Protein 3UW3 (pdb70)

Structure (mmCIF, N/CA/C/O backbone):
data_3UW3
#
_entry.id   3UW3
#
_cell.length_a   76.450
_cell.length_b   103.100
_cell.length_c   106.970
_cell.angle_alpha   90.000
_cell.angle_beta   90.000
_cell.angle_gamma   90.000
#
_symmetry.space_group_name_H-M   'P 21 21 21'
#
loop_
_entity.id
_entity.type
_entity.pdbx_description
1 polymer 'Aspartate-semialdehyde dehydrogenase'
2 non-polymer 1,2-ETHANEDIOL
3 water water
#
loop_
_atom_site.group_PDB
_atom_site.id
_atom_site.type_symbol
_atom_site.label_atom_id
_atom_site.label_alt_id
_atom_site.label_comp_id
_atom_site.label_asym_id
_atom_site.label_entity_id
_atom_site.label_seq_id
_atom_site.pdbx_PDB_ins_code
_atom_site.Cartn_x
_atom_site.Cartn_y
_atom_site.Cartn_z
_atom_site.occupancy
_atom_site.B_iso_or_equiv
_atom_site.auth_seq_id
_atom_site.auth_comp_id
_atom_site.auth_asym_id
_atom_site.auth_atom_id
_atom_site.pdbx_PDB_model_num
ATOM 1 N N . GLY A 1 3 ? 20.625 6.774 14.477 1.00 44.79 -1 GLY A N 1
ATOM 2 C CA . GLY A 1 3 ? 20.851 7.907 15.426 1.00 42.88 -1 GLY A CA 1
ATOM 3 C C . GLY A 1 3 ? 22.167 7.796 16.179 1.00 41.98 -1 GLY A C 1
ATOM 4 O O . GLY A 1 3 ? 22.335 8.406 17.235 1.00 45.57 -1 GLY A O 1
ATOM 5 N N . SER A 1 4 ? 23.112 7.039 15.617 1.00 39.10 0 SER A N 1
ATOM 6 C CA . SER A 1 4 ? 24.340 6.679 16.317 1.00 34.76 0 SER A CA 1
ATOM 7 C C . SER A 1 4 ? 25.601 7.323 15.747 1.00 29.95 0 SER A C 1
ATOM 8 O O . SER A 1 4 ? 26.681 7.013 16.220 1.00 29.67 0 SER A O 1
ATOM 11 N N . MET A 1 5 ? 25.479 8.207 14.748 1.00 24.62 1 MET A N 1
ATOM 12 C CA . MET A 1 5 ? 26.648 8.970 14.260 1.00 22.01 1 MET A CA 1
ATOM 13 C C . MET A 1 5 ? 27.131 9.864 15.400 1.00 19.94 1 MET A C 1
ATOM 14 O O . MET A 1 5 ? 26.355 10.667 15.913 1.00 18.35 1 MET A O 1
ATOM 19 N N . ASN A 1 6 ? 28.401 9.722 15.792 1.00 17.55 2 ASN A N 1
ATOM 20 C CA . ASN A 1 6 ? 28.993 10.513 16.853 1.00 17.57 2 ASN A CA 1
ATOM 21 C C . ASN A 1 6 ? 29.570 11.768 16.212 1.00 15.40 2 ASN A C 1
ATOM 22 O O . ASN A 1 6 ? 30.488 11.685 15.397 1.00 14.72 2 ASN A O 1
ATOM 27 N N . VAL A 1 7 ? 29.010 12.917 16.564 1.00 14.16 3 VAL A N 1
ATOM 28 C CA . VAL A 1 7 ? 29.336 14.197 15.931 1.00 13.50 3 VAL A CA 1
ATOM 29 C C . VAL A 1 7 ? 29.925 15.127 16.983 1.00 13.00 3 VAL A C 1
ATOM 30 O O . VAL A 1 7 ? 29.232 15.515 17.934 1.00 13.37 3 VAL A O 1
ATOM 34 N N . GLY A 1 8 ? 31.194 15.454 16.823 1.00 12.67 4 GLY A N 1
ATOM 35 C CA . GLY A 1 8 ? 31.866 16.386 17.714 1.00 13.03 4 GLY A CA 1
ATOM 36 C C . GLY A 1 8 ? 31.563 17.810 17.323 1.00 12.99 4 GLY A C 1
ATOM 37 O O . GLY A 1 8 ? 31.502 18.125 16.130 1.00 13.50 4 GLY A O 1
ATOM 38 N N . LEU A 1 9 ? 31.319 18.664 18.328 1.00 13.45 5 LEU A N 1
ATOM 39 C CA . LEU A 1 9 ? 31.062 20.094 18.136 1.00 13.37 5 LEU A CA 1
ATOM 40 C C . LEU A 1 9 ? 32.149 20.865 18.864 1.00 12.96 5 LEU A C 1
ATOM 41 O O . LEU A 1 9 ? 32.329 20.716 20.073 1.00 13.23 5 LEU A O 1
ATOM 46 N N . VAL A 1 10 ? 32.903 21.675 18.116 1.00 12.03 6 VAL A N 1
ATOM 47 C CA . VAL A 1 10 ? 33.936 22.511 18.693 1.00 12.75 6 VAL A CA 1
ATOM 48 C C . VAL A 1 10 ? 33.663 23.956 18.327 1.00 12.68 6 VAL A C 1
ATOM 49 O O . VAL A 1 10 ? 33.256 24.250 17.205 1.00 12.87 6 VAL A O 1
ATOM 53 N N . GLY A 1 11 ? 33.850 24.862 19.283 1.00 13.57 7 GLY A N 1
ATOM 54 C CA . GLY A 1 11 ? 33.602 26.271 19.016 1.00 13.69 7 GLY A CA 1
ATOM 55 C C . GLY A 1 11 ? 32.126 26.606 19.022 1.00 14.31 7 GLY A C 1
ATOM 56 O O . GLY A 1 11 ? 31.704 27.637 18.466 1.00 14.98 7 GLY A O 1
ATOM 57 N N . TRP A 1 12 ? 31.336 25.742 19.649 1.00 14.93 8 TRP A N 1
ATOM 58 C CA . TRP A 1 12 ? 29.894 25.913 19.729 1.00 14.65 8 TRP A CA 1
ATOM 59 C C . TRP A 1 12 ? 29.428 27.078 20.612 1.00 14.76 8 TRP A C 1
ATOM 60 O O . TRP A 1 12 ? 28.277 27.487 20.494 1.00 15.31 8 TRP A O 1
ATOM 71 N N . ARG A 1 13 ? 30.305 27.582 21.494 1.00 15.01 9 ARG A N 1
ATOM 72 C CA . ARG A 1 13 ? 29.953 28.687 22.420 1.00 16.49 9 ARG A CA 1
ATOM 73 C C . ARG A 1 13 ? 30.219 30.077 21.820 1.00 16.57 9 ARG A C 1
ATOM 74 O O . ARG A 1 13 ? 29.692 31.069 22.348 1.00 19.14 9 ARG A O 1
ATOM 76 N N . GLY A 1 14 ? 31.013 30.162 20.744 1.00 16.32 10 GLY A N 1
ATOM 77 C CA . GLY A 1 14 ? 31.290 31.421 20.091 1.00 15.76 10 GLY A CA 1
ATOM 78 C C . GLY A 1 14 ? 30.117 31.900 19.251 1.00 14.89 10 GLY A C 1
ATOM 79 O O . GLY A 1 14 ? 29.060 31.267 19.210 1.00 15.33 10 GLY A O 1
ATOM 80 N N . MET A 1 15 ? 30.280 33.039 18.569 1.00 13.92 11 MET A N 1
ATOM 81 C CA . MET A 1 15 ? 29.153 33.621 17.875 1.00 13.47 11 MET A CA 1
ATOM 82 C C . MET A 1 15 ? 28.609 32.736 16.744 1.00 12.79 11 MET A C 1
ATOM 83 O O . MET A 1 15 ? 27.404 32.455 16.682 1.00 12.37 11 MET A O 1
ATOM 88 N N . VAL A 1 16 ? 29.489 32.295 15.841 1.00 12.14 12 VAL A N 1
ATOM 89 C CA . VAL A 1 16 ? 29.072 31.443 14.732 1.00 11.87 12 VAL A CA 1
ATOM 90 C C . VAL A 1 16 ? 28.557 30.110 15.268 1.00 11.47 12 VAL A C 1
ATOM 91 O O . VAL A 1 16 ? 27.504 29.637 14.855 1.00 11.53 12 VAL A O 1
ATOM 95 N N . GLY A 1 17 ? 29.252 29.552 16.247 1.00 12.13 13 GLY A N 1
ATOM 96 C CA . GLY A 1 17 ? 28.810 28.320 16.858 1.00 12.18 13 GLY A CA 1
ATOM 97 C C . GLY A 1 17 ? 27.442 28.411 17.521 1.00 12.48 13 GLY A C 1
ATOM 98 O O . GLY A 1 17 ? 26.643 27.460 17.468 1.00 12.16 13 GLY A O 1
ATOM 99 N N . SER A 1 18 ? 27.158 29.558 18.127 1.00 12.84 14 SER A N 1
ATOM 100 C CA . SER A 1 18 ? 25.863 29.769 18.794 1.00 13.16 14 SER A CA 1
ATOM 101 C C . SER A 1 18 ? 24.721 29.856 17.793 1.00 13.14 14 SER A C 1
ATOM 102 O O . SER A 1 18 ? 23.623 29.365 18.043 1.00 14.50 14 SER A O 1
ATOM 105 N N . VAL A 1 19 ? 24.981 30.481 16.645 1.00 12.20 15 VAL A N 1
ATOM 106 C CA . VAL A 1 19 ? 23.992 30.488 15.557 1.00 12.09 15 VAL A CA 1
ATOM 107 C C . VAL A 1 19 ? 23.789 29.052 15.065 1.00 12.04 15 VAL A C 1
ATOM 108 O O . VAL A 1 19 ? 22.659 28.615 14.841 1.00 12.42 15 VAL A O 1
ATOM 112 N N . LEU A 1 20 ? 24.891 28.324 14.879 1.00 11.73 16 LEU A N 1
ATOM 113 C CA . LEU A 1 20 ? 24.806 26.930 14.471 1.00 11.78 16 LEU A CA 1
ATOM 114 C C . LEU A 1 20 ? 23.974 26.113 15.483 1.00 11.95 16 LEU A C 1
ATOM 115 O O . LEU A 1 20 ? 23.133 25.335 15.070 1.00 12.06 16 LEU A O 1
ATOM 120 N N . MET A 1 21 ? 24.227 26.275 16.785 1.00 12.45 17 MET A N 1
ATOM 121 C CA . MET A 1 21 ? 23.466 25.515 17.793 1.00 13.39 17 MET A CA 1
ATOM 122 C C . MET A 1 21 ? 21.986 25.801 17.717 1.00 14.12 17 MET A C 1
ATOM 123 O O . MET A 1 21 ? 21.175 24.890 17.782 1.00 14.35 17 MET A O 1
ATOM 128 N N . GLN A 1 22 ? 21.629 27.074 17.561 1.00 13.86 18 GLN A N 1
ATOM 129 C CA . GLN A 1 22 ? 20.224 27.473 17.474 1.00 14.50 18 GLN A CA 1
ATOM 130 C C . GLN A 1 22 ? 19.568 26.826 16.261 1.00 14.16 18 GLN A C 1
ATOM 131 O O . GLN A 1 22 ? 18.473 26.273 16.355 1.00 15.37 18 GLN A O 1
ATOM 133 N N . ARG A 1 23 ? 20.250 26.865 15.126 1.00 13.52 19 ARG A N 1
ATOM 134 C CA . ARG A 1 23 ? 19.727 26.292 13.886 1.00 13.54 19 ARG A CA 1
ATOM 135 C C . ARG A 1 23 ? 19.601 24.777 13.975 1.00 14.23 19 ARG A C 1
ATOM 136 O O . ARG A 1 23 ? 18.622 24.202 13.504 1.00 14.91 19 ARG A O 1
ATOM 144 N N . MET A 1 24 ? 20.585 24.130 14.573 1.00 13.61 20 MET A N 1
ATOM 145 C CA . MET A 1 24 ? 20.516 22.663 14.740 1.00 14.40 20 MET A CA 1
ATOM 146 C C . MET A 1 24 ? 19.339 22.280 15.636 1.00 15.51 20 MET A C 1
ATOM 147 O O . MET A 1 24 ? 18.652 21.292 15.359 1.00 16.89 20 MET A O 1
ATOM 152 N N . GLN A 1 25 ? 19.093 23.062 16.684 1.00 16.53 21 GLN A N 1
ATOM 153 C CA . GLN A 1 25 ? 17.938 22.829 17.553 1.00 17.78 21 GLN A CA 1
ATOM 154 C C . GLN A 1 25 ? 16.616 23.033 16.797 1.00 18.72 21 GLN A C 1
ATOM 155 O O . GLN A 1 25 ? 15.727 22.162 16.864 1.00 19.64 21 GLN A O 1
ATOM 161 N N . GLU A 1 26 ? 16.515 24.139 16.056 1.00 19.08 22 GLU A N 1
ATOM 162 C CA . GLU A 1 26 ? 15.311 24.479 15.283 1.00 20.86 22 GLU A CA 1
ATOM 163 C C . GLU A 1 26 ? 14.932 23.392 14.287 1.00 20.69 22 GLU A C 1
ATOM 164 O O . GLU A 1 26 ? 13.733 23.126 14.078 1.00 21.74 22 GLU A O 1
ATOM 170 N N . GLU A 1 27 ? 15.936 22.763 13.676 1.00 19.10 23 GLU A N 1
ATOM 171 C CA . GLU A 1 27 ? 15.708 21.818 12.587 1.00 19.38 23 GLU A CA 1
ATOM 172 C C . GLU A 1 27 ? 15.680 20.356 13.047 1.00 19.86 23 GLU A C 1
ATOM 173 O O . GLU A 1 27 ? 15.517 19.473 12.225 1.00 21.06 23 GLU A O 1
ATOM 179 N N . GLY A 1 28 ? 15.832 20.125 14.344 1.00 19.46 24 GLY A N 1
ATOM 180 C CA . GLY A 1 28 ? 15.788 18.770 14.902 1.00 19.12 24 GLY A CA 1
ATOM 181 C C . GLY A 1 28 ? 17.034 17.946 14.636 1.00 19.19 24 GLY A C 1
ATOM 182 O O . GLY A 1 28 ? 16.999 16.722 14.713 1.00 19.07 24 GLY A O 1
ATOM 183 N N . ASP A 1 29 ? 18.161 18.608 14.364 1.00 17.79 25 ASP A N 1
ATOM 184 C CA . ASP A 1 29 ? 19.368 17.878 14.003 1.00 17.24 25 ASP A CA 1
ATOM 185 C C . ASP A 1 29 ? 19.892 16.980 15.119 1.00 17.36 25 ASP A C 1
ATOM 186 O O . ASP A 1 29 ? 20.461 15.908 14.846 1.00 17.03 25 ASP A O 1
ATOM 191 N N . PHE A 1 30 ? 19.703 17.388 16.371 1.00 17.74 26 PHE A N 1
ATOM 192 C CA . PHE A 1 30 ? 20.272 16.634 17.484 1.00 18.15 26 PHE A CA 1
ATOM 193 C C . PHE A 1 30 ? 19.540 15.310 17.687 1.00 19.16 26 PHE A C 1
ATOM 194 O O . PHE A 1 30 ? 20.114 14.382 18.241 1.00 19.58 26 PHE A O 1
ATOM 202 N N . ASP A 1 31 ? 18.315 15.218 17.185 1.00 20.25 27 ASP A N 1
ATOM 203 C CA . ASP A 1 31 ? 17.531 13.979 17.237 1.00 22.18 27 ASP A CA 1
ATOM 204 C C . ASP A 1 31 ? 18.133 12.862 16.385 1.00 20.55 27 ASP A C 1
ATOM 205 O O . ASP A 1 31 ? 17.908 11.670 16.646 1.00 22.79 27 ASP A O 1
ATOM 210 N N . LEU A 1 32 ? 18.962 13.230 15.415 1.00 19.22 28 LEU A N 1
ATOM 211 C CA . LEU A 1 32 ? 19.483 12.326 14.402 1.00 19.97 28 LEU A CA 1
ATOM 212 C C . LEU A 1 32 ? 20.927 11.848 14.674 1.00 18.59 28 LEU A C 1
ATOM 213 O O . LEU A 1 32 ? 21.457 11.020 13.938 1.00 19.80 28 LEU A O 1
ATOM 218 N N . ILE A 1 33 ? 21.555 12.399 15.708 1.00 17.92 29 ILE A N 1
ATOM 219 C CA . ILE A 1 33 ? 22.981 12.175 15.991 1.00 16.99 29 ILE A CA 1
ATOM 220 C C . ILE A 1 33 ? 23.223 12.001 17.492 1.00 17.41 29 ILE A C 1
ATOM 221 O O . ILE A 1 33 ? 22.327 12.269 18.302 1.00 17.49 29 ILE A O 1
ATOM 226 N N . GLU A 1 34 ? 24.435 11.577 17.838 1.00 16.54 30 GLU A N 1
ATOM 227 C CA . GLU A 1 34 ? 24.920 11.641 19.211 1.00 16.62 30 GLU A CA 1
ATOM 228 C C . GLU A 1 34 ? 25.929 12.774 19.303 1.00 16.29 30 GLU A C 1
ATOM 229 O O . GLU A 1 34 ? 27.068 12.623 18.857 1.00 16.01 30 GLU A O 1
ATOM 235 N N . PRO A 1 35 ? 25.506 13.920 19.838 1.00 15.24 31 PRO A N 1
ATOM 236 C CA . PRO A 1 35 ? 26.402 15.078 19.860 1.00 14.62 31 PRO A CA 1
ATOM 237 C C . PRO A 1 35 ? 27.413 14.970 20.993 1.00 15.53 31 PRO A C 1
ATOM 238 O O . PRO A 1 35 ? 27.055 14.574 22.120 1.00 16.20 31 PRO A O 1
ATOM 242 N N . VAL A 1 36 ? 28.676 15.250 20.674 1.00 13.94 32 VAL A N 1
ATOM 243 C CA . VAL A 1 36 ? 29.768 15.239 21.649 1.00 14.31 32 VAL A CA 1
ATOM 244 C C . VAL A 1 36 ? 30.331 16.655 21.687 1.00 14.10 32 VAL A C 1
ATOM 245 O O . VAL A 1 36 ? 30.862 17.150 20.696 1.00 13.92 32 VAL A O 1
ATOM 249 N N . PHE A 1 37 ? 30.159 17.335 22.822 1.00 13.97 33 PHE A N 1
ATOM 250 C CA . PHE A 1 37 ? 30.589 18.732 22.953 1.00 13.84 33 PHE A CA 1
ATOM 251 C C . PHE A 1 37 ? 31.989 18.848 23.516 1.00 14.50 33 PHE A C 1
ATOM 252 O O . PHE A 1 37 ? 32.311 18.247 24.535 1.00 15.10 33 PHE A O 1
ATOM 260 N N . PHE A 1 38 ? 32.811 19.635 22.834 1.00 14.49 34 PHE A N 1
ATOM 261 C CA . PHE A 1 38 ? 34.204 19.832 23.202 1.00 15.01 34 PHE A CA 1
ATOM 262 C C . PHE A 1 38 ? 34.398 21.216 23.760 1.00 16.03 34 PHE A C 1
ATOM 263 O O . PHE A 1 38 ? 33.649 22.140 23.435 1.00 16.80 34 PHE A O 1
ATOM 271 N N . SER A 1 39 ? 35.406 21.352 24.604 1.00 17.05 35 SER A N 1
ATOM 272 C CA . SER A 1 39 ? 35.706 22.595 25.309 1.00 18.11 35 SER A CA 1
ATOM 273 C C . SER A 1 39 ? 37.212 22.815 25.359 1.00 18.96 35 SER A C 1
ATOM 274 O O . SER A 1 39 ? 37.971 21.869 25.552 1.00 18.47 35 SER A O 1
ATOM 277 N N . THR A 1 40 ? 37.630 24.080 25.198 1.00 23.01 36 THR A N 1
ATOM 278 C CA . THR A 1 40 ? 39.028 24.467 25.333 1.00 26.90 36 THR A CA 1
ATOM 279 C C . THR A 1 40 ? 39.365 24.817 26.794 1.00 29.71 36 THR A C 1
ATOM 280 O O . THR A 1 40 ? 40.499 24.648 27.224 1.00 36.46 36 THR A O 1
ATOM 284 N N . SER A 1 41 ? 38.368 25.240 27.565 1.00 30.17 37 SER A N 1
ATOM 285 C CA . SER A 1 41 ? 38.603 25.747 28.910 1.00 31.40 37 SER A CA 1
ATOM 286 C C . SER A 1 41 ? 37.863 25.019 30.032 1.00 30.80 37 SER A C 1
ATOM 287 O O . SER A 1 41 ? 38.194 25.223 31.200 1.00 33.84 37 SER A O 1
ATOM 290 N N . ASN A 1 42 ? 36.868 24.194 29.719 1.00 28.07 38 ASN A N 1
ATOM 291 C CA . ASN A 1 42 ? 36.097 23.515 30.763 1.00 27.32 38 ASN A CA 1
ATOM 292 C C . ASN A 1 42 ? 35.887 22.029 30.477 1.00 24.60 38 ASN A C 1
ATOM 293 O O . ASN A 1 42 ? 34.809 21.491 30.739 1.00 24.04 38 ASN A O 1
ATOM 298 N N . ALA A 1 43 ? 36.915 21.352 29.967 1.00 23.29 39 ALA A N 1
ATOM 299 C CA . ALA A 1 43 ? 36.834 19.903 29.785 1.00 22.29 39 ALA A CA 1
ATOM 300 C C . ALA A 1 43 ? 36.482 19.269 31.110 1.00 22.63 39 ALA A C 1
ATOM 301 O O . ALA A 1 43 ? 37.029 19.668 32.151 1.00 22.84 39 ALA A O 1
ATOM 303 N N . GLY A 1 44 ? 35.582 18.285 31.085 1.00 21.69 40 GLY A N 1
ATOM 304 C CA . GLY A 1 44 ? 35.054 17.649 32.283 1.00 21.53 40 GLY A CA 1
ATOM 305 C C . GLY A 1 44 ? 33.848 18.325 32.906 1.00 21.65 40 GLY A C 1
ATOM 306 O O . GLY A 1 44 ? 33.232 17.780 33.844 1.00 22.93 40 GLY A O 1
ATOM 307 N N . GLY A 1 45 ? 33.507 19.490 32.383 1.00 21.59 41 GLY A N 1
ATOM 308 C CA . GLY A 1 45 ? 32.361 20.252 32.863 1.00 20.91 41 GLY A CA 1
ATOM 309 C C . GLY A 1 45 ? 31.070 19.807 32.203 1.00 20.41 41 GLY A C 1
ATOM 310 O O . GLY A 1 45 ? 31.016 18.831 31.461 1.00 19.70 41 GLY A O 1
ATOM 311 N N . LYS A 1 46 ? 30.006 20.528 32.514 1.00 19.91 42 LYS A N 1
ATOM 312 C CA . LYS A 1 46 ? 28.666 20.207 32.032 1.00 19.03 42 LYS A CA 1
ATOM 313 C C . LYS A 1 46 ? 28.427 20.609 30.573 1.00 18.09 42 LYS A C 1
ATOM 314 O O . LYS A 1 46 ? 28.574 21.773 30.198 1.00 18.97 42 LYS A O 1
ATOM 320 N N . ALA A 1 47 ? 28.070 19.623 29.744 1.00 17.22 43 ALA A N 1
ATOM 321 C CA . ALA A 1 47 ? 27.676 19.892 28.361 1.00 16.79 43 ALA A CA 1
ATOM 322 C C . ALA A 1 47 ? 26.344 20.603 28.322 1.00 17.36 43 ALA A C 1
ATOM 323 O O . ALA A 1 47 ? 25.565 20.536 29.293 1.00 17.82 43 ALA A O 1
ATOM 325 N N . PRO A 1 48 ? 26.074 21.308 27.219 1.00 17.65 44 PRO A N 1
ATOM 326 C CA . PRO A 1 48 ? 24.762 21.941 27.082 1.00 18.46 44 PRO A CA 1
ATOM 327 C C . PRO A 1 48 ? 23.627 20.934 27.223 1.00 20.21 44 PRO A C 1
ATOM 328 O O . PRO A 1 48 ? 23.792 19.740 26.974 1.00 19.52 44 PRO A O 1
ATOM 332 N N . SER A 1 49 ? 22.474 21.406 27.687 1.00 22.09 45 SER A N 1
ATOM 333 C CA . SER A 1 49 ? 21.380 20.504 28.058 1.00 24.57 45 SER A CA 1
ATOM 334 C C . SER A 1 49 ? 20.723 19.784 26.876 1.00 24.70 45 SER A C 1
ATOM 335 O O . SER A 1 49 ? 19.969 18.835 27.077 1.00 27.74 45 SER A O 1
ATOM 338 N N . PHE A 1 50 ? 21.032 20.203 25.658 1.00 23.85 46 PHE A N 1
ATOM 339 C CA . PHE A 1 50 ? 20.580 19.475 24.462 1.00 23.71 46 PHE A CA 1
ATOM 340 C C . PHE A 1 50 ? 21.580 18.395 23.980 1.00 22.09 46 PHE A C 1
ATOM 341 O O . PHE A 1 50 ? 21.382 17.748 22.949 1.00 21.98 46 PHE A O 1
ATOM 349 N N . ALA A 1 51 ? 22.641 18.168 24.753 1.00 20.23 47 ALA A N 1
ATOM 350 C CA . ALA A 1 51 ? 23.348 16.885 24.689 1.00 19.67 47 ALA A CA 1
ATOM 351 C C . ALA A 1 51 ? 22.382 15.768 25.053 1.00 20.36 47 ALA A C 1
ATOM 352 O O . ALA A 1 51 ? 21.335 16.010 25.665 1.00 21.04 47 ALA A O 1
ATOM 354 N N . LYS A 1 52 ? 22.744 14.549 24.694 1.00 20.33 48 LYS A N 1
ATOM 355 C CA . LYS A 1 52 ? 21.935 13.369 24.995 1.00 21.98 48 LYS A CA 1
ATOM 356 C C . LYS A 1 52 ? 22.706 12.454 25.949 1.00 22.07 48 LYS A C 1
ATOM 357 O O . LYS A 1 52 ? 22.654 12.657 27.166 1.00 23.31 48 LYS A O 1
ATOM 363 N N . ASN A 1 53 ? 23.434 11.461 25.446 1.00 21.61 49 ASN A N 1
ATOM 364 C CA . ASN A 1 53 ? 24.206 10.591 26.328 1.00 21.87 49 ASN A CA 1
ATOM 365 C C . ASN A 1 53 ? 25.567 11.130 26.776 1.00 20.80 49 ASN A C 1
ATOM 366 O O . ASN A 1 53 ? 26.140 10.647 27.752 1.00 21.77 49 ASN A O 1
ATOM 371 N N . GLU A 1 54 ? 26.105 12.115 26.057 1.00 18.85 50 GLU A N 1
ATOM 372 C CA . GLU A 1 54 ? 27.402 12.674 26.370 1.00 18.71 50 GLU A CA 1
ATOM 373 C C . GLU A 1 54 ? 27.228 13.995 27.115 1.00 17.91 50 GLU A C 1
ATOM 374 O O . GLU A 1 54 ? 27.252 15.083 26.534 1.00 17.33 50 GLU A O 1
ATOM 380 N N . THR A 1 55 ? 27.011 13.878 28.427 1.00 17.41 51 THR A N 1
ATOM 381 C CA . THR A 1 55 ? 26.665 15.050 29.248 1.00 17.45 51 THR A CA 1
ATOM 382 C C . THR A 1 55 ? 27.878 15.768 29.844 1.00 17.41 51 THR A C 1
ATOM 383 O O . THR A 1 55 ? 27.731 16.805 30.499 1.00 18.02 51 THR A O 1
ATOM 387 N N . THR A 1 56 ? 29.089 15.250 29.593 1.00 17.30 52 THR A N 1
ATOM 388 C CA . THR A 1 56 ? 30.325 15.873 30.040 1.00 17.45 52 THR A CA 1
ATOM 389 C C . THR A 1 56 ? 31.082 16.448 28.838 1.00 16.50 52 THR A C 1
ATOM 390 O O . THR A 1 56 ? 31.146 15.821 27.784 1.00 16.97 52 THR A O 1
ATOM 394 N N . LEU A 1 57 ? 31.650 17.635 28.998 1.00 15.90 53 LEU A N 1
ATOM 395 C CA . LEU A 1 57 ? 32.461 18.252 27.960 1.00 15.72 53 LEU A CA 1
ATOM 396 C C . LEU A 1 57 ? 33.749 17.478 27.755 1.00 15.53 53 LEU A C 1
ATOM 397 O O . LEU A 1 57 ? 34.435 17.165 28.697 1.00 16.40 53 LEU A O 1
ATOM 402 N N . LYS A 1 58 ? 34.080 17.207 26.497 1.00 15.53 54 LYS A N 1
ATOM 403 C CA . LYS A 1 58 ? 35.354 16.583 26.140 1.00 16.39 54 LYS A CA 1
ATOM 404 C C . LYS A 1 58 ? 36.391 17.679 25.922 1.00 16.16 54 LYS A C 1
ATOM 405 O O . LYS A 1 58 ? 36.054 18.862 25.823 1.00 15.60 54 LYS A O 1
ATOM 411 N N . ASP A 1 59 ? 37.645 17.278 25.802 1.00 16.82 55 ASP A N 1
ATOM 412 C CA . ASP A 1 59 ? 38.773 18.205 25.660 1.00 17.27 55 ASP A CA 1
ATOM 413 C C . ASP A 1 59 ? 39.045 18.478 24.175 1.00 16.42 55 ASP A C 1
ATOM 414 O O . ASP A 1 59 ? 39.383 17.565 23.442 1.00 15.87 55 ASP A O 1
ATOM 419 N N . ALA A 1 60 ? 38.858 19.734 23.768 1.00 16.23 56 ALA A N 1
ATOM 420 C CA . ALA A 1 60 ? 39.031 20.150 22.375 1.00 16.65 56 ALA A CA 1
ATOM 421 C C . ALA A 1 60 ? 40.402 19.836 21.803 1.00 17.67 56 ALA A C 1
ATOM 422 O O . ALA A 1 60 ? 40.526 19.737 20.581 1.00 16.85 56 ALA A O 1
ATOM 424 N N . THR A 1 61 ? 41.434 19.715 22.631 1.00 18.93 57 THR A N 1
ATOM 425 C CA . THR A 1 61 ? 42.751 19.375 22.070 1.00 20.17 57 THR A CA 1
ATOM 426 C C . THR A 1 61 ? 43.222 17.966 22.412 1.00 20.62 57 THR A C 1
ATOM 427 O O . THR A 1 61 ? 44.403 17.636 22.220 1.00 22.85 57 THR A O 1
ATOM 431 N N . SER A 1 62 ? 42.315 17.113 22.889 1.00 19.46 58 SER A N 1
ATOM 432 C CA . SER A 1 62 ? 42.607 15.715 23.095 1.00 19.63 58 SER A CA 1
ATOM 433 C C . SER A 1 62 ? 42.390 14.966 21.801 1.00 19.60 58 SER A C 1
ATOM 434 O O . SER A 1 62 ? 41.259 14.787 21.350 1.00 19.04 58 SER A O 1
ATOM 437 N N . ILE A 1 63 ? 43.488 14.527 21.191 1.00 19.58 59 ILE A N 1
ATOM 438 C CA . ILE A 1 63 ? 43.391 13.751 19.971 1.00 19.26 59 ILE A CA 1
ATOM 439 C C . ILE A 1 63 ? 42.611 12.462 20.222 1.00 19.54 59 ILE A C 1
ATOM 440 O O . ILE A 1 63 ? 41.804 12.057 19.386 1.00 18.69 59 ILE A O 1
ATOM 445 N N . ASP A 1 64 ? 42.817 11.813 21.376 1.00 20.19 60 ASP A N 1
ATOM 446 C CA . ASP A 1 64 ? 42.053 10.622 21.728 1.00 22.13 60 ASP A CA 1
ATOM 447 C C . ASP A 1 64 ? 40.531 10.859 21.769 1.00 20.38 60 ASP A C 1
ATOM 448 O O . ASP A 1 64 ? 39.782 10.044 21.276 1.00 20.83 60 ASP A O 1
ATOM 453 N N . ASP A 1 65 ? 40.095 11.955 22.388 1.00 19.20 61 ASP A N 1
ATOM 454 C CA . ASP A 1 65 ? 38.660 12.275 22.463 1.00 18.52 61 ASP A CA 1
ATOM 455 C C . ASP A 1 65 ? 38.124 12.570 21.040 1.00 17.00 61 ASP A C 1
ATOM 456 O O . ASP A 1 65 ? 37.039 12.130 20.644 1.00 17.38 61 ASP A O 1
ATOM 461 N N . LEU A 1 66 ? 38.885 13.342 20.271 1.00 15.90 62 LEU A N 1
ATOM 462 C CA . LEU A 1 66 ? 38.445 13.762 18.924 1.00 15.16 62 LEU A CA 1
ATOM 463 C C . LEU A 1 66 ? 38.317 12.592 17.958 1.00 15.61 62 LEU A C 1
ATOM 464 O O . LEU A 1 66 ? 37.378 12.536 17.157 1.00 15.24 62 LEU A O 1
ATOM 469 N N . LYS A 1 67 ? 39.257 11.648 18.051 1.00 16.09 63 LYS A N 1
ATOM 470 C CA . LYS A 1 67 ? 39.331 10.529 17.104 1.00 17.09 63 LYS A CA 1
ATOM 471 C C . LYS A 1 67 ? 38.131 9.578 17.222 1.00 17.88 63 LYS A C 1
ATOM 472 O O . LYS A 1 67 ? 37.860 8.806 16.306 1.00 18.84 63 LYS A O 1
ATOM 474 N N . LYS A 1 68 ? 37.408 9.641 18.342 1.00 17.82 64 LYS A N 1
ATOM 475 C CA . LYS A 1 68 ? 36.205 8.837 18.543 1.00 18.80 64 LYS A CA 1
ATOM 476 C C . LYS A 1 68 ? 34.993 9.346 17.762 1.00 18.53 64 LYS A C 1
ATOM 477 O O . LYS A 1 68 ? 33.958 8.680 17.726 1.00 20.48 64 LYS A O 1
ATOM 483 N N . CYS A 1 69 ? 35.106 10.529 17.165 1.00 16.91 65 CYS A N 1
ATOM 484 C CA . CYS A 1 69 ? 33.992 11.094 16.422 1.00 16.71 65 CYS A CA 1
ATOM 485 C C . CYS A 1 69 ? 33.973 10.630 14.975 1.00 15.99 65 CYS A C 1
ATOM 486 O O . CYS A 1 69 ? 35.029 10.529 14.318 1.00 16.96 65 CYS A O 1
ATOM 489 N N . ASP A 1 70 ? 32.781 10.369 14.456 1.00 15.26 66 ASP A N 1
ATOM 490 C CA . ASP A 1 70 ? 32.586 10.078 13.032 1.00 15.02 66 ASP A CA 1
ATOM 491 C C . ASP A 1 70 ? 32.661 11.347 12.175 1.00 13.93 66 ASP A C 1
ATOM 492 O O . ASP A 1 70 ? 33.095 11.326 11.026 1.00 13.92 66 ASP A O 1
ATOM 497 N N . VAL A 1 71 ? 32.235 12.460 12.754 1.00 13.11 67 VAL A N 1
ATOM 498 C CA . VAL A 1 71 ? 32.168 13.772 12.096 1.00 13.01 67 VAL A CA 1
ATOM 499 C C . VAL A 1 71 ? 32.574 14.775 13.171 1.00 12.19 67 VAL A C 1
ATOM 500 O O . VAL A 1 71 ? 32.186 14.602 14.323 1.00 12.41 67 VAL A O 1
ATOM 504 N N . ILE A 1 72 ? 33.354 15.798 12.811 1.00 12.02 68 ILE A N 1
ATOM 505 C CA . ILE A 1 72 ? 33.616 16.936 13.679 1.00 12.56 68 ILE A CA 1
ATOM 506 C C . ILE A 1 72 ? 33.171 18.178 12.952 1.00 12.17 68 ILE A C 1
ATOM 507 O O . ILE A 1 72 ? 33.549 18.360 11.789 1.00 12.11 68 ILE A O 1
ATOM 512 N N . ILE A 1 73 ? 32.345 19.001 13.606 1.00 12.00 69 ILE A N 1
ATOM 513 C CA . ILE A 1 73 ? 31.949 20.300 13.068 1.00 12.01 69 ILE A CA 1
ATOM 514 C C . ILE A 1 73 ? 32.585 21.342 13.961 1.00 11.66 69 ILE A C 1
ATOM 515 O O . ILE A 1 73 ? 32.301 21.402 15.176 1.00 12.05 69 ILE A O 1
ATOM 520 N N . THR A 1 74 ? 33.454 22.156 13.375 1.00 11.60 70 THR A N 1
ATOM 521 C CA . THR A 1 74 ? 34.176 23.163 14.134 1.00 12.12 70 THR A CA 1
ATOM 522 C C . THR A 1 74 ? 33.926 24.574 13.612 1.00 12.30 70 THR A C 1
ATOM 523 O O . THR A 1 74 ? 34.043 24.843 12.413 1.00 12.24 70 THR A O 1
ATOM 527 N N . CYS A 1 75 ? 33.599 25.444 14.572 1.00 13.00 71 CYS A N 1
ATOM 528 C CA . CYS A 1 75 ? 33.500 26.888 14.412 1.00 13.15 71 CYS A CA 1
ATOM 529 C C . CYS A 1 75 ? 34.577 27.579 15.240 1.00 13.69 71 CYS A C 1
ATOM 530 O O . CYS A 1 75 ? 34.482 28.780 15.500 1.00 15.54 71 CYS A O 1
ATOM 533 N N . GLN A 1 76 ? 35.593 26.856 15.685 1.00 13.28 72 GLN A N 1
ATOM 534 C CA . GLN A 1 76 ? 36.589 27.390 16.605 1.00 14.36 72 GLN A CA 1
ATOM 535 C C . GLN A 1 76 ? 37.619 28.313 15.961 1.00 15.40 72 GLN A C 1
ATOM 536 O O . GLN A 1 76 ? 38.245 29.123 16.665 1.00 18.42 72 GLN A O 1
ATOM 542 N N . GLY A 1 77 ? 37.879 28.142 14.682 1.00 15.03 73 GLY A N 1
ATOM 543 C CA . GLY A 1 77 ? 38.720 29.074 13.928 1.00 14.91 73 GLY A CA 1
ATOM 544 C C . GLY A 1 77 ? 39.952 28.425 13.353 1.00 14.69 73 GLY A C 1
ATOM 545 O O . GLY A 1 77 ? 40.290 27.267 13.670 1.00 14.91 73 GLY A O 1
ATOM 546 N N . GLY A 1 78 ? 40.661 29.168 12.504 1.00 14.84 74 GLY A N 1
ATOM 547 C CA . GLY A 1 78 ? 41.807 28.625 11.807 1.00 15.59 74 GLY A CA 1
ATOM 548 C C . GLY A 1 78 ? 42.993 28.195 12.669 1.00 15.27 74 GLY A C 1
ATOM 549 O O . GLY A 1 78 ? 43.672 27.218 12.350 1.00 16.06 74 GLY A O 1
ATOM 550 N N . ASP A 1 79 ? 43.269 28.900 13.758 1.00 16.35 75 ASP A N 1
ATOM 551 C CA . ASP A 1 79 ? 44.401 28.537 14.610 1.00 17.44 75 ASP A CA 1
ATOM 552 C C . ASP A 1 79 ? 44.157 27.155 15.221 1.00 16.06 75 ASP A C 1
ATOM 553 O O . ASP A 1 79 ? 45.070 26.340 15.288 1.00 17.26 75 ASP A O 1
ATOM 558 N N . TYR A 1 80 ? 42.910 26.886 15.611 1.00 14.64 76 TYR A N 1
ATOM 559 C CA . TYR A 1 80 ? 42.531 25.603 16.161 1.00 13.79 76 TYR A CA 1
ATOM 560 C C . TYR A 1 80 ? 42.677 24.510 15.083 1.00 13.73 76 TYR A C 1
ATOM 561 O O . TYR A 1 80 ? 43.279 23.440 15.318 1.00 13.57 76 TYR A O 1
ATOM 570 N N . THR A 1 81 ? 42.130 24.773 13.904 1.00 13.17 77 THR A N 1
ATOM 571 C CA . THR A 1 81 ? 42.240 23.802 12.826 1.00 13.48 77 THR A CA 1
ATOM 572 C C . THR A 1 81 ? 43.693 23.476 12.525 1.00 14.18 77 THR A C 1
ATOM 573 O O . THR A 1 81 ? 44.064 22.309 12.387 1.00 13.68 77 THR A O 1
ATOM 577 N N . ASN A 1 82 ? 44.528 24.508 12.460 1.00 14.86 78 ASN A N 1
ATOM 578 C CA . ASN A 1 82 ? 45.930 24.286 12.113 1.00 15.53 78 ASN A CA 1
ATOM 579 C C . ASN A 1 82 ? 46.688 23.499 13.161 1.00 16.20 78 ASN A C 1
ATOM 580 O O . ASN A 1 82 ? 47.676 22.841 12.844 1.00 16.91 78 ASN A O 1
ATOM 585 N N . ASP A 1 83 ? 46.243 23.581 14.412 1.00 16.11 79 ASP A N 1
ATOM 586 C CA . ASP A 1 83 ? 46.802 22.760 15.490 1.00 17.33 79 ASP A CA 1
ATOM 587 C C . ASP A 1 83 ? 46.321 21.318 15.415 1.00 16.52 79 ASP A C 1
ATOM 588 O O . ASP A 1 83 ? 47.117 20.382 15.212 1.00 16.92 79 ASP A O 1
ATOM 593 N N . VAL A 1 84 ? 45.031 21.088 15.594 1.00 15.06 80 VAL A N 1
ATOM 594 C CA . VAL A 1 84 ? 44.561 19.715 15.792 1.00 15.16 80 VAL A CA 1
ATOM 595 C C . VAL A 1 84 ? 44.383 18.911 14.517 1.00 14.27 80 VAL A C 1
ATOM 596 O O . VAL A 1 84 ? 44.585 17.694 14.540 1.00 14.32 80 VAL A O 1
ATOM 600 N N . PHE A 1 85 ? 43.978 19.548 13.416 1.00 12.85 81 PHE A N 1
ATOM 601 C CA . PHE A 1 85 ? 43.618 18.775 12.229 1.00 12.75 81 PHE A CA 1
ATOM 602 C C . PHE A 1 85 ? 44.781 17.917 11.708 1.00 12.86 81 PHE A C 1
ATOM 603 O O . PHE A 1 85 ? 44.609 16.726 11.452 1.00 12.13 81 PHE A O 1
ATOM 611 N N . PRO A 1 86 ? 45.975 18.508 11.541 1.00 13.10 82 PRO A N 1
ATOM 612 C CA . PRO A 1 86 ? 47.052 17.686 11.003 1.00 13.81 82 PRO A CA 1
ATOM 613 C C . PRO A 1 86 ? 47.437 16.535 11.939 1.00 13.57 82 PRO A C 1
ATOM 614 O O . PRO A 1 86 ? 47.854 15.461 11.485 1.00 13.58 82 PRO A O 1
ATOM 618 N N . LYS A 1 87 ? 47.315 16.746 13.254 1.00 13.53 83 LYS A N 1
ATOM 619 C CA . LYS A 1 87 ? 47.589 15.702 14.228 1.00 14.47 83 LYS A CA 1
ATOM 620 C C . LYS A 1 87 ? 46.570 14.583 14.118 1.00 13.89 83 LYS A C 1
ATOM 621 O O . LYS A 1 87 ? 46.918 13.388 14.167 1.00 14.28 83 LYS A O 1
ATOM 627 N N . LEU A 1 88 ? 45.291 14.971 14.016 1.00 13.63 84 LEU A N 1
ATOM 628 C CA . LEU A 1 88 ? 44.210 14.017 13.937 1.00 13.96 84 LEU A CA 1
ATOM 629 C C . LEU A 1 88 ? 44.362 13.137 12.692 1.00 14.18 84 LEU A C 1
ATOM 630 O O . LEU A 1 88 ? 44.321 11.895 12.768 1.00 14.43 84 LEU A O 1
ATOM 635 N N . ARG A 1 89 ? 44.622 13.759 11.552 1.00 13.22 85 ARG A N 1
ATOM 636 C CA . ARG A 1 89 ? 44.820 13.005 10.303 1.00 13.72 85 ARG A CA 1
ATOM 637 C C . ARG A 1 89 ? 46.065 12.110 10.369 1.00 14.29 85 ARG A C 1
ATOM 638 O O . ARG A 1 89 ? 46.042 10.957 9.959 1.00 15.39 85 ARG A O 1
ATOM 646 N N . ALA A 1 90 ? 47.158 12.652 10.890 1.00 14.41 86 ALA A N 1
ATOM 647 C CA . ALA A 1 90 ? 48.414 11.894 10.965 1.00 14.64 86 ALA A CA 1
ATOM 648 C C . ALA A 1 90 ? 48.276 10.683 11.890 1.00 15.29 86 ALA A C 1
ATOM 649 O O . ALA A 1 90 ? 48.998 9.702 11.724 1.00 16.43 86 ALA A O 1
ATOM 651 N N . ALA A 1 91 ? 47.338 10.743 12.846 1.00 15.18 87 ALA A N 1
ATOM 652 C CA . ALA A 1 91 ? 47.054 9.657 13.765 1.00 15.97 87 ALA A CA 1
ATOM 653 C C . ALA A 1 91 ? 46.112 8.616 13.143 1.00 16.70 87 ALA A C 1
ATOM 654 O O . ALA A 1 91 ? 45.750 7.624 13.811 1.00 18.41 87 ALA A O 1
ATOM 656 N N . GLY A 1 92 ? 45.719 8.846 11.887 1.00 16.60 88 GLY A N 1
ATOM 657 C CA . GLY A 1 92 ? 44.903 7.906 11.121 1.00 16.17 88 GLY A CA 1
ATOM 658 C C . GLY A 1 92 ? 43.400 8.104 11.196 1.00 16.39 88 GLY A C 1
ATOM 659 O O . GLY A 1 92 ? 42.638 7.240 10.781 1.00 17.21 88 GLY A O 1
ATOM 660 N N . TRP A 1 93 ? 42.958 9.244 11.716 1.00 14.95 89 TRP A N 1
ATOM 661 C CA . TRP A 1 93 ? 41.520 9.515 11.794 1.00 14.93 89 TRP A CA 1
ATOM 662 C C . TRP A 1 93 ? 40.977 9.702 10.410 1.00 14.74 89 TRP A C 1
ATOM 663 O O . TRP A 1 93 ? 41.529 10.506 9.627 1.00 14.46 89 TRP A O 1
ATOM 674 N N . ASN A 1 94 ? 39.898 8.969 10.107 1.00 15.43 90 ASN A N 1
ATOM 675 C CA A ASN A 1 94 ? 39.317 9.018 8.758 0.70 15.94 90 ASN A CA 1
ATOM 676 C CA B ASN A 1 94 ? 39.281 8.910 8.791 0.30 15.56 90 ASN A CA 1
ATOM 677 C C . ASN A 1 94 ? 37.873 9.494 8.752 1.00 15.35 90 ASN A C 1
ATOM 678 O O . ASN A 1 94 ? 37.126 9.237 7.817 1.00 16.11 90 ASN A O 1
ATOM 687 N N . GLY A 1 95 ? 37.482 10.232 9.789 1.00 14.12 91 GLY A N 1
ATOM 688 C CA . GLY A 1 95 ? 36.144 10.821 9.838 1.00 13.74 91 GLY A CA 1
ATOM 689 C C . GLY A 1 95 ? 36.039 12.077 8.995 1.00 13.05 91 GLY A C 1
ATOM 690 O O . GLY A 1 95 ? 36.992 12.487 8.320 1.00 12.85 91 GLY A O 1
ATOM 691 N N . TYR A 1 96 ? 34.859 12.679 9.024 1.00 12.30 92 TYR A N 1
ATOM 692 C CA . TYR A 1 96 ? 34.561 13.873 8.250 1.00 12.01 92 TYR A CA 1
ATOM 693 C C . TYR A 1 96 ? 34.817 15.119 9.074 1.00 11.53 92 TYR A C 1
ATOM 694 O O . TYR A 1 96 ? 34.369 15.208 10.205 1.00 11.16 92 TYR A O 1
ATOM 703 N N . TRP A 1 97 ? 35.518 16.072 8.468 1.00 11.34 93 TRP A N 1
ATOM 704 C CA . TRP A 1 97 ? 35.832 17.358 9.078 1.00 10.85 93 TRP A CA 1
ATOM 705 C C . TRP A 1 97 ? 35.061 18.442 8.360 1.00 10.63 93 TRP A C 1
ATOM 706 O O . TRP A 1 97 ? 35.266 18.652 7.156 1.00 11.20 93 TRP A O 1
ATOM 717 N N . ILE A 1 98 ? 34.140 19.085 9.080 1.00 10.43 94 ILE A N 1
ATOM 718 C CA . ILE A 1 98 ? 33.291 20.162 8.567 1.00 10.55 94 ILE A CA 1
ATOM 719 C C . ILE A 1 98 ? 33.714 21.408 9.337 1.00 10.75 94 ILE A C 1
ATOM 720 O O . ILE A 1 98 ? 33.688 21.426 10.575 1.00 10.66 94 ILE A O 1
ATOM 725 N N . ASP A 1 99 ? 34.138 22.454 8.624 1.00 11.06 95 ASP A N 1
ATOM 726 C CA . ASP A 1 99 ? 34.856 23.579 9.242 1.00 11.68 95 ASP A CA 1
ATOM 727 C C . ASP A 1 99 ? 34.404 24.891 8.617 1.00 12.04 95 ASP A C 1
ATOM 728 O O . ASP A 1 99 ? 34.307 24.967 7.393 1.00 12.81 95 ASP A O 1
ATOM 733 N N . ALA A 1 100 ? 34.196 25.908 9.451 1.00 13.26 96 ALA A N 1
ATOM 734 C CA . ALA A 1 100 ? 33.899 27.254 8.937 1.00 14.17 96 ALA A CA 1
ATOM 735 C C . ALA A 1 100 ? 35.144 28.026 8.501 1.00 15.17 96 ALA A C 1
ATOM 736 O O . ALA A 1 100 ? 35.033 29.012 7.737 1.00 16.42 96 ALA A O 1
ATOM 738 N N . ALA A 1 101 ? 36.299 27.621 9.018 1.00 14.70 97 ALA A N 1
ATOM 739 C CA . ALA A 1 101 ? 37.550 28.410 8.874 1.00 14.37 97 ALA A CA 1
ATOM 740 C C . ALA A 1 101 ? 38.135 28.321 7.490 1.00 14.55 97 ALA A C 1
ATOM 741 O O . ALA A 1 101 ? 37.933 27.347 6.771 1.00 14.16 97 ALA A O 1
ATOM 743 N N . SER A 1 102 ? 38.908 29.333 7.094 1.00 15.44 98 SER A N 1
ATOM 744 C CA . SER A 1 102 ? 39.490 29.392 5.773 1.00 16.10 98 SER A CA 1
ATOM 745 C C . SER A 1 102 ? 40.650 28.454 5.533 1.00 15.13 98 SER A C 1
ATOM 746 O O . SER A 1 102 ? 40.982 28.145 4.394 1.00 15.51 98 SER A O 1
ATOM 749 N N . SER A 1 103 ? 41.237 27.956 6.620 1.00 15.18 99 SER A N 1
ATOM 750 C CA A SER A 1 103 ? 42.512 27.220 6.568 0.50 15.45 99 SER A CA 1
ATOM 751 C CA B SER A 1 103 ? 42.527 27.281 6.520 0.50 15.86 99 SER A CA 1
ATOM 752 C C . SER A 1 103 ? 42.598 26.170 5.465 1.00 15.42 99 SER A C 1
ATOM 753 O O . SER A 1 103 ? 43.580 26.102 4.704 1.00 16.39 99 SER A O 1
ATOM 758 N N . LEU A 1 104 ? 41.592 25.301 5.397 1.00 14.13 100 LEU A N 1
ATOM 759 C CA . LEU A 1 104 ? 41.657 24.144 4.497 1.00 13.94 100 LEU A CA 1
ATOM 760 C C . LEU A 1 104 ? 40.951 24.354 3.149 1.00 13.41 100 LEU A C 1
ATOM 761 O O . LEU A 1 104 ? 40.919 23.471 2.308 1.00 13.92 100 LEU A O 1
ATOM 766 N N . ARG A 1 105 ? 40.394 25.534 2.925 1.00 13.15 101 ARG A N 1
ATOM 767 C CA . ARG A 1 105 ? 39.510 25.696 1.781 1.00 13.83 101 ARG A CA 1
ATOM 768 C C . ARG A 1 105 ? 40.194 25.285 0.497 1.00 14.75 101 ARG A C 1
ATOM 769 O O . ARG A 1 105 ? 39.556 24.791 -0.443 1.00 14.15 101 ARG A O 1
ATOM 777 N N . MET A 1 106 ? 41.480 25.629 0.386 1.00 17.06 102 MET A N 1
ATOM 778 C CA . MET A 1 106 ? 42.139 25.539 -0.968 1.00 16.12 102 MET A CA 1
ATOM 779 C C . MET A 1 106 ? 43.011 24.310 -1.073 1.00 18.23 102 MET A C 1
ATOM 780 O O . MET A 1 106 ? 43.791 24.156 -2.029 1.00 18.49 102 MET A O 1
ATOM 785 N N . LYS A 1 107 ? 42.875 23.415 -0.103 1.00 17.82 103 LYS A N 1
ATOM 786 C CA . LYS A 1 107 ? 43.612 22.162 -0.140 1.00 18.98 103 LYS A CA 1
ATOM 787 C C . LYS A 1 107 ? 43.006 21.265 -1.186 1.00 18.33 103 LYS A C 1
ATOM 788 O O . LYS A 1 107 ? 41.813 21.261 -1.384 1.00 17.37 103 LYS A O 1
ATOM 794 N N . ASP A 1 108 ? 43.846 20.481 -1.862 1.00 19.95 104 ASP A N 1
ATOM 795 C CA . ASP A 1 108 ? 43.362 19.639 -2.931 1.00 22.03 104 ASP A CA 1
ATOM 796 C C . ASP A 1 108 ? 42.481 18.473 -2.477 1.00 20.65 104 ASP A C 1
ATOM 797 O O . ASP A 1 108 ? 41.745 17.919 -3.289 1.00 22.91 104 ASP A O 1
ATOM 802 N N . ASP A 1 109 ? 42.516 18.122 -1.191 1.00 18.60 105 ASP A N 1
ATOM 803 C CA . ASP A 1 109 ? 41.638 17.074 -0.666 1.00 17.91 105 ASP A CA 1
ATOM 804 C C . ASP A 1 109 ? 40.524 17.657 0.194 1.00 15.94 105 ASP A C 1
ATOM 805 O O . ASP A 1 109 ? 39.987 16.972 1.075 1.00 15.03 105 ASP A O 1
ATOM 810 N N . ALA A 1 110 ? 40.159 18.909 -0.099 1.00 14.87 106 ALA A N 1
ATOM 811 C CA . ALA A 1 110 ? 38.994 19.542 0.548 1.00 13.97 106 ALA A CA 1
ATOM 812 C C . ALA A 1 110 ? 38.042 20.116 -0.496 1.00 13.60 106 ALA A C 1
ATOM 813 O O . ALA A 1 110 ? 38.494 20.562 -1.562 1.00 14.26 106 ALA A O 1
ATOM 815 N N . VAL A 1 111 ? 36.753 20.101 -0.187 1.00 13.28 107 VAL A N 1
ATOM 816 C CA . VAL A 1 111 ? 35.713 20.741 -0.998 1.00 13.60 107 VAL A CA 1
ATOM 817 C C . VAL A 1 111 ? 35.177 21.947 -0.242 1.00 13.06 107 VAL A C 1
ATOM 818 O O . VAL A 1 111 ? 34.997 21.885 0.975 1.00 13.13 107 VAL A O 1
ATOM 822 N N . ILE A 1 112 ? 34.931 23.046 -0.952 1.00 12.69 108 ILE A N 1
ATOM 823 C CA . ILE A 1 112 ? 34.245 24.190 -0.363 1.00 12.39 108 ILE A CA 1
ATOM 824 C C . ILE A 1 112 ? 32.759 23.966 -0.560 1.00 12.85 108 ILE A C 1
ATOM 825 O O . ILE A 1 112 ? 32.309 23.790 -1.701 1.00 13.96 108 ILE A O 1
ATOM 830 N N . ILE A 1 113 ? 32.002 23.989 0.530 1.00 12.06 109 ILE A N 1
ATOM 831 C CA . ILE A 1 113 ? 30.592 23.554 0.523 1.00 12.39 109 ILE A CA 1
ATOM 832 C C . ILE A 1 113 ? 29.597 24.723 0.489 1.00 12.08 109 ILE A C 1
ATOM 833 O O . ILE A 1 113 ? 29.648 25.660 1.293 1.00 12.67 109 ILE A O 1
ATOM 838 N N . LEU A 1 114 ? 28.659 24.608 -0.451 1.00 12.13 110 LEU A N 1
ATOM 839 C CA . LEU A 1 114 ? 27.518 25.525 -0.547 1.00 12.13 110 LEU A CA 1
ATOM 840 C C . LEU A 1 114 ? 26.438 24.763 -1.299 1.00 12.95 110 LEU A C 1
ATOM 841 O O . LEU A 1 114 ? 26.175 25.017 -2.480 1.00 12.99 110 LEU A O 1
ATOM 846 N N . ASP A 1 115 ? 25.812 23.801 -0.614 1.00 13.49 111 ASP A N 1
ATOM 847 C CA . ASP A 1 115 ? 25.027 22.798 -1.345 1.00 14.10 111 ASP A CA 1
ATOM 848 C C . ASP A 1 115 ? 23.871 23.275 -2.239 1.00 14.05 111 ASP A C 1
ATOM 849 O O . ASP A 1 115 ? 23.585 22.593 -3.225 1.00 14.49 111 ASP A O 1
ATOM 854 N N . PRO A 1 116 ? 23.212 24.419 -1.938 1.00 13.66 112 PRO A N 1
ATOM 855 C CA . PRO A 1 116 ? 22.183 24.869 -2.913 1.00 14.39 112 PRO A CA 1
ATOM 856 C C . PRO A 1 116 ? 22.768 25.305 -4.246 1.00 15.29 112 PRO A C 1
ATOM 857 O O . PRO A 1 116 ? 22.026 25.469 -5.220 1.00 17.11 112 PRO A O 1
ATOM 861 N N . VAL A 1 117 ? 24.075 25.526 -4.275 1.00 14.75 113 VAL A N 1
ATOM 862 C CA . VAL A 1 117 ? 24.836 25.888 -5.478 1.00 14.55 113 VAL A CA 1
ATOM 863 C C . VAL A 1 117 ? 25.681 24.736 -6.053 1.00 15.41 113 VAL A C 1
ATOM 864 O O . VAL A 1 117 ? 25.763 24.576 -7.274 1.00 16.26 113 VAL A O 1
ATOM 868 N N . ASN A 1 118 ? 26.308 23.946 -5.189 1.00 15.02 114 ASN A N 1
ATOM 869 C CA . ASN A 1 118 ? 27.244 22.903 -5.633 1.00 15.07 114 ASN A CA 1
ATOM 870 C C . ASN A 1 118 ? 27.032 21.521 -5.067 1.00 15.39 114 ASN A C 1
ATOM 871 O O . ASN A 1 118 ? 27.990 20.773 -4.883 1.00 15.73 114 ASN A O 1
ATOM 876 N N . LEU A 1 119 ? 25.779 21.138 -4.841 1.00 16.04 115 LEU A N 1
ATOM 877 C CA . LEU A 1 119 ? 25.473 19.794 -4.381 1.00 16.42 115 LEU A CA 1
ATOM 878 C C . LEU A 1 119 ? 26.183 18.720 -5.214 1.00 17.46 115 LEU A C 1
ATOM 879 O O . LEU A 1 119 ? 26.664 17.730 -4.645 1.00 16.91 115 LEU A O 1
ATOM 884 N N . ASN A 1 120 ? 26.234 18.889 -6.537 1.00 18.08 116 ASN A N 1
ATOM 885 C CA A ASN A 1 120 ? 26.910 17.937 -7.442 0.70 19.46 116 ASN A CA 1
ATOM 886 C CA B ASN A 1 120 ? 26.882 17.877 -7.368 0.30 18.96 116 ASN A CA 1
ATOM 887 C C . ASN A 1 120 ? 28.390 17.773 -7.122 1.00 18.53 116 ASN A C 1
ATOM 888 O O . ASN A 1 120 ? 28.932 16.670 -7.163 1.00 19.54 116 ASN A O 1
ATOM 897 N N . VAL A 1 121 ? 29.054 18.891 -6.847 1.00 17.89 117 VAL A N 1
ATOM 898 C CA . VAL A 1 121 ? 30.478 18.891 -6.502 1.00 17.62 117 VAL A CA 1
ATOM 899 C C . VAL A 1 121 ? 30.685 18.129 -5.187 1.00 16.99 117 VAL A C 1
ATOM 900 O O . VAL A 1 121 ? 31.601 17.306 -5.056 1.00 17.25 117 VAL A O 1
ATOM 904 N N . ILE A 1 122 ? 29.789 18.356 -4.238 1.00 16.11 118 ILE A N 1
ATOM 905 C CA . ILE A 1 122 ? 29.871 17.704 -2.934 1.00 16.45 118 ILE A CA 1
ATOM 906 C C . ILE A 1 122 ? 29.634 16.201 -3.054 1.00 17.67 118 ILE A C 1
ATOM 907 O O . ILE A 1 122 ? 30.391 15.403 -2.496 1.00 17.89 118 ILE A O 1
ATOM 912 N N . LYS A 1 123 ? 28.581 15.812 -3.776 1.00 18.84 119 LYS A N 1
ATOM 913 C CA . LYS A 1 123 ? 28.232 14.396 -3.893 1.00 20.86 119 LYS A CA 1
ATOM 914 C C . LYS A 1 123 ? 29.307 13.617 -4.655 1.00 21.51 119 LYS A C 1
ATOM 915 O O . LYS A 1 123 ? 29.661 12.516 -4.255 1.00 21.38 119 LYS A O 1
ATOM 921 N N . ASP A 1 124 ? 29.848 14.204 -5.718 1.00 22.25 120 ASP A N 1
ATOM 922 C CA . ASP A 1 124 ? 30.952 13.583 -6.455 1.00 23.62 120 ASP A CA 1
ATOM 923 C C . ASP A 1 124 ? 32.153 13.389 -5.529 1.00 22.55 120 ASP A C 1
ATOM 924 O O . ASP A 1 124 ? 32.783 12.309 -5.538 1.00 22.60 120 ASP A O 1
ATOM 929 N N . ALA A 1 125 ? 32.455 14.413 -4.714 1.00 19.91 121 ALA A N 1
ATOM 930 C CA . ALA A 1 125 ? 33.597 14.344 -3.796 1.00 19.62 121 ALA A CA 1
ATOM 931 C C . ALA A 1 125 ? 33.414 13.229 -2.776 1.00 18.94 121 ALA A C 1
ATOM 932 O O . ALA A 1 125 ? 34.365 12.532 -2.447 1.00 18.66 121 ALA A O 1
ATOM 934 N N . LEU A 1 126 ? 32.214 13.086 -2.217 1.00 19.58 122 LEU A N 1
ATOM 935 C CA . LEU A 1 126 ? 31.942 12.004 -1.259 1.00 19.67 122 LEU A CA 1
ATOM 936 C C . LEU A 1 126 ? 32.222 10.636 -1.862 1.00 21.76 122 LEU A C 1
ATOM 937 O O . LEU A 1 126 ? 32.864 9.803 -1.223 1.00 21.20 122 LEU A O 1
ATOM 942 N N . VAL A 1 127 ? 31.731 10.407 -3.075 1.00 22.48 123 VAL A N 1
ATOM 943 C CA . VAL A 1 127 ? 31.949 9.125 -3.772 1.00 24.11 123 VAL A CA 1
ATOM 944 C C . VAL A 1 127 ? 33.440 8.889 -3.970 1.00 24.38 123 VAL A C 1
ATOM 945 O O . VAL A 1 127 ? 33.931 7.755 -3.862 1.00 25.60 123 VAL A O 1
ATOM 949 N N . ASN A 1 128 ? 34.160 9.964 -4.250 1.00 24.16 124 ASN A N 1
ATOM 950 C CA A ASN A 1 128 ? 35.581 9.830 -4.492 0.60 24.63 124 ASN A CA 1
ATOM 951 C CA B ASN A 1 128 ? 35.602 9.968 -4.493 0.40 24.30 124 ASN A CA 1
ATOM 952 C C . ASN A 1 128 ? 36.437 9.837 -3.210 1.00 23.63 124 ASN A C 1
ATOM 953 O O . ASN A 1 128 ? 37.655 9.819 -3.270 1.00 25.73 124 ASN A O 1
ATOM 962 N N . GLY A 1 129 ? 35.784 9.786 -2.048 1.00 22.06 125 GLY A N 1
ATOM 963 C CA . GLY A 1 129 ? 36.487 9.573 -0.764 1.00 20.92 125 GLY A CA 1
ATOM 964 C C . GLY A 1 129 ? 36.952 10.823 -0.030 1.00 18.89 125 GLY A C 1
ATOM 965 O O . GLY A 1 129 ? 37.702 10.729 0.938 1.00 19.07 125 GLY A O 1
ATOM 966 N N . THR A 1 130 ? 36.537 11.994 -0.491 1.00 17.65 126 THR A N 1
ATOM 967 C CA . THR A 1 130 ? 36.892 13.255 0.191 1.00 16.39 126 THR A CA 1
ATOM 968 C C . THR A 1 130 ? 36.256 13.282 1.583 1.00 14.97 126 THR A C 1
ATOM 969 O O . THR A 1 130 ? 35.109 12.869 1.769 1.00 15.07 126 THR A O 1
ATOM 973 N N . LYS A 1 131 ? 37.029 13.773 2.548 1.00 14.35 127 LYS A N 1
ATOM 974 C CA A LYS A 1 131 ? 36.631 13.772 3.955 0.50 14.03 127 LYS A CA 1
ATOM 975 C CA B LYS A 1 131 ? 36.628 13.779 3.952 0.50 14.06 127 LYS A CA 1
ATOM 976 C C . LYS A 1 131 ? 36.611 15.177 4.575 1.00 13.11 127 LYS A C 1
ATOM 977 O O . LYS A 1 131 ? 36.247 15.317 5.733 1.00 12.83 127 LYS A O 1
ATOM 988 N N . ASN A 1 132 ? 37.006 16.204 3.815 1.00 12.48 128 ASN A N 1
ATOM 989 C CA . ASN A 1 132 ? 37.108 17.567 4.324 1.00 11.95 128 ASN A CA 1
ATOM 990 C C . ASN A 1 132 ? 36.168 18.499 3.573 1.00 11.27 128 ASN A C 1
ATOM 991 O O . ASN A 1 132 ? 36.268 18.620 2.363 1.00 11.51 128 ASN A O 1
ATOM 996 N N . PHE A 1 133 ? 35.246 19.132 4.310 1.00 10.80 129 PHE A N 1
ATOM 997 C CA . PHE A 1 133 ? 34.143 19.919 3.740 1.00 11.16 129 PHE A CA 1
ATOM 998 C C . PHE A 1 133 ? 34.135 21.248 4.469 1.00 11.00 129 PHE A C 1
ATOM 999 O O . PHE A 1 133 ? 33.814 21.327 5.670 1.00 11.42 129 PHE A O 1
ATOM 1007 N N . ILE A 1 134 ? 34.512 22.307 3.754 1.00 11.64 130 ILE A N 1
ATOM 1008 C CA . ILE A 1 134 ? 34.848 23.576 4.380 1.00 11.10 130 ILE A CA 1
ATOM 1009 C C . ILE A 1 134 ? 33.911 24.680 3.875 1.00 11.17 130 ILE A C 1
ATOM 1010 O O . ILE A 1 134 ? 33.728 24.843 2.679 1.00 11.42 130 ILE A O 1
ATOM 1015 N N . GLY A 1 135 ? 33.308 25.429 4.783 1.00 11.43 131 GLY A N 1
ATOM 1016 C CA . GLY A 1 135 ? 32.466 26.544 4.350 1.00 11.83 131 GLY A CA 1
ATOM 1017 C C . GLY A 1 135 ? 33.306 27.609 3.668 1.00 12.24 131 GLY A C 1
ATOM 1018 O O . GLY A 1 135 ? 34.465 27.800 4.010 1.00 12.75 131 GLY A O 1
ATOM 1019 N N . GLY A 1 136 ? 32.706 28.295 2.703 1.00 12.90 132 GLY A N 1
ATOM 1020 C CA . GLY A 1 136 ? 33.388 29.352 1.968 1.00 13.48 132 GLY A CA 1
ATOM 1021 C C . GLY A 1 136 ? 33.313 30.683 2.653 1.00 13.51 132 GLY A C 1
ATOM 1022 O O . GLY A 1 136 ? 32.577 30.863 3.639 1.00 13.88 132 GLY A O 1
ATOM 1023 N N . ASN A 1 137 ? 34.061 31.636 2.127 1.00 13.83 133 ASN A N 1
ATOM 1024 C CA . ASN A 1 137 ? 33.988 32.984 2.646 1.00 14.59 133 ASN A CA 1
ATOM 1025 C C . ASN A 1 137 ? 32.584 33.525 2.528 1.00 14.18 133 ASN A C 1
ATOM 1026 O O . ASN A 1 137 ? 31.901 33.280 1.552 1.00 14.09 133 ASN A O 1
ATOM 1031 N N . CYS A 1 138 ? 32.175 34.297 3.523 1.00 14.71 134 CYS A N 1
ATOM 1032 C CA . CYS A 1 138 ? 30.825 34.802 3.567 1.00 15.98 134 CYS A CA 1
ATOM 1033 C C . CYS A 1 138 ? 30.431 35.557 2.306 1.00 14.97 134 CYS A C 1
ATOM 1034 O O . CYS A 1 138 ? 29.333 35.365 1.786 1.00 16.51 134 CYS A O 1
ATOM 1037 N N . THR A 1 139 ? 31.330 36.392 1.789 1.00 14.99 135 THR A N 1
ATOM 1038 C CA . THR A 1 139 ? 31.055 37.209 0.593 1.00 15.70 135 THR A CA 1
ATOM 1039 C C . THR A 1 139 ? 30.714 36.341 -0.609 1.00 14.86 135 THR A C 1
ATOM 1040 O O . THR A 1 139 ? 29.734 36.576 -1.302 1.00 14.97 135 THR A O 1
ATOM 1044 N N . VAL A 1 140 ? 31.524 35.316 -0.842 1.00 13.63 136 VAL A N 1
ATOM 1045 C CA . VAL A 1 140 ? 31.335 34.455 -1.993 1.00 13.98 136 VAL A CA 1
ATOM 1046 C C . VAL A 1 140 ? 30.085 33.597 -1.841 1.00 13.00 136 VAL A C 1
ATOM 1047 O O . VAL A 1 140 ? 29.304 33.456 -2.793 1.00 12.67 136 VAL A O 1
ATOM 1051 N N . SER A 1 141 ? 29.856 33.038 -0.659 1.00 12.35 137 SER A N 1
ATOM 1052 C CA A SER A 1 141 ? 28.711 32.167 -0.397 0.60 12.88 137 SER A CA 1
ATOM 1053 C CA C SER A 1 141 ? 28.710 32.157 -0.472 0.40 12.31 137 SER A CA 1
ATOM 1054 C C . SER A 1 141 ? 27.426 32.956 -0.651 1.00 12.26 137 SER A C 1
ATOM 1055 O O . SER A 1 141 ? 26.515 32.496 -1.314 1.00 11.79 137 SER A O 1
ATOM 1060 N N . LEU A 1 142 ? 27.379 34.174 -0.105 1.00 11.28 138 LEU A N 1
ATOM 1061 C CA . LEU A 1 142 ? 26.190 35.015 -0.253 1.00 11.32 138 LEU A CA 1
ATOM 1062 C C . LEU A 1 142 ? 25.989 35.458 -1.688 1.00 10.85 138 LEU A C 1
ATOM 1063 O O . LEU A 1 142 ? 24.847 35.495 -2.175 1.00 11.87 138 LEU A O 1
ATOM 1068 N N . MET A 1 143 ? 27.078 35.758 -2.389 1.00 10.47 139 MET A N 1
ATOM 1069 C CA . MET A 1 143 ? 26.970 36.151 -3.793 1.00 10.81 139 MET A CA 1
ATOM 1070 C C . MET A 1 143 ? 26.392 34.987 -4.608 1.00 10.69 139 MET A C 1
ATOM 1071 O O . MET A 1 143 ? 25.490 35.191 -5.439 1.00 11.18 139 MET A O 1
ATOM 1076 N N . LEU A 1 144 ? 26.910 33.778 -4.386 1.00 10.41 140 LEU A N 1
ATOM 1077 C CA . LEU A 1 144 ? 26.487 32.604 -5.157 1.00 10.71 140 LEU A CA 1
ATOM 1078 C C . LEU A 1 144 ? 25.073 32.150 -4.791 1.00 10.57 140 LEU A C 1
ATOM 1079 O O . LEU A 1 144 ? 24.347 31.644 -5.673 1.00 10.94 140 LEU A O 1
ATOM 1084 N N . MET A 1 145 ? 24.646 32.338 -3.538 1.00 10.84 141 MET A N 1
ATOM 1085 C CA . MET A 1 145 ? 23.246 32.044 -3.193 1.00 11.09 141 MET A CA 1
ATOM 1086 C C . MET A 1 145 ? 22.270 32.868 -4.039 1.00 11.49 141 MET A C 1
ATOM 1087 O O . MET A 1 145 ? 21.177 32.404 -4.351 1.00 12.23 141 MET A O 1
ATOM 1092 N N . ALA A 1 146 ? 22.676 34.086 -4.401 1.00 11.12 142 ALA A N 1
ATOM 1093 C CA . ALA A 1 146 ? 21.850 34.976 -5.188 1.00 11.47 142 ALA A CA 1
ATOM 1094 C C . ALA A 1 146 ? 22.038 34.822 -6.700 1.00 11.58 142 ALA A C 1
ATOM 1095 O O . ALA A 1 146 ? 21.062 34.846 -7.453 1.00 12.37 142 ALA A O 1
ATOM 1097 N N . LEU A 1 147 ? 23.294 34.696 -7.139 1.00 11.60 143 LEU A N 1
ATOM 1098 C CA A LEU A 1 147 ? 23.627 34.756 -8.564 0.50 11.85 143 LEU A CA 1
ATOM 1099 C CA B LEU A 1 147 ? 23.630 34.781 -8.555 0.50 11.96 143 LEU A CA 1
ATOM 1100 C C . LEU A 1 147 ? 24.016 33.434 -9.174 1.00 12.38 143 LEU A C 1
ATOM 1101 O O . LEU A 1 147 ? 24.313 33.344 -10.372 1.00 12.43 143 LEU A O 1
ATOM 1110 N N . GLY A 1 148 ? 24.013 32.384 -8.364 1.00 12.24 144 GLY A N 1
ATOM 1111 C CA . GLY A 1 148 ? 24.464 31.096 -8.814 1.00 12.50 144 GLY A CA 1
ATOM 1112 C C . GLY A 1 148 ? 23.795 30.547 -10.062 1.00 12.95 144 GLY A C 1
ATOM 1113 O O . GLY A 1 148 ? 24.430 29.833 -10.856 1.00 13.94 144 GLY A O 1
ATOM 1114 N N . GLY A 1 149 ? 22.532 30.886 -10.284 1.00 12.66 145 GLY A N 1
ATOM 1115 C CA . GLY A 1 149 ? 21.866 30.445 -11.492 1.00 13.44 145 GLY A CA 1
ATOM 1116 C C . GLY A 1 149 ? 22.607 30.810 -12.766 1.00 13.73 145 GLY A C 1
ATOM 1117 O O . GLY A 1 149 ? 22.631 30.032 -13.723 1.00 14.81 145 GLY A O 1
ATOM 1118 N N . LEU A 1 150 ? 23.144 32.026 -12.831 1.00 13.64 146 LEU A N 1
ATOM 1119 C CA . LEU A 1 150 ? 23.849 32.469 -14.030 1.00 14.20 146 LEU A CA 1
ATOM 1120 C C . LEU A 1 150 ? 25.150 31.694 -14.225 1.00 14.79 146 LEU A C 1
ATOM 1121 O O . LEU A 1 150 ? 25.524 31.395 -15.358 1.00 14.99 146 LEU A O 1
ATOM 1126 N N . PHE A 1 151 ? 25.848 31.413 -13.130 1.00 15.07 147 PHE A N 1
ATOM 1127 C CA . PHE A 1 151 ? 27.070 30.592 -13.181 1.00 16.45 147 PHE A CA 1
ATOM 1128 C C . PHE A 1 151 ? 26.768 29.163 -13.602 1.00 18.45 147 PHE A C 1
ATOM 1129 O O . PHE A 1 151 ? 27.484 28.603 -14.433 1.00 19.82 147 PHE A O 1
ATOM 1137 N N . ARG A 1 152 ? 25.696 28.580 -13.056 1.00 19.23 148 ARG A N 1
ATOM 1138 C CA A ARG A 1 152 ? 25.369 27.206 -13.353 0.50 20.02 148 ARG A CA 1
ATOM 1139 C CA B ARG A 1 152 ? 25.243 27.206 -13.359 0.50 20.39 148 ARG A CA 1
ATOM 1140 C C . ARG A 1 152 ? 24.983 27.018 -14.837 1.00 20.66 148 ARG A C 1
ATOM 1141 O O . ARG A 1 152 ? 25.230 25.943 -15.404 1.00 22.67 148 ARG A O 1
ATOM 1156 N N . GLU A 1 153 ? 24.449 28.063 -15.476 1.00 20.30 149 GLU A N 1
ATOM 1157 C CA . GLU A 1 153 ? 24.118 28.076 -16.898 1.00 21.99 149 GLU A CA 1
ATOM 1158 C C . GLU A 1 153 ? 25.321 28.492 -17.774 1.00 21.65 149 GLU A C 1
ATOM 1159 O O . GLU A 1 153 ? 25.154 28.655 -18.969 1.00 23.20 149 GLU A O 1
ATOM 1165 N N . ASN A 1 154 ? 26.495 28.665 -17.156 1.00 21.22 150 ASN A N 1
ATOM 1166 C CA A ASN A 1 154 ? 27.707 29.030 -17.893 0.50 21.93 150 ASN A CA 1
ATOM 1167 C CA B ASN A 1 154 ? 27.736 29.082 -17.823 0.50 21.83 150 ASN A CA 1
ATOM 1168 C C . ASN A 1 154 ? 27.550 30.340 -18.666 1.00 21.32 150 ASN A C 1
ATOM 1169 O O . ASN A 1 154 ? 28.021 30.451 -19.795 1.00 21.97 150 ASN A O 1
ATOM 1178 N N . LEU A 1 155 ? 26.870 31.317 -18.079 1.00 18.65 151 LEU A N 1
ATOM 1179 C CA . LEU A 1 155 ? 26.578 32.564 -18.782 1.00 18.05 151 LEU A CA 1
ATOM 1180 C C . LEU A 1 155 ? 27.488 33.717 -18.400 1.00 16.44 151 LEU A C 1
ATOM 1181 O O . LEU A 1 155 ? 27.426 34.761 -19.032 1.00 16.89 151 LEU A O 1
ATOM 1186 N N . VAL A 1 156 ? 28.300 33.546 -17.367 1.00 15.57 152 VAL A N 1
ATOM 1187 C CA . VAL A 1 156 ? 29.121 34.656 -16.850 1.00 15.02 152 VAL A CA 1
ATOM 1188 C C . VAL A 1 156 ? 30.511 34.667 -17.484 1.00 15.38 152 VAL A C 1
ATOM 1189 O O . VAL A 1 156 ? 31.255 33.690 -17.357 1.00 16.81 152 VAL A O 1
ATOM 1193 N N . ASP A 1 157 ? 30.862 35.786 -18.117 1.00 15.94 153 ASP A N 1
ATOM 1194 C CA A ASP A 1 157 ? 32.197 36.038 -18.631 0.50 16.32 153 ASP A CA 1
ATOM 1195 C CA B ASP A 1 157 ? 32.229 36.012 -18.617 0.50 16.22 153 ASP A CA 1
ATOM 1196 C C . ASP A 1 157 ? 33.124 36.521 -17.490 1.00 15.51 153 ASP A C 1
ATOM 1197 O O . ASP A 1 157 ? 34.231 36.002 -17.285 1.00 16.04 153 ASP A O 1
ATOM 1206 N N . TRP A 1 158 ? 32.643 37.520 -16.748 1.00 14.43 154 TRP A N 1
ATOM 1207 C CA . TRP A 1 158 ? 33.349 38.035 -15.592 1.00 13.72 154 TRP A CA 1
ATOM 1208 C C . TRP A 1 158 ? 32.409 38.850 -14.729 1.00 12.69 154 TRP A C 1
ATOM 1209 O O . TRP A 1 158 ? 31.321 39.184 -15.153 1.00 12.49 154 TRP A O 1
ATOM 1220 N N . MET A 1 159 ? 32.829 39.130 -13.502 1.00 12.45 155 MET A N 1
ATOM 1221 C CA . MET A 1 159 ? 32.012 39.913 -12.545 1.00 12.82 155 MET A CA 1
ATOM 1222 C C . MET A 1 159 ? 32.941 40.754 -11.674 1.00 11.64 155 MET A C 1
ATOM 1223 O O . MET A 1 159 ? 33.953 40.246 -11.149 1.00 11.30 155 MET A O 1
ATOM 1228 N N . THR A 1 160 ? 32.590 42.031 -11.488 1.00 10.67 156 THR A N 1
ATOM 1229 C CA . THR A 1 160 ? 33.175 42.796 -10.378 1.00 10.07 156 THR A CA 1
ATOM 1230 C C . THR A 1 160 ? 32.128 43.013 -9.295 1.00 10.52 156 THR A C 1
ATOM 1231 O O . THR A 1 160 ? 30.960 43.209 -9.560 1.00 11.09 156 THR A O 1
ATOM 1235 N N . ALA A 1 161 ? 32.585 42.919 -8.060 1.00 9.91 157 ALA A N 1
ATOM 1236 C CA . ALA A 1 161 ? 31.740 43.055 -6.874 1.00 9.62 157 ALA A CA 1
ATOM 1237 C C . ALA A 1 161 ? 32.303 44.127 -5.985 1.00 9.37 157 ALA A C 1
ATOM 1238 O O . ALA A 1 161 ? 33.454 44.050 -5.511 1.00 10.16 157 ALA A O 1
ATOM 1240 N N . MET A 1 162 ? 31.493 45.149 -5.735 1.00 8.90 158 MET A N 1
ATOM 1241 C CA . MET A 1 162 ? 31.823 46.191 -4.767 1.00 9.00 158 MET A CA 1
ATOM 1242 C C . MET A 1 162 ? 30.948 45.944 -3.546 1.00 9.03 158 MET A C 1
ATOM 1243 O O . MET A 1 162 ? 29.731 45.977 -3.654 1.00 9.60 158 MET A O 1
ATOM 1248 N N . THR A 1 163 ? 31.570 45.683 -2.407 1.00 8.75 159 THR A N 1
ATOM 1249 C CA . THR A 1 163 ? 30.788 45.177 -1.262 1.00 9.08 159 THR A CA 1
ATOM 1250 C C . THR A 1 163 ? 30.539 46.216 -0.197 1.00 9.34 159 THR A C 1
ATOM 1251 O O . THR A 1 163 ? 31.172 47.267 -0.139 1.00 9.88 159 THR A O 1
ATOM 1255 N N . TYR A 1 164 ? 29.549 45.899 0.621 1.00 8.89 160 TYR A N 1
ATOM 1256 C CA . TYR A 1 164 ? 29.084 46.745 1.714 1.00 9.05 160 TYR A CA 1
ATOM 1257 C C . TYR A 1 164 ? 28.966 45.766 2.895 1.00 9.43 160 TYR A C 1
ATOM 1258 O O . TYR A 1 164 ? 27.900 45.188 3.142 1.00 9.36 160 TYR A O 1
ATOM 1267 N N . GLN A 1 165 ? 30.074 45.558 3.613 1.00 8.93 161 GLN A N 1
ATOM 1268 C CA . GLN A 1 165 ? 30.173 44.451 4.544 1.00 9.89 161 GLN A CA 1
ATOM 1269 C C . GLN A 1 165 ? 29.905 44.836 5.996 1.00 10.02 161 GLN A C 1
ATOM 1270 O O . GLN A 1 165 ? 30.311 45.893 6.482 1.00 10.90 161 GLN A O 1
ATOM 1276 N N . ALA A 1 166 ? 29.241 43.934 6.683 1.00 10.51 162 ALA A N 1
ATOM 1277 C CA . ALA A 1 166 ? 28.866 44.104 8.075 1.00 10.57 162 ALA A CA 1
ATOM 1278 C C . ALA A 1 166 ? 29.986 43.804 9.053 1.00 11.13 162 ALA A C 1
ATOM 1279 O O . ALA A 1 166 ? 30.950 43.094 8.751 1.00 12.49 162 ALA A O 1
ATOM 1281 N N . ALA A 1 167 ? 29.766 44.276 10.286 1.00 10.90 163 ALA A N 1
ATOM 1282 C CA . ALA A 1 167 ? 30.714 44.077 11.368 1.00 11.30 163 ALA A CA 1
ATOM 1283 C C . ALA A 1 167 ? 30.859 42.628 11.824 1.00 11.53 163 ALA A C 1
ATOM 1284 O O . ALA A 1 167 ? 31.910 42.246 12.300 1.00 11.74 163 ALA A O 1
ATOM 1286 N N . SER A 1 168 ? 29.835 41.805 11.653 1.00 11.29 164 SER A N 1
ATOM 1287 C CA . SER A 1 168 ? 29.871 40.441 12.177 1.00 12.30 164 SER A CA 1
ATOM 1288 C C . SER A 1 168 ? 30.988 39.599 11.580 1.00 12.78 164 SER A C 1
ATOM 1289 O O . SER A 1 168 ? 31.498 38.710 12.259 1.00 14.15 164 SER A O 1
ATOM 1292 N N . GLY A 1 169 ? 31.358 39.887 10.332 1.00 14.04 165 GLY A N 1
ATOM 1293 C CA . GLY A 1 169 ? 32.465 39.202 9.693 1.00 15.02 165 GLY A CA 1
ATOM 1294 C C . GLY A 1 169 ? 33.778 39.356 10.436 1.00 15.41 165 GLY A C 1
ATOM 1295 O O . GLY A 1 169 ? 34.626 38.464 10.398 1.00 18.30 165 GLY A O 1
ATOM 1296 N N . ALA A 1 170 ? 33.938 40.482 11.134 1.00 14.15 166 ALA A N 1
ATOM 1297 C CA . ALA A 1 170 ? 35.129 40.739 11.955 1.00 15.04 166 ALA A CA 1
ATOM 1298 C C . ALA A 1 170 ? 35.032 40.174 13.364 1.00 16.39 166 ALA A C 1
ATOM 1299 O O . ALA A 1 170 ? 36.059 39.909 13.988 1.00 21.07 166 ALA A O 1
ATOM 1301 N N . GLY A 1 171 ? 33.815 40.032 13.881 1.00 15.71 167 GLY A N 1
ATOM 1302 C CA . GLY A 1 171 ? 33.567 39.345 15.141 1.00 14.92 167 GLY A CA 1
ATOM 1303 C C . GLY A 1 171 ? 32.689 40.110 16.101 1.00 14.38 167 GLY A C 1
ATOM 1304 O O . GLY A 1 171 ? 32.280 41.251 15.846 1.00 13.89 167 GLY A O 1
ATOM 1305 N N . ALA A 1 172 ? 32.357 39.464 17.206 1.00 13.37 168 ALA A N 1
ATOM 1306 C CA . ALA A 1 172 ? 31.437 40.006 18.172 1.00 13.63 168 ALA A CA 1
ATOM 1307 C C . ALA A 1 172 ? 31.915 41.313 18.754 1.00 13.86 168 ALA A C 1
ATOM 1308 O O . ALA A 1 172 ? 31.110 42.254 18.938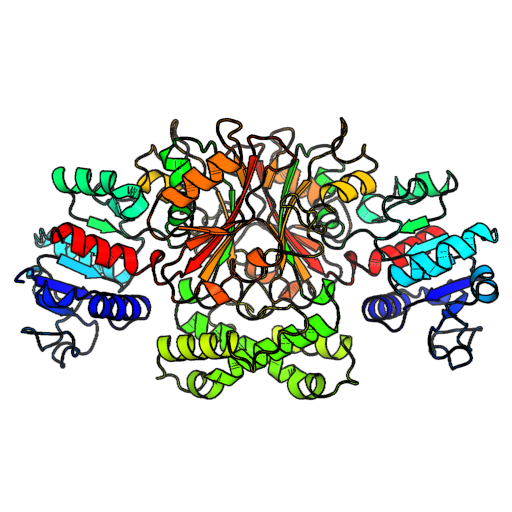 1.00 14.01 168 ALA A O 1
ATOM 1310 N N . GLN A 1 173 ? 33.202 41.412 19.078 1.00 14.94 169 GLN A N 1
ATOM 1311 C CA . GLN A 1 173 ? 33.716 42.641 19.677 1.00 15.38 169 GLN A CA 1
ATOM 1312 C C . GLN A 1 173 ? 33.668 43.801 18.676 1.00 13.83 169 GLN A C 1
ATOM 1313 O O . GLN A 1 173 ? 33.485 44.953 19.061 1.00 13.88 169 GLN A O 1
ATOM 1319 N N . ASN A 1 174 ? 33.774 43.501 17.386 1.00 13.29 170 ASN A N 1
ATOM 1320 C CA . ASN A 1 174 ? 33.613 44.518 16.370 1.00 13.36 170 ASN A CA 1
ATOM 1321 C C . ASN A 1 174 ? 32.180 45.035 16.249 1.00 13.20 170 ASN A C 1
ATOM 1322 O O . ASN A 1 174 ? 31.958 46.222 16.075 1.00 13.25 170 ASN A O 1
ATOM 1327 N N . MET A 1 175 ? 31.204 44.135 16.345 1.00 12.29 171 MET A N 1
ATOM 1328 C CA . MET A 1 175 ? 29.786 44.530 16.394 1.00 12.07 171 MET A CA 1
ATOM 1329 C C . MET A 1 175 ? 29.507 45.456 17.568 1.00 12.19 171 MET A C 1
ATOM 1330 O O . MET A 1 175 ? 28.837 46.460 17.431 1.00 12.12 171 MET A O 1
ATOM 1335 N N . ARG A 1 176 ? 30.034 45.089 18.734 1.00 12.48 172 ARG A N 1
ATOM 1336 C CA . ARG A 1 176 ? 29.862 45.915 19.932 1.00 13.26 172 ARG A CA 1
ATOM 1337 C C . ARG A 1 176 ? 30.480 47.283 19.725 1.00 12.70 172 ARG A C 1
ATOM 1338 O O . ARG A 1 176 ? 29.869 48.291 20.087 1.00 13.06 172 ARG A O 1
ATOM 1346 N N . GLU A 1 177 ? 31.682 47.341 19.134 1.00 12.42 173 GLU A N 1
ATOM 1347 C CA . GLU A 1 177 ? 32.324 48.626 18.869 1.00 12.44 173 GLU A CA 1
ATOM 1348 C C . GLU A 1 177 ? 31.514 49.491 17.920 1.00 11.78 173 GLU A C 1
ATOM 1349 O O . GLU A 1 177 ? 31.372 50.685 18.154 1.00 11.85 173 GLU A O 1
ATOM 1355 N N . LEU A 1 178 ? 30.963 48.894 16.879 1.00 11.20 174 LEU A N 1
ATOM 1356 C CA . LEU A 1 178 ? 30.105 49.652 15.965 1.00 11.03 174 LEU A CA 1
ATOM 1357 C C . LEU A 1 178 ? 28.941 50.328 16.731 1.00 11.36 174 LEU A C 1
ATOM 1358 O O . LEU A 1 178 ? 28.650 51.499 16.523 1.00 11.34 174 LEU A O 1
ATOM 1363 N N . LEU A 1 179 ? 28.285 49.559 17.594 1.00 11.63 175 LEU A N 1
ATOM 1364 C CA . LEU A 1 179 ? 27.171 50.064 18.375 1.00 12.03 175 LEU A CA 1
ATOM 1365 C C . LEU A 1 179 ? 27.610 51.128 19.388 1.00 12.12 175 LEU A C 1
ATOM 1366 O O . LEU A 1 179 ? 26.911 52.120 19.558 1.00 12.20 175 LEU A O 1
ATOM 1371 N N . ALA A 1 180 ? 28.752 50.934 20.033 1.00 12.41 176 ALA A N 1
ATOM 1372 C CA . ALA A 1 180 ? 29.315 51.960 20.924 1.00 12.83 176 ALA A CA 1
ATOM 1373 C C . ALA A 1 180 ? 29.614 53.248 20.168 1.00 12.84 176 ALA A C 1
ATOM 1374 O O . ALA A 1 180 ? 29.307 54.358 20.649 1.00 14.04 176 ALA A O 1
ATOM 1376 N N . GLN A 1 181 ? 30.166 53.110 18.960 1.00 12.57 177 GLN A N 1
ATOM 1377 C CA . GLN A 1 181 ? 30.452 54.266 18.124 1.00 12.52 177 GLN A CA 1
ATOM 1378 C C . GLN A 1 181 ? 29.178 55.045 17.771 1.00 12.60 177 GLN A C 1
ATOM 1379 O O . GLN A 1 181 ? 29.185 56.272 17.722 1.00 12.80 177 GLN A O 1
ATOM 1385 N N . MET A 1 182 ? 28.092 54.323 17.487 1.00 12.37 178 MET A N 1
ATOM 1386 C CA . MET A 1 182 ? 26.811 54.979 17.236 1.00 12.89 178 MET A CA 1
ATOM 1387 C C . MET A 1 182 ? 26.379 55.810 18.456 1.00 13.24 178 MET A C 1
ATOM 1388 O O . MET A 1 182 ? 25.871 56.933 18.301 1.00 13.87 178 MET A O 1
ATOM 1393 N N . GLY A 1 183 ? 26.640 55.295 19.653 1.00 13.80 179 GLY A N 1
ATOM 1394 C CA . GLY A 1 183 ? 26.403 56.037 20.900 1.00 14.90 179 GLY A CA 1
ATOM 1395 C C . GLY A 1 183 ? 27.228 57.312 21.011 1.00 15.38 179 GLY A C 1
ATOM 1396 O O . GLY A 1 183 ? 26.714 58.360 21.427 1.00 15.87 179 GLY A O 1
ATOM 1397 N N . THR A 1 184 ? 28.506 57.218 20.651 1.00 14.63 180 THR A N 1
ATOM 1398 C CA . THR A 1 184 ? 29.407 58.369 20.697 1.00 15.21 180 THR A CA 1
ATOM 1399 C C . THR A 1 184 ? 28.890 59.469 19.786 1.00 15.13 180 THR A C 1
ATOM 1400 O O . THR A 1 184 ? 28.821 60.621 20.172 1.00 15.94 180 THR A O 1
ATOM 1404 N N . LEU A 1 185 ? 28.514 59.108 18.560 1.00 13.81 181 LEU A N 1
ATOM 1405 C CA . LEU A 1 185 ? 28.057 60.105 17.599 1.00 13.92 181 LEU A CA 1
ATOM 1406 C C . LEU A 1 185 ? 26.714 60.730 18.010 1.00 14.73 181 LEU A C 1
ATOM 1407 O O . LEU A 1 185 ? 26.547 61.951 18.014 1.00 14.92 181 LEU A O 1
ATOM 1412 N N . ASN A 1 186 ? 25.737 59.888 18.329 1.00 14.60 182 ASN A N 1
ATOM 1413 C CA . ASN A 1 186 ? 24.448 60.417 18.779 1.00 15.41 182 ASN A CA 1
ATOM 1414 C C . ASN A 1 186 ? 24.592 61.194 20.073 1.00 15.77 182 ASN A C 1
ATOM 1415 O O . ASN A 1 186 ? 23.979 62.255 20.216 1.00 15.82 182 ASN A O 1
ATOM 1420 N N . GLY A 1 187 ? 25.398 60.685 21.004 1.00 15.73 183 GLY A N 1
ATOM 1421 C CA . GLY A 1 187 ? 25.543 61.334 22.298 1.00 16.75 183 GLY A CA 1
ATOM 1422 C C . GLY A 1 187 ? 26.111 62.727 22.217 1.00 17.14 183 GLY A C 1
ATOM 1423 O O . GLY A 1 187 ? 25.800 63.581 23.045 1.00 18.83 183 GLY A O 1
ATOM 1424 N N . ALA A 1 188 ? 26.916 62.995 21.192 1.00 17.00 184 ALA A N 1
ATOM 1425 C CA . ALA A 1 188 ? 27.549 64.303 21.029 1.00 17.15 184 ALA A CA 1
ATOM 1426 C C . ALA A 1 188 ? 26.528 65.380 20.670 1.00 17.58 184 ALA A C 1
ATOM 1427 O O . ALA A 1 188 ? 26.802 66.574 20.815 1.00 19.17 184 ALA A O 1
ATOM 1429 N N . VAL A 1 189 ? 25.371 64.961 20.165 1.00 17.13 185 VAL A N 1
ATOM 1430 C CA . VAL A 1 189 ? 24.370 65.892 19.656 1.00 17.93 185 VAL A CA 1
ATOM 1431 C C . VAL A 1 189 ? 22.935 65.639 20.124 1.00 18.35 185 VAL A C 1
ATOM 1432 O O . VAL A 1 189 ? 22.016 66.200 19.579 1.00 18.16 185 VAL A O 1
ATOM 1436 N N . ALA A 1 190 ? 22.738 64.813 21.150 1.00 19.38 186 ALA A N 1
ATOM 1437 C CA . ALA A 1 190 ? 21.381 64.408 21.520 1.00 19.71 186 ALA A CA 1
ATOM 1438 C C . ALA A 1 190 ? 20.516 65.628 21.894 1.00 20.85 186 ALA A C 1
ATOM 1439 O O . ALA A 1 190 ? 19.373 65.720 21.474 1.00 21.14 186 ALA A O 1
ATOM 1441 N N . ALA A 1 191 ? 21.086 66.564 22.641 1.00 21.85 187 ALA A N 1
ATOM 1442 C CA . ALA A 1 191 ? 20.366 67.782 23.026 1.00 23.31 187 ALA A CA 1
ATOM 1443 C C . ALA A 1 191 ? 19.968 68.595 21.806 1.00 23.42 187 ALA A C 1
ATOM 1444 O O . ALA A 1 191 ? 18.838 69.118 21.732 1.00 24.81 187 ALA A O 1
ATOM 1446 N N . GLN A 1 192 ? 20.905 68.724 20.864 1.00 22.15 188 GLN A N 1
ATOM 1447 C CA . GLN A 1 192 ? 20.668 69.492 19.649 1.00 21.82 188 GLN A CA 1
ATOM 1448 C C . GLN A 1 192 ? 19.606 68.815 18.805 1.00 20.67 188 GLN A C 1
ATOM 1449 O O . GLN A 1 192 ? 18.760 69.483 18.207 1.00 21.47 188 GLN A O 1
ATOM 1455 N N . LEU A 1 193 ? 19.639 67.491 18.718 1.00 19.47 189 LEU A N 1
ATOM 1456 C CA . LEU A 1 193 ? 18.628 66.795 17.928 1.00 19.77 189 LEU A CA 1
ATOM 1457 C C . LEU A 1 193 ? 17.217 66.995 18.475 1.00 21.70 189 LEU A C 1
ATOM 1458 O O . LEU A 1 193 ? 16.267 67.084 17.703 1.00 22.67 189 LEU A O 1
ATOM 1463 N N . ALA A 1 194 ? 17.100 67.080 19.795 1.00 23.14 190 ALA A N 1
ATOM 1464 C CA . ALA A 1 194 ? 15.799 67.246 20.442 1.00 24.08 190 ALA A CA 1
ATOM 1465 C C . ALA A 1 194 ? 15.284 68.694 20.353 1.00 25.77 190 ALA A C 1
ATOM 1466 O O . ALA A 1 194 ? 14.124 68.951 20.687 1.00 28.14 190 ALA A O 1
ATOM 1468 N N . ASP A 1 195 ? 16.128 69.625 19.895 1.00 25.63 191 ASP A N 1
ATOM 1469 C CA . ASP A 1 195 ? 15.757 71.045 19.726 1.00 26.99 191 ASP A CA 1
ATOM 1470 C C . ASP A 1 195 ? 15.510 71.305 18.240 1.00 26.74 191 ASP A C 1
ATOM 1471 O O . ASP A 1 195 ? 16.462 71.324 17.449 1.00 25.28 191 ASP A O 1
ATOM 1476 N N . PRO A 1 196 ? 14.245 71.493 17.836 1.00 28.38 192 PRO A N 1
ATOM 1477 C CA . PRO A 1 196 ? 13.995 71.692 16.403 1.00 27.98 192 PRO A CA 1
ATOM 1478 C C . PRO A 1 196 ? 14.698 72.914 15.806 1.00 27.59 192 PRO A C 1
ATOM 1479 O O . PRO A 1 196 ? 14.951 72.940 14.589 1.00 27.81 192 PRO A O 1
ATOM 1483 N N . ALA A 1 197 ? 15.034 73.899 16.641 1.00 27.08 193 ALA A N 1
ATOM 1484 C CA . ALA A 1 197 ? 15.676 75.138 16.157 1.00 26.69 193 ALA A CA 1
ATOM 1485 C C . ALA A 1 197 ? 17.211 75.095 16.075 1.00 25.55 193 ALA A C 1
ATOM 1486 O O . ALA A 1 197 ? 17.844 76.103 15.751 1.00 26.96 193 ALA A O 1
ATOM 1488 N N . SER A 1 198 ? 17.829 73.950 16.367 1.00 23.38 194 SER A N 1
ATOM 1489 C CA . SER A 1 198 ? 19.300 73.892 16.349 1.00 22.19 194 SER A CA 1
ATOM 1490 C C . SER A 1 198 ? 19.814 73.902 14.904 1.00 21.05 194 SER A C 1
ATOM 1491 O O . SER A 1 198 ? 19.092 73.559 13.985 1.00 20.82 194 SER A O 1
ATOM 1494 N N . ALA A 1 199 ? 21.069 74.289 14.736 1.00 20.25 195 ALA A N 1
ATOM 1495 C CA . ALA A 1 199 ? 21.656 74.495 13.423 1.00 19.04 195 ALA A CA 1
ATOM 1496 C C . ALA A 1 199 ? 22.337 73.230 12.945 1.00 17.85 195 ALA A C 1
ATOM 1497 O O . ALA A 1 199 ? 23.145 72.642 13.657 1.00 17.85 195 ALA A O 1
ATOM 1499 N N . ILE A 1 200 ? 22.031 72.833 11.718 1.00 16.84 196 ILE A N 1
ATOM 1500 C CA . ILE A 1 200 ? 22.579 71.589 11.175 1.00 16.22 196 ILE A CA 1
ATOM 1501 C C . ILE A 1 200 ? 24.106 71.602 11.055 1.00 15.91 196 ILE A C 1
ATOM 1502 O O . ILE A 1 200 ? 24.738 70.574 11.278 1.00 15.26 196 ILE A O 1
ATOM 1507 N N . LEU A 1 201 ? 24.713 72.748 10.725 1.00 16.48 197 LEU A N 1
ATOM 1508 C CA . LEU A 1 201 ? 26.175 72.783 10.618 1.00 16.52 197 LEU A CA 1
ATOM 1509 C C . LEU A 1 201 ? 26.870 72.666 11.991 1.00 16.89 197 LEU A C 1
ATOM 1510 O O . LEU A 1 201 ? 27.974 72.133 12.057 1.00 17.32 197 LEU A O 1
ATOM 1515 N N . ASP A 1 202 ? 26.185 73.072 13.063 1.00 17.97 198 ASP A N 1
ATOM 1516 C CA . ASP A 1 202 ? 26.663 72.858 14.433 1.00 18.43 198 ASP A CA 1
ATOM 1517 C C . ASP A 1 202 ? 26.599 71.368 14.773 1.00 17.27 198 ASP A C 1
ATOM 1518 O O . ASP A 1 202 ? 27.573 70.792 15.267 1.00 16.68 198 ASP A O 1
ATOM 1523 N N . ILE A 1 203 ? 25.471 70.731 14.466 1.00 15.68 199 ILE A N 1
ATOM 1524 C CA . ILE A 1 203 ? 25.322 69.301 14.674 1.00 15.06 199 ILE A CA 1
ATOM 1525 C C . ILE A 1 203 ? 26.425 68.560 13.904 1.00 14.84 199 ILE A C 1
ATOM 1526 O O . ILE A 1 203 ? 27.115 67.689 14.457 1.00 14.47 199 ILE A O 1
ATOM 1531 N N . ASP A 1 204 ? 26.608 68.934 12.647 1.00 14.73 200 ASP A N 1
ATOM 1532 C CA . ASP A 1 204 ? 27.604 68.274 11.805 1.00 14.78 200 ASP A CA 1
ATOM 1533 C C . ASP A 1 204 ? 29.030 68.421 12.376 1.00 14.99 200 ASP A C 1
ATOM 1534 O O . ASP A 1 204 ? 29.801 67.449 12.411 1.00 15.08 200 ASP A O 1
ATOM 1539 N N . ARG A 1 205 ? 29.373 69.633 12.799 1.00 16.02 201 ARG A N 1
ATOM 1540 C CA . ARG A 1 205 ? 30.672 69.908 13.417 1.00 17.32 201 ARG A CA 1
ATOM 1541 C C . ARG A 1 205 ? 30.905 69.020 14.643 1.00 16.61 201 ARG A C 1
ATOM 1542 O O . ARG A 1 205 ? 31.972 68.411 14.823 1.00 16.29 201 ARG A O 1
ATOM 1550 N N . ARG A 1 206 ? 29.892 68.968 15.504 1.00 16.31 202 ARG A N 1
ATOM 1551 C CA . ARG A 1 206 ? 29.969 68.179 16.731 1.00 16.30 202 ARG A CA 1
ATOM 1552 C C . ARG A 1 206 ? 30.115 66.681 16.472 1.00 15.45 202 ARG A C 1
ATOM 1553 O O . ARG A 1 206 ? 30.897 66.001 17.138 1.00 15.55 202 ARG A O 1
ATOM 1561 N N . VAL A 1 207 ? 29.382 66.162 15.497 1.00 14.50 203 VAL A N 1
ATOM 1562 C CA . VAL A 1 207 ? 29.510 64.771 15.139 1.00 13.76 203 VAL A CA 1
ATOM 1563 C C . VAL A 1 207 ? 30.915 64.434 14.624 1.00 13.48 203 VAL A C 1
ATOM 1564 O O . VAL A 1 207 ? 31.484 63.428 15.034 1.00 13.01 203 VAL A O 1
ATOM 1568 N N . LEU A 1 208 ? 31.476 65.269 13.755 1.00 13.75 204 LEU A N 1
ATOM 1569 C CA . LEU A 1 208 ? 32.836 65.013 13.242 1.00 13.81 204 LEU A CA 1
ATOM 1570 C C . LEU A 1 208 ? 33.879 65.087 14.368 1.00 13.95 204 LEU A C 1
ATOM 1571 O O . LEU A 1 208 ? 34.770 64.250 14.442 1.00 13.83 204 LEU A O 1
ATOM 1576 N N . ALA A 1 209 ? 33.747 66.066 15.278 1.00 14.69 205 ALA A N 1
ATOM 1577 C CA . ALA A 1 209 ? 34.673 66.177 16.403 1.00 15.14 205 ALA A CA 1
ATOM 1578 C C . ALA A 1 209 ? 34.605 64.932 17.291 1.00 15.22 205 ALA A C 1
ATOM 1579 O O . ALA A 1 209 ? 35.627 64.438 17.741 1.00 15.92 205 ALA A O 1
ATOM 1581 N N . ALA A 1 210 ? 33.408 64.396 17.509 1.00 14.95 206 ALA A N 1
ATOM 1582 C CA . ALA A 1 210 ? 33.265 63.173 18.278 1.00 14.74 206 ALA A CA 1
ATOM 1583 C C . ALA A 1 210 ? 33.874 61.984 17.553 1.00 14.41 206 ALA A C 1
ATOM 1584 O O . ALA A 1 210 ? 34.571 61.172 18.144 1.00 15.03 206 ALA A O 1
ATOM 1586 N N . MET A 1 211 ? 33.598 61.889 16.266 1.00 13.93 207 MET A N 1
ATOM 1587 C CA . MET A 1 211 ? 34.050 60.787 15.443 1.00 13.84 207 MET A CA 1
ATOM 1588 C C . MET A 1 211 ? 35.563 60.643 15.458 1.00 13.99 207 MET A C 1
ATOM 1589 O O . MET A 1 211 ? 36.070 59.541 15.537 1.00 14.05 207 MET A O 1
ATOM 1594 N N . ASN A 1 212 ? 36.265 61.774 15.353 1.00 15.17 208 ASN A N 1
ATOM 1595 C CA . ASN A 1 212 ? 37.717 61.776 15.236 1.00 15.62 208 ASN A CA 1
ATOM 1596 C C . ASN A 1 212 ? 38.419 62.074 16.553 1.00 16.91 208 ASN A C 1
ATOM 1597 O O . ASN A 1 212 ? 39.643 62.092 16.597 1.00 18.09 208 ASN A O 1
ATOM 1602 N N . GLY A 1 213 ? 37.636 62.258 17.612 1.00 17.28 209 GLY A N 1
ATOM 1603 C CA . GLY A 1 213 ? 38.189 62.468 18.952 1.00 18.77 209 GLY A CA 1
ATOM 1604 C C . GLY A 1 213 ? 38.644 61.201 19.661 1.00 20.23 209 GLY A C 1
ATOM 1605 O O . GLY A 1 213 ? 38.348 60.069 19.260 1.00 19.74 209 GLY A O 1
ATOM 1606 N N . ASP A 1 214 ? 39.382 61.408 20.748 1.00 23.10 210 ASP A N 1
ATOM 1607 C CA . ASP A 1 214 ? 39.966 60.286 21.476 1.00 24.67 210 ASP A CA 1
ATOM 1608 C C . ASP A 1 214 ? 38.925 59.382 22.131 1.00 23.45 210 ASP A C 1
ATOM 1609 O O . ASP A 1 214 ? 39.174 58.181 22.282 1.00 25.63 210 ASP A O 1
ATOM 1614 N N . ALA A 1 215 ? 37.760 59.918 22.478 1.00 22.69 211 ALA A N 1
ATOM 1615 C CA . ALA A 1 215 ? 36.703 59.114 23.105 1.00 21.95 211 ALA A CA 1
ATOM 1616 C C . ALA A 1 215 ? 35.966 58.152 22.170 1.00 21.19 211 ALA A C 1
ATOM 1617 O O . ALA A 1 215 ? 35.322 57.231 22.638 1.00 22.64 211 ALA A O 1
ATOM 1619 N N . MET A 1 216 ? 36.058 58.343 20.857 1.00 19.16 212 MET A N 1
ATOM 1620 C CA . MET A 1 216 ? 35.472 57.375 19.909 1.00 17.45 212 MET A CA 1
ATOM 1621 C C . MET A 1 216 ? 36.172 56.022 20.070 1.00 16.89 212 MET A C 1
ATOM 1622 O O . MET A 1 216 ? 37.391 55.960 19.984 1.00 18.05 212 MET A O 1
ATOM 1627 N N . PRO A 1 217 ? 35.419 54.944 20.327 1.00 16.60 213 PRO A N 1
ATOM 1628 C CA . PRO A 1 217 ? 36.099 53.652 20.547 1.00 16.53 213 PRO A CA 1
ATOM 1629 C C . PRO A 1 217 ? 36.495 53.035 19.225 1.00 16.28 213 PRO A C 1
ATOM 1630 O O . PRO A 1 217 ? 35.626 52.696 18.416 1.00 16.08 213 PRO A O 1
ATOM 1634 N N . THR A 1 218 ? 37.796 52.901 19.010 1.00 16.62 214 THR A N 1
ATOM 1635 C CA . THR A 1 218 ? 38.300 52.393 17.738 1.00 16.32 214 THR A CA 1
ATOM 1636 C C . THR A 1 218 ? 39.336 51.287 17.872 1.00 16.58 214 THR A C 1
ATOM 1637 O O . THR A 1 218 ? 40.009 50.980 16.892 1.00 17.23 214 THR A O 1
ATOM 1641 N N . SER A 1 219 ? 39.447 50.660 19.040 1.00 17.24 215 SER A N 1
ATOM 1642 C CA . SER A 1 219 ? 40.466 49.616 19.201 1.00 18.49 215 SER A CA 1
ATOM 1643 C C . SER A 1 219 ? 40.235 48.392 18.318 1.00 18.14 215 SER A C 1
ATOM 1644 O O . SER A 1 219 ? 41.203 47.714 17.933 1.00 19.29 215 SER A O 1
ATOM 1647 N N . GLN A 1 220 ? 38.981 48.092 17.968 1.00 16.48 216 GLN A N 1
ATOM 1648 C CA . GLN A 1 220 ? 38.693 46.893 17.190 1.00 16.30 216 GLN A CA 1
ATOM 1649 C C . GLN A 1 220 ? 38.857 47.114 15.695 1.00 15.59 216 GLN A C 1
ATOM 1650 O O . GLN A 1 220 ? 39.446 46.286 15.017 1.00 17.50 216 GLN A O 1
ATOM 1656 N N . PHE A 1 221 ? 38.326 48.213 15.170 1.00 14.96 217 PHE A N 1
ATOM 1657 C CA . PHE A 1 221 ? 38.427 48.466 13.732 1.00 14.51 217 PHE A CA 1
ATOM 1658 C C . PHE A 1 221 ? 39.669 49.260 13.364 1.00 15.34 217 PHE A C 1
ATOM 1659 O O . PHE A 1 221 ? 40.040 49.260 12.186 1.00 16.46 217 PHE A O 1
ATOM 1667 N N . GLY A 1 222 ? 40.245 49.982 14.322 1.00 14.77 218 GLY A N 1
ATOM 1668 C CA . GLY A 1 222 ? 41.382 50.850 14.043 1.00 14.90 218 GLY A CA 1
ATOM 1669 C C . GLY A 1 222 ? 41.038 52.267 13.675 1.00 14.66 218 GLY A C 1
ATOM 1670 O O . GLY A 1 222 ? 41.859 53.183 13.839 1.00 16.55 218 GLY A O 1
ATOM 1671 N N . VAL A 1 223 ? 39.810 52.449 13.192 1.00 14.02 219 VAL A N 1
ATOM 1672 C CA . VAL A 1 223 ? 39.307 53.708 12.666 1.00 13.00 219 VAL A CA 1
ATOM 1673 C C . VAL A 1 223 ? 37.785 53.718 12.893 1.00 12.93 219 VAL A C 1
ATOM 1674 O O . VAL A 1 223 ? 37.209 52.703 13.240 1.00 12.46 219 VAL A O 1
ATOM 1678 N N . PRO A 1 224 ? 37.140 54.859 12.709 1.00 12.39 220 PRO A N 1
ATOM 1679 C CA . PRO A 1 224 ? 35.675 54.883 12.819 1.00 12.33 220 PRO A CA 1
ATOM 1680 C C . PRO A 1 224 ? 34.986 54.015 11.765 1.00 11.73 220 PRO A C 1
ATOM 1681 O O . PRO A 1 224 ? 35.454 53.936 10.616 1.00 12.22 220 PRO A O 1
ATOM 1685 N N . LEU A 1 225 ? 33.894 53.360 12.163 1.00 11.13 221 LEU A N 1
ATOM 1686 C CA . LEU A 1 225 ? 32.999 52.684 11.241 1.00 10.70 221 LEU A CA 1
ATOM 1687 C C . LEU A 1 225 ? 31.636 53.403 11.202 1.00 10.95 221 LEU A C 1
ATOM 1688 O O . LEU A 1 225 ? 31.149 53.729 10.123 1.00 11.09 221 LEU A O 1
ATOM 1693 N N . ALA A 1 226 ? 31.012 53.625 12.377 1.00 11.44 222 ALA A N 1
ATOM 1694 C CA . ALA A 1 226 ? 29.780 54.375 12.418 1.00 11.12 222 ALA A CA 1
ATOM 1695 C C . ALA A 1 226 ? 29.999 55.737 11.778 1.00 10.56 222 ALA A C 1
ATOM 1696 O O . ALA A 1 226 ? 30.974 56.419 12.085 1.00 10.73 222 ALA A O 1
ATOM 1698 N N . GLY A 1 227 ? 29.107 56.123 10.874 1.00 10.80 223 GLY A N 1
ATOM 1699 C CA . GLY A 1 227 ? 29.254 57.381 10.168 1.00 10.98 223 GLY A CA 1
ATOM 1700 C C . GLY A 1 227 ? 30.299 57.383 9.071 1.00 10.76 223 GLY A C 1
ATOM 1701 O O . GLY A 1 227 ? 30.572 58.428 8.498 1.00 11.66 223 GLY A O 1
ATOM 1702 N N . SER A 1 228 ? 30.901 56.230 8.791 1.00 10.78 224 SER A N 1
ATOM 1703 C CA . SER A 1 228 ? 32.015 56.188 7.845 1.00 10.42 224 SER A CA 1
ATOM 1704 C C . SER A 1 228 ? 32.003 54.873 7.080 1.00 10.62 224 SER A C 1
ATOM 1705 O O . SER A 1 228 ? 30.952 54.219 6.949 1.00 10.70 224 SER A O 1
ATOM 1708 N N . LEU A 1 229 ? 33.150 54.511 6.519 1.00 10.29 225 LEU A N 1
ATOM 1709 C CA . LEU A 1 229 ? 33.334 53.213 5.873 1.00 9.73 225 LEU A CA 1
ATOM 1710 C C . LEU A 1 229 ? 34.820 52.916 5.875 1.00 9.50 225 LEU A C 1
ATOM 1711 O O . LEU A 1 229 ? 35.648 53.793 6.198 1.00 9.93 225 LEU A O 1
ATOM 1716 N N . ILE A 1 230 ? 35.180 51.670 5.602 1.00 9.46 226 ILE A N 1
ATOM 1717 C CA . ILE A 1 230 ? 36.584 51.266 5.678 1.00 9.80 226 ILE A CA 1
ATOM 1718 C C . ILE A 1 230 ? 36.863 50.444 4.419 1.00 9.73 226 ILE A C 1
ATOM 1719 O O . ILE A 1 230 ? 36.455 49.281 4.308 1.00 9.63 226 ILE A O 1
ATOM 1724 N N . PRO A 1 231 ? 37.570 51.048 3.440 1.00 9.40 227 PRO A N 1
ATOM 1725 C CA . PRO A 1 231 ? 37.769 50.360 2.136 1.00 9.03 227 PRO A CA 1
ATOM 1726 C C . PRO A 1 231 ? 38.949 49.373 2.085 1.00 9.32 227 PRO A C 1
ATOM 1727 O O . PRO A 1 231 ? 39.708 49.356 1.110 1.00 9.67 227 PRO A O 1
ATOM 1731 N N . TRP A 1 232 ? 39.096 48.592 3.142 1.00 9.58 228 TRP A N 1
ATOM 1732 C CA . TRP A 1 232 ? 40.060 47.481 3.171 1.00 9.98 228 TRP A CA 1
ATOM 1733 C C . TRP A 1 232 ? 39.624 46.505 4.217 1.00 10.41 228 TRP A C 1
ATOM 1734 O O . TRP A 1 232 ? 39.317 46.904 5.352 1.00 11.95 228 TRP A O 1
ATOM 1745 N N . ILE A 1 233 ? 39.530 45.242 3.830 1.00 10.72 229 ILE A N 1
ATOM 1746 C CA . ILE A 1 233 ? 39.182 44.141 4.748 1.00 10.74 229 ILE A CA 1
ATOM 1747 C C . ILE A 1 233 ? 40.218 43.044 4.621 1.00 12.16 229 ILE A C 1
ATOM 1748 O O . ILE A 1 233 ? 40.511 42.600 3.514 1.00 12.02 229 ILE A O 1
ATOM 1753 N N . ASP A 1 234 ? 40.735 42.615 5.773 1.00 13.22 230 ASP A N 1
ATOM 1754 C CA . ASP A 1 234 ? 41.689 41.496 5.913 1.00 14.36 230 ASP A CA 1
ATOM 1755 C C . ASP A 1 234 ? 43.092 41.899 5.385 1.00 14.53 230 ASP A C 1
ATOM 1756 O O . ASP A 1 234 ? 43.371 43.082 5.083 1.00 14.79 230 ASP A O 1
ATOM 1761 N N . LYS A 1 235 ? 43.982 40.907 5.317 1.00 15.03 231 LYS A N 1
ATOM 1762 C CA . LYS A 1 235 ? 45.394 41.127 5.116 1.00 15.99 231 LYS A CA 1
ATOM 1763 C C . LYS A 1 235 ? 45.717 41.886 3.825 1.00 14.55 231 LYS A C 1
ATOM 1764 O O . LYS A 1 235 ? 45.058 41.733 2.815 1.00 14.64 231 LYS A O 1
ATOM 1770 N N . ASP A 1 236 ? 46.753 42.711 3.864 1.00 14.06 232 ASP A N 1
ATOM 1771 C CA . ASP A 1 236 ? 47.304 43.326 2.684 1.00 13.53 232 ASP A CA 1
ATOM 1772 C C . ASP A 1 236 ? 48.220 42.337 1.956 1.00 14.71 232 ASP A C 1
ATOM 1773 O O . ASP A 1 236 ? 49.233 41.887 2.536 1.00 15.31 232 ASP A O 1
ATOM 1778 N N . LEU A 1 237 ? 47.869 41.963 0.735 1.00 14.23 233 LEU A N 1
ATOM 1779 C CA . LEU A 1 237 ? 48.695 41.007 -0.019 1.00 15.05 233 LEU A CA 1
ATOM 1780 C C . LEU A 1 237 ? 49.885 41.674 -0.705 1.00 16.01 233 LEU A C 1
ATOM 1781 O O . LEU A 1 237 ? 50.682 40.983 -1.353 1.00 17.49 233 LEU A O 1
ATOM 1786 N N . GLY A 1 238 ? 50.039 42.985 -0.563 1.00 15.17 234 GLY A N 1
ATOM 1787 C CA . GLY A 1 238 ? 51.216 43.694 -1.060 1.00 16.94 234 GLY A CA 1
ATOM 1788 C C . GLY A 1 238 ? 51.222 44.096 -2.514 1.00 17.47 234 GLY A C 1
ATOM 1789 O O . GLY A 1 238 ? 52.221 44.610 -3.024 1.00 19.78 234 GLY A O 1
ATOM 1790 N N . ASN A 1 239 ? 50.089 43.875 -3.181 1.00 16.16 235 ASN A N 1
ATOM 1791 C CA . ASN A 1 239 ? 49.933 44.091 -4.597 1.00 16.12 235 ASN A CA 1
ATOM 1792 C C . ASN A 1 239 ? 48.677 44.882 -4.882 1.00 14.47 235 ASN A C 1
ATOM 1793 O O . ASN A 1 239 ? 48.147 44.852 -5.983 1.00 15.08 235 ASN A O 1
ATOM 1798 N N . GLY A 1 240 ? 48.210 45.624 -3.884 1.00 13.65 236 GLY A N 1
ATOM 1799 C CA . GLY A 1 240 ? 47.001 46.434 -4.049 1.00 12.73 236 GLY A CA 1
ATOM 1800 C C . GLY A 1 240 ? 45.691 45.694 -3.880 1.00 12.88 236 GLY A C 1
ATOM 1801 O O . GLY A 1 240 ? 44.620 46.286 -4.095 1.00 12.49 236 GLY A O 1
ATOM 1802 N N . MET A 1 241 ? 45.767 44.421 -3.493 1.00 12.18 237 MET A N 1
ATOM 1803 C CA . MET A 1 241 ? 44.588 43.571 -3.241 1.00 12.48 237 MET A CA 1
ATOM 1804 C C . MET A 1 241 ? 44.582 43.138 -1.779 1.00 11.96 237 MET A C 1
ATOM 1805 O O . MET A 1 241 ? 45.617 42.841 -1.208 1.00 11.97 237 MET A O 1
ATOM 1810 N N . SER A 1 242 ? 43.399 43.155 -1.156 1.00 11.40 238 SER A N 1
ATOM 1811 C CA . SER A 1 242 ? 43.206 42.564 0.148 1.00 11.33 238 SER A CA 1
ATOM 1812 C C . SER A 1 242 ? 42.948 41.075 0.048 1.00 11.57 238 SER A C 1
ATOM 1813 O O . SER A 1 242 ? 42.489 40.566 -0.984 1.00 11.33 238 SER A O 1
ATOM 1816 N N . ARG A 1 243 ? 43.180 40.382 1.157 1.00 12.09 239 ARG A N 1
ATOM 1817 C CA . ARG A 1 243 ? 42.870 38.951 1.169 1.00 13.21 239 ARG A CA 1
ATOM 1818 C C . ARG A 1 243 ? 41.387 38.703 0.945 1.00 12.61 239 ARG A C 1
ATOM 1819 O O . ARG A 1 243 ? 41.014 37.705 0.317 1.00 12.46 239 ARG A O 1
ATOM 1827 N N . GLU A 1 244 ? 40.527 39.606 1.423 1.00 11.72 240 GLU A N 1
ATOM 1828 C CA . GLU A 1 244 ? 39.079 39.417 1.243 1.00 12.21 240 GLU A CA 1
ATOM 1829 C C . GLU A 1 244 ? 38.726 39.448 -0.234 1.00 11.07 240 GLU A C 1
ATOM 1830 O O . GLU A 1 244 ? 37.927 38.655 -0.727 1.00 11.92 240 GLU A O 1
ATOM 1836 N N . GLU A 1 245 ? 39.349 40.358 -0.982 1.00 10.16 241 GLU A N 1
ATOM 1837 C CA . GLU A 1 245 ? 39.099 40.468 -2.418 1.00 10.62 241 GLU A CA 1
ATOM 1838 C C . GLU A 1 245 ? 39.621 39.271 -3.192 1.00 10.77 241 GLU A C 1
ATOM 1839 O O . GLU A 1 245 ? 38.976 38.823 -4.136 1.00 11.54 241 GLU A O 1
ATOM 1845 N N . TRP A 1 246 ? 40.766 38.752 -2.760 1.00 11.61 242 TRP A N 1
ATOM 1846 C CA . TRP A 1 246 ? 41.358 37.593 -3.390 1.00 12.04 242 TRP A CA 1
ATOM 1847 C C . TRP A 1 246 ? 40.439 36.399 -3.295 1.00 12.11 242 TRP A C 1
ATOM 1848 O O . TRP A 1 246 ? 40.389 35.572 -4.201 1.00 12.88 242 TRP A O 1
ATOM 1859 N N . LYS A 1 247 ? 39.747 36.255 -2.169 1.00 12.44 243 LYS A N 1
ATOM 1860 C CA A LYS A 1 247 ? 38.842 35.111 -1.974 0.50 12.95 243 LYS A CA 1
ATOM 1861 C CA B LYS A 1 247 ? 38.891 35.088 -2.005 0.50 12.94 243 LYS A CA 1
ATOM 1862 C C . LYS A 1 247 ? 37.767 35.030 -3.048 1.00 13.21 243 LYS A C 1
ATOM 1863 O O . LYS A 1 247 ? 37.288 33.957 -3.393 1.00 13.70 243 LYS A O 1
ATOM 1874 N N . GLY A 1 248 ? 37.342 36.158 -3.584 1.00 13.42 244 GLY A N 1
ATOM 1875 C CA . GLY A 1 248 ? 36.287 36.162 -4.597 1.00 14.44 244 GLY A CA 1
ATOM 1876 C C . GLY A 1 248 ? 36.543 35.226 -5.761 1.00 14.59 244 GLY A C 1
ATOM 1877 O O . GLY A 1 248 ? 35.745 34.329 -6.080 1.00 14.41 244 GLY A O 1
ATOM 1878 N N . GLY A 1 249 ? 37.673 35.411 -6.426 1.00 13.60 245 GLY A N 1
ATOM 1879 C CA . GLY A 1 249 ? 37.987 34.601 -7.576 1.00 13.62 245 GLY A CA 1
ATOM 1880 C C . GLY A 1 249 ? 38.375 33.210 -7.173 1.00 13.32 245 GLY A C 1
ATOM 1881 O O . GLY A 1 249 ? 37.976 32.238 -7.800 1.00 13.67 245 GLY A O 1
ATOM 1882 N N . ALA A 1 250 ? 39.167 33.098 -6.109 1.00 13.07 246 ALA A N 1
ATOM 1883 C CA . ALA A 1 250 ? 39.671 31.798 -5.721 1.00 13.29 246 ALA A CA 1
ATOM 1884 C C . ALA A 1 250 ? 38.533 30.873 -5.357 1.00 12.76 246 ALA A C 1
ATOM 1885 O O . ALA A 1 250 ? 38.464 29.743 -5.840 1.00 13.57 246 ALA A O 1
ATOM 1887 N N . GLU A 1 251 ? 37.657 31.347 -4.483 1.00 12.81 247 GLU A N 1
ATOM 1888 C CA . GLU A 1 251 ? 36.643 30.473 -3.930 1.00 13.22 247 GLU A CA 1
ATOM 1889 C C . GLU A 1 251 ? 35.465 30.311 -4.864 1.00 13.26 247 GLU A C 1
ATOM 1890 O O . GLU A 1 251 ? 34.888 29.244 -4.908 1.00 13.62 247 GLU A O 1
ATOM 1896 N N . THR A 1 252 ? 35.113 31.319 -5.658 1.00 12.21 248 THR A N 1
ATOM 1897 C CA . THR A 1 252 ? 34.019 31.134 -6.616 1.00 12.85 248 THR A CA 1
ATOM 1898 C C . THR A 1 252 ? 34.342 29.992 -7.559 1.00 13.75 248 THR A C 1
ATOM 1899 O O . THR A 1 252 ? 33.515 29.105 -7.768 1.00 13.36 248 THR A O 1
ATOM 1903 N N . ASN A 1 253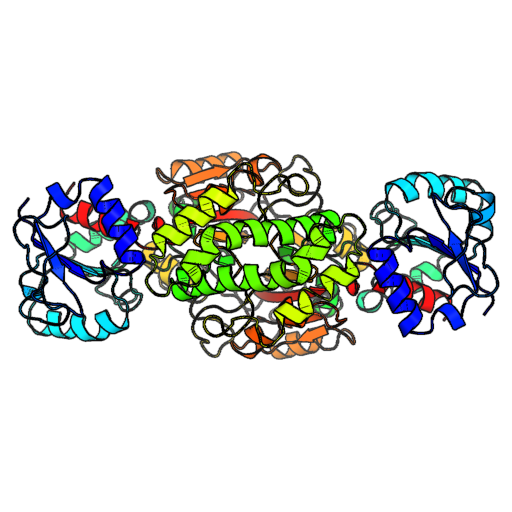 ? 35.543 29.990 -8.128 1.00 14.13 249 ASN A N 1
ATOM 1904 C CA . ASN A 1 253 ? 35.914 28.945 -9.048 1.00 14.47 249 ASN A CA 1
ATOM 1905 C C . ASN A 1 253 ? 35.976 27.578 -8.374 1.00 15.31 249 ASN A C 1
ATOM 1906 O O . ASN A 1 253 ? 35.502 26.594 -8.929 1.00 15.70 249 ASN A O 1
ATOM 1911 N N . LYS A 1 254 ? 36.498 27.514 -7.155 1.00 14.81 250 LYS A N 1
ATOM 1912 C CA . LYS A 1 254 ? 36.573 26.213 -6.488 1.00 15.30 250 LYS A CA 1
ATOM 1913 C C . LYS A 1 254 ? 35.202 25.667 -6.069 1.00 15.56 250 LYS A C 1
ATOM 1914 O O . LYS A 1 254 ? 34.953 24.473 -6.213 1.00 16.60 250 LYS A O 1
ATOM 1920 N N . ILE A 1 255 ? 34.311 26.517 -5.587 1.00 14.85 251 ILE A N 1
ATOM 1921 C CA . ILE A 1 255 ? 32.964 26.064 -5.224 1.00 14.66 251 ILE A CA 1
ATOM 1922 C C . ILE A 1 255 ? 32.290 25.437 -6.441 1.00 15.52 251 ILE A C 1
ATOM 1923 O O . ILE A 1 255 ? 31.643 24.395 -6.354 1.00 15.20 251 ILE A O 1
ATOM 1928 N N . LEU A 1 256 ? 32.447 26.065 -7.597 1.00 15.35 252 LEU A N 1
ATOM 1929 C CA . LEU A 1 256 ? 31.746 25.654 -8.801 1.00 16.51 252 LEU A CA 1
ATOM 1930 C C . LEU A 1 256 ? 32.398 24.495 -9.539 1.00 17.68 252 LEU A C 1
ATOM 1931 O O . LEU A 1 256 ? 31.831 23.994 -10.523 1.00 19.97 252 LEU A O 1
ATOM 1936 N N . GLY A 1 257 ? 33.575 24.070 -9.088 1.00 18.15 253 GLY A N 1
ATOM 1937 C CA . GLY A 1 257 ? 34.273 22.947 -9.717 1.00 20.30 253 GLY A CA 1
ATOM 1938 C C . GLY A 1 257 ? 34.982 23.336 -10.995 1.00 21.24 253 GLY A C 1
ATOM 1939 O O . GLY A 1 257 ? 35.225 22.494 -11.874 1.00 23.92 253 GLY A O 1
ATOM 1940 N N . LYS A 1 258 ? 35.312 24.616 -11.117 1.00 21.75 254 LYS A N 1
ATOM 1941 C CA . LYS A 1 258 ? 35.995 25.149 -12.285 1.00 22.38 254 LYS A CA 1
ATOM 1942 C C . LYS A 1 258 ? 37.493 25.142 -12.104 1.00 22.84 254 LYS A C 1
ATOM 1943 O O . LYS A 1 258 ? 37.983 24.989 -10.993 1.00 22.04 254 LYS A O 1
ATOM 1949 N N . PRO A 1 259 ? 38.237 25.312 -13.207 1.00 23.20 255 PRO A N 1
ATOM 1950 C CA . PRO A 1 259 ? 39.674 25.456 -13.032 1.00 23.45 255 PRO A CA 1
ATOM 1951 C C . PRO A 1 259 ? 40.018 26.617 -12.104 1.00 23.59 255 PRO A C 1
ATOM 1952 O O . PRO A 1 259 ? 39.231 27.571 -11.965 1.00 21.46 255 PRO A O 1
ATOM 1956 N N . ALA A 1 260 ? 41.159 26.498 -11.439 1.00 24.16 256 ALA A N 1
ATOM 1957 C CA . ALA A 1 260 ? 41.624 27.501 -10.509 1.00 23.83 256 ALA A CA 1
ATOM 1958 C C . ALA A 1 260 ? 41.658 28.891 -11.116 1.00 22.97 256 ALA A C 1
ATOM 1959 O O . ALA A 1 260 ? 41.937 29.068 -12.312 1.00 23.13 256 ALA A O 1
ATOM 1961 N N . MET A 1 261 ? 41.314 29.881 -10.277 1.00 22.12 257 MET A N 1
ATOM 1962 C CA . MET A 1 261 ? 41.341 31.283 -10.670 1.00 22.40 257 MET A CA 1
ATOM 1963 C C . MET A 1 261 ? 42.632 31.599 -11.407 1.00 23.50 257 MET A C 1
ATOM 1964 O O . MET A 1 261 ? 43.745 31.301 -10.922 1.00 24.40 257 MET A O 1
ATOM 1969 N N . GLY A 1 262 ? 42.472 32.189 -12.580 1.00 24.11 258 GLY A N 1
ATOM 1970 C CA . GLY A 1 262 ? 43.585 32.543 -13.461 1.00 24.98 258 GLY A CA 1
ATOM 1971 C C . GLY A 1 262 ? 43.925 31.528 -14.544 1.00 27.13 258 GLY A C 1
ATOM 1972 O O . GLY A 1 262 ? 44.683 31.851 -15.466 1.00 28.08 258 GLY A O 1
ATOM 1973 N N . GLU A 1 263 ? 43.383 30.310 -14.446 1.00 27.54 259 GLU A N 1
ATOM 1974 C CA . GLU A 1 263 ? 43.600 29.264 -15.458 1.00 28.98 259 GLU A CA 1
ATOM 1975 C C . GLU A 1 263 ? 42.517 29.300 -16.523 1.00 28.64 259 GLU A C 1
ATOM 1976 O O . GLU A 1 263 ? 41.422 29.792 -16.290 1.00 25.54 259 GLU A O 1
ATOM 1982 N N . PRO A 1 264 ? 42.807 28.758 -17.711 1.00 28.90 260 PRO A N 1
ATOM 1983 C CA . PRO A 1 264 ? 41.769 28.686 -18.744 1.00 27.75 260 PRO A CA 1
ATOM 1984 C C . PRO A 1 264 ? 40.505 27.987 -18.263 1.00 27.05 260 PRO A C 1
ATOM 1985 O O . PRO A 1 264 ? 40.594 26.935 -17.634 1.00 27.05 260 PRO A O 1
ATOM 1989 N N . GLY A 1 265 ? 39.352 28.603 -18.522 1.00 25.99 261 GLY A N 1
ATOM 1990 C CA . GLY A 1 265 ? 38.065 28.083 -18.092 1.00 24.54 261 GLY A CA 1
ATOM 1991 C C . GLY A 1 265 ? 37.561 28.613 -16.757 1.00 23.00 261 GLY A C 1
ATOM 1992 O O . GLY A 1 265 ? 36.419 28.326 -16.373 1.00 23.01 261 GLY A O 1
ATOM 1993 N N . SER A 1 266 ? 38.418 29.312 -16.021 1.00 20.86 262 SER A N 1
ATOM 1994 C CA . SER A 1 266 ? 37.984 29.966 -14.782 1.00 18.97 262 SER A CA 1
ATOM 1995 C C . SER A 1 266 ? 37.218 31.241 -15.123 1.00 17.69 262 SER A C 1
ATOM 1996 O O . SER A 1 266 ? 37.390 31.836 -16.201 1.00 18.44 262 SER A O 1
ATOM 1999 N N . VAL A 1 267 ? 36.355 31.642 -14.197 1.00 15.95 263 VAL A N 1
ATOM 2000 C CA A VAL A 1 267 ? 35.603 32.876 -14.343 0.50 15.48 263 VAL A CA 1
ATOM 2001 C CA B VAL A 1 267 ? 35.598 32.884 -14.335 0.50 15.72 263 VAL A CA 1
ATOM 2002 C C . VAL A 1 267 ? 36.225 33.957 -13.453 1.00 15.09 263 VAL A C 1
ATOM 2003 O O . VAL A 1 267 ? 36.320 33.782 -12.237 1.00 15.45 263 VAL A O 1
ATOM 2010 N N . PRO A 1 268 ? 36.655 35.090 -14.048 1.00 14.52 264 PRO A N 1
ATOM 2011 C CA . PRO A 1 268 ? 37.214 36.138 -13.179 1.00 14.34 264 PRO A CA 1
ATOM 2012 C C . PRO A 1 268 ? 36.147 36.805 -12.314 1.00 14.14 264 PRO A C 1
ATOM 2013 O O . PRO A 1 268 ? 35.113 37.245 -12.824 1.00 13.68 264 PRO A O 1
ATOM 2017 N N . VAL A 1 269 ? 36.388 36.829 -11.014 1.00 13.34 265 VAL A N 1
ATOM 2018 C CA . VAL A 1 269 ? 35.565 37.551 -10.062 1.00 13.07 265 VAL A CA 1
ATOM 2019 C C . VAL A 1 269 ? 36.540 38.411 -9.266 1.00 12.98 265 VAL A C 1
ATOM 2020 O O . VAL A 1 269 ? 37.557 37.892 -8.774 1.00 13.08 265 VAL A O 1
ATOM 2024 N N . ASP A 1 270 ? 36.295 39.705 -9.196 1.00 12.25 266 ASP A N 1
ATOM 2025 C CA . ASP A 1 270 ? 37.236 40.631 -8.585 1.00 12.03 266 ASP A CA 1
ATOM 2026 C C . ASP A 1 270 ? 36.441 41.836 -8.099 1.00 11.58 266 ASP A C 1
ATOM 2027 O O . ASP A 1 270 ? 35.232 41.910 -8.308 1.00 11.83 266 ASP A O 1
ATOM 2032 N N . GLY A 1 271 ? 37.094 42.739 -7.400 1.00 10.94 267 GLY A N 1
ATOM 2033 C CA . GLY A 1 271 ? 36.416 43.948 -6.946 1.00 10.73 267 GLY A CA 1
ATOM 2034 C C . GLY A 1 271 ? 37.023 44.459 -5.666 1.00 10.56 267 GLY A C 1
ATOM 2035 O O . GLY A 1 271 ? 38.159 44.135 -5.336 1.00 11.52 267 GLY A O 1
ATOM 2036 N N . LEU A 1 272 ? 36.269 45.294 -4.967 1.00 9.49 268 LEU A N 1
ATOM 2037 C CA . LEU A 1 272 ? 36.721 45.970 -3.774 1.00 9.21 268 LEU A CA 1
ATOM 2038 C C . LEU A 1 272 ? 35.781 45.635 -2.621 1.00 9.23 268 LEU A C 1
ATOM 2039 O O . LEU A 1 272 ? 34.556 45.689 -2.763 1.00 9.37 268 LEU A O 1
ATOM 2044 N N . CYS A 1 273 ? 36.369 45.319 -1.483 1.00 9.47 269 CYS A N 1
ATOM 2045 C CA . CYS A 1 273 ? 35.604 44.895 -0.294 1.00 9.64 269 CYS A CA 1
ATOM 2046 C C . CYS A 1 273 ? 35.683 45.989 0.763 1.00 9.89 269 CYS A C 1
ATOM 2047 O O . CYS A 1 273 ? 36.770 46.348 1.226 1.00 10.58 269 CYS A O 1
ATOM 2050 N N . VAL A 1 274 ? 34.526 46.553 1.096 1.00 9.08 270 VAL A N 1
ATOM 2051 C CA . VAL A 1 274 ? 34.418 47.749 1.909 1.00 9.25 270 VAL A CA 1
ATOM 2052 C C . VAL A 1 274 ? 33.504 47.470 3.099 1.00 9.54 270 VAL A C 1
ATOM 2053 O O . VAL A 1 274 ? 32.436 46.901 2.938 1.00 10.08 270 VAL A O 1
ATOM 2057 N N . ARG A 1 275 ? 33.974 47.815 4.294 1.00 9.50 271 ARG A N 1
ATOM 2058 C CA . ARG A 1 275 ? 33.162 47.674 5.519 1.00 10.26 271 ARG A CA 1
ATOM 2059 C C . ARG A 1 275 ? 32.264 48.913 5.696 1.00 10.08 271 ARG A C 1
ATOM 2060 O O . ARG A 1 275 ? 32.709 50.061 5.553 1.00 9.80 271 ARG A O 1
ATOM 2068 N N . ILE A 1 276 ? 30.993 48.658 6.014 1.00 9.55 272 ILE A N 1
ATOM 2069 C CA . ILE A 1 276 ? 30.050 49.705 6.410 1.00 9.70 272 ILE A CA 1
ATOM 2070 C C . ILE A 1 276 ? 29.448 49.385 7.774 1.00 9.80 272 ILE A C 1
ATOM 2071 O O . ILE A 1 276 ? 29.630 48.287 8.336 1.00 10.17 272 ILE A O 1
ATOM 2076 N N . GLY A 1 277 ? 28.699 50.348 8.302 1.00 10.41 273 GLY A N 1
ATOM 2077 C CA . GLY A 1 277 ? 28.114 50.203 9.646 1.00 10.55 273 GLY A CA 1
ATOM 2078 C C . GLY A 1 277 ? 26.838 49.384 9.770 1.00 11.38 273 GLY A C 1
ATOM 2079 O O . GLY A 1 277 ? 25.830 49.909 10.219 1.00 12.50 273 GLY A O 1
ATOM 2080 N N . ALA A 1 278 ? 26.881 48.113 9.378 1.00 11.37 274 ALA A N 1
ATOM 2081 C CA . ALA A 1 278 ? 25.782 47.175 9.520 1.00 11.33 274 ALA A CA 1
ATOM 2082 C C . ALA A 1 278 ? 26.188 46.081 10.485 1.00 11.43 274 ALA A C 1
ATOM 2083 O O . ALA A 1 278 ? 27.370 45.779 10.610 1.00 11.78 274 ALA A O 1
ATOM 2085 N N . MET A 1 279 ? 25.209 45.456 11.143 1.00 11.47 275 MET A N 1
ATOM 2086 C CA . MET A 1 279 ? 25.515 44.409 12.111 1.00 11.94 275 MET A CA 1
ATOM 2087 C C . MET A 1 279 ? 25.938 43.093 11.532 1.00 11.35 275 MET A C 1
ATOM 2088 O O . MET A 1 279 ? 27.004 42.591 11.885 1.00 11.08 275 MET A O 1
ATOM 2093 N N . ARG A 1 280 ? 25.084 42.495 10.687 1.00 11.45 276 ARG A N 1
ATOM 2094 C CA . ARG A 1 280 ? 25.339 41.127 10.266 1.00 12.32 276 ARG A CA 1
ATOM 2095 C C . ARG A 1 280 ? 24.873 40.747 8.855 1.00 12.63 276 ARG A C 1
ATOM 2096 O O . ARG A 1 280 ? 24.841 39.544 8.570 1.00 15.01 276 ARG A O 1
ATOM 2104 N N . CYS A 1 281 ? 24.489 41.713 8.019 1.00 11.34 277 CYS A N 1
ATOM 2105 C CA . CYS A 1 281 ? 24.204 41.436 6.604 1.00 12.14 277 CYS A CA 1
ATOM 2106 C C . CYS A 1 281 ? 25.247 42.081 5.709 1.00 11.49 277 CYS A C 1
ATOM 2107 O O . CYS A 1 281 ? 25.563 43.259 5.882 1.00 11.27 277 CYS A O 1
ATOM 2110 N N . HIS A 1 282 ? 25.733 41.314 4.734 1.00 11.25 278 HIS A N 1
ATOM 2111 C CA . HIS A 1 282 ? 26.623 41.828 3.703 1.00 11.06 278 HIS A CA 1
ATOM 2112 C C . HIS A 1 282 ? 25.806 42.142 2.509 1.00 11.10 278 HIS A C 1
ATOM 2113 O O . HIS A 1 282 ? 24.940 41.349 2.145 1.00 12.39 278 HIS A O 1
ATOM 2120 N N . SER A 1 283 ? 26.081 43.263 1.845 1.00 10.17 279 SER A N 1
ATOM 2121 C CA . SER A 1 283 ? 25.442 43.586 0.594 1.00 10.40 279 SER A CA 1
ATOM 2122 C C . SER A 1 283 ? 26.532 43.743 -0.480 1.00 10.10 279 SER A C 1
ATOM 2123 O O . SER A 1 283 ? 27.692 44.036 -0.172 1.00 9.72 279 SER A O 1
ATOM 2126 N N . GLN A 1 284 ? 26.150 43.562 -1.741 1.00 10.26 280 GLN A N 1
ATOM 2127 C CA . GLN A 1 284 ? 27.117 43.610 -2.844 1.00 10.37 280 GLN A CA 1
ATOM 2128 C C . GLN A 1 284 ? 26.469 44.197 -4.082 1.00 10.11 280 GLN A C 1
ATOM 2129 O O . GLN A 1 284 ? 25.360 43.808 -4.439 1.00 10.61 280 GLN A O 1
ATOM 2135 N N . ALA A 1 285 ? 27.202 45.092 -4.739 1.00 9.26 281 ALA A N 1
ATOM 2136 C CA . ALA A 1 285 ? 26.780 45.748 -5.997 1.00 9.14 281 ALA A CA 1
ATOM 2137 C C . ALA A 1 285 ? 27.673 45.167 -7.094 1.00 9.67 281 ALA A C 1
ATOM 2138 O O . ALA A 1 285 ? 28.903 45.290 -7.032 1.00 10.52 281 ALA A O 1
ATOM 2140 N N . LEU A 1 286 ? 27.053 44.552 -8.098 1.00 9.38 282 LEU A N 1
ATOM 2141 C CA A LEU A 1 286 ? 27.773 43.791 -9.102 0.50 9.99 282 LEU A CA 1
ATOM 2142 C CA B LEU A 1 286 ? 27.768 43.793 -9.113 0.50 9.92 282 LEU A CA 1
ATOM 2143 C C . LEU A 1 286 ? 27.651 44.392 -10.505 1.00 10.26 282 LEU A C 1
ATOM 2144 O O . LEU A 1 286 ? 26.557 44.882 -10.898 1.00 10.72 282 LEU A O 1
ATOM 2153 N N . THR A 1 287 ? 28.786 44.367 -11.244 1.00 10.15 283 THR A N 1
ATOM 2154 C CA . THR A 1 287 ? 28.839 44.567 -12.687 1.00 10.65 283 THR A CA 1
ATOM 2155 C C . THR A 1 287 ? 29.160 43.199 -13.282 1.00 11.01 283 THR A C 1
ATOM 2156 O O . THR A 1 287 ? 30.214 42.632 -13.003 1.00 11.36 283 THR A O 1
ATOM 2160 N N . ILE A 1 288 ? 28.254 42.655 -14.086 1.00 10.91 284 ILE A N 1
ATOM 2161 C CA . ILE A 1 288 ? 28.366 41.290 -14.606 1.00 11.88 284 ILE A CA 1
ATOM 2162 C C . ILE A 1 288 ? 28.429 41.371 -16.120 1.00 12.19 284 ILE A C 1
ATOM 2163 O O . ILE A 1 288 ? 27.544 41.961 -16.746 1.00 12.82 284 ILE A O 1
ATOM 2168 N N . LYS A 1 289 ? 29.456 40.804 -16.728 1.00 12.81 285 LYS A N 1
ATOM 2169 C CA . LYS A 1 289 ? 29.464 40.638 -18.189 1.00 14.14 285 LYS A CA 1
ATOM 2170 C C . LYS A 1 289 ? 29.029 39.230 -18.494 1.00 14.14 285 LYS A C 1
ATOM 2171 O O . LYS A 1 289 ? 29.636 38.268 -18.014 1.00 13.66 285 LYS A O 1
ATOM 2177 N N . LEU A 1 290 ? 27.945 39.115 -19.252 1.00 14.41 286 LEU A N 1
ATOM 2178 C CA . LEU A 1 290 ? 27.459 37.839 -19.708 1.00 15.86 286 LEU A CA 1
ATOM 2179 C C . LEU A 1 290 ? 28.065 37.466 -21.061 1.00 17.00 286 LEU A C 1
ATOM 2180 O O . LEU A 1 290 ? 28.502 38.328 -21.821 1.00 16.86 286 LEU A O 1
ATOM 2185 N N . LYS A 1 291 ? 28.032 36.176 -21.374 1.00 18.03 287 LYS A N 1
ATOM 2186 C CA A LYS A 1 291 ? 28.607 35.653 -22.623 0.60 19.59 287 LYS A CA 1
ATOM 2187 C CA B LYS A 1 291 ? 28.635 35.679 -22.611 0.40 19.33 287 LYS A CA 1
ATOM 2188 C C . LYS A 1 291 ? 27.738 35.947 -23.822 1.00 20.52 287 LYS A C 1
ATOM 2189 O O . LYS A 1 291 ? 28.175 35.796 -24.991 1.00 22.55 287 LYS A O 1
ATOM 2200 N N . LYS A 1 292 ? 26.491 36.311 -23.564 1.00 20.53 288 LYS A N 1
ATOM 2201 C CA . LYS A 1 292 ? 25.587 36.691 -24.631 1.00 22.61 288 LYS A CA 1
ATOM 2202 C C . LYS A 1 292 ? 24.492 37.605 -24.115 1.00 21.23 288 LYS A C 1
ATOM 2203 O O . LYS A 1 292 ? 24.377 37.834 -22.906 1.00 19.57 288 LYS A O 1
ATOM 2209 N N . ASP A 1 293 ? 23.713 38.154 -25.024 1.00 20.82 289 ASP A N 1
ATOM 2210 C CA . ASP A 1 293 ? 22.696 39.119 -24.662 1.00 20.92 289 ASP A CA 1
ATOM 2211 C C . ASP A 1 293 ? 21.424 38.355 -24.314 1.00 20.15 289 ASP A C 1
ATOM 2212 O O . ASP A 1 293 ? 20.641 38.024 -25.203 1.00 21.30 289 ASP A O 1
ATOM 2217 N N . VAL A 1 294 ? 21.223 38.100 -23.021 1.00 19.25 290 VAL A N 1
ATOM 2218 C CA . VAL A 1 294 ? 20.108 37.300 -22.528 1.00 19.10 290 VAL A CA 1
ATOM 2219 C C . VAL A 1 294 ? 18.995 38.268 -22.137 1.00 18.32 290 VAL A C 1
ATOM 2220 O O . VAL A 1 294 ? 19.254 39.233 -21.427 1.00 16.12 290 VAL A O 1
ATOM 2224 N N . PRO A 1 295 ? 17.751 38.005 -22.545 1.00 18.15 291 PRO A N 1
ATOM 2225 C CA . PRO A 1 295 ? 16.646 38.879 -22.123 1.00 17.98 291 PRO A CA 1
ATOM 2226 C C . PRO A 1 295 ? 16.505 38.921 -20.600 1.00 16.81 291 PRO A C 1
ATOM 2227 O O . PRO A 1 295 ? 16.735 37.914 -19.921 1.00 15.61 291 PRO A O 1
ATOM 2231 N N . LEU A 1 296 ? 16.146 40.086 -20.100 1.00 17.24 292 LEU A N 1
ATOM 2232 C CA . LEU A 1 296 ? 15.982 40.284 -18.656 1.00 17.34 292 LEU A CA 1
ATOM 2233 C C . LEU A 1 296 ? 14.982 39.300 -18.035 1.00 16.36 292 LEU A C 1
ATOM 2234 O O . LEU A 1 296 ? 15.260 38.769 -16.950 1.00 15.03 292 LEU A O 1
ATOM 2239 N N . ASP A 1 297 ? 13.867 38.994 -18.713 1.00 17.01 293 ASP A N 1
ATOM 2240 C CA . ASP A 1 297 ? 12.930 38.002 -18.145 1.00 17.43 293 ASP A CA 1
ATOM 2241 C C . ASP A 1 297 ? 13.591 36.649 -17.968 1.00 16.91 293 ASP A C 1
ATOM 2242 O O . ASP A 1 297 ? 13.351 35.953 -16.974 1.00 15.69 293 ASP A O 1
ATOM 2247 N N . GLU A 1 298 ? 14.440 36.269 -18.916 1.00 16.85 294 GLU A N 1
ATOM 2248 C CA . GLU A 1 298 ? 15.117 34.970 -18.859 1.00 17.75 294 GLU A CA 1
ATOM 2249 C C . GLU A 1 298 ? 16.145 34.986 -17.715 1.00 16.03 294 GLU A C 1
ATOM 2250 O O . GLU A 1 298 ? 16.278 34.010 -16.971 1.00 15.40 294 GLU A O 1
ATOM 2256 N N . ILE A 1 299 ? 16.875 36.096 -17.574 1.00 14.53 295 ILE A N 1
ATOM 2257 C CA . ILE A 1 299 ? 17.790 36.273 -16.446 1.00 14.02 295 ILE A CA 1
ATOM 2258 C C . ILE A 1 299 ? 17.037 36.117 -15.115 1.00 13.84 295 ILE A C 1
ATOM 2259 O O . ILE A 1 299 ? 17.490 35.402 -14.222 1.00 13.85 295 ILE A O 1
ATOM 2264 N N . ASN A 1 300 ? 15.900 36.795 -14.987 1.00 14.07 296 ASN A N 1
ATOM 2265 C CA . ASN A 1 300 ? 15.134 36.739 -13.740 1.00 14.24 296 ASN A CA 1
ATOM 2266 C C . ASN A 1 300 ? 14.711 35.311 -13.414 1.00 14.65 296 ASN A C 1
ATOM 2267 O O . ASN A 1 300 ? 14.778 34.883 -12.250 1.00 14.20 296 ASN A O 1
ATOM 2272 N N . GLY A 1 301 ? 14.255 34.570 -14.423 1.00 14.86 297 GLY A N 1
ATOM 2273 C CA . GLY A 1 301 ? 13.835 33.181 -14.243 1.00 15.25 297 GLY A CA 1
ATOM 2274 C C . GLY A 1 301 ? 15.013 32.304 -13.846 1.00 15.34 297 GLY A C 1
ATOM 2275 O O . GLY A 1 301 ? 14.899 31.467 -12.935 1.00 15.67 297 GLY A O 1
ATOM 2276 N N . ILE A 1 302 ? 16.166 32.480 -14.510 1.00 14.90 298 ILE A N 1
ATOM 2277 C CA . ILE A 1 302 ? 17.351 31.700 -14.165 1.00 14.75 298 ILE A CA 1
ATOM 2278 C C . ILE A 1 302 ? 17.769 31.961 -12.705 1.00 14.15 298 ILE A C 1
ATOM 2279 O O . ILE A 1 302 ? 18.072 31.015 -11.942 1.00 14.46 298 ILE A O 1
ATOM 2284 N N . LEU A 1 303 ? 17.781 33.215 -12.288 1.00 13.41 299 LEU A N 1
ATOM 2285 C CA . LEU A 1 303 ? 18.167 33.530 -10.900 1.00 13.17 299 LEU A CA 1
ATOM 2286 C C . LEU A 1 303 ? 17.159 32.966 -9.906 1.00 13.87 299 LEU A C 1
ATOM 2287 O O . LEU A 1 303 ? 17.546 32.325 -8.930 1.00 13.88 299 LEU A O 1
ATOM 2292 N N . ALA A 1 304 ? 15.870 33.201 -10.138 1.00 14.34 300 ALA A N 1
ATOM 2293 C CA . ALA A 1 304 ? 14.809 32.798 -9.184 1.00 14.98 300 ALA A CA 1
ATOM 2294 C C . ALA A 1 304 ? 14.686 31.313 -9.023 1.00 16.28 300 ALA A C 1
ATOM 2295 O O . ALA A 1 304 ? 14.305 30.831 -7.947 1.00 18.18 300 ALA A O 1
ATOM 2297 N N . SER A 1 305 ? 14.996 30.572 -10.075 1.00 16.74 301 SER A N 1
ATOM 2298 C CA A SER A 1 305 ? 14.762 29.132 -10.042 0.50 17.54 301 SER A CA 1
ATOM 2299 C CA B SER A 1 305 ? 14.830 29.114 -10.137 0.50 17.69 301 SER A CA 1
ATOM 2300 C C . SER A 1 305 ? 15.951 28.335 -9.486 1.00 17.19 301 SER A C 1
ATOM 2301 O O . SER A 1 305 ? 15.871 27.094 -9.359 1.00 18.32 301 SER A O 1
ATOM 2306 N N . ALA A 1 306 ? 17.023 29.015 -9.102 1.00 16.30 302 ALA A N 1
ATOM 2307 C CA . ALA A 1 306 ? 18.273 28.328 -8.762 1.00 16.21 302 ALA A CA 1
ATOM 2308 C C . ALA A 1 306 ? 18.230 27.589 -7.438 1.00 15.45 302 ALA A C 1
ATOM 2309 O O . ALA A 1 306 ? 18.856 26.535 -7.300 1.00 16.66 302 ALA A O 1
ATOM 2311 N N . ASN A 1 307 ? 17.531 28.148 -6.467 1.00 14.87 303 ASN A N 1
ATOM 2312 C CA . ASN A 1 307 ? 17.457 27.537 -5.141 1.00 14.87 303 ASN A CA 1
ATOM 2313 C C . ASN A 1 307 ? 16.263 28.097 -4.376 1.00 14.95 303 ASN A C 1
ATOM 2314 O O . ASN A 1 307 ? 15.594 29.020 -4.846 1.00 15.28 303 ASN A O 1
ATOM 2319 N N . ASP A 1 308 ? 15.987 27.503 -3.213 1.00 15.44 304 ASP A N 1
ATOM 2320 C CA . ASP A 1 308 ? 14.788 27.820 -2.441 1.00 16.39 304 ASP A CA 1
ATOM 2321 C C . ASP A 1 308 ? 14.868 29.089 -1.593 1.00 15.54 304 ASP A C 1
ATOM 2322 O O . ASP A 1 308 ? 13.867 29.465 -0.955 1.00 17.09 304 ASP A O 1
ATOM 2327 N N . TRP A 1 309 ? 16.022 29.773 -1.600 1.00 14.13 305 TRP A N 1
ATOM 2328 C CA . TRP A 1 309 ? 16.226 30.925 -0.730 1.00 13.54 305 TRP A CA 1
ATOM 2329 C C . TRP A 1 309 ? 16.421 32.221 -1.437 1.00 13.16 305 TRP A C 1
ATOM 2330 O O . TRP A 1 309 ? 16.126 33.265 -0.865 1.00 13.18 305 TRP A O 1
ATOM 2341 N N . VAL A 1 310 ? 16.925 32.200 -2.667 1.00 12.57 306 VAL A N 1
ATOM 2342 C CA . VAL A 1 310 ? 17.038 33.421 -3.457 1.00 12.66 306 VAL A CA 1
ATOM 2343 C C . VAL A 1 310 ? 15.645 34.022 -3.663 1.00 12.92 306 VAL A C 1
ATOM 2344 O O . VAL A 1 310 ? 14.649 33.309 -3.817 1.00 13.67 306 VAL A O 1
ATOM 2348 N N . LYS A 1 311 ? 15.584 35.355 -3.645 1.00 12.68 307 LYS A N 1
ATOM 2349 C CA . LYS A 1 311 ? 14.340 36.091 -3.887 1.00 13.10 307 LYS A CA 1
ATOM 2350 C C . LYS A 1 311 ? 14.656 37.230 -4.835 1.00 12.70 307 LYS A C 1
ATOM 2351 O O . LYS A 1 311 ? 15.410 38.107 -4.478 1.00 13.75 307 LYS A O 1
ATOM 2353 N N . VAL A 1 312 ? 14.066 37.257 -6.034 1.00 12.72 308 VAL A N 1
ATOM 2354 C CA . VAL A 1 312 ? 14.281 38.380 -6.902 1.00 12.59 308 VAL A CA 1
ATOM 2355 C C . VAL A 1 312 ? 13.335 39.504 -6.486 1.00 12.38 308 VAL A C 1
ATOM 2356 O O . VAL A 1 312 ? 12.125 39.297 -6.343 1.00 13.34 308 VAL A O 1
ATOM 2360 N N . VAL A 1 313 ? 13.913 40.689 -6.283 1.00 11.40 309 VAL A N 1
ATOM 2361 C CA . VAL A 1 313 ? 13.148 41.876 -5.890 1.00 11.36 309 VAL A CA 1
ATOM 2362 C C . VAL A 1 313 ? 12.912 42.719 -7.138 1.00 11.40 309 VAL A C 1
ATOM 2363 O O . VAL A 1 313 ? 13.869 43.132 -7.789 1.00 11.34 309 VAL A O 1
ATOM 2367 N N . PRO A 1 314 ? 11.641 42.952 -7.517 1.00 11.79 310 PRO A N 1
ATOM 2368 C CA . PRO A 1 314 ? 11.369 43.791 -8.678 1.00 12.28 310 PRO A CA 1
ATOM 2369 C C . PRO A 1 314 ? 12.145 45.094 -8.642 1.00 12.04 310 PRO A C 1
ATOM 2370 O O . PRO A 1 314 ? 12.333 45.697 -7.570 1.00 12.61 310 PRO A O 1
ATOM 2374 N N . ASN A 1 315 ? 12.618 45.494 -9.811 1.00 11.71 311 ASN A N 1
ATOM 2375 C CA . ASN A 1 315 ? 13.566 46.613 -9.935 1.00 11.31 311 ASN A CA 1
ATOM 2376 C C . ASN A 1 315 ? 12.808 47.939 -9.940 1.00 12.10 311 ASN A C 1
ATOM 2377 O O . ASN A 1 315 ? 12.722 48.649 -10.942 1.00 12.47 311 ASN A O 1
ATOM 2382 N N . GLU A 1 316 ? 12.254 48.226 -8.769 1.00 12.56 312 GLU A N 1
ATOM 2383 C CA . GLU A 1 316 ? 11.409 49.390 -8.495 1.00 13.60 312 GLU A CA 1
ATOM 2384 C C . GLU A 1 316 ? 11.801 50.002 -7.175 1.00 13.55 312 GLU A C 1
ATOM 2385 O O . GLU A 1 316 ? 12.289 49.304 -6.279 1.00 12.71 312 GLU A O 1
ATOM 2391 N N . ARG A 1 317 ? 11.549 51.305 -7.039 1.00 13.64 313 ARG A N 1
ATOM 2392 C CA A ARG A 1 317 ? 11.969 52.044 -5.858 0.50 13.68 313 ARG A CA 1
ATOM 2393 C CA B ARG A 1 317 ? 11.974 52.046 -5.856 0.50 13.83 313 ARG A CA 1
ATOM 2394 C C . ARG A 1 317 ? 11.401 51.498 -4.548 1.00 13.64 313 ARG A C 1
ATOM 2395 O O . ARG A 1 317 ? 12.153 51.194 -3.629 1.00 12.55 313 ARG A O 1
ATOM 2410 N N . GLU A 1 318 ? 10.074 51.366 -4.448 1.00 14.14 314 GLU A N 1
ATOM 2411 C CA . GLU A 1 318 ? 9.448 50.949 -3.192 1.00 14.52 314 GLU A CA 1
ATOM 2412 C C . GLU A 1 318 ? 9.919 49.552 -2.744 1.00 14.19 314 GLU A C 1
ATOM 2413 O O . GLU A 1 318 ? 10.363 49.341 -1.599 1.00 15.55 314 GLU A O 1
ATOM 2415 N N . ALA A 1 319 ? 9.865 48.592 -3.657 1.00 13.68 315 ALA A N 1
ATOM 2416 C CA . ALA A 1 319 ? 10.261 47.236 -3.369 1.00 13.48 315 ALA A CA 1
ATOM 2417 C C . ALA A 1 319 ? 11.741 47.170 -2.992 1.00 12.78 315 ALA A C 1
ATOM 2418 O O . ALA A 1 319 ? 12.116 46.461 -2.073 1.00 13.07 315 ALA A O 1
ATOM 2420 N N . SER A 1 320 ? 12.591 47.894 -3.715 1.00 12.27 316 SER A N 1
ATOM 2421 C CA . SER A 1 320 ? 14.037 47.888 -3.412 1.00 12.06 316 SER A CA 1
ATOM 2422 C C . SER A 1 320 ? 14.317 48.445 -2.034 1.00 12.65 316 SER A C 1
ATOM 2423 O O . SER A 1 320 ? 15.110 47.872 -1.301 1.00 12.04 316 SER A O 1
ATOM 2426 N N . MET A 1 321 ? 13.670 49.547 -1.671 1.00 12.90 317 MET A N 1
ATOM 2427 C CA . MET A 1 321 ? 13.893 50.171 -0.358 1.00 13.66 317 MET A CA 1
ATOM 2428 C C . MET A 1 321 ? 13.445 49.253 0.766 1.00 14.42 317 MET A C 1
ATOM 2429 O O . MET A 1 321 ? 14.086 49.169 1.810 1.00 14.88 317 MET A O 1
ATOM 2434 N N . ARG A 1 322 ? 12.317 48.583 0.568 1.00 14.91 318 ARG A N 1
ATOM 2435 C CA . ARG A 1 322 ? 11.695 47.777 1.621 1.00 15.90 318 ARG A CA 1
ATOM 2436 C C . ARG A 1 322 ? 12.355 46.403 1.758 1.00 15.06 318 ARG A C 1
ATOM 2437 O O . ARG A 1 322 ? 12.546 45.896 2.860 1.00 15.67 318 ARG A O 1
ATOM 2445 N N . ASP A 1 323 ? 12.709 45.790 0.630 1.00 14.20 319 ASP A N 1
ATOM 2446 C CA . ASP A 1 323 ? 13.052 44.362 0.603 1.00 14.21 319 ASP A CA 1
ATOM 2447 C C . ASP A 1 323 ? 14.524 44.030 0.340 1.00 13.89 319 ASP A C 1
ATOM 2448 O O . ASP A 1 323 ? 14.940 42.900 0.510 1.00 15.58 319 ASP A O 1
ATOM 2453 N N . LEU A 1 324 ? 15.314 45.006 -0.069 1.00 12.55 320 LEU A N 1
ATOM 2454 C CA . LEU A 1 324 ? 16.693 44.761 -0.439 1.00 12.69 320 LEU A CA 1
ATOM 2455 C C . LEU A 1 324 ? 17.632 45.507 0.513 1.00 11.89 320 LEU A C 1
ATOM 2456 O O . LEU A 1 324 ? 18.386 46.377 0.125 1.00 12.79 320 LEU A O 1
ATOM 2461 N N . SER A 1 325 ? 17.605 45.108 1.783 1.00 12.11 321 SER A N 1
ATOM 2462 C CA . SER A 1 325 ? 18.348 45.817 2.814 1.00 11.96 321 SER A CA 1
ATOM 2463 C C . SER A 1 325 ? 18.680 44.925 3.991 1.00 11.60 321 SER A C 1
ATOM 2464 O O . SER A 1 325 ? 17.954 43.965 4.258 1.00 11.43 321 SER A O 1
ATOM 2467 N N . PRO A 1 326 ? 19.697 45.306 4.770 1.00 11.21 322 PRO A N 1
ATOM 2468 C CA . PRO A 1 326 ? 19.948 44.608 6.018 1.00 11.57 322 PRO A CA 1
ATOM 2469 C C . PRO A 1 326 ? 18.760 44.613 6.993 1.00 11.54 322 PRO A C 1
ATOM 2470 O O . PRO A 1 326 ? 18.502 43.623 7.683 1.00 12.16 322 PRO A O 1
ATOM 2474 N N . ALA A 1 327 ? 18.001 45.704 7.059 1.00 11.99 323 ALA A N 1
ATOM 2475 C CA . ALA A 1 327 ? 16.822 45.733 7.924 1.00 12.41 323 ALA A CA 1
ATOM 2476 C C . ALA A 1 327 ? 15.850 44.597 7.610 1.00 12.87 323 ALA A C 1
ATOM 2477 O O . ALA A 1 327 ? 15.270 44.009 8.532 1.00 13.79 323 ALA A O 1
ATOM 2479 N N . LYS A 1 328 ? 15.655 44.281 6.332 1.00 12.61 324 LYS A N 1
ATOM 2480 C CA . LYS A 1 328 ? 14.760 43.193 5.926 1.00 13.96 324 LYS A CA 1
ATOM 2481 C C . LYS A 1 328 ? 15.340 41.812 6.155 1.00 13.42 324 LYS A C 1
ATOM 2482 O O . LYS A 1 328 ? 14.628 40.888 6.518 1.00 13.67 324 LYS A O 1
ATOM 2488 N N . VAL A 1 329 ? 16.627 41.659 5.871 1.00 12.36 325 VAL A N 1
ATOM 2489 C CA . VAL A 1 329 ? 17.249 40.334 5.720 1.00 12.30 325 VAL A CA 1
ATOM 2490 C C . VAL A 1 329 ? 17.833 39.789 7.011 1.00 12.09 325 VAL A C 1
ATOM 2491 O O . VAL A 1 329 ? 17.922 38.561 7.181 1.00 12.60 325 VAL A O 1
ATOM 2495 N N . THR A 1 330 ? 18.262 40.664 7.914 1.00 12.12 326 THR A N 1
ATOM 2496 C CA . THR A 1 330 ? 18.995 40.223 9.090 1.00 11.88 326 THR A CA 1
ATOM 2497 C C . THR A 1 330 ? 18.241 39.138 9.850 1.00 12.34 326 THR A C 1
ATOM 2498 O O . THR A 1 330 ? 17.050 39.292 10.135 1.00 13.03 326 THR A O 1
ATOM 2502 N N . GLY A 1 331 ? 18.938 38.050 10.170 1.00 12.14 327 GLY A N 1
ATOM 2503 C CA . GLY A 1 331 ? 18.348 36.976 10.931 1.00 12.53 327 GLY A CA 1
ATOM 2504 C C . GLY A 1 331 ? 17.476 36.016 10.153 1.00 13.06 327 GLY A C 1
ATOM 2505 O O . GLY A 1 331 ? 16.836 35.123 10.736 1.00 14.59 327 GLY A O 1
ATOM 2506 N N . THR A 1 332 ? 17.435 36.172 8.837 1.00 12.66 328 THR A N 1
ATOM 2507 C CA . THR A 1 332 ? 16.656 35.289 7.970 1.00 12.76 328 THR A CA 1
ATOM 2508 C C . THR A 1 332 ? 17.551 34.548 6.997 1.00 12.61 328 THR A C 1
ATOM 2509 O O . THR A 1 332 ? 18.690 34.972 6.727 1.00 12.38 328 THR A O 1
ATOM 2513 N N . LEU A 1 333 ? 16.966 33.498 6.414 1.00 13.03 329 LEU A N 1
ATOM 2514 C CA . LEU A 1 333 ? 17.633 32.671 5.420 1.00 12.97 329 LEU A CA 1
ATOM 2515 C C . LEU A 1 333 ? 17.370 33.127 3.993 1.00 12.52 329 LEU A C 1
ATOM 2516 O O . LEU A 1 333 ? 17.817 32.514 3.038 1.00 12.45 329 LEU A O 1
ATOM 2521 N N . SER A 1 334 ? 16.670 34.241 3.836 1.00 12.54 330 SER A N 1
ATOM 2522 C CA A SER A 1 334 ? 16.343 34.763 2.508 0.60 12.32 330 SER A CA 1
ATOM 2523 C CA B SER A 1 334 ? 16.352 34.747 2.495 0.40 12.57 330 SER A CA 1
ATOM 2524 C C . SER A 1 334 ? 17.531 35.504 1.919 1.00 12.07 330 SER A C 1
ATOM 2525 O O . SER A 1 334 ? 18.238 36.186 2.645 1.00 12.30 330 SER A O 1
ATOM 2530 N N . VAL A 1 335 ? 17.764 35.340 0.617 1.00 11.23 331 VAL A N 1
ATOM 2531 C CA . VAL A 1 335 ? 18.863 36.028 -0.077 1.00 10.82 331 VAL A CA 1
ATOM 2532 C C . VAL A 1 335 ? 18.281 36.805 -1.254 1.00 10.96 331 VAL A C 1
ATOM 2533 O O . VAL A 1 335 ? 18.278 36.321 -2.400 1.00 11.00 331 VAL A O 1
ATOM 2537 N N . PRO A 1 336 ? 17.799 38.025 -0.995 1.00 10.50 332 PRO A N 1
ATOM 2538 C CA . PRO A 1 336 ? 17.275 38.838 -2.091 1.00 10.69 332 PRO A CA 1
ATOM 2539 C C . PRO A 1 336 ? 18.350 39.326 -3.049 1.00 10.48 332 PRO A C 1
ATOM 2540 O O . PRO A 1 336 ? 19.470 39.667 -2.642 1.00 9.84 332 PRO A O 1
ATOM 2544 N N . VAL A 1 337 ? 17.971 39.390 -4.328 1.00 10.13 333 VAL A N 1
ATOM 2545 C CA . VAL A 1 337 ? 18.770 40.045 -5.358 1.00 10.21 333 VAL A CA 1
ATOM 2546 C C . VAL A 1 337 ? 17.821 40.909 -6.175 1.00 10.17 333 VAL A C 1
ATOM 2547 O O . VAL A 1 337 ? 16.715 40.489 -6.510 1.00 10.72 333 VAL A O 1
ATOM 2551 N N . GLY A 1 338 ? 18.269 42.113 -6.484 1.00 10.00 334 GLY A N 1
ATOM 2552 C CA . GLY A 1 338 ? 17.468 43.039 -7.290 1.00 10.00 334 GLY A CA 1
ATOM 2553 C C . GLY A 1 338 ? 18.379 44.034 -8.001 1.00 9.72 334 GLY A C 1
ATOM 2554 O O . GLY A 1 338 ? 19.564 43.758 -8.269 1.00 9.91 334 GLY A O 1
ATOM 2555 N N . ARG A 1 339 ? 17.804 45.187 -8.354 1.00 10.26 335 ARG A N 1
ATOM 2556 C CA . ARG A 1 339 ? 18.445 46.185 -9.197 1.00 9.94 335 ARG A CA 1
ATOM 2557 C C . ARG A 1 339 ? 19.023 45.548 -10.459 1.00 10.19 335 ARG A C 1
ATOM 2558 O O . ARG A 1 339 ? 20.048 45.986 -10.981 1.00 10.92 335 ARG A O 1
ATOM 2566 N N . LEU A 1 340 ? 18.313 44.563 -10.991 1.00 10.72 336 LEU A N 1
ATOM 2567 C CA . LEU A 1 340 ? 18.764 43.850 -12.184 1.00 11.16 336 LEU A CA 1
ATOM 2568 C C . LEU A 1 340 ? 18.305 44.589 -13.441 1.00 11.95 336 LEU A C 1
ATOM 2569 O O . LEU A 1 340 ? 17.107 44.608 -13.743 1.00 13.60 336 LEU A O 1
ATOM 2574 N N . ARG A 1 341 ? 19.251 45.181 -14.177 1.00 11.72 337 ARG A N 1
ATOM 2575 C CA . ARG A 1 341 ? 18.954 45.811 -15.472 1.00 12.58 337 ARG A CA 1
ATOM 2576 C C . ARG A 1 341 ? 20.185 45.734 -16.354 1.00 12.62 337 ARG A C 1
ATOM 2577 O O . ARG A 1 341 ? 21.290 45.455 -15.870 1.00 11.64 337 ARG A O 1
ATOM 2585 N N . LYS A 1 342 ? 20.017 45.992 -17.647 1.00 13.16 338 LYS A N 1
ATOM 2586 C CA . LYS A 1 342 ? 21.158 46.084 -18.539 1.00 13.74 338 LYS A CA 1
ATOM 2587 C C . LYS A 1 342 ? 21.826 47.426 -18.335 1.00 14.22 338 LYS A C 1
ATOM 2588 O O . LYS A 1 342 ? 21.158 48.433 -18.185 1.00 15.28 338 LYS A O 1
ATOM 2594 N N . LEU A 1 343 ? 23.154 47.414 -18.313 1.00 13.92 339 LEU A N 1
ATOM 2595 C CA . LEU A 1 343 ? 23.940 48.625 -18.202 1.00 14.32 339 LEU A CA 1
ATOM 2596 C C . LEU A 1 343 ? 24.184 49.274 -19.574 1.00 14.85 339 LEU A C 1
ATOM 2597 O O . LEU A 1 343 ? 23.971 48.653 -20.630 1.00 16.15 339 LEU A O 1
ATOM 2602 N N . ALA A 1 344 ? 24.619 50.527 -19.549 1.00 15.02 340 ALA A N 1
ATOM 2603 C CA . ALA A 1 344 ? 24.728 51.360 -20.755 1.00 15.92 340 ALA A CA 1
ATOM 2604 C C . ALA A 1 344 ? 25.689 50.807 -21.819 1.00 16.91 340 ALA A C 1
ATOM 2605 O O . ALA A 1 344 ? 25.519 51.062 -23.011 1.00 18.74 340 ALA A O 1
ATOM 2607 N N . MET A 1 345 ? 26.681 50.037 -21.396 1.00 16.88 341 MET A N 1
ATOM 2608 C CA . MET A 1 345 ? 27.662 49.449 -22.298 1.00 17.29 341 MET A CA 1
ATOM 2609 C C . MET A 1 345 ? 27.060 48.482 -23.295 1.00 18.39 341 MET A C 1
ATOM 2610 O O . MET A 1 345 ? 27.625 48.281 -24.383 1.00 21.45 341 MET A O 1
ATOM 2615 N N . GLY A 1 346 ? 25.932 47.876 -22.959 1.00 17.49 342 GLY A N 1
ATOM 2616 C CA . GLY A 1 346 ? 25.257 46.975 -23.880 1.00 17.32 342 GLY A CA 1
ATOM 2617 C C . GLY A 1 346 ? 24.485 45.859 -23.205 1.00 16.65 342 GLY A C 1
ATOM 2618 O O . GLY A 1 346 ? 24.561 45.680 -21.981 1.00 15.11 342 GLY A O 1
ATOM 2619 N N . GLY A 1 347 ? 23.786 45.080 -24.026 1.00 16.87 343 GLY A N 1
ATOM 2620 C CA . GLY A 1 347 ? 22.916 44.011 -23.558 1.00 16.19 343 GLY A CA 1
ATOM 2621 C C . GLY A 1 347 ? 23.607 42.867 -22.853 1.00 15.53 343 GLY A C 1
ATOM 2622 O O . GLY A 1 347 ? 22.942 42.096 -22.176 1.00 15.23 343 GLY A O 1
ATOM 2623 N N . GLU A 1 348 ? 24.923 42.760 -22.999 1.00 15.48 344 GLU A N 1
ATOM 2624 C CA . GLU A 1 348 ? 25.687 41.729 -22.324 1.00 16.08 344 GLU A CA 1
ATOM 2625 C C . GLU A 1 348 ? 26.139 42.170 -20.948 1.00 14.83 344 GLU A C 1
ATOM 2626 O O . GLU A 1 348 ? 26.732 41.369 -20.251 1.00 15.40 344 GLU A O 1
ATOM 2632 N N . TYR A 1 349 ? 25.862 43.418 -20.562 1.00 13.89 345 TYR A N 1
ATOM 2633 C CA . TYR A 1 349 ? 26.285 43.941 -19.248 1.00 13.22 345 TYR A CA 1
ATOM 2634 C C . TYR A 1 349 ? 25.083 44.090 -18.319 1.00 12.72 345 TYR A C 1
ATOM 2635 O O . TYR A 1 349 ? 24.098 44.744 -18.668 1.00 13.31 345 TYR A O 1
ATOM 2644 N N . LEU A 1 350 ? 25.182 43.466 -17.149 1.00 11.72 346 LEU A N 1
ATOM 2645 C CA . LEU A 1 350 ? 24.091 43.354 -16.188 1.00 11.64 346 LEU A CA 1
ATOM 2646 C C . LEU A 1 350 ? 24.497 43.910 -14.822 1.00 10.88 346 LEU A C 1
ATOM 2647 O O . LEU A 1 350 ? 25.556 43.551 -14.286 1.00 11.38 346 LEU A O 1
ATOM 2652 N N . SER A 1 351 ? 23.656 44.754 -14.233 1.00 10.75 347 SER A N 1
ATOM 2653 C CA . SER A 1 351 ? 23.830 45.157 -12.832 1.00 10.17 347 SER A CA 1
ATOM 2654 C C . SER A 1 351 ? 23.054 44.213 -11.905 1.00 10.33 347 SER A C 1
ATOM 2655 O O . SER A 1 351 ? 22.075 43.622 -12.318 1.00 10.59 347 SER A O 1
ATOM 2658 N N . ALA A 1 352 ? 23.502 44.102 -10.656 1.00 9.93 348 ALA A N 1
ATOM 2659 C CA . ALA A 1 352 ? 22.747 43.388 -9.638 1.00 9.87 348 ALA A CA 1
ATOM 2660 C C . ALA A 1 352 ? 23.156 43.921 -8.280 1.00 9.78 348 ALA A C 1
ATOM 2661 O O . ALA A 1 352 ? 24.271 44.424 -8.106 1.00 10.31 348 ALA A O 1
ATOM 2663 N N . PHE A 1 353 ? 22.247 43.830 -7.328 1.00 9.50 349 PHE A N 1
ATOM 2664 C CA . PHE A 1 353 ? 22.519 44.214 -5.935 1.00 9.50 349 PHE A CA 1
ATOM 2665 C C . PHE A 1 353 ? 21.912 43.144 -5.037 1.00 9.42 349 PHE A C 1
ATOM 2666 O O . PHE A 1 353 ? 20.737 42.800 -5.198 1.00 9.93 349 PHE A O 1
ATOM 2674 N N . THR A 1 354 ? 22.697 42.586 -4.128 1.00 9.59 350 THR A N 1
ATOM 2675 C CA . THR A 1 354 ? 22.185 41.478 -3.278 1.00 10.13 350 THR A CA 1
ATOM 2676 C C . THR A 1 354 ? 22.541 41.705 -1.818 1.00 9.94 350 THR A C 1
ATOM 2677 O O . THR A 1 354 ? 23.513 42.420 -1.518 1.00 10.04 350 THR A O 1
ATOM 2681 N N . VAL A 1 355 ? 21.708 41.179 -0.918 1.00 9.58 351 VAL A N 1
ATOM 2682 C CA . VAL A 1 355 ? 21.890 41.313 0.536 1.00 9.99 351 VAL A CA 1
ATOM 2683 C C . VAL A 1 355 ? 21.700 39.918 1.128 1.00 10.07 351 VAL A C 1
ATOM 2684 O O . VAL A 1 355 ? 20.801 39.202 0.713 1.00 10.93 351 VAL A O 1
ATOM 2688 N N . GLY A 1 356 ? 22.536 39.533 2.076 1.00 9.84 352 GLY A N 1
ATOM 2689 C CA . GLY A 1 356 ? 22.421 38.249 2.737 1.00 10.05 352 GLY A CA 1
ATOM 2690 C C . GLY A 1 356 ? 22.953 38.297 4.157 1.00 9.64 352 GLY A C 1
ATOM 2691 O O . GLY A 1 356 ? 23.857 39.061 4.467 1.00 9.77 352 GLY A O 1
ATOM 2692 N N . ASP A 1 357 ? 22.377 37.487 5.031 1.00 10.16 353 ASP A N 1
ATOM 2693 C CA . ASP A 1 357 ? 22.851 37.412 6.419 1.00 10.13 353 ASP A CA 1
ATOM 2694 C C . ASP A 1 357 ? 24.194 36.664 6.485 1.00 10.08 353 ASP A C 1
ATOM 2695 O O . ASP A 1 357 ? 24.327 35.532 6.042 1.00 10.61 353 ASP A O 1
ATOM 2700 N N . GLN A 1 358 ? 25.198 37.313 7.072 1.00 10.53 354 GLN A N 1
ATOM 2701 C CA . GLN A 1 358 ? 26.550 36.778 7.120 1.00 11.16 354 GLN A CA 1
ATOM 2702 C C . GLN A 1 358 ? 26.685 35.552 8.009 1.00 10.59 354 GLN A C 1
ATOM 2703 O O . GLN A 1 358 ? 27.528 34.694 7.745 1.00 10.81 354 GLN A O 1
ATOM 2709 N N . LEU A 1 359 ? 25.880 35.461 9.062 1.00 10.49 355 LEU A N 1
ATOM 2710 C CA . LEU A 1 359 ? 26.031 34.374 10.036 1.00 10.83 355 LEU A CA 1
ATOM 2711 C C . LEU A 1 359 ? 25.313 33.097 9.637 1.00 10.85 355 LEU A C 1
ATOM 2712 O O . LEU A 1 359 ? 25.630 32.016 10.155 1.00 11.09 355 LEU A O 1
ATOM 2717 N N . LEU A 1 360 ? 24.322 33.214 8.756 1.00 10.86 356 LEU A N 1
ATOM 2718 C CA . LEU A 1 360 ? 23.495 32.055 8.340 1.00 10.95 356 LEU A CA 1
ATOM 2719 C C . LEU A 1 360 ? 24.133 31.456 7.070 1.00 10.98 356 LEU A C 1
ATOM 2720 O O . LEU A 1 360 ? 25.057 30.669 7.193 1.00 10.84 356 LEU A O 1
ATOM 2725 N N . TRP A 1 361 ? 23.727 31.845 5.862 1.00 11.03 357 TRP A N 1
ATOM 2726 C CA . TRP A 1 361 ? 24.361 31.301 4.653 1.00 11.40 357 TRP A CA 1
ATOM 2727 C C . TRP A 1 361 ? 25.833 31.613 4.578 1.00 10.97 357 TRP A C 1
ATOM 2728 O O . TRP A 1 361 ? 26.592 30.853 3.976 1.00 11.92 357 TRP A O 1
ATOM 2739 N N . GLY A 1 362 ? 26.274 32.707 5.201 1.00 11.35 358 GLY A N 1
ATOM 2740 C CA . GLY A 1 362 ? 27.677 33.075 5.178 1.00 11.26 358 GLY A CA 1
ATOM 2741 C C . GLY A 1 362 ? 28.554 32.394 6.211 1.00 11.89 358 GLY A C 1
ATOM 2742 O O . GLY A 1 362 ? 29.756 32.670 6.257 1.00 13.15 358 GLY A O 1
ATOM 2743 N N . ALA A 1 363 ? 27.976 31.540 7.068 1.00 11.20 359 ALA A N 1
ATOM 2744 C CA . ALA A 1 363 ? 28.758 30.911 8.121 1.00 11.34 359 ALA A CA 1
ATOM 2745 C C . ALA A 1 363 ? 28.162 29.580 8.572 1.00 11.07 359 ALA A C 1
ATOM 2746 O O . ALA A 1 363 ? 28.673 28.518 8.206 1.00 12.03 359 ALA A O 1
ATOM 2748 N N . ALA A 1 364 ? 27.111 29.607 9.360 1.00 11.43 360 ALA A N 1
ATOM 2749 C CA . ALA A 1 364 ? 26.642 28.397 10.007 1.00 11.43 360 ALA A CA 1
ATOM 2750 C C . ALA A 1 364 ? 25.833 27.463 9.125 1.00 11.64 360 ALA A C 1
ATOM 2751 O O . ALA A 1 364 ? 25.929 26.223 9.260 1.00 11.57 360 ALA A O 1
ATOM 2753 N N . GLU A 1 365 ? 25.003 28.000 8.251 1.00 11.58 361 GLU A N 1
ATOM 2754 C CA . GLU A 1 365 ? 24.036 27.154 7.576 1.00 11.26 361 GLU A CA 1
ATOM 2755 C C . GLU A 1 365 ? 24.633 26.046 6.691 1.00 11.30 361 GLU A C 1
ATOM 2756 O O . GLU A 1 365 ? 24.161 24.915 6.750 1.00 11.49 361 GLU A O 1
ATOM 2762 N N . PRO A 1 366 ? 25.676 26.356 5.906 1.00 11.41 362 PRO A N 1
ATOM 2763 C CA . PRO A 1 366 ? 26.243 25.291 5.080 1.00 11.62 362 PRO A CA 1
ATOM 2764 C C . PRO A 1 366 ? 26.793 24.132 5.893 1.00 11.68 362 PRO A C 1
ATOM 2765 O O . PRO A 1 366 ? 26.800 22.983 5.400 1.00 12.27 362 PRO A O 1
ATOM 2769 N N . LEU A 1 367 ? 27.235 24.411 7.109 1.00 11.30 363 LEU A N 1
ATOM 2770 C CA . LEU A 1 367 ? 27.806 23.358 7.966 1.00 11.76 363 LEU A CA 1
ATOM 2771 C C . LEU A 1 367 ? 26.756 22.329 8.413 1.00 11.89 363 LEU A C 1
ATOM 2772 O O . LEU A 1 367 ? 26.973 21.106 8.337 1.00 11.97 363 LEU A O 1
ATOM 2777 N N . ARG A 1 368 ? 25.609 22.815 8.902 1.00 12.14 364 ARG A N 1
ATOM 2778 C CA . ARG A 1 368 ? 24.570 21.878 9.331 1.00 12.31 364 ARG A CA 1
ATOM 2779 C C . ARG A 1 368 ? 23.946 21.163 8.143 1.00 1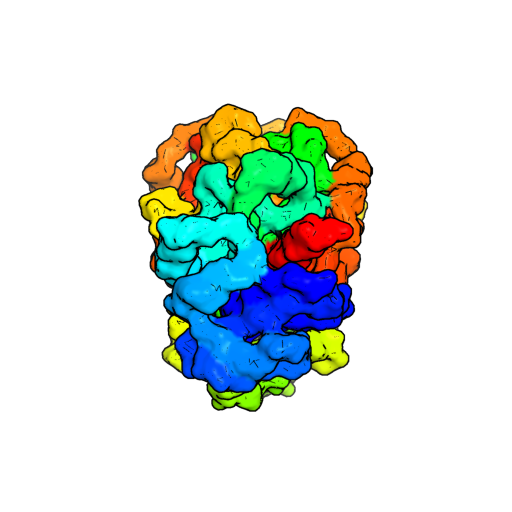2.34 364 ARG A C 1
ATOM 2780 O O . ARG A 1 368 ? 23.581 19.996 8.235 1.00 12.69 364 ARG A O 1
ATOM 2788 N N . ARG A 1 369 ? 23.897 21.822 6.995 1.00 12.45 365 ARG A N 1
ATOM 2789 C CA . ARG A 1 369 ? 23.387 21.172 5.802 1.00 12.57 365 ARG A CA 1
ATOM 2790 C C . ARG A 1 369 ? 24.319 20.071 5.325 1.00 12.73 365 ARG A C 1
ATOM 2791 O O . ARG A 1 369 ? 23.852 19.048 4.850 1.00 12.89 365 ARG A O 1
ATOM 2799 N N . MET A 1 370 ? 25.624 20.273 5.455 1.00 11.94 366 MET A N 1
ATOM 2800 C CA . MET A 1 370 ? 26.566 19.201 5.124 1.00 12.40 366 MET A CA 1
ATOM 2801 C C . MET A 1 370 ? 26.364 17.988 6.031 1.00 12.64 366 MET A C 1
ATOM 2802 O O . MET A 1 370 ? 26.468 16.854 5.586 1.00 12.51 366 MET A O 1
ATOM 2807 N N . LEU A 1 371 ? 26.087 18.224 7.315 1.00 12.64 367 LEU A N 1
ATOM 2808 C CA . LEU A 1 371 ? 25.806 17.123 8.233 1.00 13.19 367 LEU A CA 1
ATOM 2809 C C . LEU A 1 371 ? 24.595 16.336 7.748 1.00 13.71 367 LEU A C 1
ATOM 2810 O O . LEU A 1 371 ? 24.620 15.104 7.733 1.00 13.71 367 LEU A O 1
ATOM 2815 N N . ARG A 1 372 ? 23.565 17.039 7.299 1.00 14.36 368 ARG A N 1
ATOM 2816 C CA . ARG A 1 372 ? 22.388 16.363 6.770 1.00 15.24 368 ARG A CA 1
ATOM 2817 C C . ARG A 1 372 ? 22.726 15.528 5.536 1.00 15.11 368 ARG A C 1
ATOM 2818 O O . ARG A 1 372 ? 22.206 14.404 5.375 1.00 16.00 368 ARG A O 1
ATOM 2826 N N . ILE A 1 373 ? 23.614 16.036 4.674 1.00 15.10 369 ILE A N 1
ATOM 2827 C CA . ILE A 1 373 ? 24.059 15.268 3.523 1.00 15.12 369 ILE A CA 1
ATOM 2828 C C . ILE A 1 373 ? 24.734 13.959 3.966 1.00 15.75 369 ILE A C 1
ATOM 2829 O O . ILE A 1 373 ? 24.473 12.899 3.400 1.00 16.48 369 ILE A O 1
ATOM 2834 N N . LEU A 1 374 ? 25.574 14.020 4.999 1.00 15.50 370 LEU A N 1
ATOM 2835 C CA . LEU A 1 374 ? 26.248 12.823 5.479 1.00 16.08 370 LEU A CA 1
ATOM 2836 C C . LEU A 1 374 ? 25.244 11.834 6.066 1.00 17.07 370 LEU A C 1
ATOM 2837 O O . LEU A 1 374 ? 25.447 10.609 5.961 1.00 19.03 370 LEU A O 1
ATOM 2842 N N . LEU A 1 375 ? 24.204 12.351 6.716 1.00 17.44 371 LEU A N 1
ATOM 2843 C CA . LEU A 1 375 ? 23.146 11.504 7.286 1.00 19.97 371 LEU A CA 1
ATOM 2844 C C . LEU A 1 375 ? 22.210 10.918 6.229 1.00 23.51 371 LEU A C 1
ATOM 2845 O O . LEU A 1 375 ? 21.546 9.908 6.501 1.00 25.85 371 LEU A O 1
ATOM 2850 N N . ASP A 1 376 ? 22.228 11.503 5.032 1.00 25.74 372 ASP A N 1
ATOM 2851 C CA A ASP A 1 376 ? 21.238 11.233 3.982 0.60 29.16 372 ASP A CA 1
ATOM 2852 C CA B ASP A 1 376 ? 21.240 11.273 3.971 0.40 28.14 372 ASP A CA 1
ATOM 2853 C C . ASP A 1 376 ? 19.847 11.695 4.460 1.00 30.25 372 ASP A C 1
ATOM 2854 O O . ASP A 1 376 ? 18.830 11.025 4.213 1.00 34.35 372 ASP A O 1
ATOM 2863 N N . GLY B 1 3 ? 34.550 96.142 -7.300 1.00 45.79 -1 GLY B N 1
ATOM 2864 C CA . GLY B 1 3 ? 33.681 95.924 -6.103 1.00 45.62 -1 GLY B CA 1
ATOM 2865 C C . GLY B 1 3 ? 32.244 96.403 -6.265 1.00 45.40 -1 GLY B C 1
ATOM 2866 O O . GLY B 1 3 ? 31.550 96.624 -5.264 1.00 49.29 -1 GLY B O 1
ATOM 2867 N N . SER B 1 4 ? 31.792 96.563 -7.514 1.00 42.16 0 SER B N 1
ATOM 2868 C CA . SER B 1 4 ? 30.444 97.052 -7.793 1.00 39.47 0 SER B CA 1
ATOM 2869 C C . SER B 1 4 ? 29.551 96.061 -8.559 1.00 34.11 0 SER B C 1
ATOM 2870 O O . SER B 1 4 ? 28.452 96.430 -8.966 1.00 36.09 0 SER B O 1
ATOM 2873 N N . MET B 1 5 ? 30.004 94.821 -8.755 1.00 29.49 1 MET B N 1
ATOM 2874 C CA . MET B 1 5 ? 29.121 93.768 -9.269 1.00 26.91 1 MET B CA 1
ATOM 2875 C C . MET B 1 5 ? 28.028 93.483 -8.223 1.00 24.08 1 MET B C 1
ATOM 2876 O O . MET B 1 5 ? 28.335 93.147 -7.084 1.00 22.46 1 MET B O 1
ATOM 2881 N N . ASN B 1 6 ? 26.761 93.612 -8.617 1.00 22.20 2 ASN B N 1
ATOM 2882 C CA . ASN B 1 6 ? 25.641 93.402 -7.701 1.00 21.85 2 ASN B CA 1
ATOM 2883 C C . ASN B 1 6 ? 25.279 91.926 -7.769 1.00 19.53 2 ASN B C 1
ATOM 2884 O O . ASN B 1 6 ? 24.854 91.454 -8.813 1.00 19.98 2 ASN B O 1
ATOM 2889 N N . VAL B 1 7 ? 25.496 91.197 -6.672 1.00 17.12 3 VAL B N 1
ATOM 2890 C CA . VAL B 1 7 ? 25.316 89.743 -6.663 1.00 16.13 3 VAL B CA 1
ATOM 2891 C C . VAL B 1 7 ? 24.196 89.362 -5.686 1.00 15.82 3 VAL B C 1
ATOM 2892 O O . VAL B 1 7 ? 24.335 89.555 -4.491 1.00 16.00 3 VAL B O 1
ATOM 2896 N N . GLY B 1 8 ? 23.104 88.820 -6.208 1.00 15.30 4 GLY B N 1
ATOM 2897 C CA . GLY B 1 8 ? 21.994 88.368 -5.376 1.00 15.00 4 GLY B CA 1
ATOM 2898 C C . GLY B 1 8 ? 22.279 86.980 -4.853 1.00 15.18 4 GLY B C 1
ATOM 2899 O O . GLY B 1 8 ? 22.788 86.146 -5.588 1.00 16.13 4 GLY B O 1
ATOM 2900 N N . LEU B 1 9 ? 21.975 86.751 -3.588 1.00 15.45 5 LEU B N 1
ATOM 2901 C CA . LEU B 1 9 ? 22.164 85.447 -2.958 1.00 15.44 5 LEU B CA 1
ATOM 2902 C C . LEU B 1 9 ? 20.791 84.974 -2.509 1.00 15.30 5 LEU B C 1
ATOM 2903 O O . LEU B 1 9 ? 20.104 85.673 -1.757 1.00 15.36 5 LEU B O 1
ATOM 2908 N N . VAL B 1 10 ? 20.365 83.827 -3.023 1.00 14.17 6 VAL B N 1
ATOM 2909 C CA . VAL B 1 10 ? 19.061 83.237 -2.677 1.00 14.73 6 VAL B CA 1
ATOM 2910 C C . VAL B 1 10 ? 19.316 81.873 -2.088 1.00 14.41 6 VAL B C 1
ATOM 2911 O O . VAL B 1 10 ? 20.160 81.128 -2.585 1.00 14.61 6 VAL B O 1
ATOM 2915 N N . GLY B 1 11 ? 18.588 81.519 -1.034 1.00 14.76 7 GLY B N 1
ATOM 2916 C CA . GLY B 1 11 ? 18.780 80.201 -0.405 1.00 14.63 7 GLY B CA 1
ATOM 2917 C C . GLY B 1 11 ? 19.988 80.146 0.488 1.00 14.90 7 GLY B C 1
ATOM 2918 O O . GLY B 1 11 ? 20.470 79.072 0.845 1.00 15.09 7 GLY B O 1
ATOM 2919 N N . TRP B 1 12 ? 20.503 81.315 0.859 1.00 15.08 8 TRP B N 1
ATOM 2920 C CA . TRP B 1 12 ? 21.688 81.399 1.682 1.00 15.58 8 TRP B CA 1
ATOM 2921 C C . TRP B 1 12 ? 21.470 80.914 3.115 1.00 16.35 8 TRP B C 1
ATOM 2922 O O . TRP B 1 12 ? 22.458 80.634 3.822 1.00 16.53 8 TRP B O 1
ATOM 2933 N N . ARG B 1 13 ? 20.204 80.828 3.564 1.00 17.54 9 ARG B N 1
ATOM 2934 C CA . ARG B 1 13 ? 19.884 80.400 4.938 1.00 19.73 9 ARG B CA 1
ATOM 2935 C C . ARG B 1 13 ? 19.852 78.884 5.097 1.00 18.88 9 ARG B C 1
ATOM 2936 O O . ARG B 1 13 ? 19.983 78.378 6.226 1.00 20.31 9 ARG B O 1
ATOM 2944 N N . GLY B 1 14 ? 19.642 78.169 3.993 1.00 17.55 10 GLY B N 1
ATOM 2945 C CA . GLY B 1 14 ? 19.575 76.708 4.017 1.00 16.43 10 GLY B CA 1
ATOM 2946 C C . GLY B 1 14 ? 20.949 76.072 4.136 1.00 15.60 10 GLY B C 1
ATOM 2947 O O . GLY B 1 14 ? 21.958 76.759 4.220 1.00 15.30 10 GLY B O 1
ATOM 2948 N N . MET B 1 15 ? 20.988 74.744 4.184 1.00 14.81 11 MET B N 1
ATOM 2949 C CA . MET B 1 15 ? 22.248 74.054 4.468 1.00 14.45 11 MET B CA 1
ATOM 2950 C C . MET B 1 15 ? 23.343 74.308 3.415 1.00 13.97 11 MET B C 1
ATOM 2951 O O . MET B 1 15 ? 24.454 74.723 3.760 1.00 13.30 11 MET B O 1
ATOM 2956 N N . VAL B 1 16 ? 23.018 74.078 2.141 1.00 13.56 12 VAL B N 1
ATOM 2957 C CA . VAL B 1 16 ? 23.988 74.333 1.069 1.00 12.97 12 VAL B CA 1
ATOM 2958 C C . VAL B 1 16 ? 24.384 75.819 1.060 1.00 12.39 12 VAL B C 1
ATOM 2959 O O . VAL B 1 16 ? 25.573 76.154 0.962 1.00 12.37 12 VAL B O 1
ATOM 2963 N N . GLY B 1 17 ? 23.391 76.693 1.178 1.00 12.72 13 GLY B N 1
ATOM 2964 C CA . GLY B 1 17 ? 23.671 78.122 1.207 1.00 12.72 13 GLY B CA 1
ATOM 2965 C C . GLY B 1 17 ? 24.560 78.542 2.360 1.00 13.20 13 GLY B C 1
ATOM 2966 O O . GLY B 1 17 ? 25.373 79.445 2.214 1.00 13.55 13 GLY B O 1
ATOM 2967 N N . SER B 1 18 ? 24.400 77.900 3.514 1.00 13.52 14 SER B N 1
ATOM 2968 C CA . SER B 1 18 ? 25.202 78.204 4.699 1.00 14.20 14 SER B CA 1
ATOM 2969 C C . SER B 1 18 ? 26.661 77.822 4.484 1.00 13.98 14 SER B C 1
ATOM 2970 O O . SER B 1 18 ? 27.591 78.517 4.917 1.00 14.53 14 SER B O 1
ATOM 2973 N N . VAL B 1 19 ? 26.868 76.688 3.816 1.00 13.20 15 VAL B N 1
ATOM 2974 C CA . VAL B 1 19 ? 28.215 76.284 3.474 1.00 12.83 15 VAL B CA 1
ATOM 2975 C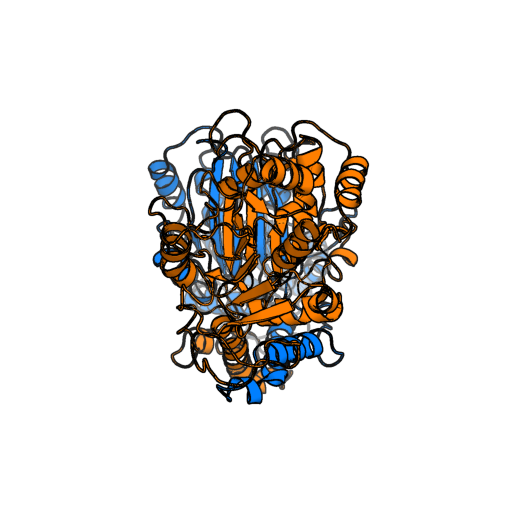 C . VAL B 1 19 ? 28.816 77.272 2.485 1.00 12.45 15 VAL B C 1
ATOM 2976 O O . VAL B 1 19 ? 29.977 77.691 2.624 1.00 13.62 15 VAL B O 1
ATOM 2980 N N . LEU B 1 20 ? 28.009 77.686 1.516 1.00 12.81 16 LEU B N 1
ATOM 2981 C CA . LEU B 1 20 ? 28.441 78.698 0.556 1.00 12.42 16 LEU B CA 1
ATOM 2982 C C . LEU B 1 20 ? 28.825 79.996 1.242 1.00 13.17 16 LEU B C 1
ATOM 2983 O O . LEU B 1 20 ? 29.867 80.575 0.896 1.00 13.15 16 LEU B O 1
ATOM 2988 N N . MET B 1 21 ? 27.997 80.489 2.166 1.00 13.15 17 MET B N 1
ATOM 2989 C CA . MET B 1 21 ? 28.338 81.749 2.851 1.00 14.12 17 MET B CA 1
ATOM 2990 C C . MET B 1 21 ? 29.656 81.651 3.587 1.00 14.43 17 MET B C 1
ATOM 2991 O O . MET B 1 21 ? 30.468 82.582 3.532 1.00 15.57 17 MET B O 1
ATOM 2996 N N . GLN B 1 22 ? 29.863 80.526 4.265 1.00 14.85 18 GLN B N 1
ATOM 2997 C CA . GLN B 1 22 ? 31.087 80.300 5.024 1.00 15.21 18 GLN B CA 1
ATOM 2998 C C . GLN B 1 22 ? 32.308 80.322 4.079 1.00 15.04 18 GLN B C 1
ATOM 2999 O O . GLN B 1 22 ? 33.305 80.976 4.359 1.00 16.45 18 GLN B O 1
ATOM 3001 N N . ARG B 1 23 ? 32.214 79.626 2.952 1.00 14.23 19 ARG B N 1
ATOM 3002 C CA . ARG B 1 23 ? 33.312 79.624 1.970 1.00 14.40 19 ARG B CA 1
ATOM 3003 C C . ARG B 1 23 ? 33.573 80.990 1.351 1.00 15.08 19 ARG B C 1
ATOM 3004 O O . ARG B 1 23 ? 34.711 81.395 1.182 1.00 15.36 19 ARG B O 1
ATOM 3012 N N . MET B 1 24 ? 32.504 81.705 1.022 1.00 15.34 20 MET B N 1
ATOM 3013 C CA . MET B 1 24 ? 32.629 83.041 0.463 1.00 15.80 20 MET B CA 1
ATOM 3014 C C . MET B 1 24 ? 33.307 83.967 1.460 1.00 16.69 20 MET B C 1
ATOM 3015 O O . MET B 1 24 ? 34.186 84.745 1.078 1.00 18.55 20 MET B O 1
ATOM 3020 N N . GLN B 1 25 ? 32.943 83.870 2.732 1.00 17.46 21 GLN B N 1
ATOM 3021 C CA . GLN B 1 25 ? 33.611 84.667 3.764 1.00 20.27 21 GLN B CA 1
ATOM 3022 C C . GLN B 1 25 ? 35.086 84.294 3.900 1.00 20.53 21 GLN B C 1
ATOM 3023 O O . GLN B 1 25 ? 35.955 85.179 3.961 1.00 21.39 21 GLN B O 1
ATOM 3029 N N . GLU B 1 26 ? 35.366 82.998 3.964 1.00 19.77 22 GLU B N 1
ATOM 3030 C CA . GLU B 1 26 ? 36.744 82.475 4.127 1.00 21.61 22 GLU B CA 1
ATOM 3031 C C . GLU B 1 26 ? 37.659 82.946 3.015 1.00 20.96 22 GLU B C 1
ATOM 3032 O O . GLU B 1 26 ? 38.845 83.266 3.253 1.00 22.18 22 GLU B O 1
ATOM 3038 N N . GLU B 1 27 ? 37.134 82.992 1.796 1.00 19.51 23 GLU B N 1
ATOM 3039 C CA . GLU B 1 27 ? 37.921 83.326 0.610 1.00 19.74 23 GLU B CA 1
ATOM 3040 C C . GLU B 1 27 ? 37.945 84.810 0.255 1.00 20.55 23 GLU B C 1
ATOM 3041 O O . GLU B 1 27 ? 38.595 85.201 -0.705 1.00 21.68 23 GLU B O 1
ATOM 3047 N N . GLY B 1 28 ? 37.241 85.630 1.026 1.00 20.32 24 GLY B N 1
ATOM 3048 C CA . GLY B 1 28 ? 37.226 87.064 0.785 1.00 20.01 24 GLY B CA 1
ATOM 3049 C C . GLY B 1 28 ? 36.329 87.497 -0.367 1.00 19.94 24 GLY B C 1
ATOM 3050 O O . GLY B 1 28 ? 36.455 88.606 -0.882 1.00 20.13 24 GLY B O 1
ATOM 3051 N N . ASP B 1 29 ? 35.397 86.637 -0.782 1.00 18.56 25 ASP B N 1
ATOM 3052 C CA . ASP B 1 29 ? 34.561 86.962 -1.936 1.00 18.44 25 ASP B CA 1
ATOM 3053 C C . ASP B 1 29 ? 33.690 88.207 -1.723 1.00 18.50 25 ASP B C 1
ATOM 3054 O O . ASP B 1 29 ? 33.411 88.924 -2.660 1.00 18.69 25 ASP B O 1
ATOM 3059 N N . PHE B 1 30 ? 33.254 88.456 -0.495 1.00 19.03 26 PHE B N 1
ATOM 3060 C CA . PHE B 1 30 ? 32.358 89.587 -0.246 1.00 18.68 26 PHE B CA 1
ATOM 3061 C C . PHE B 1 30 ? 33.086 90.920 -0.390 1.00 20.45 26 PHE B C 1
ATOM 3062 O O . PHE B 1 30 ? 32.446 91.932 -0.604 1.00 20.29 26 PHE B O 1
ATOM 3070 N N . ASP B 1 31 ? 34.415 90.932 -0.295 1.00 21.76 27 ASP B N 1
ATOM 3071 C CA . ASP B 1 31 ? 35.151 92.190 -0.519 1.00 23.74 27 ASP B CA 1
ATOM 3072 C C . ASP B 1 31 ? 35.145 92.596 -1.997 1.00 23.10 27 ASP B C 1
ATOM 3073 O O . ASP B 1 31 ? 35.463 93.737 -2.330 1.00 25.52 27 ASP B O 1
ATOM 3078 N N . LEU B 1 32 ? 34.799 91.670 -2.884 1.00 21.87 28 LEU B N 1
ATOM 3079 C CA . LEU B 1 32 ? 34.891 91.861 -4.331 1.00 21.95 28 LEU B CA 1
ATOM 3080 C C . LEU B 1 32 ? 33.576 92.204 -5.013 1.00 21.34 28 LEU B C 1
ATOM 3081 O O . LEU B 1 32 ? 33.562 92.480 -6.208 1.00 22.41 28 LEU B O 1
ATOM 3086 N N . ILE B 1 33 ? 32.474 92.190 -4.254 1.00 20.56 29 ILE B N 1
ATOM 3087 C CA . ILE B 1 33 ? 31.136 92.326 -4.815 1.00 20.14 29 ILE B CA 1
ATOM 3088 C C . ILE B 1 33 ? 30.288 93.215 -3.896 1.00 19.64 29 ILE B C 1
ATOM 3089 O O . ILE B 1 33 ? 30.679 93.486 -2.751 1.00 19.46 29 ILE B O 1
ATOM 3094 N N . GLU B 1 34 ? 29.111 93.596 -4.388 1.00 19.67 30 GLU B N 1
ATOM 3095 C CA . GLU B 1 34 ? 28.047 94.149 -3.544 1.00 20.23 30 GLU B CA 1
ATOM 3096 C C . GLU B 1 34 ? 26.970 93.062 -3.371 1.00 18.31 30 GLU B C 1
ATOM 3097 O O . GLU B 1 34 ? 26.180 92.811 -4.295 1.00 18.87 30 GLU B O 1
ATOM 3103 N N . PRO B 1 35 ? 26.950 92.412 -2.204 1.00 17.66 31 PRO B N 1
ATOM 3104 C CA . PRO B 1 35 ? 26.016 91.302 -2.040 1.00 16.85 31 PRO B CA 1
ATOM 3105 C C . PRO B 1 35 ? 24.628 91.818 -1.710 1.00 17.31 31 PRO B C 1
ATOM 3106 O O . PRO B 1 35 ? 24.496 92.767 -0.945 1.00 18.54 31 PRO B O 1
ATOM 3110 N N . VAL B 1 36 ? 23.621 91.181 -2.289 1.00 16.22 32 VAL B N 1
ATOM 3111 C CA . VAL B 1 36 ? 22.228 91.543 -2.066 1.00 16.39 32 VAL B CA 1
ATOM 3112 C C . VAL B 1 36 ? 21.568 90.256 -1.591 1.00 15.60 32 VAL B C 1
ATOM 3113 O O . VAL B 1 36 ? 21.549 89.256 -2.319 1.00 15.13 32 VAL B O 1
ATOM 3117 N N . PHE B 1 37 ? 21.051 90.273 -0.353 1.00 15.71 33 PHE B N 1
ATOM 3118 C CA . PHE B 1 37 ? 20.482 89.075 0.266 1.00 15.10 33 PHE B CA 1
ATOM 3119 C C . PHE B 1 37 ? 18.982 89.003 0.079 1.00 15.74 33 PHE B C 1
ATOM 3120 O O . PHE B 1 37 ? 18.279 89.947 0.405 1.00 16.17 33 PHE B O 1
ATOM 3128 N N . PHE B 1 38 ? 18.530 87.888 -0.485 1.00 15.37 34 PHE B N 1
ATOM 3129 C CA . PHE B 1 38 ? 17.120 87.627 -0.727 1.00 16.29 34 PHE B CA 1
ATOM 3130 C C . PHE B 1 38 ? 16.612 86.612 0.294 1.00 17.67 34 PHE B C 1
ATOM 3131 O O . PHE B 1 38 ? 17.368 85.781 0.814 1.00 18.91 34 PHE B O 1
ATOM 3139 N N . SER B 1 39 ? 15.316 86.691 0.606 1.00 18.40 35 SER B N 1
ATOM 3140 C CA . SER B 1 39 ? 14.708 85.706 1.481 1.00 19.82 35 SER B CA 1
ATOM 3141 C C . SER B 1 39 ? 13.275 85.399 1.034 1.00 19.06 35 SER B C 1
ATOM 3142 O O . SER B 1 39 ? 12.602 86.265 0.474 1.00 17.47 35 SER B O 1
ATOM 3145 N N . THR B 1 40 ? 12.871 84.157 1.269 1.00 19.94 36 THR B N 1
ATOM 3146 C CA . THR B 1 40 ? 11.508 83.703 0.981 1.00 20.68 36 THR B CA 1
ATOM 3147 C C . THR B 1 40 ? 10.534 84.107 2.083 1.00 20.96 36 THR B C 1
ATOM 3148 O O . THR B 1 40 ? 9.309 84.019 1.908 1.00 22.55 36 THR B O 1
ATOM 3152 N N . SER B 1 41 ? 11.078 84.519 3.216 1.00 18.97 37 SER B N 1
ATOM 3153 C CA A SER B 1 41 ? 10.312 85.016 4.335 0.70 19.82 37 SER B CA 1
ATOM 3154 C CA B SER B 1 41 ? 10.308 85.046 4.320 0.30 19.59 37 SER B CA 1
ATOM 3155 C C . SER B 1 41 ? 11.125 86.189 4.899 1.00 19.24 37 SER B C 1
ATOM 3156 O O . SER B 1 41 ? 12.326 86.286 4.656 1.00 21.67 37 SER B O 1
ATOM 3161 N N . ASN B 1 42 ? 10.472 87.041 5.642 1.00 19.33 38 ASN B N 1
ATOM 3162 C CA A ASN B 1 42 ? 11.223 88.069 6.376 0.30 18.72 38 ASN B CA 1
ATOM 3163 C CA B ASN B 1 42 ? 11.107 88.124 6.369 0.70 18.84 38 ASN B CA 1
ATOM 3164 C C . ASN B 1 42 ? 11.799 89.177 5.492 1.00 18.07 38 ASN B C 1
ATOM 3165 O O . ASN B 1 42 ? 12.668 89.921 5.953 1.00 17.75 38 ASN B O 1
ATOM 3174 N N . ALA B 1 43 ? 11.345 89.311 4.242 1.00 16.38 39 ALA B N 1
ATOM 3175 C CA . ALA B 1 43 ? 11.793 90.425 3.424 1.00 15.86 39 ALA B CA 1
ATOM 3176 C C . ALA B 1 43 ? 11.463 91.734 4.134 1.00 16.04 39 ALA B C 1
ATOM 3177 O O . ALA B 1 43 ? 10.355 91.904 4.680 1.00 15.33 39 ALA B O 1
ATOM 3179 N N . GLY B 1 44 ? 12.432 92.661 4.133 1.00 16.25 40 GLY B N 1
ATOM 3180 C CA . GLY B 1 44 ? 12.359 93.896 4.926 1.00 17.21 40 GLY B CA 1
ATOM 3181 C C . GLY B 1 44 ? 13.081 93.828 6.269 1.00 17.84 40 GLY B C 1
ATOM 3182 O O . GLY B 1 44 ? 13.337 94.886 6.897 1.00 21.76 40 GLY B O 1
ATOM 3183 N N . GLY B 1 45 ? 13.394 92.623 6.733 1.00 18.23 41 GLY B N 1
ATOM 3184 C CA . GLY B 1 45 ? 14.255 92.434 7.913 1.00 18.62 41 GLY B CA 1
ATOM 3185 C C . GLY B 1 45 ? 15.727 92.698 7.610 1.00 19.80 41 GLY B C 1
ATOM 3186 O O . GLY B 1 45 ? 16.069 93.045 6.479 1.00 19.15 41 GLY B O 1
ATOM 3187 N N . LYS B 1 46 ? 16.561 92.584 8.645 1.00 20.73 42 LYS B N 1
ATOM 3188 C CA . LYS B 1 46 ? 17.989 92.906 8.542 1.00 20.84 42 LYS B CA 1
ATOM 3189 C C . LYS B 1 46 ? 18.709 91.790 7.811 1.00 20.30 42 LYS B C 1
ATOM 3190 O O . LYS B 1 46 ? 18.521 90.609 8.102 1.00 21.20 42 LYS B O 1
ATOM 3192 N N . ALA B 1 47 ? 19.552 92.186 6.871 1.00 19.80 43 ALA B N 1
ATOM 3193 C CA . ALA B 1 47 ? 20.434 91.261 6.179 1.00 19.97 43 ALA B CA 1
ATOM 3194 C C . ALA B 1 47 ? 21.512 90.752 7.132 1.00 20.67 43 ALA B C 1
ATOM 3195 O O . ALA B 1 47 ? 21.760 91.355 8.184 1.00 21.72 43 ALA B O 1
ATOM 3197 N N . PRO B 1 48 ? 22.181 89.653 6.766 1.00 20.54 44 PRO B N 1
ATOM 3198 C CA . PRO B 1 48 ? 23.260 89.134 7.592 1.00 22.38 44 PRO B CA 1
ATOM 3199 C C . PRO B 1 48 ? 24.486 90.045 7.624 1.00 24.10 44 PRO B C 1
ATOM 3200 O O . PRO B 1 48 ? 24.577 91.005 6.864 1.00 24.68 44 PRO B O 1
ATOM 3204 N N . SER B 1 49 ? 25.420 89.701 8.514 1.00 27.26 45 SER B N 1
ATOM 3205 C CA . SER B 1 49 ? 26.653 90.454 8.738 1.00 29.13 45 SER B CA 1
ATOM 3206 C C . SER B 1 49 ? 27.454 90.716 7.461 1.00 29.05 45 SER B C 1
ATOM 3207 O O . SER B 1 49 ? 28.082 91.770 7.343 1.00 33.29 45 SER B O 1
ATOM 3210 N N . PHE B 1 50 ? 27.401 89.773 6.509 1.00 28.95 46 PHE B N 1
ATOM 3211 C CA . PHE B 1 50 ? 28.176 89.856 5.259 1.00 27.74 46 PHE B CA 1
ATOM 3212 C C . PHE B 1 50 ? 27.793 91.059 4.409 1.00 27.61 46 PHE B C 1
ATOM 3213 O O . PHE B 1 50 ? 28.568 91.504 3.556 1.00 27.39 46 PHE B O 1
ATOM 3221 N N . ALA B 1 51 ? 26.578 91.564 4.622 1.00 25.27 47 ALA B N 1
ATOM 3222 C CA . ALA B 1 51 ? 26.052 92.646 3.804 1.00 24.97 47 ALA B CA 1
ATOM 3223 C C . ALA B 1 51 ? 26.889 93.897 4.016 1.00 25.95 47 ALA B C 1
ATOM 3224 O O . ALA B 1 51 ? 27.473 94.080 5.079 1.00 26.31 47 ALA B O 1
ATOM 3226 N N . LYS B 1 52 ? 26.947 94.723 2.981 1.00 26.32 48 LYS B N 1
ATOM 3227 C CA . LYS B 1 52 ? 27.700 95.960 3.009 1.00 28.06 48 LYS B CA 1
ATOM 3228 C C . LYS B 1 52 ? 26.698 97.099 2.871 1.00 27.94 48 LYS B C 1
ATOM 3229 O O . LYS B 1 52 ? 26.149 97.542 3.877 1.00 30.45 48 LYS B O 1
ATOM 3235 N N . ASN B 1 53 ? 26.395 97.532 1.655 1.00 27.96 49 ASN B N 1
ATOM 3236 C CA . ASN B 1 53 ? 25.431 98.620 1.468 1.00 29.63 49 ASN B CA 1
ATOM 3237 C C . ASN B 1 53 ? 23.960 98.206 1.490 1.00 28.50 49 ASN B C 1
ATOM 3238 O O . ASN B 1 53 ? 23.094 99.033 1.757 1.00 30.03 49 ASN B O 1
ATOM 3243 N N . GLU B 1 54 ? 23.681 96.934 1.219 1.00 26.53 50 GLU B N 1
ATOM 3244 C CA . GLU B 1 54 ? 22.308 96.443 1.137 1.00 26.64 50 GLU B CA 1
ATOM 3245 C C . GLU B 1 54 ? 21.990 95.742 2.441 1.00 23.78 50 GLU B C 1
ATOM 3246 O O . GLU B 1 54 ? 22.129 94.535 2.554 1.00 22.46 50 GLU B O 1
ATOM 3252 N N . THR B 1 55 ? 21.566 96.507 3.444 1.00 22.41 51 THR B N 1
ATOM 3253 C CA . THR B 1 55 ? 21.455 95.974 4.789 1.00 21.86 51 THR B CA 1
ATOM 3254 C C . THR B 1 55 ? 20.059 95.429 5.078 1.00 20.13 51 THR B C 1
ATOM 3255 O O . THR B 1 55 ? 19.828 94.924 6.163 1.00 20.50 51 THR B O 1
ATOM 3259 N N . THR B 1 56 ? 19.179 95.472 4.081 1.00 19.70 52 THR B N 1
ATOM 3260 C CA . THR B 1 56 ? 17.824 94.954 4.215 1.00 19.82 52 THR B CA 1
ATOM 3261 C C . THR B 1 56 ? 17.613 93.756 3.293 1.00 18.67 52 THR B C 1
ATOM 3262 O O . THR B 1 56 ? 18.069 93.743 2.145 1.00 18.63 52 THR B O 1
ATOM 3266 N N . LEU B 1 57 ? 16.935 92.745 3.818 1.00 17.21 53 LEU B N 1
ATOM 3267 C CA . LEU B 1 57 ? 16.597 91.535 3.043 1.00 16.58 53 LEU B CA 1
ATOM 3268 C C . LEU B 1 57 ? 15.583 91.880 1.949 1.00 16.43 53 LEU B C 1
ATOM 3269 O O . LEU B 1 57 ? 14.573 92.565 2.208 1.00 16.37 53 LEU B O 1
ATOM 3274 N N . LYS B 1 58 ? 15.829 91.366 0.750 1.00 16.15 54 LYS B N 1
ATOM 3275 C CA . LYS B 1 58 ? 14.927 91.551 -0.396 1.00 16.76 54 LYS B CA 1
ATOM 3276 C C . LYS B 1 58 ? 14.032 90.322 -0.562 1.00 16.02 54 LYS B C 1
ATOM 3277 O O . LYS B 1 58 ? 14.337 89.256 -0.048 1.00 16.07 54 LYS B O 1
ATOM 3283 N N . ASP B 1 59 ? 12.935 90.470 -1.308 1.00 16.48 55 ASP B N 1
ATOM 3284 C CA . ASP B 1 59 ? 11.966 89.399 -1.501 1.00 16.96 55 ASP B CA 1
ATOM 3285 C C . ASP B 1 59 ? 12.446 88.460 -2.629 1.00 16.69 55 ASP B C 1
ATOM 3286 O O . ASP B 1 59 ? 12.570 88.910 -3.774 1.00 16.22 55 ASP B O 1
ATOM 3291 N N . ALA B 1 60 ? 12.717 87.211 -2.276 1.00 16.98 56 ALA B N 1
ATOM 3292 C CA . ALA B 1 60 ? 13.188 86.180 -3.237 1.00 16.99 56 ALA B CA 1
ATOM 3293 C C . ALA B 1 60 ? 12.282 85.969 -4.452 1.00 18.99 56 ALA B C 1
ATOM 3294 O O . ALA B 1 60 ? 12.753 85.519 -5.488 1.00 18.68 56 ALA B O 1
ATOM 3296 N N . THR B 1 61 ? 11.001 86.289 -4.347 1.00 19.65 57 THR B N 1
ATOM 3297 C CA . THR B 1 61 ? 10.134 86.062 -5.498 1.00 21.50 57 THR B CA 1
ATOM 3298 C C . THR B 1 61 ? 9.737 87.387 -6.144 1.00 21.90 57 THR B C 1
ATOM 3299 O O . THR B 1 61 ? 8.891 87.417 -7.053 1.00 24.15 57 THR B O 1
ATOM 3303 N N . SER B 1 62 ? 10.378 88.502 -5.747 1.00 20.65 58 SER B N 1
ATOM 3304 C CA . SER B 1 62 ? 10.197 89.790 -6.430 1.00 21.69 58 SER B CA 1
ATOM 3305 C C . SER B 1 62 ? 11.068 89.936 -7.678 1.00 21.40 58 SER B C 1
ATOM 3306 O O . SER B 1 62 ? 12.286 90.161 -7.611 1.00 21.01 58 SER B O 1
ATOM 3309 N N . ILE B 1 63 ? 10.429 89.851 -8.843 1.00 21.42 59 ILE B N 1
ATOM 3310 C CA . ILE B 1 63 ? 11.135 89.966 -10.098 1.00 21.97 59 ILE B CA 1
ATOM 3311 C C . ILE B 1 63 ? 11.836 91.317 -10.239 1.00 22.69 59 ILE B C 1
ATOM 3312 O O . ILE B 1 63 ? 12.968 91.413 -10.746 1.00 22.44 59 ILE B O 1
ATOM 3317 N N . ASP B 1 64 ? 11.191 92.393 -9.783 1.00 24.29 60 ASP B N 1
ATOM 3318 C CA . ASP B 1 64 ? 11.822 93.694 -9.892 1.00 25.66 60 ASP B CA 1
ATOM 3319 C C . ASP B 1 64 ? 13.109 93.836 -9.084 1.00 24.14 60 ASP B C 1
ATOM 3320 O O . ASP B 1 64 ? 14.026 94.506 -9.535 1.00 25.76 60 ASP B O 1
ATOM 3325 N N . ASP B 1 65 ? 13.139 93.234 -7.905 1.00 23.15 61 ASP B N 1
ATOM 3326 C CA A ASP B 1 65 ? 14.323 93.203 -7.019 0.20 21.83 61 ASP B CA 1
ATOM 3327 C CA B ASP B 1 65 ? 14.372 93.297 -7.118 0.80 23.53 61 ASP B CA 1
ATOM 3328 C C . ASP B 1 65 ? 15.420 92.326 -7.627 1.00 21.64 61 ASP B C 1
ATOM 3329 O O . ASP B 1 65 ? 16.599 92.688 -7.667 1.00 21.08 61 ASP B O 1
ATOM 3338 N N . LEU B 1 66 ? 15.011 91.152 -8.091 1.00 20.01 62 LEU B N 1
ATOM 3339 C CA . LEU B 1 66 ? 15.981 90.229 -8.679 1.00 19.12 62 LEU B CA 1
ATOM 3340 C C . LEU B 1 66 ? 16.641 90.824 -9.925 1.00 20.02 62 LEU B C 1
ATOM 3341 O O . LEU B 1 66 ? 17.836 90.668 -10.131 1.00 19.44 62 LEU B O 1
ATOM 3346 N N . LYS B 1 67 ? 15.840 91.498 -10.759 1.00 20.44 63 LYS B N 1
ATOM 3347 C CA . LYS B 1 67 ? 16.312 92.048 -12.038 1.00 22.11 63 LYS B CA 1
ATOM 3348 C C . LYS B 1 67 ? 17.445 93.092 -11.908 1.00 23.40 63 LYS B C 1
ATOM 3349 O O . LYS B 1 67 ? 18.205 93.310 -12.837 1.00 24.55 63 LYS B O 1
ATOM 3351 N N . LYS B 1 68 ? 17.587 93.700 -10.740 1.00 23.54 64 LYS B N 1
ATOM 3352 C CA . LYS B 1 68 ? 18.657 94.672 -10.518 1.00 25.53 64 LYS B CA 1
ATOM 3353 C C . LYS B 1 68 ? 20.038 94.030 -10.331 1.00 24.64 64 LYS B C 1
ATOM 3354 O O . LYS B 1 68 ? 21.056 94.723 -10.361 1.00 25.78 64 LYS B O 1
ATOM 3360 N N . CYS B 1 69 ? 20.076 92.717 -10.144 1.00 22.63 65 CYS B N 1
ATOM 3361 C CA . CYS B 1 69 ? 21.340 92.023 -9.926 1.00 21.63 65 CYS B CA 1
ATOM 3362 C C . CYS B 1 69 ? 22.061 91.689 -11.217 1.00 20.64 65 CYS B C 1
ATOM 3363 O O . CYS B 1 69 ? 21.443 91.310 -12.209 1.00 22.24 65 CYS B O 1
ATOM 3366 N N . ASP B 1 70 ? 23.379 91.806 -11.206 1.00 19.87 66 ASP B N 1
ATOM 3367 C CA . ASP B 1 70 ? 24.183 91.409 -12.350 1.00 20.40 66 ASP B CA 1
ATOM 3368 C C . ASP B 1 70 ? 24.358 89.894 -12.413 1.00 18.80 66 ASP B C 1
ATOM 3369 O O . ASP B 1 70 ? 24.489 89.303 -13.499 1.00 18.68 66 ASP B O 1
ATOM 3374 N N . VAL B 1 71 ? 24.367 89.290 -11.227 1.00 17.29 67 VAL B N 1
ATOM 3375 C CA . VAL B 1 71 ? 24.517 87.846 -11.028 1.00 16.34 67 VAL B CA 1
ATOM 3376 C C . VAL B 1 71 ? 23.578 87.447 -9.914 1.00 15.47 67 VAL B C 1
ATOM 3377 O O . VAL B 1 71 ? 23.386 88.206 -8.954 1.00 15.82 67 VAL B O 1
ATOM 3381 N N . ILE B 1 72 ? 22.967 86.265 -10.036 1.00 14.67 68 ILE B N 1
ATOM 3382 C CA . ILE B 1 72 ? 22.193 85.665 -8.945 1.00 14.46 68 ILE B CA 1
ATOM 3383 C C . ILE B 1 72 ? 22.792 84.291 -8.698 1.00 14.28 68 ILE B C 1
ATOM 3384 O O . ILE B 1 72 ? 22.970 83.543 -9.634 1.00 14.27 68 ILE B O 1
ATOM 3389 N N . ILE B 1 73 ? 23.131 84.015 -7.443 1.00 13.84 69 ILE B N 1
ATOM 3390 C CA . ILE B 1 73 ? 23.569 82.692 -7.023 1.00 13.48 69 ILE B CA 1
ATOM 3391 C C . ILE B 1 73 ? 22.468 82.127 -6.146 1.00 13.20 69 ILE B C 1
ATOM 3392 O O . ILE B 1 73 ? 22.182 82.666 -5.075 1.00 13.43 69 ILE B O 1
ATOM 3397 N N . THR B 1 74 ? 21.871 81.016 -6.582 1.00 13.13 70 THR B N 1
ATOM 3398 C CA . THR B 1 74 ? 20.784 80.411 -5.837 1.00 13.00 70 THR B CA 1
ATOM 3399 C C . THR B 1 74 ? 21.113 78.987 -5.398 1.00 12.64 70 THR B C 1
ATOM 3400 O O . THR B 1 74 ? 21.527 78.158 -6.211 1.00 12.76 70 THR B O 1
ATOM 3404 N N . CYS B 1 75 ? 20.879 78.736 -4.097 1.00 13.29 71 CYS B N 1
ATOM 3405 C CA . CYS B 1 75 ? 20.891 77.405 -3.485 1.00 14.12 71 CYS B CA 1
ATOM 3406 C C . CYS B 1 75 ? 19.495 77.051 -2.985 1.00 15.15 71 CYS B C 1
ATOM 3407 O O . CYS B 1 75 ? 19.335 76.153 -2.150 1.00 16.55 71 CYS B O 1
ATOM 3410 N N . GLN B 1 76 ? 18.484 77.777 -3.449 1.00 15.31 72 GLN B N 1
ATOM 3411 C CA . GLN B 1 76 ? 17.121 77.593 -2.937 1.00 16.08 72 GLN B CA 1
ATOM 3412 C C . GLN B 1 76 ? 16.427 76.319 -3.422 1.00 16.89 72 GLN B C 1
ATOM 3413 O O . GLN B 1 76 ? 15.533 75.816 -2.731 1.00 19.62 72 GLN B O 1
ATOM 3419 N N . GLY B 1 77 ? 16.817 75.810 -4.581 1.00 16.13 73 GLY B N 1
ATOM 3420 C CA . GLY B 1 77 ? 16.301 74.541 -5.105 1.00 16.17 73 GLY B CA 1
ATOM 3421 C C . GLY B 1 77 ? 15.496 74.633 -6.382 1.00 15.90 73 GLY B C 1
ATOM 3422 O O . GLY B 1 77 ? 15.196 75.706 -6.890 1.00 15.35 73 GLY B O 1
ATOM 3423 N N . GLY B 1 78 ? 15.129 73.463 -6.885 1.00 15.99 74 GLY B N 1
ATOM 3424 C CA . GLY B 1 78 ? 14.482 73.361 -8.176 1.00 17.11 74 GLY B CA 1
ATOM 3425 C C . GLY B 1 78 ? 13.114 73.974 -8.291 1.00 17.68 74 GLY B C 1
ATOM 3426 O O . GLY B 1 78 ? 12.768 74.552 -9.316 1.00 18.17 74 GLY B O 1
ATOM 3427 N N . ASP B 1 79 ? 12.289 73.838 -7.253 1.00 19.18 75 ASP B N 1
ATOM 3428 C CA . ASP B 1 79 ? 10.958 74.429 -7.321 1.00 20.53 75 ASP B CA 1
ATOM 3429 C C . ASP B 1 79 ? 11.069 75.941 -7.458 1.00 19.01 75 ASP B C 1
ATOM 3430 O O . ASP B 1 79 ? 10.328 76.561 -8.234 1.00 19.65 75 ASP B O 1
ATOM 3435 N N . TYR B 1 80 ? 12.033 76.538 -6.744 1.00 17.09 76 TYR B N 1
ATOM 3436 C CA . TYR B 1 80 ? 12.250 77.971 -6.813 1.00 16.38 76 TYR B CA 1
ATOM 3437 C C . TYR B 1 80 ? 12.707 78.380 -8.227 1.00 15.69 76 TYR B C 1
ATOM 3438 O O . TYR B 1 80 ? 12.178 79.317 -8.830 1.00 16.01 76 TYR B O 1
ATOM 3447 N N . THR B 1 81 ? 13.700 77.671 -8.759 1.00 15.42 77 THR B N 1
ATOM 3448 C CA . THR B 1 81 ? 14.158 77.951 -10.110 1.00 15.52 77 THR B CA 1
ATOM 3449 C C . THR B 1 81 ? 13.046 77.838 -11.133 1.00 16.42 77 THR B C 1
ATOM 3450 O O . THR B 1 81 ? 12.873 78.736 -11.956 1.00 16.06 77 THR B O 1
ATOM 3454 N N . ASN B 1 82 ? 12.266 76.768 -11.045 1.00 17.36 78 ASN B N 1
ATOM 3455 C CA . ASN B 1 82 ? 11.222 76.524 -12.042 1.00 18.86 78 ASN B CA 1
ATOM 3456 C C . ASN B 1 82 ? 10.150 77.595 -12.036 1.00 20.06 78 ASN B C 1
ATOM 3457 O O . ASN B 1 82 ? 9.540 77.879 -13.083 1.00 20.35 78 ASN B O 1
ATOM 3462 N N . ASP B 1 83 ? 9.917 78.190 -10.869 1.00 20.12 79 ASP B N 1
ATOM 3463 C CA . ASP B 1 83 ? 8.988 79.318 -10.730 1.00 21.85 79 ASP B CA 1
ATOM 3464 C C . ASP B 1 83 ? 9.578 80.647 -11.213 1.00 20.91 79 ASP B C 1
ATOM 3465 O O . ASP B 1 83 ? 9.048 81.318 -12.104 1.00 22.40 79 ASP B O 1
ATOM 3470 N N . VAL B 1 84 ? 10.686 81.042 -10.621 1.00 19.17 80 VAL B N 1
ATOM 3471 C CA . VAL B 1 84 ? 11.188 82.392 -10.776 1.00 18.80 80 VAL B CA 1
ATOM 3472 C C . VAL B 1 84 ? 12.021 82.619 -12.051 1.00 18.08 80 VAL B C 1
ATOM 3473 O O . VAL B 1 84 ? 11.974 83.673 -12.668 1.00 17.73 80 VAL B O 1
ATOM 3477 N N . PHE B 1 85 ? 12.831 81.643 -12.427 1.00 16.67 81 PHE B N 1
ATOM 3478 C CA . PHE B 1 85 ? 13.741 81.835 -13.553 1.00 16.25 81 PHE B CA 1
ATOM 3479 C C . PHE B 1 85 ? 13.015 82.209 -14.874 1.00 16.48 81 PHE B C 1
ATOM 3480 O O . PHE B 1 85 ? 13.403 83.173 -15.502 1.00 16.02 81 PHE B O 1
ATOM 3488 N N . PRO B 1 86 ? 11.970 81.454 -15.269 1.00 17.14 82 PRO B N 1
ATOM 3489 C CA . PRO B 1 86 ? 11.290 81.858 -16.516 1.00 17.90 82 PRO B CA 1
ATOM 3490 C C . PRO B 1 86 ? 10.679 83.253 -16.430 1.00 17.83 82 PRO B C 1
ATOM 3491 O O . PRO B 1 86 ? 10.714 84.009 -17.415 1.00 17.94 82 PRO B O 1
ATOM 3495 N N . LYS B 1 87 ? 10.119 83.601 -15.270 1.00 18.11 83 LYS B N 1
ATOM 3496 C CA . LYS B 1 87 ? 9.533 84.929 -15.107 1.00 18.59 83 LYS B CA 1
ATOM 3497 C C . LYS B 1 87 ? 10.575 86.037 -15.230 1.00 17.78 83 LYS B C 1
ATOM 3498 O O . LYS B 1 87 ? 10.343 87.092 -15.822 1.00 18.41 83 LYS B O 1
ATOM 3504 N N . LEU B 1 88 ? 11.743 85.802 -14.617 1.00 16.96 84 LEU B N 1
ATOM 3505 C CA . LEU B 1 88 ? 12.807 86.763 -14.628 1.00 16.53 84 LEU B CA 1
ATOM 3506 C C . LEU B 1 88 ? 13.372 86.959 -16.038 1.00 16.42 84 LEU B C 1
ATOM 3507 O O . LEU B 1 88 ? 13.580 88.085 -16.492 1.00 16.80 84 LEU B O 1
ATOM 3512 N N . ARG B 1 89 ? 13.605 85.855 -16.766 1.00 16.65 85 ARG B N 1
ATOM 3513 C CA . ARG B 1 89 ? 14.064 85.981 -18.137 1.00 16.86 85 ARG B CA 1
ATOM 3514 C C . ARG B 1 89 ? 12.977 86.606 -19.050 1.00 17.20 85 ARG B C 1
ATOM 3515 O O . ARG B 1 89 ? 13.290 87.417 -19.912 1.00 17.46 85 ARG B O 1
ATOM 3523 N N . ALA B 1 90 ? 11.718 86.234 -18.836 1.00 17.32 86 ALA B N 1
ATOM 3524 C CA . ALA B 1 90 ? 10.595 86.795 -19.626 1.00 17.71 86 ALA B CA 1
ATOM 3525 C C . ALA B 1 90 ? 10.509 88.323 -19.431 1.00 18.25 86 ALA B C 1
ATOM 3526 O O . ALA B 1 90 ? 10.209 89.052 -20.364 1.00 19.04 86 ALA B O 1
ATOM 3528 N N . ALA B 1 91 ? 10.792 88.804 -18.218 1.00 18.58 87 ALA B N 1
ATOM 3529 C CA . ALA B 1 91 ? 10.846 90.246 -17.911 1.00 19.16 87 ALA B CA 1
ATOM 3530 C C . ALA B 1 91 ? 12.031 90.977 -18.527 1.00 19.46 87 ALA B C 1
ATOM 3531 O O . ALA B 1 91 ? 12.149 92.192 -18.393 1.00 21.55 87 ALA B O 1
ATOM 3533 N N . GLY B 1 92 ? 12.964 90.261 -19.148 1.00 19.18 88 GLY B N 1
ATOM 3534 C CA . GLY B 1 92 ? 14.062 90.861 -19.860 1.00 19.16 88 GLY B CA 1
ATOM 3535 C C . GLY B 1 92 ? 15.406 90.853 -19.136 1.00 19.09 88 GLY B C 1
ATOM 3536 O O . GLY B 1 92 ? 16.373 91.445 -19.596 1.00 20.38 88 GLY B O 1
ATOM 3537 N N . TRP B 1 93 ? 15.501 90.128 -18.022 1.00 18.87 89 TRP B N 1
ATOM 3538 C CA . TRP B 1 93 ? 16.751 90.087 -17.264 1.00 19.08 89 TRP B CA 1
ATOM 3539 C C . TRP B 1 93 ? 17.829 89.363 -18.039 1.00 18.79 89 TRP B C 1
ATOM 3540 O O . TRP B 1 93 ? 17.586 88.243 -18.508 1.00 19.21 89 TRP B O 1
ATOM 3551 N N . ASN B 1 94 ? 18.992 89.999 -18.156 1.00 19.63 90 ASN B N 1
ATOM 3552 C CA . ASN B 1 94 ? 20.117 89.528 -18.977 1.00 20.60 90 ASN B CA 1
ATOM 3553 C C . ASN B 1 94 ? 21.354 89.183 -18.139 1.00 20.28 90 ASN B C 1
ATOM 3554 O O . ASN B 1 94 ? 22.454 89.096 -18.669 1.00 21.83 90 ASN B O 1
ATOM 3556 N N . GLY B 1 95 ? 21.187 89.003 -16.829 1.00 19.05 91 GLY B N 1
ATOM 3557 C CA . GLY B 1 95 ? 22.312 88.699 -15.954 1.00 18.07 91 GLY B CA 1
ATOM 3558 C C . GLY B 1 95 ? 22.677 87.214 -15.922 1.00 17.46 91 GLY B C 1
ATOM 3559 O O . GLY B 1 95 ? 22.102 86.384 -16.651 1.00 17.32 91 GLY B O 1
ATOM 3560 N N . TYR B 1 96 ? 23.667 86.903 -15.085 1.00 16.80 92 TYR B N 1
ATOM 3561 C CA . TYR B 1 96 ? 24.162 85.534 -14.934 1.00 16.96 92 TYR B CA 1
ATOM 3562 C C . TYR B 1 96 ? 23.414 84.823 -13.829 1.00 15.59 92 TYR B C 1
ATOM 3563 O O . TYR B 1 96 ? 23.303 85.336 -12.711 1.00 15.16 92 TYR B O 1
ATOM 3572 N N . TRP B 1 97 ? 22.928 83.623 -14.147 1.00 14.37 93 TRP B N 1
ATOM 3573 C CA . TRP B 1 97 ? 22.244 82.756 -13.186 1.00 13.90 93 TRP B CA 1
ATOM 3574 C C . TRP B 1 97 ? 23.133 81.596 -12.836 1.00 13.73 93 TRP B C 1
ATOM 3575 O O . TRP B 1 97 ? 23.458 80.793 -13.712 1.00 13.44 93 TRP B O 1
ATOM 3586 N N . ILE B 1 98 ? 23.562 81.526 -11.567 1.00 12.76 94 ILE B N 1
ATOM 3587 C CA . ILE B 1 98 ? 24.422 80.440 -11.047 1.00 13.00 94 ILE B CA 1
ATOM 3588 C C . ILE B 1 98 ? 23.583 79.660 -10.037 1.00 12.72 94 ILE B C 1
ATOM 3589 O O . ILE B 1 98 ? 23.045 80.233 -9.091 1.00 13.34 94 ILE B O 1
ATOM 3594 N N . ASP B 1 99 ? 23.436 78.348 -10.255 1.00 13.10 95 ASP B N 1
ATOM 3595 C CA . ASP B 1 99 ? 22.396 77.567 -9.575 1.00 13.23 95 ASP B CA 1
ATOM 3596 C C . ASP B 1 99 ? 22.921 76.185 -9.244 1.00 13.65 95 ASP B C 1
ATOM 3597 O O . ASP B 1 99 ? 23.588 75.570 -10.072 1.00 13.71 95 ASP B O 1
ATOM 3602 N N . ALA B 1 100 ? 22.625 75.709 -8.029 1.00 14.67 96 ALA B N 1
ATOM 3603 C CA . ALA B 1 100 ? 22.935 74.339 -7.629 1.00 15.13 96 ALA B CA 1
ATOM 3604 C C . ALA B 1 100 ? 21.914 73.295 -8.135 1.00 15.38 96 ALA B C 1
ATOM 3605 O O . ALA B 1 100 ? 22.249 72.098 -8.247 1.00 16.33 96 ALA B O 1
ATOM 3607 N N . ALA B 1 101 ? 20.701 73.760 -8.435 1.00 14.80 97 ALA B N 1
ATOM 3608 C CA . ALA B 1 101 ? 19.568 72.862 -8.717 1.00 15.08 97 ALA B CA 1
ATOM 3609 C C . ALA B 1 101 ? 19.720 72.168 -10.061 1.00 15.82 97 ALA B C 1
ATOM 3610 O O . ALA B 1 101 ? 20.342 72.668 -10.979 1.00 15.64 97 ALA B O 1
ATOM 3612 N N . SER B 1 102 ? 19.077 71.014 -10.201 1.00 16.26 98 SER B N 1
ATOM 3613 C CA . SER B 1 102 ? 19.145 70.252 -11.435 1.00 17.20 98 SER B CA 1
ATOM 3614 C C . SER B 1 102 ? 18.336 70.833 -12.589 1.00 17.07 98 SER B C 1
ATOM 3615 O O . SER B 1 102 ? 18.561 70.456 -13.740 1.00 16.87 98 SER B O 1
ATOM 3618 N N . SER B 1 103 ? 17.410 71.754 -12.287 1.00 16.63 99 SER B N 1
ATOM 3619 C CA . SER B 1 103 ? 16.383 72.163 -13.242 1.00 17.57 99 SER B CA 1
ATOM 3620 C C . SER B 1 103 ? 16.896 72.502 -14.625 1.00 16.93 99 SER B C 1
ATOM 3621 O O . SER B 1 103 ? 16.332 72.054 -15.628 1.00 18.06 99 SER B O 1
ATOM 3624 N N . LEU B 1 104 ? 17.923 73.342 -14.685 1.00 15.80 100 LEU B N 1
ATOM 3625 C CA . LEU B 1 104 ? 18.425 73.855 -15.949 1.00 15.72 100 LEU B CA 1
ATOM 3626 C C . LEU B 1 104 ? 19.628 73.105 -16.500 1.00 15.52 100 LEU B C 1
ATOM 3627 O O . LEU B 1 104 ? 20.160 73.474 -17.524 1.00 15.54 100 LEU B O 1
ATOM 3632 N N . ARG B 1 105 ? 20.106 72.089 -15.788 1.00 15.24 101 ARG B N 1
ATOM 3633 C CA . ARG B 1 105 ? 21.368 71.434 -16.212 1.00 15.37 101 ARG B CA 1
ATOM 3634 C C . ARG B 1 105 ? 21.427 70.989 -17.667 1.00 15.94 101 ARG B C 1
ATOM 3635 O O . ARG B 1 105 ? 22.470 71.113 -18.306 1.00 15.86 101 ARG B O 1
ATOM 3643 N N . MET B 1 106 ? 20.342 70.401 -18.160 1.00 17.26 102 MET B N 1
ATOM 3644 C CA . MET B 1 106 ? 20.350 69.811 -19.498 1.00 18.82 102 MET B CA 1
ATOM 3645 C C . MET B 1 106 ? 19.808 70.716 -20.599 1.00 19.94 102 MET B C 1
ATOM 3646 O O . MET B 1 106 ? 19.647 70.277 -21.753 1.00 20.27 102 MET B O 1
ATOM 3651 N N . LYS B 1 107 ? 19.541 71.980 -20.269 1.00 19.97 103 LYS B N 1
ATOM 3652 C CA . LYS B 1 107 ? 19.086 72.951 -21.269 1.00 21.23 103 LYS B CA 1
ATOM 3653 C C . LYS B 1 107 ? 20.221 73.315 -22.215 1.00 21.94 103 LYS B C 1
ATOM 3654 O O . LYS B 1 107 ? 21.367 73.422 -21.795 1.00 20.85 103 LYS B O 1
ATOM 3660 N N . ASP B 1 108 ? 19.891 73.536 -23.494 1.00 23.53 104 ASP B N 1
ATOM 3661 C CA . ASP B 1 108 ? 20.910 73.884 -24.487 1.00 26.41 104 ASP B CA 1
ATOM 3662 C C . ASP B 1 108 ? 21.584 75.235 -24.257 1.00 25.00 104 ASP B C 1
ATOM 3663 O O . ASP B 1 108 ? 22.684 75.462 -24.764 1.00 26.50 104 ASP B O 1
ATOM 3668 N N . ASP B 1 109 ? 20.934 76.132 -23.512 1.00 22.52 105 ASP B N 1
ATOM 3669 C CA . ASP B 1 109 ? 21.531 77.419 -23.200 1.00 21.94 105 ASP B CA 1
ATOM 3670 C C . ASP B 1 109 ? 22.067 77.500 -21.767 1.00 20.21 105 ASP B C 1
ATOM 3671 O O . ASP B 1 109 ? 22.169 78.573 -21.188 1.00 19.15 105 ASP B O 1
ATOM 3676 N N . ALA B 1 110 ? 22.429 76.339 -21.209 1.00 18.34 106 ALA B N 1
ATOM 3677 C CA . ALA B 1 110 ? 23.087 76.274 -19.902 1.00 17.71 106 ALA B CA 1
ATOM 3678 C C . ALA B 1 110 ? 24.342 75.409 -19.996 1.00 17.76 106 ALA B C 1
ATOM 3679 O O . ALA B 1 110 ? 24.387 74.463 -20.799 1.00 19.02 106 ALA B O 1
ATOM 3681 N N . VAL B 1 111 ? 25.331 75.740 -19.178 1.00 16.91 107 VAL B N 1
ATOM 3682 C CA . VAL B 1 111 ? 26.563 74.948 -19.026 1.00 17.07 107 VAL B CA 1
ATOM 3683 C C . VAL B 1 111 ? 26.567 74.345 -17.631 1.00 16.24 107 VAL B C 1
ATOM 3684 O O . VAL B 1 111 ? 26.182 75.000 -16.666 1.00 16.22 107 VAL B O 1
ATOM 3688 N N . ILE B 1 112 ? 27.014 73.085 -17.505 1.00 15.23 108 ILE B N 1
ATOM 3689 C CA . ILE B 1 112 ? 27.192 72.481 -16.191 1.00 14.75 108 ILE B CA 1
ATOM 3690 C C . ILE B 1 112 ? 28.625 72.778 -15.768 1.00 14.93 108 ILE B C 1
ATOM 3691 O O . ILE B 1 112 ? 29.571 72.505 -16.537 1.00 15.94 108 ILE B O 1
ATOM 3696 N N . ILE B 1 113 ? 28.792 73.349 -14.583 1.00 14.33 109 ILE B N 1
ATOM 3697 C CA . ILE B 1 113 ? 30.083 73.929 -14.186 1.00 14.49 109 ILE B CA 1
ATOM 3698 C C . ILE B 1 113 ? 30.881 73.080 -13.189 1.00 14.08 109 ILE B C 1
ATOM 3699 O O . ILE B 1 113 ? 30.393 72.693 -12.142 1.00 14.48 109 ILE B O 1
ATOM 3704 N N . LEU B 1 114 ? 32.123 72.788 -13.547 1.00 14.17 110 LEU B N 1
ATOM 3705 C CA . LEU B 1 114 ? 33.053 72.150 -12.629 1.00 14.30 110 LEU B CA 1
ATOM 3706 C C . LEU B 1 114 ? 34.427 72.576 -13.110 1.00 15.19 110 LEU B C 1
ATOM 3707 O O . LEU B 1 114 ? 35.176 71.811 -13.746 1.00 15.52 110 LEU B O 1
ATOM 3712 N N . ASP B 1 115 ? 34.783 73.818 -12.825 1.00 14.81 111 ASP B N 1
ATOM 3713 C CA . ASP B 1 115 ? 35.898 74.440 -13.522 1.00 15.69 111 ASP B CA 1
ATOM 3714 C C . ASP B 1 115 ? 37.280 73.750 -13.420 1.00 16.18 111 ASP B C 1
ATOM 3715 O O . ASP B 1 115 ? 38.050 73.878 -14.361 1.00 17.13 111 ASP B O 1
ATOM 3720 N N . PRO B 1 116 ? 37.595 73.020 -12.315 1.00 15.99 112 PRO B N 1
ATOM 3721 C CA . PRO B 1 116 ? 38.885 72.291 -12.352 1.00 17.01 112 PRO B CA 1
ATOM 3722 C C . PRO B 1 116 ? 38.910 71.187 -13.392 1.00 18.27 112 PRO B C 1
ATOM 3723 O O . PRO B 1 116 ? 39.989 70.663 -13.708 1.00 19.33 112 PRO B O 1
ATOM 3727 N N . VAL B 1 117 ? 37.745 70.824 -13.914 1.00 18.21 113 VAL B N 1
ATOM 3728 C CA . VAL B 1 117 ? 37.611 69.790 -14.920 1.00 18.90 113 VAL B CA 1
ATOM 3729 C C . VAL B 1 117 ? 37.248 70.364 -16.287 1.00 19.14 113 VAL B C 1
ATOM 3730 O O . VAL B 1 117 ? 37.724 69.852 -17.307 1.00 20.76 113 VAL B O 1
ATOM 3734 N N . ASN B 1 118 ? 36.408 71.410 -16.346 1.00 18.84 114 ASN B N 1
ATOM 3735 C CA . ASN B 1 118 ? 35.905 71.916 -17.623 1.00 19.99 114 ASN B CA 1
ATOM 3736 C C . ASN B 1 118 ? 35.974 73.425 -17.791 1.00 20.13 114 ASN B C 1
ATOM 3737 O O . ASN B 1 118 ? 35.145 74.009 -18.470 1.00 20.58 114 ASN B O 1
ATOM 3742 N N . LEU B 1 119 ? 37.010 74.053 -17.240 1.00 20.52 115 LEU B N 1
ATOM 3743 C CA . LEU B 1 119 ? 37.203 75.494 -17.397 1.00 21.43 115 LEU B CA 1
ATOM 3744 C C . LEU B 1 119 ? 37.104 75.929 -18.870 1.00 23.76 115 LEU B C 1
ATOM 3745 O O . LEU B 1 119 ? 36.508 76.959 -19.166 1.00 23.39 115 LEU B O 1
ATOM 3750 N N . ASN B 1 120 ? 37.662 75.116 -19.768 1.00 26.34 116 ASN B N 1
ATOM 3751 C CA . ASN B 1 120 ? 37.590 75.360 -21.212 1.00 29.19 116 ASN B CA 1
ATOM 3752 C C . ASN B 1 120 ? 36.143 75.415 -21.723 1.00 28.65 116 ASN B C 1
ATOM 3753 O O . ASN B 1 120 ? 35.792 76.315 -22.475 1.00 31.34 116 ASN B O 1
ATOM 3758 N N . VAL B 1 121 ? 35.312 74.450 -21.311 1.00 27.34 117 VAL B N 1
ATOM 3759 C CA . VAL B 1 121 ? 33.902 74.436 -21.697 1.00 26.71 117 VAL B CA 1
ATOM 3760 C C . VAL B 1 121 ? 33.218 75.707 -21.181 1.00 26.64 117 VAL B C 1
ATOM 3761 O O . VAL B 1 121 ? 32.441 76.323 -21.909 1.00 27.98 117 VAL B O 1
ATOM 3765 N N . ILE B 1 122 ? 33.537 76.123 -19.950 1.00 25.34 118 ILE B N 1
ATOM 3766 C CA . ILE B 1 122 ? 32.956 77.350 -19.345 1.00 25.53 118 ILE B CA 1
ATOM 3767 C C . ILE B 1 122 ? 33.367 78.624 -20.089 1.00 27.62 118 ILE B C 1
ATOM 3768 O O . ILE B 1 122 ? 32.530 79.469 -20.413 1.00 27.52 118 ILE B O 1
ATOM 3773 N N . LYS B 1 123 ? 34.662 78.748 -20.374 1.00 29.91 119 LYS B N 1
ATOM 3774 C CA . LYS B 1 123 ? 35.191 79.930 -21.053 1.00 32.11 119 LYS B CA 1
ATOM 3775 C C . LYS B 1 123 ? 34.670 80.076 -22.482 1.00 31.16 119 LYS B C 1
ATOM 3776 O O . LYS B 1 123 ? 34.330 81.174 -22.893 1.00 30.16 119 LYS B O 1
ATOM 3782 N N . ASP B 1 124 ? 34.569 78.964 -23.209 1.00 32.09 120 ASP B N 1
ATOM 3783 C CA . ASP B 1 124 ? 33.998 78.985 -24.570 1.00 33.78 120 ASP B CA 1
ATOM 3784 C C . ASP B 1 124 ? 32.532 79.418 -24.527 1.00 32.66 120 ASP B C 1
ATOM 3785 O O . ASP B 1 124 ? 32.081 80.193 -25.372 1.00 34.00 120 ASP B O 1
ATOM 3790 N N . ALA B 1 125 ? 31.799 78.937 -23.527 1.00 30.71 121 ALA B N 1
ATOM 3791 C CA . ALA B 1 125 ? 30.383 79.274 -23.404 1.00 29.73 121 ALA B CA 1
ATOM 3792 C C . ALA B 1 125 ? 30.197 80.745 -23.061 1.00 28.15 121 ALA B C 1
ATOM 3793 O O . ALA B 1 125 ? 29.256 81.390 -23.543 1.00 28.20 121 ALA B O 1
ATOM 3795 N N . LEU B 1 126 ? 31.074 81.293 -22.229 1.00 27.84 122 LEU B N 1
ATOM 3796 C CA . LEU B 1 126 ? 30.983 82.709 -21.869 1.00 27.55 122 LEU B CA 1
ATOM 3797 C C . LEU B 1 126 ? 31.178 83.601 -23.096 1.00 30.79 122 LEU B C 1
ATOM 3798 O O . LEU B 1 126 ? 30.487 84.614 -23.242 1.00 31.13 122 LEU B O 1
ATOM 3803 N N . VAL B 1 127 ? 32.114 83.214 -23.962 1.00 32.95 123 VAL B N 1
ATOM 3804 C CA . VAL B 1 127 ? 32.345 83.942 -25.211 1.00 34.31 123 VAL B CA 1
ATOM 3805 C C . VAL B 1 127 ? 31.136 83.789 -26.134 1.00 34.72 123 VAL B C 1
ATOM 3806 O O . VAL B 1 127 ? 30.751 84.749 -26.790 1.00 38.86 123 VAL B O 1
ATOM 3810 N N . ASN B 1 128 ? 30.540 82.595 -26.182 1.00 33.13 124 ASN B N 1
ATOM 3811 C CA . ASN B 1 128 ? 29.345 82.342 -26.994 1.00 32.46 124 ASN B CA 1
ATOM 3812 C C . ASN B 1 128 ? 28.053 82.996 -26.442 1.00 32.49 124 ASN B C 1
ATOM 3813 O O . ASN B 1 128 ? 26.989 82.839 -27.039 1.00 36.27 124 ASN B O 1
ATOM 3815 N N . GLY B 1 129 ? 28.142 83.731 -25.331 1.00 30.37 125 GLY B N 1
ATOM 3816 C CA . GLY B 1 129 ? 26.980 84.468 -24.772 1.00 28.45 125 GLY B CA 1
ATOM 3817 C C . GLY B 1 129 ? 26.102 83.704 -23.780 1.00 27.14 125 GLY B C 1
ATOM 3818 O O . GLY B 1 129 ? 25.002 84.149 -23.435 1.00 27.12 125 GLY B O 1
ATOM 3819 N N . THR B 1 130 ? 26.582 82.558 -23.311 1.00 24.89 126 THR B N 1
ATOM 3820 C CA . THR B 1 130 ? 25.831 81.754 -22.339 1.00 23.17 126 THR B CA 1
ATOM 3821 C C . THR B 1 130 ? 25.719 82.509 -21.000 1.00 21.38 126 THR B C 1
ATOM 3822 O O . THR B 1 130 ? 26.673 83.130 -20.558 1.00 20.90 126 THR B O 1
ATOM 3826 N N . LYS B 1 131 ? 24.538 82.440 -20.361 1.00 19.76 127 LYS B N 1
ATOM 3827 C CA A LYS B 1 131 ? 24.223 83.207 -19.150 0.50 19.38 127 LYS B CA 1
ATOM 3828 C CA B LYS B 1 131 ? 24.297 83.199 -19.131 0.50 19.40 127 LYS B CA 1
ATOM 3829 C C . LYS B 1 131 ? 23.841 82.319 -17.967 1.00 17.60 127 LYS B C 1
ATOM 3830 O O . LYS B 1 131 ? 23.650 82.814 -16.870 1.00 17.50 127 LYS B O 1
ATOM 3841 N N . ASN B 1 132 ? 23.687 81.014 -18.210 1.00 16.91 128 ASN B N 1
ATOM 3842 C CA . ASN B 1 132 ? 23.235 80.062 -17.192 1.00 15.62 128 ASN B CA 1
ATOM 3843 C C . ASN B 1 132 ? 24.322 79.045 -16.887 1.00 15.21 128 ASN B C 1
ATOM 3844 O O . ASN B 1 132 ? 24.776 78.338 -17.780 1.00 14.72 128 ASN B O 1
ATOM 3849 N N . PHE B 1 133 ? 24.719 78.976 -15.618 1.00 14.57 129 PHE B N 1
ATOM 3850 C CA . PHE B 1 133 ? 25.856 78.182 -15.174 1.00 14.68 129 PHE B CA 1
ATOM 3851 C C . PHE B 1 133 ? 25.418 77.374 -13.957 1.00 13.86 129 PHE B C 1
ATOM 3852 O O . PHE B 1 133 ? 25.100 77.926 -12.891 1.00 14.23 129 PHE B O 1
ATOM 3860 N N . ILE B 1 134 ? 25.323 76.070 -14.149 1.00 13.55 130 ILE B N 1
ATOM 3861 C CA . ILE B 1 134 ? 24.603 75.199 -13.232 1.00 13.00 130 ILE B CA 1
ATOM 3862 C C . ILE B 1 134 ? 25.536 74.143 -12.637 1.00 12.91 130 ILE B C 1
ATOM 3863 O O . ILE B 1 134 ? 26.219 73.453 -13.371 1.00 13.00 130 ILE B O 1
ATOM 3868 N N . GLY B 1 135 ? 25.578 74.032 -11.318 1.00 13.38 131 GLY B N 1
ATOM 3869 C CA . GLY B 1 135 ? 26.382 72.970 -10.686 1.00 13.69 131 GLY B CA 1
ATOM 3870 C C . GLY B 1 135 ? 25.808 71.621 -11.066 1.00 14.01 131 GLY B C 1
ATOM 3871 O O . GLY B 1 135 ? 24.602 71.490 -11.267 1.00 13.55 131 GLY B O 1
ATOM 3872 N N . GLY B 1 136 ? 26.693 70.629 -11.185 1.00 14.52 132 GLY B N 1
ATOM 3873 C CA . GLY B 1 136 ? 26.303 69.272 -11.525 1.00 14.76 132 GLY B CA 1
ATOM 3874 C C . GLY B 1 136 ? 25.855 68.471 -10.322 1.00 15.08 132 GLY B C 1
ATOM 3875 O O . GLY B 1 136 ? 25.980 68.920 -9.194 1.00 15.45 132 GLY B O 1
ATOM 3876 N N . ASN B 1 137 ? 25.343 67.274 -10.557 1.00 14.84 133 ASN B N 1
ATOM 3877 C CA . ASN B 1 137 ? 24.993 66.409 -9.453 1.00 14.86 133 ASN B CA 1
ATOM 3878 C C . ASN B 1 137 ? 26.223 66.115 -8.615 1.00 14.60 133 ASN B C 1
ATOM 3879 O O . ASN B 1 137 ? 27.321 65.948 -9.138 1.00 13.22 133 ASN B O 1
ATOM 3884 N N . CYS B 1 138 ? 26.022 66.038 -7.313 1.00 15.31 134 CYS B N 1
ATOM 3885 C CA . CYS B 1 138 ? 27.120 65.787 -6.416 1.00 15.82 134 CYS B CA 1
ATOM 3886 C C . CYS B 1 138 ? 27.936 64.539 -6.782 1.00 16.42 134 CYS B C 1
ATOM 3887 O O . CYS B 1 138 ? 29.159 64.565 -6.723 1.00 17.21 134 CYS B O 1
ATOM 3890 N N . THR B 1 139 ? 27.271 63.445 -7.163 1.00 15.34 135 THR B N 1
ATOM 3891 C CA . THR B 1 139 ? 27.983 62.212 -7.534 1.00 15.91 135 THR B CA 1
ATOM 3892 C C . THR B 1 139 ? 28.972 62.417 -8.697 1.00 14.96 135 THR B C 1
ATOM 3893 O O . THR B 1 139 ? 30.119 61.936 -8.667 1.00 15.09 135 THR B O 1
ATOM 3897 N N . VAL B 1 140 ? 28.512 63.127 -9.725 1.00 14.96 136 VAL B N 1
ATOM 3898 C CA . VAL B 1 140 ? 29.296 63.356 -10.933 1.00 14.81 136 VAL B CA 1
ATOM 3899 C C . VAL B 1 140 ? 30.444 64.324 -10.686 1.00 14.04 136 VAL B C 1
ATOM 3900 O O . VAL B 1 140 ? 31.595 64.069 -11.119 1.00 14.27 136 VAL B O 1
ATOM 3904 N N . SER B 1 141 ? 30.158 65.408 -9.968 1.00 13.45 137 SER B N 1
ATOM 3905 C CA A SER B 1 141 ? 31.170 66.407 -9.623 0.50 13.49 137 SER B CA 1
ATOM 3906 C CA B SER B 1 141 ? 31.208 66.380 -9.696 0.50 13.92 137 SER B CA 1
ATOM 3907 C C . SER B 1 141 ? 32.304 65.737 -8.841 1.00 12.51 137 SER B C 1
ATOM 3908 O O . SER B 1 141 ? 33.482 65.940 -9.123 1.00 13.35 137 SER B O 1
ATOM 3913 N N . LEU B 1 142 ? 31.932 64.968 -7.822 1.00 11.70 138 LEU B N 1
ATOM 3914 C CA . LEU B 1 142 ? 32.946 64.292 -6.985 1.00 10.97 138 LEU B CA 1
ATOM 3915 C C . LEU B 1 142 ? 33.735 63.222 -7.740 1.00 11.12 138 LEU B C 1
ATOM 3916 O O . LEU B 1 142 ? 34.955 63.093 -7.550 1.00 11.94 138 LEU B O 1
ATOM 3921 N N . MET B 1 143 ? 33.061 62.473 -8.612 1.00 10.89 139 MET B N 1
ATOM 3922 C CA . MET B 1 143 ? 33.759 61.472 -9.413 1.00 11.47 139 MET B CA 1
ATOM 3923 C C . MET B 1 143 ? 34.769 62.165 -10.333 1.00 11.27 139 MET B C 1
ATOM 3924 O O . MET B 1 143 ? 35.907 61.744 -10.447 1.00 11.66 139 MET B O 1
ATOM 3929 N N . LEU B 1 144 ? 34.367 63.234 -11.005 1.00 11.37 140 LEU B N 1
ATOM 3930 C CA . LEU B 1 144 ? 35.244 63.882 -11.963 1.00 11.77 140 LEU B CA 1
ATOM 3931 C C . LEU B 1 144 ? 36.392 64.660 -11.295 1.00 12.02 140 LEU B C 1
ATOM 3932 O O . LEU B 1 144 ? 37.469 64.780 -11.879 1.00 13.01 140 LEU B O 1
ATOM 3937 N N . MET B 1 145 ? 36.178 65.173 -10.082 1.00 12.12 141 MET B N 1
ATOM 3938 C CA . MET B 1 145 ? 37.276 65.786 -9.330 1.00 12.39 141 MET B CA 1
ATOM 3939 C C . MET B 1 145 ? 38.379 64.786 -9.040 1.00 12.86 141 MET B C 1
ATOM 3940 O O . MET B 1 145 ? 39.547 65.165 -8.969 1.00 13.79 141 MET B O 1
ATOM 3945 N N . ALA B 1 146 ? 38.007 63.508 -8.878 1.00 11.97 142 ALA B N 1
ATOM 3946 C CA . ALA B 1 146 ? 38.954 62.441 -8.636 1.00 12.77 142 ALA B CA 1
ATOM 3947 C C . ALA B 1 146 ? 39.561 61.827 -9.905 1.00 12.58 142 ALA B C 1
ATOM 3948 O O . ALA B 1 146 ? 40.761 61.585 -9.973 1.00 12.91 142 ALA B O 1
ATOM 3950 N N . LEU B 1 147 ? 38.704 61.568 -10.902 1.00 12.71 143 LEU B N 1
ATOM 3951 C CA A LEU B 1 147 ? 39.093 60.774 -12.072 0.50 12.99 143 LEU B CA 1
ATOM 3952 C CA B LEU B 1 147 ? 39.092 60.765 -12.053 0.50 13.16 143 LEU B CA 1
ATOM 3953 C C . LEU B 1 147 ? 39.253 61.580 -13.355 1.00 13.70 143 LEU B C 1
ATOM 3954 O O . LEU B 1 147 ? 39.586 61.019 -14.396 1.00 13.49 143 LEU B O 1
ATOM 3963 N N . GLY B 1 148 ? 39.053 62.889 -13.275 1.00 14.12 144 GLY B N 1
ATOM 3964 C CA . GLY B 1 148 ? 39.096 63.794 -14.423 1.00 15.32 144 GLY B CA 1
ATOM 3965 C C . GLY B 1 148 ? 40.337 63.689 -15.291 1.00 15.69 144 GLY B C 1
ATOM 3966 O O . GLY B 1 148 ? 40.244 63.808 -16.507 1.00 16.82 144 GLY B O 1
ATOM 3967 N N . GLY B 1 149 ? 41.500 63.441 -14.692 1.00 14.45 145 GLY B N 1
ATOM 3968 C CA . GLY B 1 149 ? 42.718 63.256 -15.472 1.00 14.66 145 GLY B CA 1
ATOM 3969 C C . GLY B 1 149 ? 42.612 62.155 -16.532 1.00 14.89 145 GLY B C 1
ATOM 3970 O O . GLY B 1 149 ? 43.135 62.318 -17.628 1.00 14.87 145 GLY B O 1
ATOM 3971 N N . LEU B 1 150 ? 41.959 61.042 -16.216 1.00 14.55 146 LEU B N 1
ATOM 3972 C CA . LEU B 1 150 ? 41.815 59.954 -17.178 1.00 14.84 146 LEU B CA 1
ATOM 3973 C C . LEU B 1 150 ? 40.895 60.358 -18.324 1.00 15.76 146 LEU B C 1
ATOM 3974 O O . LEU B 1 150 ? 41.161 59.992 -19.467 1.00 15.04 146 LEU B O 1
ATOM 3979 N N . PHE B 1 151 ? 39.840 61.108 -18.013 1.00 15.95 147 PHE B N 1
ATOM 3980 C CA . PHE B 1 151 ? 38.956 61.610 -19.079 1.00 17.61 147 PHE B CA 1
ATOM 3981 C C . PHE B 1 151 ? 39.678 62.638 -19.950 1.00 18.86 147 PHE B C 1
ATOM 3982 O O . PHE B 1 151 ? 39.528 62.646 -21.188 1.00 20.73 147 PHE B O 1
ATOM 3990 N N . ARG B 1 152 ? 40.451 63.517 -19.327 1.00 20.36 148 ARG B N 1
ATOM 3991 C CA . ARG B 1 152 ? 41.214 64.543 -20.064 1.00 22.26 148 ARG B CA 1
ATOM 3992 C C . ARG B 1 152 ? 42.184 63.932 -21.073 1.00 22.37 148 ARG B C 1
ATOM 3993 O O . ARG B 1 152 ? 42.408 64.506 -22.163 1.00 23.34 148 ARG B O 1
ATOM 4001 N N . GLU B 1 153 ? 42.770 62.785 -20.721 1.00 20.87 149 GLU B N 1
ATOM 4002 C CA . GLU B 1 153 ? 43.711 62.081 -21.598 1.00 21.78 149 GLU B CA 1
ATOM 4003 C C . GLU B 1 153 ? 43.006 61.136 -22.585 1.00 21.00 149 GLU B C 1
ATOM 4004 O O . GLU B 1 153 ? 43.680 60.394 -23.313 1.00 21.71 149 GLU B O 1
ATOM 4010 N N . ASN B 1 154 ? 41.674 61.195 -22.602 1.00 20.54 150 ASN B N 1
ATOM 4011 C CA A ASN B 1 154 ? 40.868 60.374 -23.498 0.50 21.02 150 ASN B CA 1
ATOM 4012 C CA B ASN B 1 154 ? 40.809 60.363 -23.452 0.50 21.06 150 ASN B CA 1
ATOM 4013 C C . ASN B 1 154 ? 41.113 58.886 -23.330 1.00 20.29 150 ASN B C 1
ATOM 4014 O O . ASN B 1 154 ? 41.123 58.149 -24.308 1.00 21.30 150 ASN B O 1
ATOM 4023 N N . LEU B 1 155 ? 41.315 58.442 -22.090 1.00 18.19 151 LEU B N 1
ATOM 4024 C CA . LEU B 1 155 ? 41.641 57.063 -21.837 1.00 17.78 151 LEU B CA 1
ATOM 4025 C C . LEU B 1 155 ? 40.456 56.182 -21.441 1.00 16.60 151 LEU B C 1
ATOM 4026 O O . LEU B 1 155 ? 40.643 54.980 -21.331 1.00 16.93 151 LEU B O 1
ATOM 4031 N N . VAL B 1 156 ? 39.276 56.748 -21.183 1.00 15.72 152 VAL B N 1
ATOM 4032 C CA . VAL B 1 156 ? 38.163 55.965 -20.601 1.00 15.08 152 VAL B CA 1
ATOM 4033 C C . VAL B 1 156 ? 37.206 55.468 -21.680 1.00 15.96 152 VAL B C 1
ATOM 4034 O O . VAL B 1 156 ? 36.667 56.268 -22.454 1.00 17.42 152 VAL B O 1
ATOM 4038 N N . ASP B 1 157 ? 37.071 54.145 -21.772 1.00 15.61 153 ASP B N 1
ATOM 4039 C CA A ASP B 1 157 ? 36.107 53.470 -22.642 0.50 16.48 153 ASP B CA 1
ATOM 4040 C CA B ASP B 1 157 ? 36.080 53.538 -22.666 0.50 16.58 153 ASP B CA 1
ATOM 4041 C C . ASP B 1 157 ? 34.717 53.548 -21.980 1.00 15.58 153 ASP B C 1
ATOM 4042 O O . ASP B 1 157 ? 33.738 54.007 -22.590 1.00 16.67 153 ASP B O 1
ATOM 4051 N N . TRP B 1 158 ? 34.650 53.106 -20.719 1.00 13.95 154 TRP B N 1
ATOM 4052 C CA . TRP B 1 158 ? 33.402 53.145 -19.941 1.00 13.86 154 TRP B CA 1
ATOM 4053 C C . TRP B 1 158 ? 33.724 53.012 -18.467 1.00 12.86 154 TRP B C 1
ATOM 4054 O O . TRP B 1 158 ? 34.837 52.619 -18.086 1.00 12.51 154 TRP B O 1
ATOM 4065 N N . MET B 1 159 ? 32.743 53.303 -17.612 1.00 12.35 155 MET B N 1
ATOM 4066 C CA A MET B 1 159 ? 32.898 53.207 -16.155 0.60 12.60 155 MET B CA 1
ATOM 4067 C CA B MET B 1 159 ? 32.903 53.083 -16.181 0.40 12.36 155 MET B CA 1
ATOM 4068 C C . MET B 1 159 ? 31.575 52.773 -15.521 1.00 12.00 155 MET B C 1
ATOM 4069 O O . MET B 1 159 ? 30.522 53.318 -15.883 1.00 11.41 155 MET B O 1
ATOM 4078 N N . THR B 1 160 ? 31.622 51.832 -14.578 1.00 10.88 156 THR B N 1
ATOM 4079 C CA . THR B 1 160 ? 30.519 51.681 -13.660 1.00 10.72 156 THR B CA 1
ATOM 4080 C C . THR B 1 160 ? 30.914 52.203 -12.277 1.00 10.19 156 THR B C 1
ATOM 4081 O O . THR B 1 160 ? 32.040 52.000 -11.817 1.00 10.65 156 THR B O 1
ATOM 4085 N N . ALA B 1 161 ? 29.955 52.862 -11.604 1.00 9.64 157 ALA B N 1
ATOM 4086 C CA . ALA B 1 161 ? 30.136 53.403 -10.268 1.00 9.94 157 ALA B CA 1
ATOM 4087 C C . ALA B 1 161 ? 29.083 52.828 -9.330 1.00 9.86 157 ALA B C 1
ATOM 4088 O O . ALA B 1 161 ? 27.873 52.955 -9.598 1.00 10.59 157 ALA B O 1
ATOM 4090 N N . MET B 1 162 ? 29.537 52.211 -8.256 1.00 9.03 158 MET B N 1
ATOM 4091 C CA . MET B 1 162 ? 28.648 51.751 -7.188 1.00 9.28 158 MET B CA 1
ATOM 4092 C C . MET B 1 162 ? 28.896 52.688 -6.046 1.00 9.20 158 MET B C 1
ATOM 4093 O O . MET B 1 162 ? 30.010 52.737 -5.502 1.00 9.11 158 MET B O 1
ATOM 4098 N N . THR B 1 163 ? 27.868 53.433 -5.653 1.00 9.27 159 THR B N 1
ATOM 4099 C CA . THR B 1 163 ? 28.086 54.493 -4.693 1.00 9.50 159 THR B CA 1
ATOM 4100 C C . THR B 1 163 ? 27.669 54.170 -3.271 1.00 9.10 159 THR B C 1
ATOM 4101 O O . THR B 1 163 ? 26.925 53.233 -3.018 1.00 9.46 159 THR B O 1
ATOM 4105 N N . TYR B 1 164 ? 28.194 54.981 -2.356 1.00 8.95 160 TYR B N 1
ATOM 4106 C CA . TYR B 1 164 ? 27.991 54.862 -0.909 1.00 8.99 160 TYR B CA 1
ATOM 4107 C C . TYR B 1 164 ? 27.673 56.289 -0.487 1.00 9.43 160 TYR B C 1
ATOM 4108 O O . TYR B 1 164 ? 28.574 57.050 -0.133 1.00 9.32 160 TYR B O 1
ATOM 4117 N N . GLN B 1 165 ? 26.399 56.683 -0.612 1.00 9.24 161 GLN B N 1
ATOM 4118 C CA . GLN B 1 165 ? 26.038 58.112 -0.523 1.00 9.74 161 GLN B CA 1
ATOM 4119 C C . GLN B 1 165 ? 25.564 58.547 0.857 1.00 10.01 161 GLN B C 1
ATOM 4120 O O . GLN B 1 165 ? 24.853 57.840 1.550 1.00 11.83 161 GLN B O 1
ATOM 4126 N N . ALA B 1 166 ? 25.992 59.731 1.253 1.00 10.45 162 ALA B N 1
ATOM 4127 C CA . ALA B 1 166 ? 25.656 60.319 2.555 1.00 10.81 162 ALA B CA 1
ATOM 4128 C C . ALA B 1 166 ? 24.269 60.944 2.605 1.00 11.34 162 ALA B C 1
ATOM 4129 O O . ALA B 1 166 ? 23.639 61.264 1.598 1.00 12.56 162 ALA B O 1
ATOM 4131 N N . ALA B 1 167 ? 23.809 61.137 3.833 1.00 11.53 163 ALA B N 1
ATOM 4132 C CA . ALA B 1 167 ? 22.507 61.702 4.122 1.00 11.86 163 ALA B CA 1
ATOM 4133 C C . ALA B 1 167 ? 22.360 63.146 3.671 1.00 12.41 163 ALA B C 1
ATOM 4134 O O . ALA B 1 167 ? 21.247 63.575 3.368 1.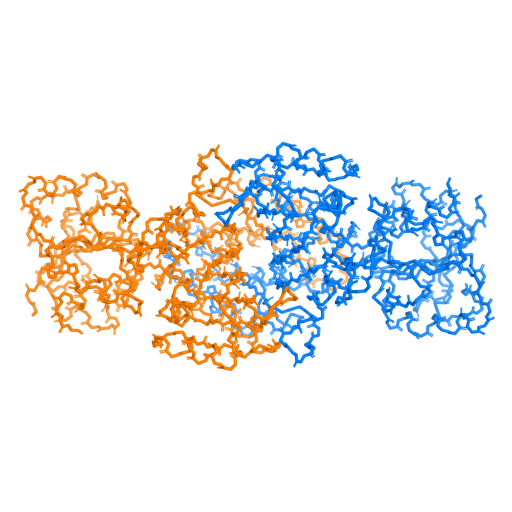00 12.29 163 ALA B O 1
ATOM 4136 N N . SER B 1 168 ? 23.463 63.893 3.597 1.00 12.46 164 SER B N 1
ATOM 4137 C CA . SER B 1 168 ? 23.363 65.322 3.299 1.00 13.04 164 SER B CA 1
ATOM 4138 C C . SER B 1 168 ? 22.741 65.593 1.949 1.00 14.07 164 SER B C 1
ATOM 4139 O O . SER B 1 168 ? 22.082 66.626 1.777 1.00 14.83 164 SER B O 1
ATOM 4142 N N . GLY B 1 169 ? 22.951 64.676 1.002 1.00 14.92 165 GLY B N 1
ATOM 4143 C CA . GLY B 1 169 ? 22.334 64.818 -0.308 1.00 16.13 165 GLY B CA 1
ATOM 4144 C C . GLY B 1 169 ? 20.827 64.857 -0.281 1.00 16.80 165 GLY B C 1
ATOM 4145 O O . GLY B 1 169 ? 20.191 65.483 -1.130 1.00 19.35 165 GLY B O 1
ATOM 4146 N N . ALA B 1 170 ? 20.231 64.225 0.724 1.00 16.10 166 ALA B N 1
ATOM 4147 C CA . ALA B 1 170 ? 18.778 64.251 0.911 1.00 16.51 166 ALA B CA 1
ATOM 4148 C C . ALA B 1 170 ? 18.290 65.461 1.735 1.00 17.37 166 ALA B C 1
ATOM 4149 O O . ALA B 1 170 ? 17.113 65.834 1.624 1.00 22.53 166 ALA B O 1
ATOM 4151 N N . GLY B 1 171 ? 19.172 66.074 2.540 1.00 15.71 167 GLY B N 1
ATOM 4152 C CA . GLY B 1 171 ? 18.849 67.291 3.292 1.00 15.44 167 GLY B CA 1
ATOM 4153 C C . GLY B 1 171 ? 19.148 67.208 4.777 1.00 15.28 167 GLY B C 1
ATOM 4154 O O . GLY B 1 171 ? 19.446 66.134 5.321 1.00 14.65 167 GLY B O 1
ATOM 4155 N N . ALA B 1 172 ? 19.053 68.352 5.437 1.00 14.29 168 ALA B N 1
ATOM 4156 C CA . ALA B 1 172 ? 19.367 68.490 6.860 1.00 14.03 168 ALA B CA 1
ATOM 4157 C C . ALA B 1 172 ? 18.495 67.593 7.716 1.00 14.72 168 ALA B C 1
ATOM 4158 O O . ALA B 1 172 ? 18.971 66.977 8.668 1.00 14.74 168 ALA B O 1
ATOM 4160 N N . GLN B 1 173 ? 17.218 67.501 7.405 1.00 15.31 169 GLN B N 1
ATOM 4161 C CA . GLN B 1 173 ? 16.331 66.677 8.245 1.00 16.17 169 GLN B CA 1
ATOM 4162 C C . GLN B 1 173 ? 16.654 65.196 8.120 1.00 15.53 169 GLN B C 1
ATOM 4163 O O . GLN B 1 173 ? 16.475 64.424 9.084 1.00 15.47 169 GLN B O 1
ATOM 4169 N N . ASN B 1 174 ? 17.148 64.799 6.952 1.00 14.48 170 ASN B N 1
ATOM 4170 C CA . ASN B 1 174 ? 17.648 63.437 6.777 1.00 13.91 170 ASN B CA 1
ATOM 4171 C C . ASN B 1 174 ? 18.908 63.114 7.605 1.00 13.32 170 ASN B C 1
ATOM 4172 O O . ASN B 1 174 ? 19.037 62.026 8.172 1.00 12.76 170 ASN B O 1
ATOM 4177 N N . MET B 1 175 ? 19.832 64.066 7.672 1.00 12.74 171 MET B N 1
ATOM 4178 C CA . MET B 1 175 ? 21.005 63.959 8.539 1.00 12.44 171 MET B CA 1
ATOM 4179 C C . MET B 1 175 ? 20.572 63.802 9.985 1.00 13.13 171 MET B C 1
ATOM 4180 O O . MET B 1 175 ? 21.103 62.963 10.705 1.00 13.36 171 MET B O 1
ATOM 4185 N N . ARG B 1 176 ? 19.650 64.651 10.419 1.00 13.13 172 ARG B N 1
ATOM 4186 C CA . ARG B 1 176 ? 19.149 64.562 11.786 1.00 14.12 172 ARG B CA 1
ATOM 4187 C C . ARG B 1 176 ? 18.519 63.180 12.056 1.00 13.63 172 ARG B C 1
ATOM 4188 O O . ARG B 1 176 ? 18.745 62.583 13.114 1.00 14.38 172 ARG B O 1
ATOM 4196 N N . GLU B 1 177 ? 17.752 62.661 11.099 1.00 12.92 173 GLU B N 1
ATOM 4197 C CA . GLU B 1 177 ? 17.128 61.354 11.267 1.00 13.21 173 GLU B CA 1
ATOM 4198 C C . GLU B 1 177 ? 18.163 60.237 11.351 1.00 12.86 173 GLU B C 1
ATOM 4199 O O . GLU B 1 177 ? 18.022 59.322 12.168 1.00 13.20 173 GLU B O 1
ATOM 4205 N N . LEU B 1 178 ? 19.198 60.298 10.524 1.00 12.38 174 LEU B N 1
ATOM 4206 C CA . LEU B 1 178 ? 20.270 59.328 10.643 1.00 11.90 174 LEU B CA 1
ATOM 4207 C C . LEU B 1 178 ? 20.827 59.283 12.058 1.00 11.75 174 LEU B C 1
ATOM 4208 O O . LEU B 1 178 ? 20.999 58.205 12.628 1.00 11.69 174 LEU B O 1
ATOM 4213 N N . LEU B 1 179 ? 21.129 60.449 12.628 1.00 11.73 175 LEU B N 1
ATOM 4214 C CA . LEU B 1 179 ? 21.736 60.506 13.946 1.00 12.10 175 LEU B CA 1
ATOM 4215 C C . LEU B 1 179 ? 20.747 60.034 15.022 1.00 12.37 175 LEU B C 1
ATOM 4216 O O . LEU B 1 179 ? 21.155 59.396 15.976 1.00 12.49 175 LEU B O 1
ATOM 4221 N N . ALA B 1 180 ? 19.469 60.385 14.874 1.00 12.66 176 ALA B N 1
ATOM 4222 C CA . ALA B 1 180 ? 18.451 59.908 15.791 1.00 12.95 176 ALA B CA 1
ATOM 4223 C C . ALA B 1 180 ? 18.350 58.382 15.749 1.00 13.02 176 ALA B C 1
ATOM 4224 O O . ALA B 1 180 ? 18.199 57.743 16.811 1.00 13.67 176 ALA B O 1
ATOM 4226 N N . GLN B 1 181 ? 18.455 57.815 14.544 1.00 12.57 177 GLN B N 1
ATOM 4227 C CA . GLN B 1 181 ? 18.399 56.369 14.391 1.00 12.67 177 GLN B CA 1
ATOM 4228 C C . GLN B 1 181 ? 19.577 55.712 15.094 1.00 12.91 177 GLN B C 1
ATOM 4229 O O . GLN B 1 181 ? 19.425 54.667 15.723 1.00 12.69 177 GLN B O 1
ATOM 4235 N N . MET B 1 182 ? 20.761 56.307 14.994 1.00 12.72 178 MET B N 1
ATOM 4236 C CA . MET B 1 182 ? 21.919 55.795 15.733 1.00 12.80 178 MET B CA 1
ATOM 4237 C C . MET B 1 182 ? 21.643 55.722 17.239 1.00 13.62 178 MET B C 1
ATOM 4238 O O . MET B 1 182 ? 22.060 54.787 17.928 1.00 14.23 178 MET B O 1
ATOM 4243 N N . GLY B 1 183 ? 20.971 56.745 17.749 1.00 13.79 179 GLY B N 1
ATOM 4244 C CA . GLY B 1 183 ? 20.525 56.743 19.125 1.00 14.53 179 GLY B CA 1
ATOM 4245 C C . GLY B 1 183 ? 19.569 55.612 19.473 1.00 14.73 179 GLY B C 1
ATOM 4246 O O . GLY B 1 183 ? 19.689 54.974 20.517 1.00 15.50 179 GLY B O 1
ATOM 4247 N N . THR B 1 184 ? 18.595 55.381 18.617 1.00 14.22 180 THR B N 1
ATOM 4248 C CA . THR B 1 184 ? 17.637 54.285 18.816 1.00 14.67 180 THR B CA 1
ATOM 4249 C C . THR B 1 184 ? 18.358 52.939 18.915 1.00 14.44 180 THR B C 1
ATOM 4250 O O . THR B 1 184 ? 18.096 52.137 19.807 1.00 16.30 180 THR B O 1
ATOM 4254 N N . LEU B 1 185 ? 19.293 52.708 18.008 1.00 13.88 181 LEU B N 1
ATOM 4255 C CA . LEU B 1 185 ? 19.984 51.419 18.009 1.00 13.28 181 LEU B CA 1
ATOM 4256 C C . LEU B 1 185 ? 20.917 51.262 19.211 1.00 13.80 181 LEU B C 1
ATOM 4257 O O . LEU B 1 185 ? 20.917 50.213 19.880 1.00 14.42 181 LEU B O 1
ATOM 4262 N N . ASN B 1 186 ? 21.703 52.286 19.511 1.00 13.79 182 ASN B N 1
ATOM 4263 C CA . ASN B 1 186 ? 22.592 52.216 20.667 1.00 14.04 182 ASN B CA 1
ATOM 4264 C C . ASN B 1 186 ? 21.792 52.148 21.972 1.00 14.73 182 ASN B C 1
ATOM 4265 O O . ASN B 1 186 ? 22.144 51.407 22.886 1.00 14.79 182 ASN B O 1
ATOM 4270 N N . GLY B 1 187 ? 20.733 52.939 22.060 1.00 14.83 183 GLY B N 1
ATOM 4271 C CA . GLY B 1 187 ? 19.923 52.961 23.262 1.00 15.84 183 GLY B CA 1
ATOM 4272 C C . GLY B 1 187 ? 19.294 51.635 23.609 1.00 16.48 183 GLY B C 1
ATOM 4273 O O . GLY B 1 187 ? 19.069 51.318 24.794 1.00 18.18 183 GLY B O 1
ATOM 4274 N N . ALA B 1 188 ? 19.007 50.844 22.585 1.00 15.94 184 ALA B N 1
ATOM 4275 C CA . ALA B 1 188 ? 18.403 49.536 22.792 1.00 16.05 184 ALA B CA 1
ATOM 4276 C C . ALA B 1 188 ? 19.317 48.557 23.496 1.00 16.05 184 ALA B C 1
ATOM 4277 O O . ALA B 1 188 ? 18.851 47.549 24.060 1.00 17.32 184 ALA B O 1
ATOM 4279 N N . VAL B 1 189 ? 20.611 48.853 23.516 1.00 15.57 185 VAL B N 1
ATOM 4280 C CA . VAL B 1 189 ? 21.600 47.952 24.077 1.00 15.94 185 VAL B CA 1
ATOM 4281 C C . VAL B 1 189 ? 22.658 48.624 24.940 1.00 16.77 185 VAL B C 1
ATOM 4282 O O . VAL B 1 189 ? 23.654 47.996 25.297 1.00 16.66 185 VAL B O 1
ATOM 4286 N N . ALA B 1 190 ? 22.421 49.874 25.359 1.00 18.26 186 ALA B N 1
ATOM 4287 C CA . ALA B 1 190 ? 23.436 50.589 26.124 1.00 19.24 186 ALA B CA 1
ATOM 4288 C C . ALA B 1 190 ? 23.915 49.846 27.373 1.00 19.57 186 ALA B C 1
ATOM 4289 O O . ALA B 1 190 ? 25.111 49.740 27.582 1.00 20.78 186 ALA B O 1
ATOM 4291 N N . ALA B 1 191 ? 23.001 49.294 28.157 1.00 20.54 187 ALA B N 1
ATOM 4292 C CA . ALA B 1 191 ? 23.380 48.526 29.363 1.00 21.60 187 ALA B CA 1
ATOM 4293 C C . ALA B 1 191 ? 24.138 47.249 29.020 1.00 21.61 187 ALA B C 1
ATOM 4294 O O . ALA B 1 191 ? 25.089 46.864 29.700 1.00 22.84 187 ALA B O 1
ATOM 4296 N N . GLN B 1 192 ? 23.736 46.587 27.936 1.00 20.83 188 GLN B N 1
ATOM 4297 C CA . GLN B 1 192 ? 24.398 45.358 27.528 1.00 20.59 188 GLN B CA 1
ATOM 4298 C C . GLN B 1 192 ? 25.814 45.650 27.046 1.00 19.65 188 GLN B C 1
ATOM 4299 O O . GLN B 1 192 ? 26.721 44.883 27.329 1.00 20.14 188 GLN B O 1
ATOM 4305 N N . LEU B 1 193 ? 26.009 46.747 26.314 1.00 19.41 189 LEU B N 1
ATOM 4306 C CA . LEU B 1 193 ? 27.352 47.097 25.844 1.00 19.05 189 LEU B CA 1
ATOM 4307 C C . LEU B 1 193 ? 28.281 47.372 27.025 1.00 20.50 189 LEU B C 1
ATOM 4308 O O . LEU B 1 193 ? 29.462 47.047 26.931 1.00 22.74 189 LEU B O 1
ATOM 4313 N N . ALA B 1 194 ? 27.740 47.932 28.117 1.00 21.61 190 ALA B N 1
ATOM 4314 C CA . ALA B 1 194 ? 28.534 48.276 29.298 1.00 22.89 190 ALA B CA 1
ATOM 4315 C C . ALA B 1 194 ? 28.859 47.057 30.141 1.00 24.01 190 ALA B C 1
ATOM 4316 O O . ALA B 1 194 ? 29.671 47.150 31.065 1.00 26.09 190 ALA B O 1
ATOM 4318 N N . ASP B 1 195 ? 28.227 45.921 29.844 1.00 24.51 191 ASP B N 1
ATOM 4319 C CA . ASP B 1 195 ? 28.446 44.668 30.574 1.00 25.42 191 ASP B CA 1
ATOM 4320 C C . ASP B 1 195 ? 29.304 43.727 29.735 1.00 24.99 191 ASP B C 1
ATOM 4321 O O . ASP B 1 195 ? 28.825 43.146 28.751 1.00 23.37 191 ASP B O 1
ATOM 4326 N N . PRO B 1 196 ? 30.582 43.558 30.109 1.00 25.83 192 PRO B N 1
ATOM 4327 C CA . PRO B 1 196 ? 31.455 42.668 29.331 1.00 25.58 192 PRO B CA 1
ATOM 4328 C C . PRO B 1 196 ? 30.906 41.238 29.179 1.00 25.55 192 PRO B C 1
ATOM 4329 O O . PRO B 1 196 ? 31.246 40.579 28.200 1.00 25.69 192 PRO B O 1
ATOM 4333 N N . ALA B 1 197 ? 30.064 40.794 30.113 1.00 24.71 193 ALA B N 1
ATOM 4334 C CA . ALA B 1 197 ? 29.523 39.427 30.130 1.00 25.11 193 ALA B CA 1
ATOM 4335 C C . ALA B 1 197 ? 28.263 39.218 29.278 1.00 23.93 193 ALA B C 1
ATOM 4336 O O . ALA B 1 197 ? 27.759 38.099 29.194 1.00 24.03 193 ALA B O 1
ATOM 4338 N N . SER B 1 198 ? 27.729 40.276 28.676 1.00 22.13 194 SER B N 1
ATOM 4339 C CA . SER B 1 198 ? 26.486 40.151 27.916 1.00 20.74 194 SER B CA 1
ATOM 4340 C C . SER B 1 198 ? 26.721 39.358 26.615 1.00 19.78 194 SER B C 1
ATOM 4341 O O . SER B 1 198 ? 27.847 39.294 26.092 1.00 20.45 194 SER B O 1
ATOM 4344 N N . ALA B 1 199 ? 25.647 38.749 26.118 1.00 18.98 195 ALA B N 1
ATOM 4345 C CA . ALA B 1 199 ? 25.722 37.829 24.984 1.00 17.76 195 ALA B CA 1
ATOM 4346 C C . ALA B 1 199 ? 25.499 38.566 23.675 1.00 16.60 195 ALA B C 1
ATOM 4347 O O . ALA B 1 199 ? 24.528 39.292 23.535 1.00 16.28 195 ALA B O 1
ATOM 4349 N N . ILE B 1 200 ? 26.373 38.358 22.703 1.00 15.55 196 ILE B N 1
ATOM 4350 C CA . ILE B 1 200 ? 26.260 39.095 21.433 1.00 14.88 196 ILE B CA 1
ATOM 4351 C C . ILE B 1 200 ? 24.942 38.835 20.723 1.00 14.60 196 ILE B C 1
ATOM 4352 O O . ILE B 1 200 ? 24.396 39.740 20.098 1.00 13.72 196 ILE B O 1
ATOM 4357 N N . LEU B 1 201 ? 24.431 37.608 20.786 1.00 14.97 197 LEU B N 1
ATOM 4358 C CA . LEU B 1 201 ? 23.178 37.325 20.062 1.00 15.26 197 LEU B CA 1
ATOM 4359 C C . LEU B 1 201 ? 21.985 38.025 20.738 1.00 15.66 197 LEU B C 1
ATOM 4360 O O . LEU B 1 201 ? 21.035 38.368 20.057 1.00 15.34 197 LEU B O 1
ATOM 4365 N N . ASP B 1 202 ? 22.078 38.303 22.036 1.00 15.98 198 ASP B N 1
ATOM 4366 C CA . ASP B 1 202 ? 21.071 39.128 22.717 1.00 17.02 198 ASP B CA 1
ATOM 4367 C C . ASP B 1 202 ? 21.168 40.582 22.244 1.00 15.99 198 ASP B C 1
ATOM 4368 O O . ASP B 1 202 ? 20.158 41.227 21.913 1.00 15.75 198 ASP B O 1
ATOM 4373 N N . ILE B 1 203 ? 22.390 41.113 22.196 1.00 15.03 199 ILE B N 1
ATOM 4374 C CA . ILE B 1 203 ? 22.618 42.459 21.667 1.00 14.76 199 ILE B CA 1
ATOM 4375 C C . ILE B 1 203 ? 22.052 42.560 20.250 1.00 14.16 199 ILE B C 1
ATOM 4376 O O . ILE B 1 203 ? 21.354 43.512 19.919 1.00 14.09 199 ILE B O 1
ATOM 4381 N N . ASP B 1 204 ? 22.386 41.585 19.402 1.00 13.96 200 ASP B N 1
ATOM 4382 C CA . ASP B 1 204 ? 21.905 41.589 18.024 1.00 13.91 200 ASP B CA 1
ATOM 4383 C C . ASP B 1 204 ? 20.379 41.548 17.911 1.00 13.59 200 ASP B C 1
ATOM 4384 O O . ASP B 1 204 ? 19.779 42.317 17.143 1.00 13.32 200 ASP B O 1
ATOM 4389 N N . ARG B 1 205 ? 19.739 40.733 18.745 1.00 14.00 201 ARG B N 1
ATOM 4390 C CA . ARG B 1 205 ? 18.290 40.631 18.752 1.00 14.57 201 ARG B CA 1
ATOM 4391 C C . ARG B 1 205 ? 17.679 41.986 19.099 1.00 14.34 201 ARG B C 1
ATOM 4392 O O . ARG B 1 205 ? 16.735 42.432 18.466 1.00 13.94 201 ARG B O 1
ATOM 4400 N N . ARG B 1 206 ? 18.225 42.615 20.134 1.00 14.60 202 ARG B N 1
ATOM 4401 C CA A ARG B 1 206 ? 17.694 43.879 20.636 0.60 14.67 202 ARG B CA 1
ATOM 4402 C CA B ARG B 1 206 ? 17.684 43.873 20.633 0.40 14.67 202 ARG B CA 1
ATOM 4403 C C . ARG B 1 206 ? 17.837 45.006 19.617 1.00 14.37 202 ARG B C 1
ATOM 4404 O O . ARG B 1 206 ? 16.937 45.801 19.417 1.00 14.63 202 ARG B O 1
ATOM 4419 N N . VAL B 1 207 ? 18.983 45.074 18.960 1.00 13.68 203 VAL B N 1
ATOM 4420 C CA . VAL B 1 207 ? 19.196 46.074 17.937 1.00 13.31 203 VAL B CA 1
ATOM 4421 C C . VAL B 1 207 ? 18.222 45.895 16.780 1.00 13.00 203 VAL B C 1
ATOM 4422 O O . VAL B 1 207 ? 17.703 46.890 16.289 1.00 13.33 203 VAL B O 1
ATOM 4426 N N . LEU B 1 208 ? 18.048 44.665 16.286 1.00 13.12 204 LEU B N 1
ATOM 4427 C CA . LEU B 1 208 ? 17.104 44.445 15.170 1.00 13.20 204 LEU B CA 1
ATOM 4428 C C . LEU B 1 208 ? 15.669 44.817 15.566 1.00 13.94 204 LEU B C 1
ATOM 4429 O O . LEU B 1 208 ? 14.956 45.430 14.776 1.00 13.58 204 LEU B O 1
ATOM 4434 N N . ALA B 1 209 ? 15.267 44.450 16.774 1.00 14.32 205 ALA B N 1
ATOM 4435 C CA . ALA B 1 209 ? 13.926 44.774 17.278 1.00 15.08 205 ALA B CA 1
ATOM 4436 C C . ALA B 1 209 ? 13.716 46.277 17.337 1.00 15.69 205 ALA B C 1
ATOM 4437 O O . ALA B 1 209 ? 12.639 46.784 17.028 1.00 17.66 205 ALA B O 1
ATOM 4439 N N . ALA B 1 210 ? 14.750 47.018 17.717 1.00 15.24 206 ALA B N 1
ATOM 4440 C CA . ALA B 1 210 ? 14.668 48.479 17.753 1.00 14.92 206 ALA B CA 1
ATOM 4441 C C . ALA B 1 210 ? 14.638 49.050 16.324 1.00 14.77 206 ALA B C 1
ATOM 4442 O O . ALA B 1 210 ? 13.813 49.919 16.009 1.00 15.33 206 ALA B O 1
ATOM 4444 N N . MET B 1 211 ? 15.513 48.530 15.458 1.00 14.23 207 MET B N 1
ATOM 4445 C CA . MET B 1 211 ? 15.600 48.977 14.068 1.00 14.16 207 MET B CA 1
ATOM 4446 C C . MET B 1 211 ? 14.266 48.901 13.344 1.00 14.54 207 MET B C 1
ATOM 4447 O O . MET B 1 211 ? 13.885 49.823 12.621 1.00 14.97 207 MET B O 1
ATOM 4452 N N . ASN B 1 212 ? 13.552 47.811 13.567 1.00 15.41 208 ASN B N 1
ATOM 4453 C CA . ASN B 1 212 ? 12.329 47.541 12.813 1.00 16.03 208 ASN B CA 1
ATOM 4454 C C . ASN B 1 212 ? 11.072 47.845 13.611 1.00 17.71 208 ASN B C 1
ATOM 4455 O O . ASN B 1 212 ? 9.976 47.615 13.122 1.00 19.46 208 ASN B O 1
ATOM 4460 N N . GLY B 1 213 ? 11.244 48.366 14.818 1.00 18.59 209 GLY B N 1
ATOM 4461 C CA . GLY B 1 213 ? 10.128 48.757 15.666 1.00 19.22 209 GLY B CA 1
ATOM 4462 C C . GLY B 1 213 ? 9.564 50.135 15.425 1.00 20.90 209 GLY B C 1
ATOM 4463 O O . GLY B 1 213 ? 10.053 50.901 14.612 1.00 19.79 209 GLY B O 1
ATOM 4464 N N . ASP B 1 214 ? 8.489 50.416 16.155 1.00 23.00 210 ASP B N 1
ATOM 4465 C CA . ASP B 1 214 ? 7.741 51.659 16.010 1.00 25.00 210 ASP B CA 1
ATOM 4466 C C . ASP B 1 214 ? 8.529 52.909 16.372 1.00 24.34 210 ASP B C 1
ATOM 4467 O O . ASP B 1 214 ? 8.327 53.958 15.754 1.00 29.34 210 ASP B O 1
ATOM 4469 N N . ALA B 1 215 ? 9.429 52.810 17.340 1.00 23.97 211 ALA B N 1
ATOM 4470 C CA . ALA B 1 215 ? 10.173 53.979 17.825 1.00 23.25 211 ALA B CA 1
ATOM 4471 C C . ALA B 1 215 ? 11.286 54.433 16.879 1.00 21.30 211 ALA B C 1
ATOM 4472 O O . ALA B 1 215 ? 11.772 55.543 17.016 1.00 23.07 211 ALA B O 1
ATOM 4474 N N . MET B 1 216 ? 11.711 53.589 15.940 1.00 18.99 212 MET B N 1
ATOM 4475 C CA . MET B 1 216 ? 12.761 54.008 15.001 1.00 17.69 212 MET B CA 1
ATOM 4476 C C . MET B 1 216 ? 12.253 55.143 14.122 1.00 17.23 212 MET B C 1
ATOM 4477 O O . MET B 1 216 ? 11.217 54.990 13.481 1.00 18.11 212 MET B O 1
ATOM 4482 N N . PRO B 1 217 ? 12.945 56.302 14.114 1.00 16.40 213 PRO B N 1
ATOM 4483 C CA . PRO B 1 217 ? 12.378 57.412 13.326 1.00 16.86 213 PRO B CA 1
ATOM 4484 C C . PRO B 1 217 ? 12.710 57.215 11.858 1.00 16.84 213 PRO B C 1
ATOM 4485 O O . PRO B 1 217 ? 13.885 57.193 11.506 1.00 16.71 213 PRO B O 1
ATOM 4489 N N . THR B 1 218 ? 11.691 57.027 11.027 1.00 17.43 214 THR B N 1
ATOM 4490 C CA . THR B 1 218 ? 11.893 56.766 9.609 1.00 17.26 214 THR B CA 1
ATOM 4491 C C . THR B 1 218 ? 11.086 57.676 8.681 1.00 18.45 214 THR B C 1
ATOM 4492 O O . THR B 1 218 ? 10.921 57.348 7.499 1.00 18.22 214 THR B O 1
ATOM 4496 N N . SER B 1 219 ? 10.553 58.787 9.188 1.00 18.19 215 SER B N 1
ATOM 4497 C CA . SER B 1 219 ? 9.682 59.617 8.340 1.00 19.73 215 SER B CA 1
ATOM 4498 C C . SER B 1 219 ? 10.421 60.244 7.161 1.00 19.35 215 SER B C 1
ATOM 4499 O O . SER B 1 219 ? 9.814 60.468 6.103 1.00 21.53 215 SER B O 1
ATOM 4502 N N . GLN B 1 220 ? 11.711 60.512 7.320 1.00 17.76 216 GLN B N 1
ATOM 4503 C CA . GLN B 1 220 ? 12.479 61.184 6.263 1.00 17.61 216 GLN B CA 1
ATOM 4504 C C . GLN B 1 220 ? 13.009 60.247 5.197 1.00 17.57 216 GLN B C 1
ATOM 4505 O O . GLN B 1 220 ? 12.896 60.529 4.021 1.00 18.86 216 GLN B O 1
ATOM 4511 N N . PHE B 1 221 ? 13.580 59.118 5.597 1.00 16.29 217 PHE B N 1
ATOM 4512 C CA . PHE B 1 221 ? 14.066 58.140 4.624 1.00 15.64 217 PHE B CA 1
ATOM 4513 C C . PHE B 1 221 ? 13.032 57.125 4.172 1.00 15.67 217 PHE B C 1
ATOM 4514 O O . PHE B 1 221 ? 13.223 56.515 3.117 1.00 17.62 217 PHE B O 1
ATOM 4522 N N . GLY B 1 222 ? 11.996 56.903 4.983 1.00 15.20 218 GLY B N 1
ATOM 4523 C CA . GLY B 1 222 ? 10.994 55.876 4.738 1.00 15.75 218 GLY B CA 1
ATOM 4524 C C . GLY B 1 222 ? 11.305 54.515 5.342 1.00 15.42 218 GLY B C 1
ATOM 4525 O O . GLY B 1 222 ? 10.415 53.693 5.518 1.00 15.82 218 GLY B O 1
ATOM 4526 N N . VAL B 1 223 ? 12.580 54.303 5.649 1.00 14.35 219 VAL B N 1
ATOM 4527 C CA . VAL B 1 223 ? 13.122 53.023 6.085 1.00 13.66 219 VAL B CA 1
ATOM 4528 C C . VAL B 1 223 ? 14.359 53.329 6.946 1.00 13.56 219 VAL B C 1
ATOM 4529 O O . VAL B 1 223 ? 14.856 54.452 6.943 1.00 14.24 219 VAL B O 1
ATOM 4533 N N . PRO B 1 224 ? 14.872 52.338 7.683 1.00 13.40 220 PRO B N 1
ATOM 4534 C CA . PRO B 1 224 ? 16.113 52.569 8.427 1.00 12.98 220 PRO B CA 1
ATOM 4535 C C . PRO B 1 224 ? 17.294 52.879 7.520 1.00 12.55 220 PRO B C 1
ATOM 4536 O O . PRO B 1 224 ? 17.425 52.295 6.438 1.00 12.98 220 PRO B O 1
ATOM 4540 N N . LEU B 1 225 ? 18.151 53.799 7.963 1.00 11.67 221 LEU B N 1
ATOM 4541 C CA . LEU B 1 225 ? 19.452 54.010 7.324 1.00 11.13 221 LEU B CA 1
ATOM 4542 C C . LEU B 1 225 ? 20.581 53.566 8.264 1.00 11.25 221 LEU B C 1
ATOM 4543 O O . LEU B 1 225 ? 21.461 52.832 7.852 1.00 11.41 221 LEU B O 1
ATOM 4548 N N . ALA B 1 226 ? 20.571 54.025 9.516 1.00 11.46 222 ALA B N 1
ATOM 4549 C CA . ALA B 1 226 ? 21.560 53.541 10.493 1.00 11.08 222 ALA B CA 1
ATOM 4550 C C . ALA B 1 226 ? 21.443 52.050 10.601 1.00 10.96 222 ALA B C 1
ATOM 4551 O O . ALA B 1 226 ? 20.345 51.502 10.733 1.00 11.19 222 ALA B O 1
ATOM 4553 N N . GLY B 1 227 ? 22.580 51.365 10.512 1.00 10.65 223 GLY B N 1
ATOM 4554 C CA . GLY B 1 227 ? 22.576 49.909 10.567 1.00 10.59 223 GLY B CA 1
ATOM 4555 C C . GLY B 1 227 ? 22.148 49.225 9.278 1.00 10.78 223 GLY B C 1
ATOM 4556 O O . GLY B 1 227 ? 22.013 48.005 9.237 1.00 10.92 223 GLY B O 1
ATOM 4557 N N . SER B 1 228 ? 21.864 49.999 8.243 1.00 10.71 224 SER B N 1
ATOM 4558 C CA . SER B 1 228 ? 21.303 49.428 7.019 1.00 10.75 224 SER B CA 1
ATOM 4559 C C . SER B 1 228 ? 21.867 50.172 5.798 1.00 11.01 224 SER B C 1
ATOM 4560 O O . SER B 1 228 ? 22.922 50.791 5.865 1.00 11.61 224 SER B O 1
ATOM 4563 N N . LEU B 1 229 ? 21.158 50.090 4.682 1.00 10.59 225 LEU B N 1
ATOM 4564 C CA . LEU B 1 229 ? 21.455 50.845 3.470 1.00 9.99 225 LEU B CA 1
ATOM 4565 C C . LEU B 1 229 ? 20.183 50.908 2.639 1.00 9.89 225 LEU B C 1
ATOM 4566 O O . LEU B 1 229 ? 19.228 50.174 2.928 1.00 10.58 225 LEU B O 1
ATOM 4571 N N . ILE B 1 230 ? 20.183 51.779 1.638 1.00 9.86 226 ILE B N 1
ATOM 4572 C CA . ILE B 1 230 ? 18.979 52.015 0.813 1.00 10.07 226 ILE B CA 1
ATOM 4573 C C . ILE B 1 230 ? 19.405 52.034 -0.661 1.00 9.96 226 ILE B C 1
ATOM 4574 O O . ILE B 1 230 ? 20.013 53.006 -1.134 1.00 10.01 226 ILE B O 1
ATOM 4579 N N . PRO B 1 231 ? 19.147 50.939 -1.391 1.00 9.79 227 PRO B N 1
ATOM 4580 C CA . PRO B 1 231 ? 19.676 50.832 -2.779 1.00 9.89 227 PRO B CA 1
ATOM 4581 C C . PRO B 1 231 ? 18.805 51.482 -3.845 1.00 10.19 227 PRO B C 1
ATOM 4582 O O . PRO B 1 231 ? 18.597 50.902 -4.904 1.00 10.66 227 PRO B O 1
ATOM 4586 N N . TRP B 1 232 ? 18.294 52.668 -3.539 1.00 9.84 228 TRP B N 1
ATOM 4587 C CA . TRP B 1 232 ? 17.597 53.505 -4.497 1.00 10.33 228 TRP B CA 1
ATOM 4588 C C . TRP B 1 232 ? 17.635 54.922 -4.002 1.00 10.97 228 TRP B C 1
ATOM 4589 O O . TRP B 1 232 ? 17.256 55.202 -2.853 1.00 11.98 228 TRP B O 1
ATOM 4600 N N . ILE B 1 233 ? 18.034 55.828 -4.885 1.00 11.45 229 ILE B N 1
ATOM 4601 C CA . ILE B 1 233 ? 18.090 57.246 -4.611 1.00 11.51 229 ILE B CA 1
ATOM 4602 C C . ILE B 1 233 ? 17.377 58.003 -5.739 1.00 12.27 229 ILE B C 1
ATOM 4603 O O . ILE B 1 233 ? 17.650 57.776 -6.922 1.00 11.68 229 ILE B O 1
ATOM 4608 N N . ASP B 1 234 ? 16.501 58.921 -5.321 1.00 13.79 230 ASP B N 1
ATOM 4609 C CA . ASP B 1 234 ? 15.720 59.796 -6.228 1.00 14.77 230 ASP B CA 1
ATOM 4610 C C . ASP B 1 234 ? 14.645 59.010 -7.010 1.00 15.10 230 ASP B C 1
ATOM 4611 O O . ASP B 1 234 ? 14.366 57.833 -6.751 1.00 14.91 230 ASP B O 1
ATOM 4616 N N . LYS B 1 235 ? 14.017 59.681 -7.971 1.00 15.77 231 LYS B N 1
ATOM 4617 C CA . LYS B 1 235 ? 12.839 59.176 -8.639 1.00 16.29 231 LYS B CA 1
ATOM 4618 C C . LYS B 1 235 ? 13.061 57.853 -9.358 1.00 15.08 231 LYS B C 1
ATOM 4619 O O . LYS B 1 235 ? 14.150 57.565 -9.855 1.00 14.06 231 LYS B O 1
ATOM 4625 N N . ASP B 1 236 ? 12.010 57.040 -9.398 1.00 14.48 232 ASP B N 1
ATOM 4626 C CA . ASP B 1 236 ? 11.996 55.816 -10.160 1.00 14.34 232 ASP B CA 1
ATOM 4627 C C . ASP B 1 236 ? 11.617 56.156 -11.600 1.00 14.69 232 ASP B C 1
ATOM 4628 O O . ASP B 1 236 ? 10.514 56.684 -11.845 1.00 15.89 232 ASP B O 1
ATOM 4633 N N . LEU B 1 237 ? 12.522 55.918 -12.540 1.00 14.57 233 LEU B N 1
ATOM 4634 C CA . LEU B 1 237 ? 12.241 56.247 -13.951 1.00 15.20 233 LEU B CA 1
ATOM 4635 C C . LEU B 1 237 ? 11.382 55.204 -14.648 1.00 16.09 233 LEU B C 1
ATOM 4636 O O . LEU B 1 237 ? 11.039 55.365 -15.838 1.00 18.01 233 LEU B O 1
ATOM 4641 N N . GLY B 1 238 ? 11.023 54.130 -13.946 1.00 15.59 234 GLY B N 1
ATOM 4642 C CA . GLY B 1 238 ? 10.095 53.126 -14.488 1.00 16.58 234 GLY B CA 1
ATOM 4643 C C . GLY B 1 238 ? 10.727 52.042 -15.339 1.00 16.88 234 GLY B C 1
ATOM 4644 O O . GLY B 1 238 ? 10.015 51.185 -15.880 1.00 18.11 234 GLY B O 1
ATOM 4645 N N . ASN B 1 239 ? 12.051 52.065 -15.456 1.00 15.58 235 ASN B N 1
ATOM 4646 C CA . ASN B 1 239 ? 12.795 51.156 -16.309 1.00 15.60 235 ASN B CA 1
ATOM 4647 C C . ASN B 1 239 ? 13.964 50.496 -15.569 1.00 14.48 235 ASN B C 1
ATOM 4648 O O . ASN B 1 239 ? 14.927 50.055 -16.184 1.00 14.70 235 ASN B O 1
ATOM 4653 N N . GLY B 1 240 ? 13.884 50.472 -14.239 1.00 13.58 236 GLY B N 1
ATOM 4654 C CA . GLY B 1 240 ? 14.918 49.830 -13.443 1.00 12.91 236 GLY B CA 1
ATOM 4655 C C . GLY B 1 240 ? 16.086 50.735 -13.102 1.00 12.46 236 GLY B C 1
ATOM 4656 O O . GLY B 1 240 ? 17.068 50.274 -12.477 1.00 11.88 236 GLY B O 1
ATOM 4657 N N . MET B 1 241 ? 15.996 51.996 -13.521 1.00 12.71 237 MET B N 1
ATOM 4658 C CA . MET B 1 241 ? 17.031 52.990 -13.267 1.00 12.81 237 MET B CA 1
ATOM 4659 C C . MET B 1 241 ? 16.459 54.097 -12.386 1.00 12.31 237 MET B C 1
ATOM 4660 O O . MET B 1 241 ? 15.304 54.529 -12.567 1.00 12.92 237 MET B O 1
ATOM 4665 N N . SER B 1 242 ? 17.247 54.547 -11.404 1.00 11.47 238 SER B N 1
ATOM 4666 C CA . SER B 1 242 ? 16.883 55.727 -10.638 1.00 11.87 238 SER B CA 1
ATOM 4667 C C . SER B 1 242 ? 17.329 56.998 -11.333 1.00 12.07 238 SER B C 1
ATOM 4668 O O . SER B 1 242 ? 18.249 56.986 -12.140 1.00 11.84 238 SER B O 1
ATOM 4671 N N . ARG B 1 243 ? 16.689 58.102 -10.976 1.00 12.95 239 ARG B N 1
ATOM 4672 C CA . ARG B 1 243 ? 17.106 59.392 -11.556 1.00 13.68 239 ARG B CA 1
ATOM 4673 C C . ARG B 1 243 ? 18.557 59.697 -11.145 1.00 12.90 239 ARG B C 1
ATOM 4674 O O . ARG B 1 243 ? 19.316 60.275 -11.927 1.00 13.19 239 ARG B O 1
ATOM 4682 N N . GLU B 1 244 ? 18.970 59.300 -9.943 1.00 12.35 240 GLU B N 1
ATOM 4683 C CA . GLU B 1 244 ? 20.348 59.539 -9.504 1.00 12.14 240 GLU B CA 1
ATOM 4684 C C . GLU B 1 244 ? 21.351 58.841 -10.443 1.00 11.58 240 GLU B C 1
ATOM 4685 O O . GLU B 1 244 ? 22.399 59.373 -10.823 1.00 12.19 240 GLU B O 1
ATOM 4691 N N . GLU B 1 245 ? 21.023 57.604 -10.807 1.00 11.01 241 GLU B N 1
ATOM 4692 C CA . GLU B 1 245 ? 21.869 56.819 -11.680 1.00 11.18 241 GLU B CA 1
ATOM 4693 C C . GLU B 1 245 ? 21.918 57.396 -13.102 1.00 11.80 241 GLU B C 1
ATOM 4694 O O . GLU B 1 245 ? 22.979 57.400 -13.764 1.00 13.06 241 GLU B O 1
ATOM 4700 N N . TRP B 1 246 ? 20.763 57.880 -13.567 1.00 12.00 242 TRP B N 1
ATOM 4701 C CA . TRP B 1 246 ? 20.676 58.514 -14.875 1.00 12.80 242 TRP B CA 1
ATOM 4702 C C . TRP B 1 246 ? 21.563 59.738 -15.007 1.00 12.84 242 TRP B C 1
ATOM 4703 O O . TRP B 1 246 ? 22.178 59.955 -16.054 1.00 12.24 242 TRP B O 1
ATOM 4714 N N . LYS B 1 247 ? 21.719 60.490 -13.927 1.00 12.62 243 LYS B N 1
ATOM 4715 C CA A LYS B 1 247 ? 22.536 61.704 -13.941 0.50 13.47 243 LYS B CA 1
ATOM 4716 C CA B LYS B 1 247 ? 22.497 61.716 -13.979 0.50 13.37 243 LYS B CA 1
ATOM 4717 C C . LYS B 1 247 ? 23.991 61.418 -14.264 1.00 13.58 243 LYS B C 1
ATOM 4718 O O . LYS B 1 247 ? 24.684 62.233 -14.868 1.00 13.82 243 LYS B O 1
ATOM 4729 N N . GLY B 1 248 ? 24.482 60.257 -13.852 1.00 13.66 244 GLY B N 1
ATOM 4730 C CA . GLY B 1 248 ? 25.871 59.875 -14.081 1.00 13.94 244 GLY B CA 1
ATOM 4731 C C . GLY B 1 248 ? 26.311 60.029 -15.522 1.00 14.21 244 GLY B C 1
ATOM 4732 O O . GLY B 1 248 ? 27.217 60.796 -15.839 1.00 15.66 244 GLY B O 1
ATOM 4733 N N . GLY B 1 249 ? 25.635 59.355 -16.440 1.00 13.69 245 GLY B N 1
ATOM 4734 C CA . GLY B 1 249 ? 25.996 59.424 -17.839 1.00 13.94 245 GLY B CA 1
ATOM 4735 C C . GLY B 1 249 ? 25.606 60.739 -18.480 1.00 14.19 245 GLY B C 1
ATOM 4736 O O . GLY B 1 249 ? 26.346 61.290 -19.278 1.00 14.11 245 GLY B O 1
ATOM 4737 N N . ALA B 1 250 ? 24.433 61.252 -18.155 1.00 13.42 246 ALA B N 1
ATOM 4738 C CA . ALA B 1 250 ? 23.955 62.445 -18.822 1.00 14.31 246 ALA B CA 1
ATOM 4739 C C . ALA B 1 250 ? 24.859 63.627 -18.488 1.00 14.17 246 ALA B C 1
ATOM 4740 O O . ALA B 1 250 ? 25.275 64.359 -19.401 1.00 14.53 246 ALA B O 1
ATOM 4742 N N . GLU B 1 251 ? 25.144 63.812 -17.200 1.00 14.30 247 GLU B N 1
ATOM 4743 C CA . GLU B 1 251 ? 25.946 64.963 -16.779 1.00 14.23 247 GLU B CA 1
ATOM 4744 C C . GLU B 1 251 ? 27.423 64.785 -17.034 1.00 14.26 247 GLU B C 1
ATOM 4745 O O . GLU B 1 251 ? 28.103 65.765 -17.355 1.00 14.73 247 GLU B O 1
ATOM 4751 N N . THR B 1 252 ? 27.956 63.577 -16.905 1.00 13.54 248 THR B N 1
ATOM 4752 C CA . THR B 1 252 ? 29.374 63.412 -17.226 1.00 13.33 248 THR B CA 1
ATOM 4753 C C . THR B 1 252 ? 29.671 63.839 -18.673 1.00 13.78 248 THR B C 1
ATOM 4754 O O . THR B 1 252 ? 30.610 64.593 -18.950 1.00 14.08 248 THR B O 1
ATOM 4758 N N . ASN B 1 253 ? 28.854 63.381 -19.601 1.00 13.36 249 ASN B N 1
ATOM 4759 C CA . ASN B 1 253 ? 29.092 63.686 -20.984 1.00 13.69 249 ASN B CA 1
ATOM 4760 C C . ASN B 1 253 ? 28.899 65.166 -21.291 1.00 14.31 249 ASN B C 1
ATOM 4761 O O . ASN B 1 253 ? 29.693 65.734 -22.026 1.00 15.05 249 ASN B O 1
ATOM 4766 N N . LYS B 1 254 ? 27.905 65.790 -20.670 1.00 14.35 250 LYS B N 1
ATOM 4767 C CA . LYS B 1 254 ? 27.664 67.215 -20.910 1.00 15.57 250 LYS B CA 1
ATOM 4768 C C . LYS B 1 254 ? 28.820 68.064 -20.306 1.00 16.18 250 LYS B C 1
ATOM 4769 O O . LYS B 1 254 ? 29.283 69.002 -20.969 1.00 18.14 250 LYS B O 1
ATOM 4775 N N . ILE B 1 255 ? 29.285 67.738 -19.101 1.00 16.10 251 ILE B N 1
ATOM 4776 C CA . ILE B 1 255 ? 30.369 68.505 -18.457 1.00 16.70 251 ILE B CA 1
ATOM 4777 C C . ILE B 1 255 ? 31.587 68.474 -19.342 1.00 17.21 251 ILE B C 1
ATOM 4778 O O . ILE B 1 255 ? 32.245 69.509 -19.558 1.00 18.03 251 ILE B O 1
ATOM 4783 N N . LEU B 1 256 ? 31.886 67.303 -19.903 1.00 17.56 252 LEU B N 1
ATOM 4784 C CA . LEU B 1 256 ? 33.097 67.094 -20.697 1.00 18.40 252 LEU B CA 1
ATOM 4785 C C . LEU B 1 256 ? 32.954 67.565 -22.151 1.00 19.09 252 LEU B C 1
ATOM 4786 O O . LEU B 1 256 ? 33.894 67.458 -22.934 1.00 21.37 252 LEU B O 1
ATOM 4791 N N . GLY B 1 257 ? 31.781 68.067 -22.513 1.00 19.46 253 GLY B N 1
ATOM 4792 C CA . GLY B 1 257 ? 31.525 68.513 -23.883 1.00 19.85 253 GLY B CA 1
ATOM 4793 C C . GLY B 1 257 ? 31.469 67.419 -24.948 1.00 20.79 253 GLY B C 1
ATOM 4794 O O . GLY B 1 257 ? 31.757 67.661 -26.128 1.00 21.80 253 GLY B O 1
ATOM 4795 N N . LYS B 1 258 ? 31.068 66.219 -24.547 1.00 19.17 254 LYS B N 1
ATOM 4796 C CA . LYS B 1 258 ? 30.954 65.064 -25.419 1.00 19.73 254 LYS B CA 1
ATOM 4797 C C . LYS B 1 258 ? 29.528 64.928 -25.944 1.00 19.91 254 LYS B C 1
ATOM 4798 O O . LYS B 1 258 ? 28.617 65.571 -25.416 1.00 20.22 254 LYS B O 1
ATOM 4804 N N . PRO B 1 259 ? 29.339 64.101 -26.992 1.00 20.45 255 PRO B N 1
ATOM 4805 C CA . PRO B 1 259 ? 27.988 63.789 -27.444 1.00 20.37 255 PRO B CA 1
ATOM 4806 C C . PRO B 1 259 ? 27.142 63.182 -26.329 1.00 19.86 255 PRO B C 1
ATOM 4807 O O . PRO B 1 259 ? 27.657 62.660 -25.352 1.00 18.15 255 PRO B O 1
ATOM 4811 N N . ALA B 1 260 ? 25.831 63.248 -26.490 1.00 20.02 256 ALA B N 1
ATOM 4812 C CA . ALA B 1 260 ? 24.950 62.738 -25.497 1.00 19.87 256 ALA B CA 1
ATOM 4813 C C . ALA B 1 260 ? 25.154 61.267 -25.300 1.00 19.24 256 ALA B C 1
ATOM 4814 O O . ALA B 1 260 ? 25.515 60.484 -26.185 1.00 19.07 256 ALA B O 1
ATOM 4816 N N . MET B 1 261 ? 24.922 60.885 -24.069 1.00 20.60 257 MET B N 1
ATOM 4817 C CA . MET B 1 261 ? 24.949 59.544 -23.677 1.00 20.50 257 MET B CA 1
ATOM 4818 C C . MET B 1 261 ? 24.210 58.600 -24.663 1.00 20.76 257 MET B C 1
ATOM 4819 O O . MET B 1 261 ? 23.046 58.842 -25.000 1.00 21.19 257 MET B O 1
ATOM 4824 N N . GLY B 1 262 ? 24.905 57.576 -25.144 1.00 19.92 258 GLY B N 1
ATOM 4825 C CA . GLY B 1 262 ? 24.363 56.601 -26.070 1.00 21.15 258 GLY B CA 1
ATOM 4826 C C . GLY B 1 262 ? 24.732 56.903 -27.517 1.00 21.38 258 GLY B C 1
ATOM 4827 O O . GLY B 1 262 ? 24.461 56.096 -28.405 1.00 22.52 258 GLY B O 1
ATOM 4828 N N . GLU B 1 263 ? 25.315 58.073 -27.778 1.00 20.28 259 GLU B N 1
ATOM 4829 C CA . GLU B 1 263 ? 25.693 58.458 -29.137 1.00 20.64 259 GLU B CA 1
ATOM 4830 C C . GLU B 1 263 ? 27.179 58.233 -29.353 1.00 20.99 259 GLU B C 1
ATOM 4831 O O . GLU B 1 263 ? 27.941 58.180 -28.399 1.00 19.59 259 GLU B O 1
ATOM 4837 N N . PRO B 1 264 ? 27.609 58.080 -30.607 1.00 21.82 260 PRO B N 1
ATOM 4838 C CA . PRO B 1 264 ? 29.043 57.828 -30.814 1.00 21.88 260 PRO B CA 1
ATOM 4839 C C . PRO B 1 264 ? 29.930 58.975 -30.290 1.00 21.57 260 PRO B C 1
ATOM 4840 O O . PRO B 1 264 ? 29.611 60.144 -30.455 1.00 22.43 260 PRO B O 1
ATOM 4844 N N . GLY B 1 265 ? 30.996 58.621 -29.556 1.00 20.80 261 GLY B N 1
ATOM 4845 C CA . GLY B 1 265 ? 31.871 59.617 -28.952 1.00 20.56 261 GLY B CA 1
ATOM 4846 C C . GLY B 1 265 ? 31.577 59.886 -27.480 1.00 19.76 261 GLY B C 1
ATOM 4847 O O . GLY B 1 265 ? 32.400 60.477 -26.757 1.00 20.71 261 GLY B O 1
ATOM 4848 N N . SER B 1 266 ? 30.401 59.475 -27.017 1.00 18.35 262 SER B N 1
ATOM 4849 C CA . SER B 1 266 ? 30.086 59.589 -25.607 1.00 17.32 262 SER B CA 1
ATOM 4850 C C . SER B 1 266 ? 30.800 58.505 -24.828 1.00 16.14 262 SER B C 1
ATOM 4851 O O . SER B 1 266 ? 31.244 57.481 -25.403 1.00 17.10 262 SER B O 1
ATOM 4854 N N . VAL B 1 267 ? 30.926 58.737 -23.524 1.00 15.08 263 VAL B N 1
ATOM 4855 C CA A VAL B 1 267 ? 31.481 57.760 -22.590 0.50 14.83 263 VAL B CA 1
ATOM 4856 C CA B VAL B 1 267 ? 31.479 57.743 -22.617 0.50 14.85 263 VAL B CA 1
ATOM 4857 C C . VAL B 1 267 ? 30.364 57.175 -21.731 1.00 14.19 263 VAL B C 1
ATOM 4858 O O . VAL B 1 267 ? 29.741 57.898 -20.993 1.00 14.50 263 VAL B O 1
ATOM 4865 N N . PRO B 1 268 ? 30.103 55.850 -21.826 1.00 14.71 264 PRO B N 1
ATOM 4866 C CA . PRO B 1 268 ? 29.097 55.255 -20.916 1.00 14.06 264 PRO B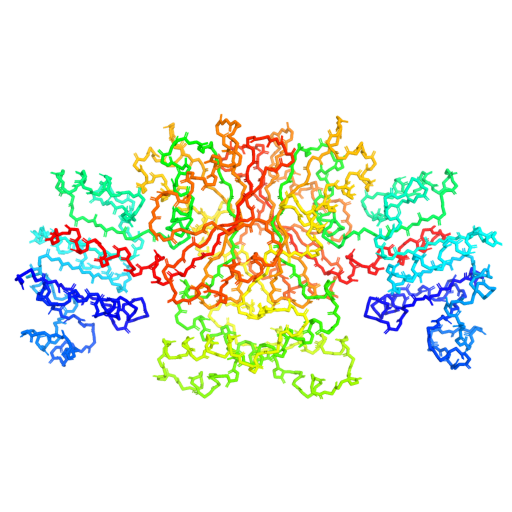 CA 1
ATOM 4867 C C . PRO B 1 268 ? 29.557 55.325 -19.454 1.00 14.18 264 PRO B C 1
ATOM 4868 O O . PRO B 1 268 ? 30.656 54.833 -19.125 1.00 13.89 264 PRO B O 1
ATOM 4872 N N . VAL B 1 269 ? 28.716 55.921 -18.603 1.00 13.69 265 VAL B N 1
ATOM 4873 C CA . VAL B 1 269 ? 28.904 55.945 -17.171 1.00 13.54 265 VAL B CA 1
ATOM 4874 C C . VAL B 1 269 ? 27.581 55.475 -16.629 1.00 13.42 265 VAL B C 1
ATOM 4875 O O . VAL B 1 269 ? 26.540 56.024 -17.000 1.00 13.35 265 VAL B O 1
ATOM 4879 N N . ASP B 1 270 ? 27.600 54.432 -15.798 1.00 11.78 266 ASP B N 1
ATOM 4880 C CA . ASP B 1 270 ? 26.373 53.827 -15.294 1.00 12.36 266 ASP B CA 1
ATOM 4881 C C . ASP B 1 270 ? 26.699 53.159 -13.959 1.00 11.49 266 ASP B C 1
ATOM 4882 O O . ASP B 1 270 ? 27.870 53.192 -13.517 1.00 11.67 266 ASP B O 1
ATOM 4887 N N . GLY B 1 271 ? 25.696 52.642 -13.275 1.00 11.12 267 GLY B N 1
ATOM 4888 C CA . GLY B 1 271 ? 25.921 51.956 -12.023 1.00 10.89 267 GLY B CA 1
ATOM 4889 C C . GLY B 1 271 ? 24.719 52.054 -11.120 1.00 10.39 267 GLY B C 1
ATOM 4890 O O . GLY B 1 271 ? 23.606 52.311 -11.563 1.00 11.06 267 GLY B O 1
ATOM 4891 N N . LEU B 1 272 ? 24.959 51.808 -9.836 1.00 9.98 268 LEU B N 1
ATOM 4892 C CA . LEU B 1 272 ? 23.906 51.776 -8.810 1.00 9.74 268 LEU B CA 1
ATOM 4893 C C . LEU B 1 272 ? 24.241 52.772 -7.740 1.00 9.96 268 LEU B C 1
ATOM 4894 O O . LEU B 1 272 ? 25.372 52.787 -7.218 1.00 9.80 268 LEU B O 1
ATOM 4899 N N . CYS B 1 273 ? 23.248 53.561 -7.355 1.00 9.66 269 CYS B N 1
ATOM 4900 C CA . CYS B 1 273 ? 23.438 54.593 -6.319 1.00 9.68 269 CYS B CA 1
ATOM 4901 C C . CYS B 1 273 ? 22.729 54.167 -5.013 1.00 9.41 269 CYS B C 1
ATOM 4902 O O . CYS B 1 273 ? 21.506 53.953 -4.996 1.00 10.48 269 CYS B O 1
ATOM 4905 N N . VAL B 1 274 ? 23.501 54.040 -3.944 1.00 9.02 270 VAL B N 1
ATOM 4906 C CA . VAL B 1 274 ? 23.050 53.402 -2.710 1.00 9.24 270 VAL B CA 1
ATOM 4907 C C . VAL B 1 274 ? 23.351 54.354 -1.555 1.00 9.44 270 VAL B C 1
ATOM 4908 O O . VAL B 1 274 ? 24.459 54.886 -1.463 1.00 10.20 270 VAL B O 1
ATOM 4912 N N . ARG B 1 275 ? 22.383 54.579 -0.671 1.00 9.50 271 ARG B N 1
ATOM 4913 C CA . ARG B 1 275 ? 22.571 55.436 0.506 1.00 10.27 271 ARG B CA 1
ATOM 4914 C C . ARG B 1 275 ? 23.108 54.583 1.659 1.00 9.96 271 ARG B C 1
ATOM 4915 O O . ARG B 1 275 ? 22.588 53.488 1.904 1.00 10.01 271 ARG B O 1
ATOM 4923 N N . ILE B 1 276 ? 24.100 55.116 2.372 1.00 10.07 272 ILE B N 1
ATOM 4924 C CA . ILE B 1 276 ? 24.625 54.524 3.604 1.00 10.39 272 ILE B CA 1
ATOM 4925 C C . ILE B 1 276 ? 24.570 55.550 4.728 1.00 10.83 272 ILE B C 1
ATOM 4926 O O . ILE B 1 276 ? 24.326 56.739 4.496 1.00 10.56 272 ILE B O 1
ATOM 4931 N N . GLY B 1 277 ? 24.847 55.108 5.944 1.00 11.03 273 GLY B N 1
ATOM 4932 C CA . GLY B 1 277 ? 24.751 55.978 7.111 1.00 10.82 273 GLY B CA 1
ATOM 4933 C C . GLY B 1 277 ? 25.948 56.884 7.364 1.00 11.38 273 GLY B C 1
ATOM 4934 O O . GLY B 1 277 ? 26.580 56.787 8.447 1.00 12.29 273 GLY B O 1
ATOM 4935 N N . ALA B 1 278 ? 26.277 57.760 6.408 1.00 11.17 274 ALA B N 1
ATOM 4936 C CA . ALA B 1 278 ? 27.311 58.774 6.536 1.00 11.04 274 ALA B CA 1
ATOM 4937 C C . ALA B 1 278 ? 26.658 60.165 6.501 1.00 11.26 274 ALA B C 1
ATOM 4938 O O . ALA B 1 278 ? 25.591 60.322 5.921 1.00 11.61 274 ALA B O 1
ATOM 4940 N N . MET B 1 279 ? 27.277 61.148 7.141 1.00 12.01 275 MET B N 1
ATOM 4941 C CA . MET B 1 279 ? 26.687 62.490 7.235 1.00 12.55 275 MET B CA 1
ATOM 4942 C C . MET B 1 279 ? 26.742 63.298 5.935 1.00 11.85 275 MET B C 1
ATOM 4943 O O . MET B 1 279 ? 25.714 63.760 5.427 1.00 11.92 275 MET B O 1
ATOM 4948 N N . ARG B 1 280 ? 27.953 63.480 5.401 1.00 11.88 276 ARG B N 1
ATOM 4949 C CA . ARG B 1 280 ? 28.121 64.442 4.293 1.00 12.07 276 ARG B CA 1
ATOM 4950 C C . ARG B 1 280 ? 29.196 64.111 3.267 1.00 12.54 276 ARG B C 1
ATOM 4951 O O . ARG B 1 280 ? 29.508 64.997 2.460 1.00 14.86 276 ARG B O 1
ATOM 4959 N N . CYS B 1 281 ? 29.792 62.926 3.297 1.00 11.65 277 CYS B N 1
ATOM 4960 C CA . CYS B 1 281 ? 30.745 62.508 2.237 1.00 12.13 277 CYS B CA 1
ATOM 4961 C C . CYS B 1 281 ? 30.170 61.374 1.435 1.00 12.05 277 CYS B C 1
ATOM 4962 O O . CYS B 1 281 ? 29.680 60.403 2.007 1.00 11.83 277 CYS B O 1
ATOM 4965 N N . HIS B 1 282 ? 30.276 61.455 0.108 1.00 11.31 278 HIS B N 1
ATOM 4966 C CA . HIS B 1 282 ? 29.938 60.371 -0.793 1.00 11.34 278 HIS B CA 1
ATOM 4967 C C . HIS B 1 282 ? 31.187 59.619 -1.151 1.00 10.53 278 HIS B C 1
ATOM 4968 O O . HIS B 1 282 ? 32.216 60.243 -1.414 1.00 11.59 278 HIS B O 1
ATOM 4975 N N . SER B 1 283 ? 31.086 58.298 -1.215 1.00 10.38 279 SER B N 1
ATOM 4976 C CA . SER B 1 283 ? 32.157 57.469 -1.699 1.00 9.99 279 SER B CA 1
ATOM 4977 C C . SER B 1 283 ? 31.672 56.665 -2.890 1.00 9.71 279 SER B C 1
ATOM 4978 O O . SER B 1 283 ? 30.473 56.414 -3.043 1.00 9.49 279 SER B O 1
ATOM 4981 N N . GLN B 1 284 ? 32.605 56.300 -3.769 1.00 9.53 280 GLN B N 1
ATOM 4982 C CA . GLN B 1 284 ? 32.248 55.556 -4.973 1.00 10.19 280 GLN B CA 1
ATOM 4983 C C . GLN B 1 284 ? 33.314 54.504 -5.300 1.00 9.91 280 GLN B C 1
ATOM 4984 O O . GLN B 1 284 ? 34.507 54.799 -5.243 1.00 10.13 280 GLN B O 1
ATOM 4990 N N . ALA B 1 285 ? 32.845 53.316 -5.654 1.00 9.25 281 ALA B N 1
ATOM 4991 C CA . ALA B 1 285 ? 33.702 52.172 -6.043 1.00 9.58 281 ALA B CA 1
ATOM 4992 C C . ALA B 1 285 ? 33.494 51.938 -7.528 1.00 10.70 281 ALA B C 1
ATOM 4993 O O . ALA B 1 285 ? 32.371 51.681 -7.992 1.00 11.24 281 ALA B O 1
ATOM 4995 N N . LEU B 1 286 ? 34.578 52.063 -8.295 1.00 9.78 282 LEU B N 1
ATOM 4996 C CA A LEU B 1 286 ? 34.536 52.155 -9.744 0.50 10.32 282 LEU B CA 1
ATOM 4997 C CA B LEU B 1 286 ? 34.472 52.114 -9.750 0.50 10.59 282 LEU B CA 1
ATOM 4998 C C . LEU B 1 286 ? 35.180 50.957 -10.419 1.00 10.13 282 LEU B C 1
ATOM 4999 O O . LEU B 1 286 ? 36.240 50.516 -9.990 1.00 10.12 282 LEU B O 1
ATOM 5008 N N . THR B 1 287 ? 34.542 50.468 -11.488 1.00 10.05 283 THR B N 1
ATOM 5009 C CA . THR B 1 287 ? 35.126 49.538 -12.447 1.00 10.44 283 THR B CA 1
ATOM 5010 C C . THR B 1 287 ? 35.321 50.386 -13.706 1.00 10.83 283 THR B C 1
ATOM 5011 O O . THR B 1 287 ? 34.347 50.872 -14.294 1.00 10.53 283 THR B O 1
ATOM 5015 N N . ILE B 1 288 ? 36.568 50.572 -14.140 1.00 11.07 284 ILE B N 1
ATOM 5016 C CA . ILE B 1 288 ? 36.876 51.465 -15.263 1.00 11.54 284 ILE B CA 1
ATOM 5017 C C . ILE B 1 288 ? 37.522 50.662 -16.379 1.00 12.49 284 ILE B C 1
ATOM 5018 O O . ILE B 1 288 ? 38.501 49.961 -16.143 1.00 13.84 284 ILE B O 1
ATOM 5023 N N . LYS B 1 289 ? 36.952 50.703 -17.567 1.00 13.16 285 LYS B N 1
ATOM 5024 C CA . LYS B 1 289 ? 37.643 50.113 -18.713 1.00 14.50 285 LYS B CA 1
ATOM 5025 C C . LYS B 1 289 ? 38.368 51.223 -19.439 1.00 14.77 285 LYS B C 1
ATOM 5026 O O . LYS B 1 289 ? 37.757 52.192 -19.879 1.00 14.16 285 LYS B O 1
ATOM 5032 N N . LEU B 1 290 ? 39.684 51.078 -19.555 1.00 15.24 286 LEU B N 1
ATOM 5033 C CA . LEU B 1 290 ? 40.503 52.034 -20.290 1.00 16.41 286 LEU B CA 1
ATOM 5034 C C . LEU B 1 290 ? 40.648 51.595 -21.748 1.00 17.65 286 LEU B C 1
ATOM 5035 O O . LEU B 1 290 ? 40.455 50.432 -22.074 1.00 17.10 286 LEU B O 1
ATOM 5040 N N . LYS B 1 291 ? 41.030 52.541 -22.601 1.00 18.55 287 LYS B N 1
ATOM 5041 C CA A LYS B 1 291 ? 41.192 52.280 -24.038 0.50 20.60 287 LYS B CA 1
ATOM 5042 C CA B LYS B 1 291 ? 41.180 52.266 -24.033 0.50 20.51 287 LYS B CA 1
ATOM 5043 C C . LYS B 1 291 ? 42.460 51.511 -24.354 1.00 22.03 287 LYS B C 1
ATOM 5044 O O . LYS B 1 291 ? 42.595 50.949 -25.456 1.00 23.61 287 LYS B O 1
ATOM 5055 N N . LYS B 1 292 ? 43.402 51.497 -23.415 1.00 21.73 288 LYS B N 1
ATOM 5056 C CA . LYS B 1 292 ? 44.604 50.705 -23.550 1.00 23.72 288 LYS B CA 1
ATOM 5057 C C . LYS B 1 292 ? 45.177 50.385 -22.185 1.00 22.59 288 LYS B C 1
ATOM 5058 O O . LYS B 1 292 ? 44.699 50.881 -21.169 1.00 20.51 288 LYS B O 1
ATOM 5064 N N . ASP B 1 293 ? 46.184 49.528 -22.172 1.00 22.58 289 ASP B N 1
ATOM 5065 C CA . ASP B 1 293 ? 46.820 49.079 -20.948 1.00 22.21 289 ASP B CA 1
ATOM 5066 C C . ASP B 1 293 ? 47.881 50.102 -20.573 1.00 22.62 289 ASP B C 1
ATOM 5067 O O . ASP B 1 293 ? 49.002 50.068 -21.082 1.00 24.84 289 ASP B O 1
ATOM 5072 N N . VAL B 1 294 ? 47.512 51.034 -19.704 1.00 20.68 290 VAL B N 1
ATOM 5073 C CA . VAL B 1 294 ? 48.414 52.077 -19.228 1.00 20.63 290 VAL B CA 1
ATOM 5074 C C . VAL B 1 294 ? 49.052 51.581 -17.928 1.00 19.79 290 VAL B C 1
ATOM 5075 O O . VAL B 1 294 ? 48.333 51.089 -17.051 1.00 17.98 290 VAL B O 1
ATOM 5079 N N . PRO B 1 295 ? 50.375 51.741 -17.759 1.00 19.09 291 PRO B N 1
ATOM 5080 C CA . PRO B 1 295 ? 50.991 51.341 -16.501 1.00 18.66 291 PRO B CA 1
ATOM 5081 C C . PRO B 1 295 ? 50.405 52.064 -15.297 1.00 18.48 291 PRO B C 1
ATOM 5082 O O . PRO B 1 295 ? 50.069 53.238 -15.380 1.00 17.23 291 PRO B O 1
ATOM 5086 N N . LEU B 1 296 ? 50.296 51.349 -14.188 1.00 19.49 292 LEU B N 1
ATOM 5087 C CA . LEU B 1 296 ? 49.765 51.959 -12.971 1.00 19.20 292 LEU B CA 1
ATOM 5088 C C . LEU B 1 296 ? 50.495 53.211 -12.531 1.00 20.55 292 LEU B C 1
ATOM 5089 O O . LEU B 1 296 ? 49.855 54.152 -12.123 1.00 19.06 292 LEU B O 1
ATOM 5094 N N . ASP B 1 297 ? 51.832 53.234 -12.591 1.00 22.10 293 ASP B N 1
ATOM 5095 C CA . ASP B 1 297 ? 52.562 54.431 -12.186 1.00 23.91 293 ASP B CA 1
ATOM 5096 C C . ASP B 1 297 ? 52.126 55.649 -12.983 1.00 22.22 293 ASP B C 1
ATOM 5097 O O . ASP B 1 297 ? 51.972 56.741 -12.429 1.00 22.16 293 ASP B O 1
ATOM 5102 N N . GLU B 1 298 ? 51.902 55.451 -14.276 1.00 20.31 294 GLU B N 1
ATOM 5103 C CA . GLU B 1 298 ? 51.473 56.510 -15.157 1.00 20.62 294 GLU B CA 1
ATOM 5104 C C . GLU B 1 298 ? 50.045 56.952 -14.828 1.00 18.62 294 GLU B C 1
ATOM 5105 O O . GLU B 1 298 ? 49.732 58.153 -14.809 1.00 18.09 294 GLU B O 1
ATOM 5111 N N . ILE B 1 299 ? 49.184 55.983 -14.536 1.00 16.54 295 ILE B N 1
ATOM 5112 C CA . ILE B 1 299 ? 47.811 56.320 -14.111 1.00 16.06 295 ILE B CA 1
ATOM 5113 C C . ILE B 1 299 ? 47.832 57.173 -12.846 1.00 15.78 295 ILE B C 1
ATOM 5114 O O . ILE B 1 299 ? 47.114 58.164 -12.751 1.00 15.17 295 ILE B O 1
ATOM 5119 N N . ASN B 1 300 ? 48.664 56.808 -11.874 1.00 16.16 296 ASN B N 1
ATOM 5120 C CA . ASN B 1 300 ? 48.752 57.576 -10.615 1.00 17.28 296 ASN B CA 1
ATOM 5121 C C . ASN B 1 300 ? 49.113 59.041 -10.875 1.00 16.75 296 ASN B C 1
ATOM 5122 O O . ASN B 1 300 ? 48.506 59.957 -10.318 1.00 16.90 296 ASN B O 1
ATOM 5127 N N . GLY B 1 301 ? 50.090 59.253 -11.748 1.00 16.70 297 GLY B N 1
ATOM 5128 C CA . GLY B 1 301 ? 50.509 60.593 -12.113 1.00 17.11 297 GLY B CA 1
ATOM 5129 C C . GLY B 1 301 ? 49.450 61.387 -12.852 1.00 16.47 297 GLY B C 1
ATOM 5130 O O . GLY B 1 301 ? 49.262 62.591 -12.602 1.00 17.28 297 GLY B O 1
ATOM 5131 N N . ILE B 1 302 ? 48.762 60.738 -13.786 1.00 15.90 298 ILE B N 1
ATOM 5132 C CA . ILE B 1 302 ? 47.676 61.389 -14.526 1.00 15.39 298 ILE B CA 1
ATOM 5133 C C . ILE B 1 302 ? 46.577 61.836 -13.565 1.00 14.59 298 ILE B C 1
ATOM 5134 O O . ILE B 1 302 ? 46.060 62.950 -13.669 1.00 15.22 298 ILE B O 1
ATOM 5139 N N . LEU B 1 303 ? 46.244 60.975 -12.613 1.00 13.89 299 LEU B N 1
ATOM 5140 C CA . LEU B 1 303 ? 45.200 61.308 -11.647 1.00 13.43 299 LEU B CA 1
ATOM 5141 C C . LEU B 1 303 ? 45.642 62.422 -10.702 1.00 14.11 299 LEU B C 1
ATOM 5142 O O . LEU B 1 303 ? 44.920 63.406 -10.532 1.00 14.02 299 LEU B O 1
ATOM 5147 N N . ALA B 1 304 ? 46.834 62.283 -10.108 1.00 14.84 300 ALA B N 1
ATOM 5148 C CA . ALA B 1 304 ? 47.320 63.258 -9.102 1.00 16.01 300 ALA B CA 1
ATOM 5149 C C . ALA B 1 304 ? 47.540 64.634 -9.642 1.00 17.01 300 ALA B C 1
ATOM 5150 O O . ALA B 1 304 ? 47.313 65.598 -8.920 1.00 18.80 300 ALA B O 1
ATOM 5152 N N . SER B 1 305 ? 47.957 64.740 -10.900 1.00 17.99 301 SER B N 1
ATOM 5153 C CA . SER B 1 305 ? 48.283 66.055 -11.462 1.00 19.20 301 SER B CA 1
ATOM 5154 C C . SER B 1 305 ? 47.083 66.814 -12.059 1.00 17.67 301 SER B C 1
ATOM 5155 O O . SER B 1 305 ? 47.263 67.934 -12.541 1.00 18.38 301 SER B O 1
ATOM 5158 N N . ALA B 1 306 ? 45.864 66.265 -11.988 1.00 16.33 302 ALA B N 1
ATOM 5159 C CA . ALA B 1 306 ? 44.776 66.820 -12.789 1.00 16.06 302 ALA B CA 1
ATOM 5160 C C . ALA B 1 306 ? 44.237 68.137 -12.247 1.00 15.95 302 ALA B C 1
ATOM 5161 O O . ALA B 1 306 ? 43.757 68.981 -13.001 1.00 16.46 302 ALA B O 1
ATOM 5163 N N . ASN B 1 307 ? 44.275 68.306 -10.931 1.00 14.59 303 ASN B N 1
ATOM 5164 C CA . ASN B 1 307 ? 43.790 69.515 -10.300 1.00 14.89 303 ASN B CA 1
ATOM 5165 C C . ASN B 1 307 ? 44.404 69.617 -8.920 1.00 14.41 303 ASN B C 1
ATOM 5166 O O . ASN B 1 307 ? 45.071 68.684 -8.451 1.00 14.72 303 ASN B O 1
ATOM 5171 N N . ASP B 1 308 ? 44.164 70.731 -8.248 1.00 15.24 304 ASP B N 1
ATOM 5172 C CA . ASP B 1 308 ? 44.815 71.026 -6.981 1.00 15.45 304 ASP B CA 1
ATOM 5173 C C . ASP B 1 308 ? 44.227 70.320 -5.751 1.00 14.91 304 ASP B C 1
ATOM 5174 O O . ASP B 1 308 ? 44.765 70.470 -4.646 1.00 16.43 304 ASP B O 1
ATOM 5179 N N . TRP B 1 309 ? 43.139 69.556 -5.921 1.00 13.51 305 TRP B N 1
ATOM 5180 C CA . TRP B 1 309 ? 42.403 68.968 -4.778 1.00 13.38 305 TRP B CA 1
ATOM 5181 C C . TRP B 1 309 ? 42.439 67.462 -4.723 1.00 13.20 305 TRP B C 1
ATOM 5182 O O . TRP B 1 309 ? 42.353 66.893 -3.630 1.00 13.14 305 TRP B O 1
ATOM 5193 N N . VAL B 1 310 ? 42.533 66.801 -5.879 1.00 12.47 306 VAL B N 1
ATOM 5194 C CA . VAL B 1 310 ? 42.706 65.344 -5.943 1.00 12.44 306 VAL B CA 1
ATOM 5195 C C . VAL B 1 310 ? 44.008 64.936 -5.244 1.00 12.17 306 VAL B C 1
ATOM 5196 O O . VAL B 1 310 ? 45.022 65.668 -5.271 1.00 12.89 306 VAL B O 1
ATOM 5200 N N . LYS B 1 311 ? 43.976 63.777 -4.615 1.00 12.64 307 LYS B N 1
ATOM 5201 C CA . LYS B 1 311 ? 45.208 63.141 -4.232 1.00 14.15 307 LYS B CA 1
ATOM 5202 C C . LYS B 1 311 ? 45.055 61.669 -4.422 1.00 13.19 307 LYS B C 1
ATOM 5203 O O 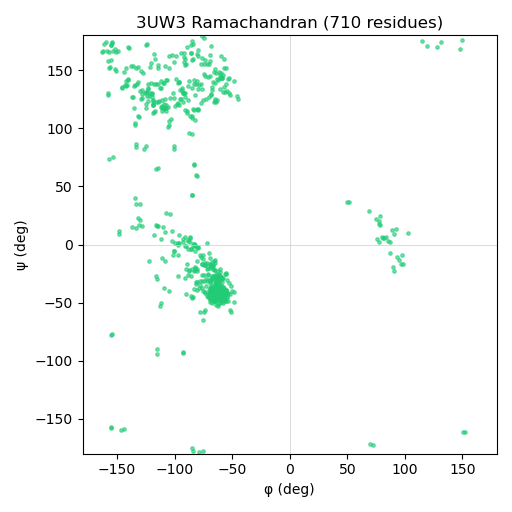. LYS B 1 311 ? 43.941 61.138 -4.347 1.00 13.09 307 LYS B O 1
ATOM 5209 N N . VAL B 1 312 ? 46.164 60.997 -4.692 1.00 12.04 308 VAL B N 1
ATOM 5210 C CA . VAL B 1 312 ? 46.145 59.550 -4.804 1.00 12.67 308 VAL B CA 1
ATOM 5211 C C . VAL B 1 312 ? 46.659 58.931 -3.523 1.00 13.00 308 VAL B C 1
ATOM 5212 O O . VAL B 1 312 ? 47.774 59.232 -3.075 1.00 14.53 308 VAL B O 1
ATOM 5216 N N . VAL B 1 313 ? 45.853 58.044 -2.956 1.00 11.53 309 VAL B N 1
ATOM 5217 C CA . VAL B 1 313 ? 46.182 57.341 -1.678 1.00 12.07 309 VAL B CA 1
ATOM 5218 C C . VAL B 1 313 ? 46.830 56.021 -2.009 1.00 12.30 309 VAL B C 1
ATOM 5219 O O . VAL B 1 313 ? 46.253 55.239 -2.761 1.00 11.77 309 VAL B O 1
ATOM 5223 N N . PRO B 1 314 ? 48.044 55.752 -1.472 1.00 13.09 310 PRO B N 1
ATOM 5224 C CA . PRO B 1 314 ? 48.715 54.522 -1.826 1.00 13.79 310 PRO B CA 1
ATOM 5225 C C . PRO B 1 314 ? 47.813 53.315 -1.586 1.00 12.44 310 PRO B C 1
ATOM 5226 O O . PRO B 1 314 ? 47.045 53.299 -0.616 1.00 12.71 310 PRO B O 1
ATOM 5230 N N . ASN B 1 315 ? 47.913 52.345 -2.481 1.00 12.34 311 ASN B N 1
ATOM 5231 C CA . ASN B 1 315 ? 47.014 51.194 -2.440 1.00 11.89 311 ASN B CA 1
ATOM 5232 C C . ASN B 1 315 ? 47.495 50.136 -1.455 1.00 12.60 311 ASN B C 1
ATOM 5233 O O . ASN B 1 315 ? 47.935 49.048 -1.825 1.00 12.40 311 ASN B O 1
ATOM 5238 N N . GLU B 1 316 ? 47.405 50.515 -0.190 1.00 13.33 312 GLU B N 1
ATOM 5239 C CA . GLU B 1 316 ? 47.927 49.761 0.949 1.00 14.15 312 GLU B CA 1
ATOM 5240 C C . GLU B 1 316 ? 46.895 49.805 2.072 1.00 13.72 312 GLU B C 1
ATOM 5241 O O . GLU B 1 316 ? 46.162 50.772 2.200 1.00 12.75 312 GLU B O 1
ATOM 5247 N N . ARG B 1 317 ? 46.897 48.796 2.940 1.00 13.24 313 ARG B N 1
ATOM 5248 C CA A ARG B 1 317 ? 45.869 48.716 3.987 0.50 13.42 313 ARG B CA 1
ATOM 5249 C CA B ARG B 1 317 ? 45.869 48.711 3.993 0.50 13.59 313 ARG B CA 1
ATOM 5250 C C . ARG B 1 317 ? 45.812 49.925 4.925 1.00 13.48 313 ARG B C 1
ATOM 5251 O O . ARG B 1 317 ? 44.748 50.548 5.083 1.00 12.25 313 ARG B O 1
ATOM 5266 N N . GLU B 1 318 ? 46.926 50.281 5.577 1.00 14.48 314 GLU B N 1
ATOM 5267 C CA . GLU B 1 318 ? 46.868 51.321 6.580 1.00 14.68 314 GLU B CA 1
ATOM 5268 C C . GLU B 1 318 ? 46.456 52.656 5.980 1.00 14.27 314 GLU B C 1
ATOM 5269 O O . GLU B 1 318 ? 45.562 53.324 6.486 1.00 14.65 314 GLU B O 1
ATOM 5271 N N . ALA B 1 319 ? 47.096 53.024 4.876 1.00 13.95 315 ALA B N 1
ATOM 5272 C CA . ALA B 1 319 ? 46.792 54.290 4.228 1.00 13.45 315 ALA B CA 1
ATOM 5273 C C . ALA B 1 319 ? 45.334 54.349 3.768 1.00 12.82 315 ALA B C 1
ATOM 5274 O O . ALA B 1 319 ? 44.641 55.361 3.882 1.00 12.93 315 ALA B O 1
ATOM 5276 N N . SER B 1 320 ? 44.851 53.234 3.232 1.00 11.72 316 SER B N 1
ATOM 5277 C CA . SER B 1 320 ? 43.475 53.207 2.732 1.00 11.67 316 SER B CA 1
ATOM 5278 C C . SER B 1 320 ? 42.482 53.348 3.880 1.00 12.14 316 SER B C 1
ATOM 5279 O O . SER B 1 320 ? 41.516 54.107 3.784 1.00 12.23 316 SER B O 1
ATOM 5282 N N . MET B 1 321 ? 42.733 52.636 4.960 1.00 12.25 317 MET B N 1
ATOM 5283 C CA . MET B 1 321 ? 41.843 52.711 6.121 1.00 13.22 317 MET B CA 1
ATOM 5284 C C . MET B 1 321 ? 41.763 54.102 6.744 1.00 13.89 317 MET B C 1
ATOM 5285 O O . MET B 1 321 ? 40.665 54.539 7.183 1.00 14.52 317 MET B O 1
ATOM 5290 N N . ARG B 1 322 ? 42.907 54.775 6.807 1.00 15.19 318 ARG B N 1
ATOM 5291 C CA A ARG B 1 322 ? 42.993 56.056 7.517 0.50 16.21 318 ARG B CA 1
ATOM 5292 C CA B ARG B 1 322 ? 43.038 56.052 7.508 0.50 16.51 318 ARG B CA 1
ATOM 5293 C C . ARG B 1 322 ? 42.666 57.256 6.652 1.00 16.05 318 ARG B C 1
ATOM 5294 O O . ARG B 1 322 ? 42.120 58.234 7.159 1.00 16.37 318 ARG B O 1
ATOM 5309 N N . ASP B 1 323 ? 42.988 57.195 5.359 1.00 15.20 319 ASP B N 1
ATOM 5310 C CA . ASP B 1 323 ? 42.876 58.369 4.489 1.00 15.51 319 ASP B CA 1
ATOM 5311 C C . ASP B 1 323 ? 41.741 58.340 3.474 1.00 14.83 319 ASP B C 1
ATOM 5312 O O . ASP B 1 323 ? 41.429 59.369 2.904 1.00 16.73 319 ASP B O 1
ATOM 5317 N N . LEU B 1 324 ? 41.123 57.194 3.229 1.00 13.15 320 LEU B N 1
ATOM 5318 C CA . LEU B 1 324 ? 40.151 57.064 2.160 1.00 12.70 320 LEU B CA 1
ATOM 5319 C C . LEU B 1 324 ? 38.763 56.775 2.756 1.00 12.23 320 LEU B C 1
ATOM 5320 O O . LEU B 1 324 ? 38.183 55.701 2.596 1.00 12.67 320 LEU B O 1
ATOM 5325 N N . SER B 1 325 ? 38.242 57.757 3.474 1.00 11.47 321 SER B N 1
ATOM 5326 C CA . SER B 1 325 ? 37.016 57.593 4.246 1.00 11.54 321 SER B CA 1
ATOM 5327 C C . SER B 1 325 ? 36.311 58.910 4.540 1.00 11.42 321 SER B C 1
ATOM 5328 O O . SER B 1 325 ? 36.963 59.966 4.619 1.00 11.29 321 SER B O 1
ATOM 5331 N N . PRO B 1 326 ? 34.995 58.842 4.832 1.00 11.44 322 PRO B N 1
ATOM 5332 C CA . PRO B 1 326 ? 34.290 60.014 5.324 1.00 11.39 322 PRO B CA 1
ATOM 5333 C C . PRO B 1 326 ? 34.923 60.645 6.583 1.00 12.02 322 PRO B C 1
ATOM 5334 O O . PRO B 1 326 ? 34.960 61.862 6.711 1.00 12.22 322 PRO B O 1
ATOM 5338 N N . ALA B 1 327 ? 35.408 59.838 7.515 1.00 12.49 323 ALA B N 1
ATOM 5339 C CA . ALA B 1 327 ? 36.014 60.406 8.715 1.00 12.50 323 ALA B CA 1
ATOM 5340 C C . ALA B 1 327 ? 37.156 61.368 8.378 1.00 13.32 323 ALA B C 1
ATOM 5341 O O . ALA B 1 327 ? 37.271 62.425 8.978 1.00 13.77 323 ALA B O 1
ATOM 5343 N N . LYS B 1 328 ? 37.969 61.032 7.375 1.00 12.33 324 LYS B N 1
ATOM 5344 C CA . LYS B 1 328 ? 39.096 61.861 6.995 1.00 13.87 324 LYS B CA 1
ATOM 5345 C C . LYS B 1 328 ? 38.753 63.063 6.111 1.00 13.54 324 LYS B C 1
ATOM 5346 O O . LYS B 1 328 ? 39.428 64.107 6.160 1.00 16.09 324 LYS B O 1
ATOM 5352 N N . VAL B 1 329 ? 37.734 62.897 5.275 1.00 12.27 325 VAL B N 1
ATOM 5353 C CA . VAL B 1 329 ? 37.450 63.856 4.195 1.00 11.84 325 VAL B CA 1
ATOM 5354 C C . VAL B 1 329 ? 36.380 64.886 4.559 1.00 11.69 325 VAL B C 1
ATOM 5355 O O . VAL B 1 329 ? 36.376 65.997 4.014 1.00 12.46 325 VAL B O 1
ATOM 5359 N N . THR B 1 330 ? 35.466 64.550 5.462 1.00 11.64 326 THR B N 1
ATOM 5360 C CA . THR B 1 330 ? 34.356 65.447 5.812 1.00 11.92 326 THR B CA 1
ATOM 5361 C C . THR B 1 330 ? 34.830 66.837 6.182 1.00 12.53 326 THR B C 1
ATOM 5362 O O . THR B 1 330 ? 35.747 66.996 6.960 1.00 13.05 326 THR B O 1
ATOM 5366 N N . GLY B 1 331 ? 34.219 67.824 5.543 1.00 11.97 327 GLY B N 1
ATOM 5367 C CA . GLY B 1 331 ? 34.489 69.213 5.821 1.00 12.62 327 GLY B CA 1
ATOM 5368 C C . GLY B 1 331 ? 35.718 69.780 5.161 1.00 13.52 327 GLY B C 1
ATOM 5369 O O . GLY B 1 331 ? 36.084 70.944 5.419 1.00 15.05 327 GLY B O 1
ATOM 5370 N N . THR B 1 332 ? 36.361 68.996 4.304 1.00 12.88 328 THR B N 1
ATOM 5371 C CA . THR B 1 332 ? 37.575 69.392 3.599 1.00 13.27 328 THR B CA 1
ATOM 5372 C C . THR B 1 332 ? 37.329 69.423 2.100 1.00 13.22 328 THR B C 1
ATOM 5373 O O . THR B 1 332 ? 36.365 68.828 1.621 1.00 12.89 328 THR B O 1
ATOM 5377 N N . LEU B 1 333 ? 38.191 70.156 1.399 1.00 13.42 329 LEU B N 1
ATOM 5378 C CA . LEU B 1 333 ? 38.162 70.301 -0.060 1.00 13.75 329 LEU B CA 1
ATOM 5379 C C . LEU B 1 333 ? 38.965 69.218 -0.779 1.00 13.31 329 LEU B C 1
ATOM 5380 O O . LEU B 1 333 ? 39.059 69.221 -2.007 1.00 13.39 329 LEU B O 1
ATOM 5385 N N . SER B 1 334 ? 39.522 68.260 -0.029 1.00 12.93 330 SER B N 1
ATOM 5386 C CA A SER B 1 334 ? 40.336 67.203 -0.602 0.60 12.90 330 SER B CA 1
ATOM 5387 C CA B SER B 1 334 ? 40.340 67.213 -0.614 0.40 13.07 330 SER B CA 1
ATOM 5388 C C . SER B 1 334 ? 39.472 66.126 -1.228 1.00 12.38 330 SER B C 1
ATOM 5389 O O . SER B 1 334 ? 38.423 65.789 -0.688 1.00 11.91 330 SER B O 1
ATOM 5394 N N . VAL B 1 335 ? 39.915 65.598 -2.364 1.00 12.02 331 VAL B N 1
ATOM 5395 C CA . VAL B 1 335 ? 39.189 64.524 -3.064 1.00 11.64 331 VAL B CA 1
ATOM 5396 C C . VAL B 1 335 ? 40.139 63.343 -3.312 1.00 11.80 331 VAL B C 1
ATOM 5397 O O . VAL B 1 335 ? 40.746 63.220 -4.396 1.00 12.14 331 VAL B O 1
ATOM 5401 N N . PRO B 1 336 ? 40.320 62.481 -2.291 1.00 10.75 332 PRO B N 1
ATOM 5402 C CA . PRO B 1 336 ? 41.240 61.367 -2.451 1.00 11.16 332 PRO B CA 1
ATOM 5403 C C . PRO B 1 336 ? 40.650 60.300 -3.336 1.00 10.76 332 PRO B C 1
ATOM 5404 O O . PRO B 1 336 ? 39.430 60.059 -3.338 1.00 10.87 332 PRO B O 1
ATOM 5408 N N . VAL B 1 337 ? 41.532 59.652 -4.086 1.00 10.11 333 VAL B N 1
ATOM 5409 C CA . VAL B 1 337 ? 41.205 58.441 -4.835 1.00 10.26 333 VAL B CA 1
ATOM 5410 C C . VAL B 1 337 ? 42.278 57.422 -4.550 1.00 10.80 333 VAL B C 1
ATOM 5411 O O . VAL B 1 337 ? 43.453 57.773 -4.441 1.00 10.81 333 VAL B O 1
ATOM 5415 N N . GLY B 1 338 ? 41.853 56.171 -4.388 1.00 9.79 334 GLY B N 1
ATOM 5416 C CA . GLY B 1 338 ? 42.771 55.083 -4.091 1.00 10.12 334 GLY B CA 1
ATOM 5417 C C . GLY B 1 338 ? 42.213 53.755 -4.538 1.00 9.66 334 GLY B C 1
ATOM 5418 O O . GLY B 1 338 ? 41.348 53.679 -5.427 1.00 8.98 334 GLY B O 1
ATOM 5419 N N . ARG B 1 339 ? 42.724 52.697 -3.937 1.00 9.90 335 ARG B N 1
ATOM 5420 C CA . ARG B 1 339 ? 42.408 51.321 -4.344 1.00 10.02 335 ARG B CA 1
ATOM 5421 C C . ARG B 1 339 ? 42.601 51.115 -5.831 1.00 10.38 335 ARG B C 1
ATOM 5422 O O . ARG B 1 339 ? 41.850 50.377 -6.462 1.00 10.75 335 ARG B O 1
ATOM 5430 N N . LEU B 1 340 ? 43.630 51.775 -6.387 1.00 10.68 336 LEU B N 1
ATOM 5431 C CA . LEU B 1 340 ? 43.904 51.705 -7.819 1.00 11.16 336 LEU B CA 1
ATOM 5432 C C . LEU B 1 340 ? 44.735 50.471 -8.143 1.00 11.71 336 LEU B C 1
ATOM 5433 O O . LEU B 1 340 ? 45.903 50.396 -7.749 1.00 13.02 336 LEU B O 1
ATOM 5438 N N . ARG B 1 341 ? 44.125 49.506 -8.822 1.00 11.21 337 ARG B N 1
ATOM 5439 C CA . ARG B 1 341 ? 44.869 48.340 -9.360 1.00 11.85 337 ARG B CA 1
ATOM 5440 C C . ARG B 1 341 ? 44.226 47.846 -10.621 1.00 11.91 337 ARG B C 1
ATOM 5441 O O . ARG B 1 341 ? 43.090 48.184 -10.919 1.00 11.27 337 ARG B O 1
ATOM 5449 N N . LYS B 1 342 ? 44.949 46.996 -11.356 1.00 12.16 338 LYS B N 1
ATOM 5450 C CA . LYS B 1 342 ? 44.349 46.330 -12.475 1.00 12.97 338 LYS B CA 1
ATOM 5451 C C . LYS B 1 342 ? 43.517 45.170 -11.998 1.00 13.19 338 LYS B C 1
ATOM 5452 O O . LYS B 1 342 ? 43.914 44.410 -11.108 1.00 14.16 338 LYS B O 1
ATOM 5458 N N . LEU B 1 343 ? 42.346 45.039 -12.607 1.00 13.58 339 LEU B N 1
ATOM 5459 C CA . LEU B 1 343 ? 41.419 43.969 -12.261 1.00 13.98 339 LEU B CA 1
ATOM 5460 C C . LEU B 1 343 ? 41.772 42.703 -13.064 1.00 14.23 339 LEU B C 1
ATOM 5461 O O . LEU B 1 343 ? 42.514 42.753 -14.052 1.00 14.96 339 LEU B O 1
ATOM 5466 N N . ALA B 1 344 ? 41.222 41.573 -12.634 1.00 14.60 340 ALA B N 1
ATOM 5467 C CA . ALA B 1 344 ? 41.637 40.266 -13.134 1.00 15.55 340 ALA B CA 1
ATOM 5468 C C . ALA B 1 344 ? 41.316 40.077 -14.613 1.00 16.72 340 ALA B C 1
ATOM 5469 O O . ALA B 1 344 ? 41.957 39.252 -15.265 1.00 19.34 340 ALA B O 1
ATOM 5471 N N . MET B 1 345 ? 40.362 40.829 -15.147 1.00 16.76 341 MET B N 1
ATOM 5472 C CA . MET B 1 345 ? 39.970 40.718 -16.566 1.00 18.36 341 MET B CA 1
ATOM 5473 C C . MET B 1 345 ? 41.029 41.170 -17.533 1.00 18.72 341 MET B C 1
ATOM 5474 O O . MET B 1 345 ? 40.979 40.790 -18.711 1.00 21.78 341 MET B O 1
ATOM 5479 N N . GLY B 1 346 ? 41.988 41.954 -17.063 1.00 17.54 342 GLY B N 1
ATOM 5480 C CA . GLY B 1 346 ? 43.058 42.412 -17.939 1.00 17.23 342 GLY B CA 1
ATOM 5481 C C . GLY B 1 346 ? 43.586 43.778 -17.577 1.00 16.34 342 GLY B C 1
ATOM 5482 O O . GLY B 1 346 ? 42.998 44.488 -16.764 1.00 15.07 342 GLY B O 1
ATOM 5483 N N . GLY B 1 347 ? 44.717 44.137 -18.175 1.00 17.01 343 GLY B N 1
ATOM 5484 C CA . GLY B 1 347 ? 45.378 45.393 -17.932 1.00 17.40 343 GLY B CA 1
ATOM 5485 C C . GLY B 1 347 ? 44.635 46.646 -18.342 1.00 16.46 343 GLY B C 1
ATOM 5486 O O . GLY B 1 347 ? 45.032 47.753 -17.948 1.00 17.28 343 GLY B O 1
ATOM 5487 N N . GLU B 1 348 ? 43.569 46.491 -19.127 1.00 17.14 344 GLU B N 1
ATOM 5488 C CA . GLU B 1 348 ? 42.717 47.617 -19.503 1.00 17.45 344 GLU B CA 1
ATOM 5489 C C . GLU B 1 348 ? 41.637 47.889 -18.458 1.00 15.96 344 GLU B C 1
ATOM 5490 O O . GLU B 1 348 ? 40.876 48.835 -18.609 1.00 16.68 344 GLU B O 1
ATOM 5496 N N . TYR B 1 349 ? 41.554 47.066 -17.419 1.00 13.94 345 TYR B N 1
ATOM 5497 C CA . TYR B 1 349 ? 40.483 47.182 -16.417 1.00 13.71 345 TYR B CA 1
ATOM 5498 C C . TYR B 1 349 ? 41.078 47.660 -15.102 1.00 12.89 345 TYR B C 1
ATOM 5499 O O . TYR B 1 349 ? 42.018 47.071 -14.572 1.00 13.40 345 TYR B O 1
ATOM 5508 N N . LEU B 1 350 ? 40.537 48.757 -14.598 1.00 12.44 346 LEU B N 1
ATOM 5509 C CA . LEU B 1 350 ? 41.088 49.495 -13.444 1.00 12.10 346 LEU B CA 1
ATOM 5510 C C . LEU B 1 350 ? 40.021 49.641 -12.370 1.00 11.19 346 LEU B C 1
ATOM 5511 O O . LEU B 1 350 ? 38.912 50.099 -12.653 1.00 10.91 346 LEU B O 1
ATOM 5516 N N . SER B 1 351 ? 40.360 49.314 -11.133 1.00 10.16 347 SER B N 1
ATOM 5517 C CA . SER B 1 351 ? 39.506 49.637 -9.985 1.00 10.18 347 SER B CA 1
ATOM 5518 C C . SER B 1 351 ? 39.885 50.983 -9.437 1.00 10.12 347 SER B C 1
ATOM 5519 O O . SER B 1 351 ? 41.020 51.446 -9.596 1.00 10.66 347 SER B O 1
ATOM 5522 N N . ALA B 1 352 ? 38.935 51.631 -8.758 1.00 9.49 348 ALA B N 1
ATOM 5523 C CA . ALA B 1 352 ? 39.205 52.863 -8.030 1.00 9.44 348 ALA B CA 1
ATOM 5524 C C . ALA B 1 352 ? 38.144 53.027 -6.950 1.00 9.50 348 ALA B C 1
ATOM 5525 O O . ALA B 1 352 ? 37.007 52.586 -7.098 1.00 9.52 348 ALA B O 1
ATOM 5527 N N . PHE B 1 353 ? 38.530 53.704 -5.884 1.00 8.89 349 PHE B N 1
ATOM 5528 C CA . PHE B 1 353 ? 37.616 54.090 -4.806 1.00 9.09 349 PHE B CA 1
ATOM 5529 C C . PHE B 1 353 ? 37.913 55.525 -4.426 1.00 9.66 349 PHE B C 1
ATOM 5530 O O . PHE B 1 353 ? 39.058 55.888 -4.141 1.00 10.04 349 PHE B O 1
ATOM 5538 N N . THR B 1 354 ? 36.878 56.371 -4.426 1.00 9.58 350 THR B N 1
ATOM 5539 C CA . THR B 1 354 ? 37.064 57.778 -4.127 1.00 10.17 350 THR B CA 1
ATOM 5540 C C . THR B 1 354 ? 36.061 58.278 -3.097 1.00 10.23 350 THR B C 1
ATOM 5541 O O . THR B 1 354 ? 34.990 57.700 -2.954 1.00 10.21 350 THR B O 1
ATOM 5545 N N . VAL B 1 355 ? 36.448 59.313 -2.358 1.00 10.28 351 VAL B N 1
ATOM 5546 C CA . VAL B 1 355 ? 35.623 59.889 -1.288 1.00 10.48 351 VAL B CA 1
ATOM 5547 C C . VAL B 1 355 ? 35.687 61.405 -1.429 1.00 10.28 351 VAL B C 1
ATOM 5548 O O . VAL B 1 355 ? 36.757 61.943 -1.666 1.00 11.06 351 VAL B O 1
ATOM 5552 N N . GLY B 1 356 ? 34.552 62.087 -1.302 1.00 9.74 352 GLY B N 1
ATOM 5553 C CA . GLY B 1 356 ? 34.505 63.564 -1.407 1.00 9.49 352 GLY B CA 1
ATOM 5554 C C . GLY B 1 356 ? 33.353 64.108 -0.585 1.00 9.92 352 GLY B C 1
ATOM 5555 O O . GLY B 1 356 ? 32.319 63.454 -0.418 1.00 9.90 352 GLY B O 1
ATOM 5556 N N . ASP B 1 357 ? 33.532 65.335 -0.095 1.00 10.17 353 ASP B N 1
ATOM 5557 C CA . ASP B 1 357 ? 32.504 66.018 0.682 1.00 10.36 353 ASP B CA 1
ATOM 5558 C C . ASP B 1 357 ? 31.399 66.512 -0.245 1.00 10.50 353 ASP B C 1
ATOM 5559 O O . ASP B 1 357 ? 31.652 67.221 -1.226 1.00 10.82 353 ASP B O 1
ATOM 5564 N N . GLN B 1 358 ? 30.177 66.105 0.060 1.00 10.72 354 GLN B N 1
ATOM 5565 C CA . GLN B 1 358 ? 29.035 66.391 -0.790 1.00 11.47 354 GLN B CA 1
ATOM 5566 C C . GLN B 1 358 ? 28.671 67.858 -0.789 1.00 11.89 354 GLN B C 1
ATOM 5567 O O . GLN B 1 358 ? 28.165 68.367 -1.794 1.00 12.40 354 GLN B O 1
ATOM 5573 N N . LEU B 1 359 ? 28.860 68.555 0.319 1.00 11.42 355 LEU B N 1
ATOM 5574 C CA . LEU B 1 359 ? 28.419 69.945 0.422 1.00 11.87 355 LEU B CA 1
ATOM 5575 C C . LEU B 1 359 ? 29.428 70.927 -0.195 1.00 12.00 355 LEU B C 1
ATOM 5576 O O . LEU B 1 359 ? 29.040 72.052 -0.541 1.00 10.84 355 LEU B O 1
ATOM 5581 N N . LEU B 1 360 ? 30.691 70.511 -0.357 1.00 11.50 356 LEU B N 1
ATOM 5582 C CA . LEU B 1 360 ? 31.739 71.394 -0.876 1.00 11.91 356 LEU B CA 1
ATOM 5583 C C . LEU B 1 360 ? 31.853 71.240 -2.411 1.00 11.88 356 LEU B C 1
ATOM 5584 O O . LEU B 1 360 ? 31.083 71.879 -3.143 1.00 11.65 356 LEU B O 1
ATOM 5589 N N . TRP B 1 361 ? 32.723 70.372 -2.925 1.00 12.19 357 TRP B N 1
ATOM 5590 C CA . TRP B 1 361 ? 32.771 70.176 -4.379 1.00 12.12 357 TRP B CA 1
ATOM 5591 C C . TRP B 1 361 ? 31.462 69.650 -4.934 1.00 11.88 357 TRP B C 1
ATOM 5592 O O . TRP B 1 361 ? 31.168 69.888 -6.117 1.00 12.42 357 TRP B O 1
ATOM 5603 N N . GLY B 1 362 ? 30.674 68.941 -4.116 1.00 11.72 358 GLY B N 1
ATOM 5604 C CA . GLY B 1 362 ? 29.405 68.430 -4.577 1.00 11.47 358 GLY B CA 1
ATOM 5605 C C . GLY B 1 362 ? 28.234 69.398 -4.533 1.00 12.05 358 GLY B C 1
ATOM 5606 O O . GLY B 1 362 ? 27.112 69.022 -4.912 1.00 13.82 358 GLY B O 1
ATOM 5607 N N . ALA B 1 363 ? 28.455 70.638 -4.084 1.00 12.05 359 ALA B N 1
ATOM 5608 C CA . ALA B 1 363 ? 27.367 71.601 -3.988 1.00 12.17 359 ALA B CA 1
ATOM 5609 C C . ALA B 1 363 ? 27.859 73.055 -4.048 1.00 12.59 359 ALA B C 1
ATOM 5610 O O . ALA B 1 363 ? 27.729 73.710 -5.075 1.00 13.58 359 ALA B O 1
ATOM 5612 N N . ALA B 1 364 ? 28.405 73.580 -2.968 1.00 11.98 360 ALA B N 1
ATOM 5613 C CA . ALA B 1 364 ? 28.677 75.016 -2.902 1.00 12.37 360 ALA B CA 1
ATOM 5614 C C . ALA B 1 364 ? 29.902 75.487 -3.702 1.00 12.68 360 ALA B C 1
ATOM 5615 O O . ALA B 1 364 ? 29.915 76.589 -4.240 1.00 12.89 360 ALA B O 1
ATOM 5617 N N . GLU B 1 365 ? 30.960 74.696 -3.734 1.00 12.80 361 GLU B N 1
ATOM 5618 C CA . GLU B 1 365 ? 32.237 75.191 -4.202 1.00 12.59 361 GLU B CA 1
ATOM 5619 C C . GLU B 1 365 ? 32.246 75.614 -5.670 1.00 12.91 361 GLU B C 1
ATOM 5620 O O . GLU B 1 365 ? 32.777 76.679 -5.993 1.00 12.99 361 GLU B O 1
ATOM 5626 N N . PRO B 1 366 ? 31.644 74.817 -6.562 1.00 12.82 362 PRO B N 1
ATOM 5627 C CA . PRO B 1 366 ? 31.644 75.239 -7.952 1.00 13.14 362 PRO B CA 1
ATOM 5628 C C . PRO B 1 366 ? 30.933 76.559 -8.161 1.00 13.27 362 PRO B C 1
ATOM 5629 O O . PRO B 1 366 ? 31.279 77.297 -9.104 1.00 13.79 362 PRO B O 1
ATOM 5633 N N . LEU B 1 367 ? 29.947 76.861 -7.319 1.00 13.04 363 LEU B N 1
ATOM 5634 C CA . LEU B 1 367 ? 29.191 78.104 -7.480 1.00 13.24 363 LEU B CA 1
ATOM 5635 C C . LEU B 1 367 ? 30.031 79.350 -7.177 1.00 13.97 363 LEU B C 1
ATOM 5636 O O . LEU B 1 367 ? 30.022 80.315 -7.962 1.00 14.17 363 LEU B O 1
ATOM 5641 N N . ARG B 1 368 ? 30.748 79.362 -6.059 1.00 14.00 364 ARG B N 1
ATOM 5642 C CA . ARG B 1 368 ? 31.583 80.539 -5.770 1.00 14.49 364 ARG B CA 1
ATOM 5643 C C . ARG B 1 368 ? 32.738 80.634 -6.743 1.00 14.15 364 ARG B C 1
ATOM 5644 O O . ARG B 1 368 ? 33.184 81.739 -7.064 1.00 14.37 364 ARG B O 1
ATOM 5652 N N . ARG B 1 369 ? 33.247 79.486 -7.201 1.00 13.65 365 ARG B N 1
ATOM 5653 C CA . ARG B 1 369 ? 34.325 79.539 -8.194 1.00 13.93 365 ARG B CA 1
ATOM 5654 C C . ARG B 1 369 ? 33.847 80.126 -9.509 1.00 14.26 365 ARG B C 1
ATOM 5655 O O . ARG B 1 369 ? 34.596 80.831 -10.190 1.00 15.06 365 ARG B O 1
ATOM 5663 N N . MET B 1 370 ? 32.604 79.863 -9.880 1.00 13.93 366 MET B N 1
ATOM 5664 C CA . MET B 1 370 ? 32.035 80.485 -11.070 1.00 14.82 366 MET B CA 1
ATOM 5665 C C . MET B 1 370 ? 31.923 81.994 -10.877 1.00 14.88 366 MET B C 1
ATOM 5666 O O . MET B 1 370 ? 32.178 82.759 -11.824 1.00 15.38 366 MET B O 1
ATOM 5671 N N . LEU B 1 371 ? 31.509 82.460 -9.697 1.00 14.77 367 LEU B N 1
ATOM 5672 C CA . LEU B 1 371 ? 31.525 83.907 -9.415 1.00 15.73 367 LEU B CA 1
ATOM 5673 C C . LEU B 1 371 ? 32.913 84.499 -9.656 1.00 16.56 367 LEU B C 1
ATOM 5674 O O . LEU B 1 371 ? 33.019 85.549 -10.297 1.00 16.66 367 LEU B O 1
ATOM 5679 N N . ARG B 1 372 ? 33.954 83.817 -9.179 1.00 16.68 368 ARG B N 1
ATOM 5680 C CA . ARG B 1 372 ? 35.323 84.303 -9.374 1.00 18.04 368 ARG B CA 1
ATOM 5681 C C . ARG B 1 372 ? 35.688 84.379 -10.849 1.00 18.12 368 ARG B C 1
ATOM 5682 O O . ARG B 1 372 ? 36.369 85.329 -11.278 1.00 18.82 368 ARG B O 1
ATOM 5690 N N . ILE B 1 373 ? 35.219 83.427 -11.642 1.00 17.79 369 ILE B N 1
ATOM 5691 C CA . ILE B 1 373 ? 35.450 83.456 -13.094 1.00 18.47 369 ILE B CA 1
ATOM 5692 C C . ILE B 1 373 ? 34.789 84.686 -13.727 1.00 19.60 369 ILE B C 1
ATOM 5693 O O . ILE B 1 373 ? 35.414 85.397 -14.532 1.00 20.08 369 ILE B O 1
ATOM 5698 N N . LEU B 1 374 ? 33.563 84.992 -13.326 1.00 18.72 370 LEU B N 1
ATOM 5699 C CA . LEU B 1 374 ? 32.874 86.198 -13.823 1.00 20.53 370 LEU B CA 1
ATOM 5700 C C . LEU B 1 374 ? 33.592 87.489 -13.411 1.00 22.24 370 LEU B C 1
ATOM 5701 O O . LEU B 1 374 ? 33.615 88.481 -14.174 1.00 24.41 370 LEU B O 1
ATOM 5706 N N . LEU B 1 375 ? 34.188 87.496 -12.224 1.00 23.02 371 LEU B N 1
ATOM 5707 C CA . LEU B 1 375 ? 34.942 88.653 -11.741 1.00 25.27 371 LEU B CA 1
ATOM 5708 C C . LEU B 1 375 ? 36.318 88.788 -12.402 1.00 29.31 371 LEU B C 1
ATOM 5709 O O . LEU B 1 375 ? 36.912 89.872 -12.357 1.00 31.09 371 LEU B O 1
ATOM 5714 N N . ASP B 1 376 ? 36.782 87.705 -13.031 1.00 32.25 372 ASP B N 1
ATOM 5715 C CA A ASP B 1 376 ? 38.168 87.574 -13.482 0.50 35.47 372 ASP B CA 1
ATOM 5716 C CA B ASP B 1 376 ? 38.173 87.586 -13.486 0.50 35.81 372 ASP B CA 1
ATOM 5717 C C . ASP B 1 376 ? 39.104 87.688 -12.268 1.00 38.06 372 ASP B C 1
ATOM 5718 O O . ASP B 1 376 ? 40.097 88.425 -12.283 1.00 42.00 372 ASP B O 1
ATOM 5727 N N . LYS B 1 377 ? 38.775 86.939 -11.211 1.00 40.60 373 LYS B N 1
ATOM 5728 C CA . LYS B 1 377 ? 39.522 86.978 -9.947 1.00 43.31 373 LYS B CA 1
ATOM 5729 C C . LYS B 1 377 ? 39.774 85.574 -9.383 1.00 44.39 373 LYS B C 1
ATOM 5730 O O . LYS B 1 377 ? 40.228 85.431 -8.243 1.00 44.42 373 LYS B O 1
#

Solvent-accessible surface area: 26351 Å² total; per-residue (Å²): 84,96,42,51,0,0,1,3,10,53,79,40,25,35,1,35,9,2,8,42,24,0,88,126,75,24,0,14,113,68,0,24,0,10,0,3,16,89,111,79,57,58,16,152,4,16,106,55,13,83,124,57,88,67,10,54,52,0,75,26,42,115,30,0,46,142,5,64,0,0,1,0,23,74,28,25,131,20,1,92,57,1,20,70,114,0,53,92,73,60,19,100,11,48,0,0,0,27,13,65,36,14,15,83,111,157,95,5,17,1,1,0,14,18,10,1,66,100,29,0,112,89,12,41,129,124,41,27,51,7,0,0,4,7,14,12,8,4,1,2,5,0,0,1,0,1,4,0,6,124,105,93,17,9,54,11,0,1,13,2,2,0,1,0,0,4,40,45,21,28,105,16,0,25,11,0,0,32,0,4,20,33,1,24,52,34,0,49,78,38,32,87,68,124,95,24,61,22,34,40,0,10,151,106,2,46,69,20,8,86,31,154,92,6,45,40,105,86,17,30,11,16,0,1,5,3,0,5,0,6,9,37,100,41,59,72,96,8,34,0,99,11,6,114,18,10,2,6,3,0,0,47,0,30,56,55,62,68,63,70,96,120,56,23,6,32,8,6,4,0,9,0,23,4,16,0,12,16,1,2,0,4,0,0,2,0,33,0,124,120,92,2,80,65,123,88,0,52,33,33,0,50,97,18,21,131,62,16,40,44,9,76,28,96,90,70,8,0,35,138,28,0,5,3,11,116,2,12,43,55,46,46,1,4,0,0,0,10,9,51,6,49,34,28,25,62,29,0,0,0,0,2,0,1,3,13,0,9,4,6,13,0,3,5,0,14,55,2,0,85,30,27,50,163,82,95,43,51,0,0,1,2,9,36,108,39,24,33,0,35,9,2,6,46,23,0,104,123,77,27,0,9,113,60,0,20,0,8,0,1,4,78,63,96,54,58,21,87,17,28,107,50,18,82,124,52,87,63,7,58,56,0,73,29,36,113,32,0,43,147,6,64,0,0,1,0,22,73,26,26,131,18,0,95,60,2,24,68,115,0,57,94,71,59,18,73,10,50,0,0,0,25,12,52,34,16,14,87,109,158,94,6,15,1,2,0,16,30,34,1,66,101,35,0,114,100,11,42,137,89,50,25,70,10,0,0,4,7,12,13,8,4,1,2,5,0,1,1,0,8,0,0,7,132,78,94,15,4,51,11,0,1,13,2,2,0,1,0,0,4,40,45,22,26,100,15,0,24,10,0,0,33,0,4,17,32,1,24,51,32,0,51,77,42,32,86,64,123,93,24,51,21,49,55,0,10,135,101,2,44,69,20,7,84,33,115,90,7,44,41,105,84,18,51,24,14,0,1,6,4,1,5,0,6,9,36,100,40,62,72,96,8,38,0,95,13,8,108,19,11,2,12,2,0,1,49,0,39,56,53,60,60,64,77,96,127,56,20,9,32,8,6,4,0,8,0,22,3,16,0,12,17,0,2,0,5,0,0,1,0,33,0,126,120,91,2,81,61,123,93,0,51,39,23,0,47,85,25,21,127,60,13,92,39,2,71,29,95,92,68,22,0,31,140,34,0,5,3,10,105,2,13,44,56,45,38,1,2,0,0,0,10,9,49,5,49,34,29,24,60,30,0,0,0,0,3,0,1,3,13,0,9,5,7,12,0,3,5,0,14,56,2,0,48,36,32,42,139,80

B-factor: mean 18.7, std 7.82, range [8.6, 57.45]

Organism: Burkholderia thailandensis (strain ATCC 700388 / DSM 13276 / CCUG 48851 / CIP 106301 / E264) (NCBI:txid271848)

Foldseek 3Di:
DEQEEEEAPLPFDLNVVLVVVCVVVVVLVLYQYAYADCPQFQDADPPSHDPRGTHHHLQDLVVVLPGQEYEYPPEDVSCVRRVVVNVVVPRLHAYEYAYPNCPQPPLEAAFQCLQFVVVVVVSVVVSRRYYYHAALVQLLVCLQQSLCVVVVWFQAKEKEKADAQPSLHDVSLVLLVVLVCQQCVQCVVVVVDPPHDPVVSVVSSVCSQPDPPRDPPRPVHHAHVDKAFADADDPPPPDHPVQVSNQQVNCRNNVFPGRPDPGGYYYGYTYMYHSDHFKMKIKMKTFTPDQDDPVVSVCSRVVSGDAEDEFELDDVRCVQCADCVNAEPHSHKYKYPWDADPVDSRIIIMMIMHGCSDSVGNPSRSVVVVVVSD/DEQEEEEAPLVFDLNVVLVVVCVVVVVLVLYQYAYEYCPQFQDADDPSHDPRGTHHHLQDLVVVLVGQEYEYAPEDVSCVRRVVVNVVVPRLHAYEYAYPNCDQPPLEAAFQCLQFVVVVVVSVVVSRRYYYHAALVQLLVCLQQSLCVVVVWFQAKEKEKADAQPSLGDVSLVLLVVQVVQQCVQCVVVVVDPPHDVVVSVVSSVCSQPDDPRDPPRPVHHAHVHKAFADADDPPPPDHPSQVSNQQVNCRNNVFDGDPDPRGYYYGYTYMYHSDHFKMKIKMKTFTPDQDDPVVSQVSRDPSGDAEHEFELDPVRCVPCADCVNAEPHSHKYKYPWDADPVDSRIIIMMIMHGCSDSVGNPSRVVVVCVVSVD

InterPro domains:
  IPR000319 Aspartate-semialdehyde dehydrogenase, conserved site [PS01103] (265-279)
  IPR000534 Semialdehyde dehydrogenase, NAD-binding [PF01118] (2-121)
  IPR000534 Semialdehyde dehydrogenase, NAD-binding [SM00859] (2-121)
  IPR011534 Aspartate-semialdehyde dehydrogenase, gamma-type [TIGR01745] (1-371)
  IPR012080 Aspartate-semialdehyde dehydrogenase [MF_02121] (1-371)
  IPR012280 Se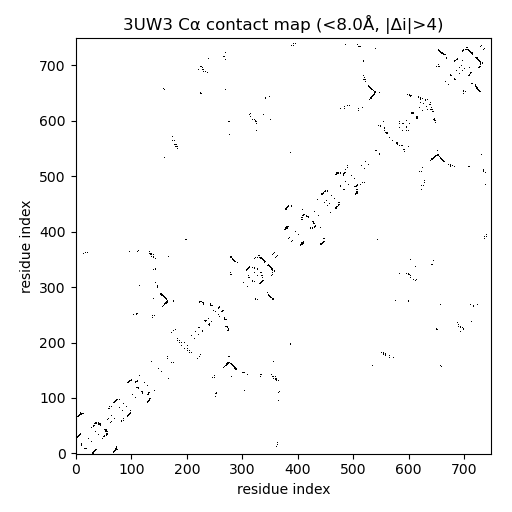mialdehyde dehydrogenase, dimerisation domain [PF02774] (143-357)
  IPR036291 NAD(P)-binding domain superfamily [SSF51735] (1-146)

Nearest PDB structures (foldseek):
  3uw3-assembly1_A  TM=1.003E+00  e=4.658E-84  Burkholderia thailandensis E264
  6bac-assembly1_A  TM=9.888E-01  e=3.113E-65  Neisseria gonorrhoeae
  1pqu-assembly2_B  TM=9.798E-01  e=3.378E-64  Haemophilus influenzae Rd KW20
  1pqu-assembly2_C  TM=9.865E-01  e=9.362E-62  Haemophilus influenzae Rd KW20
  1ta4-assembly1_A  TM=9.763E-01  e=5.185E-61  Haemophilus influenzae

Radius of gyration: 28.1 Å; Cα contacts (8 Å, |Δi|>4): 1800; chains: 2; bounding box: 45×92×64 Å

Secondary structure (DSSP, 8-state):
---EEEEESTTSHHHHHHHHHHHHTTGGGGSEEEEEESS-TTSBPPTT--S--B-EETT-HHHHHT-SEEEE-S-HHHHHHHHHHHHHTT--SEEEE-SSTTTT-TTEEEE-HHHHHHHHHHHHHTT--EEEEPPHHHHHHHHHHHHHHHTT-EEEEEEEEEB-GGGT-HHHHHHHHHHHHHHHHTTHHHHT-TTS-HHHHHHHHHHHHHSTTS--TTTSS--TBS-BS--S-B-SSS-BHHHHHHHHHHHHHHTPPPTTSTTPPPEEEE--B-SBSSEEEEEEEEEESS---HHHHHHHHHTS-SSEEEPPSSHHHHHHHSSHHHHTTSS-EEEEEEEE-TT-TTEEEEEEEEETTIIIIIHHHHHHHHHHH-/---EEEEESTTSHHHHHHHHHHHHHTGGGGSEEEEEESS-TTSBPPTT-SS--BPEETT-HHHHTT-SEEEE-S-HHHHHHHHHHHHHTT--SEEEE-SSTTTT-TTEEEE-HHHHHHHHHHHHHTT--EEEEPPHHHHHHHHHHHHHHHTT-EEEEEEEEEB-GGGT-HHHHHHHHHHHHHHHHTTHHHHT-TT--HHHHHHHHHHHHTSTTS--TTTSS--TBS-BS--S-B-SSS-BHHHHHHHHHHHHHTTPPPTTSTT---EEEE--B-SBSSEEEEEEEEEESS---HHHHHHHHHTSSSSEEEPPSSHHHHHHHSSHHHHTTSS-EEEEEEEE-TT-TTEEEEEEEEETTIIIIIHHHHHHHHHHHT-

CATH classification: 3.40.50.720 (+1 more: 3.30.360.10)

Sequence (749 aa):
GSMNVGLVGWRGMVGSVLMQRMQEEGDFDLIEPVFFSTSNAGGKAPSFAKNETTLKDATSIDDLKKCDVIITCQGGDYTNDVFPKLRAAGWNNGYWIDAASSSLRMKDDAVIILDPVNLNNVIKDALVNNGTKKNFIGGNCTVSSLMLMALLGGLFRRENNLVDDWMTAMTYQAASGAGAQNMRELLAQMGTLNGAVAAQLADPASAILDIDRRVLAAMNGDAMPTSQFGVPLAGSLIPWIDKDLGNGMSREEWKKGGAETNKILGKPAMGEPGSVVPVDGLCVRIGAMRCHSQALLTIKLKKKDVPLDEINGILASSANDWVKVVPNERREASMRDLSPAKVTGTLSSVPVGRLRKLAMGGEYLSAFTVGDQLLWGAAEPLRRMLRILLDDGSMNVGLVGWRGMVGSVLMQRMQEEGDFDLIEPVFFSTSSNNAGGKAPSFAKNETTLKDATSIDDDLKKCDVIITCQGGDYTNDVFPKLRAAGWNGYWIDAASSLRMKDDAVIILDPVNLNVIKDALVNGTKKNFIGGNCTVSSLMLMALLGGLFRENNLVDDWMMTAMTYQAASGAGAQNMRELLAQMGTLNGAVAAQLADPASAILDIDRRRVLAAMNGDAMPTSQFGVPLAGSLIPWIDKDLGNGMSREEWKKGGAETNKILGKPAMGEPGSVVPVDGLCVRIGAMRCHSQALLTIKLKKKDVPLDEINGILASANDWVKVVPNERREASMRRDLSPAKVTGTLSSVPVGRLRKLAMGGEYLSAFTVGDQLLWGAAEPLRRMLRILLDDK